Protein AF-0000000078793926 (afdb_homodimer)

Radius of gyration: 33.21 Å; Cα contacts (8 Å, |Δi|>4): 1991; chains: 2; bounding box: 60×100×94 Å

Structure (mmCIF, N/CA/C/O backbone):
data_AF-0000000078793926-model_v1
#
loop_
_entity.id
_entity.type
_entity.pdbx_description
1 polymer 'Inositol 2-dehydrogenase'
#
loop_
_atom_site.group_PDB
_atom_site.id
_atom_site.type_symbol
_atom_site.label_atom_id
_atom_site.label_alt_id
_atom_site.label_comp_id
_atom_site.label_asym_id
_atom_site.label_entity_id
_atom_site.label_seq_id
_atom_site.pdbx_PDB_ins_code
_atom_site.Cartn_x
_atom_site.Cartn_y
_atom_site.Cartn_z
_atom_site.occupancy
_atom_site.B_iso_or_equiv
_atom_site.auth_seq_id
_atom_site.auth_comp_id
_atom_site.auth_asym_id
_atom_site.auth_atom_id
_atom_site.pdbx_PDB_model_num
ATOM 1 N N . MET A 1 1 ? 26.891 -48.219 43.469 1 21.34 1 MET A N 1
ATOM 2 C CA . MET A 1 1 ? 27.688 -48.875 42.438 1 21.34 1 MET A CA 1
ATOM 3 C C . MET A 1 1 ? 26.844 -49.188 41.219 1 21.34 1 MET A C 1
ATOM 5 O O . MET A 1 1 ? 27.281 -49 40.094 1 21.34 1 MET A O 1
ATOM 9 N N . THR A 1 2 ? 25.797 -50.094 41.406 1 19.88 2 THR A N 1
ATOM 10 C CA . THR A 1 2 ? 25.297 -51 40.406 1 19.88 2 THR A CA 1
ATOM 11 C C . THR A 1 2 ? 24.516 -50.219 39.312 1 19.88 2 THR A C 1
ATOM 13 O O . THR A 1 2 ? 24.703 -50.469 38.125 1 19.88 2 THR A O 1
ATOM 16 N N . SER A 1 3 ? 23.266 -49.75 39.625 1 20.06 3 SER A N 1
ATOM 17 C CA . SER A 1 3 ? 22.062 -50.031 38.844 1 20.06 3 SER A CA 1
ATOM 18 C C . SER A 1 3 ? 21.922 -49.062 37.688 1 20.06 3 SER A C 1
ATOM 20 O O . SER A 1 3 ? 20.812 -48.812 37.219 1 20.06 3 SER A O 1
ATOM 22 N N . ARG A 1 4 ? 22.969 -48.188 37.438 1 22.84 4 ARG A N 1
ATOM 23 C CA . ARG A 1 4 ? 23.016 -47.062 36.531 1 22.84 4 ARG A CA 1
ATOM 24 C C . ARG A 1 4 ? 22.875 -47.531 35.062 1 22.84 4 ARG A C 1
ATOM 26 O O . ARG A 1 4 ? 22.969 -46.719 34.156 1 22.84 4 ARG A O 1
ATOM 33 N N . ARG A 1 5 ? 23.219 -48.906 34.906 1 23.23 5 ARG A N 1
ATOM 34 C CA . ARG A 1 5 ? 23.609 -49.344 33.594 1 23.23 5 ARG A CA 1
ATOM 35 C C . ARG A 1 5 ? 22.438 -49.281 32.594 1 23.23 5 ARG A C 1
ATOM 37 O O . ARG A 1 5 ? 22.625 -49.375 31.391 1 23.23 5 ARG A O 1
ATOM 44 N N . LYS A 1 6 ? 21.297 -49.75 33.219 1 25.23 6 LYS A N 1
ATOM 45 C CA . LYS A 1 6 ? 20.375 -50.344 32.25 1 25.23 6 LYS A CA 1
ATOM 46 C C . LYS A 1 6 ? 19.812 -49.281 31.297 1 25.23 6 LYS A C 1
ATOM 48 O O . LYS A 1 6 ? 18.938 -49.594 30.484 1 25.23 6 LYS A O 1
ATOM 53 N N . PHE A 1 7 ? 20.016 -48 31.672 1 24.91 7 PHE A N 1
ATOM 54 C CA . PHE A 1 7 ? 19.125 -47.062 31 1 24.91 7 PHE A CA 1
ATOM 55 C C . PHE A 1 7 ? 19.5 -46.906 29.531 1 24.91 7 PHE A C 1
ATOM 57 O O . PHE A 1 7 ? 18.891 -46.094 28.828 1 24.91 7 PHE A O 1
ATOM 64 N N . ILE A 1 8 ? 20.719 -47.531 29.109 1 28.19 8 ILE A N 1
ATOM 65 C CA . ILE A 1 8 ? 21.266 -47.094 27.844 1 28.19 8 ILE A CA 1
ATOM 66 C C . ILE A 1 8 ? 20.422 -47.594 26.688 1 28.19 8 ILE A C 1
ATOM 68 O O . ILE A 1 8 ? 20.531 -47.125 25.547 1 28.19 8 ILE A O 1
ATOM 72 N N . GLN A 1 9 ? 19.781 -48.781 26.969 1 26.42 9 GLN A N 1
ATOM 73 C CA . GLN A 1 9 ? 19.453 -49.531 25.75 1 26.42 9 GLN A CA 1
ATOM 74 C C . GLN A 1 9 ? 18.375 -48.812 24.938 1 26.42 9 GLN A C 1
ATOM 76 O O . GLN A 1 9 ? 18.156 -49.094 23.766 1 26.42 9 GLN A O 1
ATOM 81 N N . THR A 1 10 ? 17.453 -48.125 25.625 1 27.98 10 THR A N 1
ATOM 82 C CA . THR A 1 10 ? 16.219 -47.875 24.891 1 27.98 10 THR A CA 1
ATOM 83 C C . THR A 1 10 ? 16.469 -46.812 23.812 1 27.98 10 THR A C 1
ATOM 85 O O . THR A 1 10 ? 15.586 -46.562 22.984 1 27.98 10 THR A O 1
ATOM 88 N N . SER A 1 11 ? 17.578 -46.062 23.875 1 29.11 11 SER A N 1
ATOM 89 C CA . SER A 1 11 ? 17.641 -44.875 23.031 1 29.11 11 SER A CA 1
ATOM 90 C C . SER A 1 11 ? 17.797 -45.281 21.562 1 29.11 11 SER A C 1
ATOM 92 O O . SER A 1 11 ? 17.797 -44.406 20.688 1 29.11 11 SER A O 1
ATOM 94 N N . LEU A 1 12 ? 18.344 -46.5 21.312 1 28.34 12 LEU A N 1
ATOM 95 C CA . LEU A 1 12 ? 18.844 -46.688 19.969 1 28.34 12 LEU A CA 1
ATOM 96 C C . LEU A 1 12 ? 17.703 -46.781 18.969 1 28.34 12 LEU A C 1
ATOM 98 O O . LEU A 1 12 ? 17.922 -46.75 17.75 1 28.34 12 LEU A O 1
ATOM 102 N N . LEU A 1 13 ? 16.531 -47.156 19.469 1 28.64 13 LEU A N 1
ATOM 103 C CA . LEU A 1 13 ? 15.586 -47.562 18.438 1 28.64 13 LEU A CA 1
ATOM 104 C C . LEU A 1 13 ? 15.094 -46.344 17.641 1 28.64 13 LEU A C 1
ATOM 106 O O . LEU A 1 13 ? 14.352 -46.5 16.672 1 28.64 13 LEU A O 1
ATOM 110 N N . ALA A 1 14 ? 15.242 -45.156 18.047 1 32.34 14 ALA A N 1
ATOM 111 C CA . ALA A 1 14 ? 14.562 -44.062 17.375 1 32.34 14 ALA A CA 1
ATOM 112 C C . ALA A 1 14 ? 15.133 -43.844 15.977 1 32.34 14 ALA A C 1
ATOM 114 O O . ALA A 1 14 ? 14.531 -43.156 15.148 1 32.34 14 ALA A O 1
ATOM 115 N N . GLY A 1 15 ? 16.453 -44.125 15.758 1 29.61 15 GLY A N 1
ATOM 116 C CA . GLY A 1 15 ? 17.031 -43.625 14.523 1 29.61 15 GLY A CA 1
ATOM 117 C C . GLY A 1 15 ? 16.547 -44.375 13.289 1 29.61 15 GLY A C 1
ATOM 118 O O . GLY A 1 15 ? 16.984 -44.094 12.172 1 29.61 15 GLY A O 1
ATOM 119 N N . ALA A 1 16 ? 16.188 -45.656 13.383 1 31.84 16 ALA A N 1
ATOM 120 C CA . ALA A 1 16 ? 15.867 -46.406 12.156 1 31.84 16 ALA A CA 1
ATOM 121 C C . ALA A 1 16 ? 14.609 -45.844 11.492 1 31.84 16 ALA A C 1
ATOM 123 O O . ALA A 1 16 ? 13.555 -45.75 12.117 1 31.84 16 ALA A O 1
ATOM 124 N N . GLY A 1 17 ? 14.617 -44.875 10.609 1 30.45 17 GLY A N 1
ATOM 125 C CA . GLY A 1 17 ? 13.719 -44.281 9.625 1 30.45 17 GLY A CA 1
ATOM 126 C C . GLY A 1 17 ? 12.781 -45.312 9.008 1 30.45 17 GLY A C 1
ATOM 127 O O . GLY A 1 17 ? 12.82 -45.562 7.797 1 30.45 17 GLY A O 1
ATOM 128 N N . ILE A 1 18 ? 12.438 -46.344 9.633 1 32.5 18 ILE A N 1
ATOM 129 C CA . ILE A 1 18 ? 11.477 -47.281 9.055 1 32.5 18 ILE A CA 1
ATOM 130 C C . ILE A 1 18 ? 10.164 -46.531 8.758 1 32.5 18 ILE A C 1
ATOM 132 O O . ILE A 1 18 ? 9.492 -46.062 9.68 1 32.5 18 ILE A O 1
ATOM 136 N N . SER A 1 19 ? 9.984 -45.938 7.535 1 35.62 19 SER A N 1
ATOM 137 C CA . SER A 1 19 ? 8.805 -45.406 6.859 1 35.62 19 SER A CA 1
ATOM 138 C C . SER A 1 19 ? 7.668 -46.406 6.859 1 35.62 19 SER A C 1
ATOM 140 O O . SER A 1 19 ? 7.512 -47.188 5.906 1 35.62 19 SER A O 1
ATOM 142 N N . ILE A 1 20 ? 7.344 -47.062 7.723 1 39.41 20 ILE A N 1
ATOM 143 C CA . ILE A 1 20 ? 6.23 -48 7.836 1 39.41 20 ILE A CA 1
ATOM 144 C C . ILE A 1 20 ? 4.918 -47.281 7.535 1 39.41 20 ILE A C 1
ATOM 146 O O . ILE A 1 20 ? 4.059 -47.812 6.828 1 39.41 20 ILE A O 1
ATOM 150 N N . PRO A 1 21 ? 4.711 -46.094 8.086 1 44.41 21 PRO A N 1
ATOM 151 C CA . PRO A 1 21 ? 3.377 -45.5 7.891 1 44.41 21 PRO A CA 1
ATOM 152 C C . PRO A 1 21 ? 3.055 -45.25 6.418 1 44.41 21 PRO A C 1
ATOM 154 O O . PRO A 1 21 ? 1.906 -45.438 6 1 44.41 21 PRO A O 1
ATOM 157 N N . GLY A 1 22 ? 4.051 -44.938 5.574 1 47.41 22 GLY A N 1
ATOM 158 C CA . GLY A 1 22 ? 3.873 -44.719 4.145 1 47.41 22 GLY A CA 1
ATOM 159 C C . GLY A 1 22 ? 3.508 -46 3.412 1 47.41 22 GLY A C 1
ATOM 160 O O . GLY A 1 22 ? 2.676 -46 2.502 1 47.41 22 GLY A O 1
ATOM 1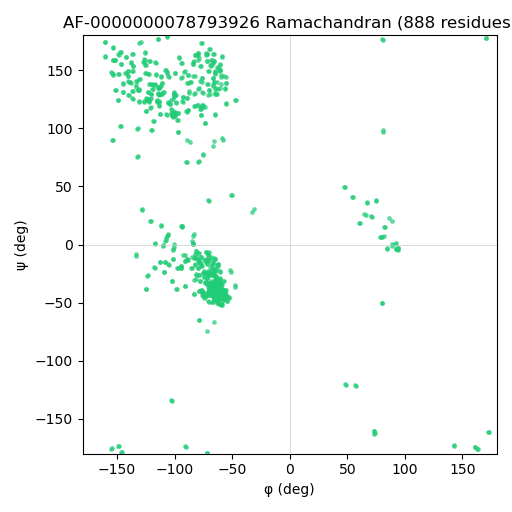61 N N . ILE A 1 23 ? 4.043 -47.188 3.895 1 47.53 23 ILE A N 1
ATOM 162 C CA . ILE A 1 23 ? 3.836 -48.469 3.219 1 47.53 23 ILE A CA 1
ATOM 163 C C . ILE A 1 23 ? 2.428 -49 3.508 1 47.53 23 ILE A C 1
ATOM 165 O O . ILE A 1 23 ? 1.755 -49.5 2.615 1 47.53 23 ILE A O 1
ATOM 169 N N . VAL A 1 24 ? 1.977 -48.812 4.746 1 51.75 24 VAL A N 1
ATOM 170 C CA . VAL A 1 24 ? 0.641 -49.281 5.105 1 51.75 24 VAL A CA 1
ATOM 171 C C . VAL A 1 24 ? -0.41 -48.438 4.352 1 51.75 24 VAL A C 1
ATOM 173 O O . VAL A 1 24 ? -1.389 -49 3.85 1 51.75 24 VAL A O 1
ATOM 176 N N . GLU A 1 25 ? -0.094 -47.188 4.309 1 60.56 25 GLU A N 1
ATOM 177 C CA . GLU A 1 25 ? -1.004 -46.344 3.541 1 60.56 25 GLU A CA 1
ATOM 178 C C . GLU A 1 25 ? -0.98 -46.688 2.059 1 60.56 25 GLU A C 1
ATOM 180 O O . GLU A 1 25 ? -2.029 -46.75 1.415 1 60.56 25 GLU A O 1
ATOM 185 N N . ALA A 1 26 ? 0.207 -47.219 1.651 1 70.25 26 ALA A N 1
ATOM 186 C CA . ALA A 1 26 ? 0.336 -47.594 0.249 1 70.25 26 ALA A CA 1
ATOM 187 C C . ALA A 1 26 ? -0.396 -48.906 -0.03 1 70.25 26 ALA A C 1
ATOM 189 O O . ALA A 1 26 ? -1.066 -49.031 -1.056 1 70.25 26 ALA A O 1
ATOM 190 N N . GLU A 1 27 ? -0.207 -49.844 0.875 1 67.44 27 GLU A N 1
ATOM 191 C CA . GLU A 1 27 ? -0.884 -51.125 0.708 1 67.44 27 GLU A CA 1
ATOM 192 C C . GLU A 1 27 ? -2.4 -50.969 0.761 1 67.44 27 GLU A C 1
ATOM 194 O O . GLU A 1 27 ? -3.127 -51.594 0.002 1 67.44 27 GLU A O 1
ATOM 199 N N . SER A 1 28 ? -2.768 -50.125 1.688 1 70.31 28 SER A N 1
ATOM 200 C CA . SER A 1 28 ? -4.195 -49.875 1.799 1 70.31 28 SER A CA 1
ATOM 201 C C . SER A 1 28 ? -4.73 -49.188 0.542 1 70.31 28 SER A C 1
ATOM 203 O O . SER A 1 28 ? -5.789 -49.562 0.031 1 70.31 28 SER A O 1
ATOM 205 N N . LEU A 1 29 ? -3.986 -48.312 0.041 1 71.5 29 LEU A N 1
ATOM 206 C CA . LEU A 1 29 ? -4.395 -47.625 -1.175 1 71.5 29 LEU A CA 1
ATOM 207 C C . LEU A 1 29 ? -4.438 -48.594 -2.361 1 71.5 29 LEU A C 1
ATOM 209 O O . LEU A 1 29 ? -5.367 -48.531 -3.17 1 71.5 29 LEU A O 1
ATOM 213 N N . ARG A 1 30 ? -3.451 -49.5 -2.453 1 72.12 30 ARG A N 1
ATOM 214 C CA . ARG A 1 30 ? -3.379 -50.469 -3.527 1 72.12 30 ARG A CA 1
ATOM 215 C C . ARG A 1 30 ? -4.574 -51.406 -3.482 1 72.12 30 ARG A C 1
ATOM 217 O O . ARG A 1 30 ? -5.16 -51.75 -4.52 1 72.12 30 ARG A O 1
ATOM 224 N N . ASN A 1 31 ? -4.855 -51.75 -2.256 1 70.56 31 ASN A N 1
ATOM 225 C CA . ASN A 1 31 ? -5.98 -52.688 -2.082 1 70.56 31 ASN A CA 1
ATOM 226 C C . ASN A 1 31 ? -7.305 -52.031 -2.467 1 70.56 31 ASN A C 1
ATOM 228 O O . ASN A 1 31 ? -8.172 -52.656 -3.062 1 70.56 31 ASN A O 1
ATOM 232 N N . LEU A 1 32 ? -7.469 -50.75 -2.164 1 72.12 32 LEU A N 1
ATOM 233 C CA . LEU A 1 32 ? -8.688 -50.031 -2.518 1 72.12 32 LEU A CA 1
ATOM 234 C C . LEU A 1 32 ? -8.773 -49.812 -4.027 1 72.12 32 LEU A C 1
ATOM 236 O O . LEU A 1 32 ? -9.844 -50 -4.621 1 72.12 32 LEU A O 1
ATOM 240 N N . ALA A 1 33 ? -7.734 -49.5 -4.637 1 69.38 33 ALA A N 1
ATOM 241 C CA . ALA A 1 33 ? -7.691 -49.281 -6.078 1 69.38 33 ALA A CA 1
ATOM 242 C C . ALA A 1 33 ? -8.055 -50.531 -6.848 1 69.38 33 ALA A C 1
ATOM 244 O O . ALA A 1 33 ? -8.734 -50.469 -7.875 1 69.38 33 ALA A O 1
ATOM 245 N N . ARG A 1 34 ? -7.668 -51.719 -6.418 1 67.25 34 ARG A N 1
ATOM 246 C CA . ARG A 1 34 ? -7.906 -53 -7.086 1 67.25 34 ARG A CA 1
ATOM 247 C C . ARG A 1 34 ? -9.391 -53.344 -7.078 1 67.25 34 ARG A C 1
ATOM 249 O O . ARG A 1 34 ? -9.852 -54.125 -7.93 1 67.25 34 ARG A O 1
ATOM 256 N N . LYS A 1 35 ? -10.086 -52.656 -6.211 1 71.44 35 LYS A N 1
ATOM 257 C CA . LYS A 1 35 ? -11.492 -53 -6.043 1 71.44 35 LYS A CA 1
ATOM 258 C C . LYS A 1 35 ? -12.375 -52.156 -6.953 1 71.44 35 LYS A C 1
ATOM 260 O O . LYS A 1 35 ? -13.57 -52.406 -7.098 1 71.44 35 LYS A O 1
ATOM 265 N N . VAL A 1 36 ? -11.797 -51.156 -7.59 1 76.5 36 VAL A N 1
ATOM 266 C CA . VAL A 1 36 ? -12.57 -50.281 -8.453 1 76.5 36 VAL A CA 1
ATOM 267 C C . VAL A 1 36 ? -12.648 -50.844 -9.859 1 76.5 36 VAL A C 1
ATOM 269 O O . VAL A 1 36 ? -11.641 -51.312 -10.414 1 76.5 36 VAL A O 1
ATOM 272 N N . ALA A 1 37 ? -13.906 -50.906 -10.43 1 73.69 37 ALA A N 1
ATOM 273 C CA . ALA A 1 37 ? -14.086 -51.406 -11.781 1 73.69 37 ALA A CA 1
ATOM 274 C C . ALA A 1 37 ? -13.312 -50.594 -12.797 1 73.69 37 ALA A C 1
ATOM 276 O O . ALA A 1 37 ? -13.172 -49.375 -12.633 1 73.69 37 ALA A O 1
ATOM 277 N N . PRO A 1 38 ? -12.695 -51.312 -13.75 1 73.75 38 PRO A N 1
ATOM 278 C CA . PRO A 1 38 ? -11.922 -50.594 -14.766 1 73.75 38 PRO A CA 1
ATOM 279 C C . PRO A 1 38 ? -12.688 -49.406 -15.375 1 73.75 38 PRO A C 1
ATOM 281 O O . PRO A 1 38 ? -12.094 -48.375 -15.664 1 73.75 38 PRO A O 1
ATOM 284 N N . SER A 1 39 ? -13.977 -49.5 -15.531 1 76.06 39 SER A N 1
ATOM 285 C CA . SER A 1 39 ? -14.789 -48.438 -16.109 1 76.06 39 SER A CA 1
ATOM 286 C C . SER A 1 39 ? -14.883 -47.25 -15.18 1 76.06 39 SER A C 1
ATOM 288 O O . SER A 1 39 ? -15.234 -46.156 -15.602 1 76.06 39 SER A O 1
ATOM 290 N N . ASP A 1 40 ? -14.438 -47.5 -14.031 1 85.5 40 ASP A N 1
ATOM 291 C CA . ASP A 1 40 ? -14.555 -46.438 -13.016 1 85.5 40 ASP A CA 1
ATOM 292 C C . ASP A 1 40 ? -13.18 -45.906 -12.648 1 85.5 40 ASP A C 1
ATOM 294 O O . ASP A 1 40 ? -13.031 -45.219 -11.625 1 85.5 40 ASP A O 1
ATOM 298 N N . GLN A 1 41 ? -12.227 -46.188 -13.477 1 93 41 GLN A N 1
ATOM 299 C CA . GLN A 1 41 ? -10.867 -45.719 -13.219 1 93 41 GLN A CA 1
ATOM 300 C C . GLN A 1 41 ? -10.492 -44.594 -14.156 1 93 41 GLN A C 1
ATOM 302 O O . GLN A 1 41 ? -11 -44.5 -15.273 1 93 41 GLN A O 1
ATOM 307 N N . LEU A 1 42 ? -9.688 -43.719 -13.672 1 97.38 42 LEU A N 1
ATOM 308 C CA . LEU A 1 42 ? -9.117 -42.625 -14.469 1 97.38 42 LEU A CA 1
ATOM 309 C C . LEU A 1 42 ? -7.602 -42.781 -14.578 1 97.38 42 LEU A C 1
ATOM 311 O O . LEU A 1 42 ? -6.91 -42.906 -13.57 1 97.38 42 LEU A O 1
ATOM 315 N N . ASN A 1 43 ? -7.109 -42.844 -15.773 1 98.38 43 ASN A N 1
ATOM 316 C CA . ASN A 1 43 ? -5.672 -42.875 -16.031 1 98.38 43 ASN A CA 1
ATOM 317 C C . ASN A 1 43 ? -5.082 -41.5 -16.188 1 98.38 43 ASN A C 1
ATOM 319 O O . ASN A 1 43 ? -5.379 -40.781 -17.156 1 98.38 43 ASN A O 1
ATOM 323 N N . PHE A 1 44 ? -4.223 -41.156 -15.227 1 98.81 44 PHE A N 1
ATOM 324 C CA . PHE A 1 44 ? -3.578 -39.844 -15.203 1 98.81 44 PHE A CA 1
ATOM 325 C C . PHE A 1 44 ? -2.166 -39.938 -15.766 1 98.81 44 PHE A C 1
ATOM 327 O O . PHE A 1 44 ? -1.493 -40.938 -15.625 1 98.81 44 PHE A O 1
ATOM 334 N N . ALA A 1 45 ? -1.748 -38.875 -16.391 1 98.94 45 ALA A N 1
ATOM 335 C CA . ALA A 1 45 ? -0.356 -38.625 -16.734 1 98.94 45 ALA A CA 1
ATOM 336 C C . ALA A 1 45 ? 0.095 -37.25 -16.203 1 98.94 45 ALA A C 1
ATOM 338 O O . ALA A 1 45 ? -0.734 -36.406 -15.883 1 98.94 45 ALA A O 1
ATOM 339 N N . VAL A 1 46 ? 1.435 -37.094 -16.078 1 98.94 46 VAL A N 1
ATOM 340 C CA . VAL A 1 46 ? 1.993 -35.844 -15.602 1 98.94 46 VAL A CA 1
ATOM 341 C C . VAL A 1 46 ? 3.008 -35.312 -16.609 1 98.94 46 VAL A C 1
ATOM 343 O O . VAL A 1 46 ? 3.883 -36.031 -17.062 1 98.94 46 VAL A O 1
ATOM 346 N N . ILE A 1 47 ? 2.809 -34.031 -17.047 1 98.94 47 ILE A N 1
ATOM 347 C CA . ILE A 1 47 ? 3.826 -33.312 -17.781 1 98.94 47 ILE A CA 1
ATOM 348 C C . ILE A 1 47 ? 4.504 -32.312 -16.859 1 98.94 47 ILE A C 1
ATOM 350 O O . ILE A 1 47 ? 3.885 -31.328 -16.422 1 98.94 47 ILE A O 1
ATOM 354 N N . GLY A 1 48 ? 5.812 -32.469 -16.594 1 98.81 48 GLY A N 1
ATOM 355 C CA . GLY A 1 48 ? 6.48 -31.766 -15.516 1 98.81 48 GLY A CA 1
ATOM 356 C C . GLY A 1 48 ? 6.262 -32.406 -14.156 1 98.81 48 GLY A C 1
ATOM 357 O O . GLY A 1 48 ? 5.273 -32.125 -13.484 1 98.81 48 GLY A O 1
ATOM 358 N N . CYS A 1 49 ? 7.238 -33.25 -13.711 1 98.69 49 CYS A N 1
ATOM 359 C CA . CYS A 1 49 ? 6.973 -34.156 -12.609 1 98.69 49 CYS A CA 1
ATOM 360 C C . CYS A 1 49 ? 7.664 -33.719 -11.328 1 98.69 49 CYS A C 1
ATOM 362 O O . CYS A 1 49 ? 7.66 -34.406 -10.328 1 98.69 49 CYS A O 1
ATOM 364 N N . LYS A 1 50 ? 8.281 -32.531 -11.305 1 97.44 50 LYS A N 1
ATOM 365 C CA . LYS A 1 50 ? 8.953 -32 -10.125 1 97.44 50 LYS A CA 1
ATOM 366 C C . LYS A 1 50 ? 8.039 -31.047 -9.359 1 97.44 50 LYS A C 1
ATOM 368 O O . LYS A 1 50 ? 7.055 -30.547 -9.914 1 97.44 50 LYS A O 1
ATOM 373 N N . GLY A 1 51 ? 8.344 -30.797 -8.109 1 96.69 51 GLY A N 1
ATOM 374 C CA . GLY A 1 51 ? 7.645 -29.781 -7.34 1 96.69 51 GLY A CA 1
ATOM 375 C C . GLY A 1 51 ? 6.145 -30 -7.285 1 96.69 51 GLY A C 1
ATOM 376 O O . GLY A 1 51 ? 5.688 -31.078 -6.891 1 96.69 51 GLY A O 1
ATOM 377 N N . MET A 1 52 ? 5.445 -29.016 -7.773 1 96.88 52 MET A N 1
ATOM 378 C CA . MET A 1 52 ? 3.99 -29.062 -7.664 1 96.88 52 MET A CA 1
ATOM 379 C C . MET A 1 52 ? 3.404 -30.078 -8.656 1 96.88 52 MET A C 1
ATOM 381 O O . MET A 1 52 ? 2.322 -30.609 -8.43 1 96.88 52 MET A O 1
ATOM 385 N N . GLY A 1 53 ? 4.078 -30.328 -9.805 1 98.31 53 GLY A N 1
ATOM 386 C CA . GLY A 1 53 ? 3.611 -31.391 -10.672 1 98.31 53 GLY A CA 1
ATOM 387 C C . GLY A 1 53 ? 3.43 -32.719 -9.938 1 98.31 53 GLY A C 1
ATOM 388 O O . GLY A 1 53 ? 2.381 -33.344 -10.047 1 98.31 53 GLY A O 1
ATOM 389 N N . TRP A 1 54 ? 4.406 -33.031 -9.141 1 98.25 54 TRP A N 1
ATOM 390 C CA . TRP A 1 54 ? 4.348 -34.281 -8.391 1 98.25 54 TRP A CA 1
ATOM 391 C C . TRP A 1 54 ? 3.379 -34.156 -7.215 1 98.25 54 TRP A C 1
ATOM 393 O O . TRP A 1 54 ? 2.619 -35.094 -6.934 1 98.25 54 TRP A O 1
ATOM 403 N N . SER A 1 55 ? 3.393 -33.031 -6.52 1 98.38 55 SER A N 1
ATOM 404 C CA . SER A 1 55 ? 2.492 -32.844 -5.387 1 98.38 55 SER A CA 1
ATOM 405 C C . SER A 1 55 ? 1.036 -33.031 -5.801 1 98.38 55 SER A C 1
ATOM 407 O O . SER A 1 55 ? 0.246 -33.625 -5.07 1 98.38 55 SER A O 1
ATOM 409 N N . ASN A 1 56 ? 0.708 -32.469 -6.945 1 98.69 56 ASN A N 1
ATOM 410 C CA . ASN A 1 56 ? -0.643 -32.656 -7.473 1 98.69 56 ASN A CA 1
ATOM 411 C C . ASN A 1 56 ? -0.949 -34.125 -7.777 1 98.69 56 ASN A C 1
ATOM 413 O O . ASN A 1 56 ? -2.012 -34.625 -7.41 1 98.69 56 ASN A O 1
ATOM 417 N N . MET A 1 57 ? -0.047 -34.812 -8.43 1 98.69 57 MET A N 1
ATOM 418 C CA . MET A 1 57 ? -0.256 -36.219 -8.734 1 98.69 57 MET A CA 1
ATOM 419 C C . MET A 1 57 ? -0.391 -37.031 -7.457 1 98.69 57 MET A C 1
ATOM 421 O O . MET A 1 57 ? -1.252 -37.906 -7.367 1 98.69 57 MET A O 1
ATOM 425 N N . ASN A 1 58 ? 0.472 -36.688 -6.5 1 98.19 58 ASN A N 1
ATOM 426 C CA . ASN A 1 58 ? 0.437 -37.406 -5.223 1 98.19 58 ASN A CA 1
ATOM 427 C C . ASN A 1 58 ? -0.917 -37.25 -4.535 1 98.19 58 ASN A C 1
ATOM 429 O O . ASN A 1 58 ? -1.438 -38.188 -3.961 1 98.19 58 ASN A O 1
ATOM 433 N N . ALA A 1 59 ? -1.458 -36.062 -4.566 1 98.31 59 ALA A N 1
ATOM 434 C CA . ALA A 1 59 ? -2.785 -35.812 -4.008 1 98.31 59 ALA A CA 1
ATOM 435 C C . ALA A 1 59 ? -3.842 -36.656 -4.738 1 98.31 59 ALA A C 1
ATOM 437 O O . ALA A 1 59 ? -4.734 -37.219 -4.109 1 98.31 59 ALA A O 1
ATOM 438 N N . HIS A 1 60 ? -3.75 -36.812 -6.043 1 98.31 60 HIS A N 1
ATOM 439 C CA . HIS A 1 60 ? -4.719 -37.562 -6.84 1 98.31 60 HIS A CA 1
ATOM 440 C C . HIS A 1 60 ? -4.574 -39.062 -6.605 1 98.31 60 HIS A C 1
ATOM 442 O O . HIS A 1 60 ? -5.566 -39.781 -6.617 1 98.31 60 HIS A O 1
ATOM 448 N N . LEU A 1 61 ? -3.357 -39.5 -6.344 1 97.31 61 LEU A N 1
ATOM 449 C CA . LEU A 1 61 ? -3.096 -40.938 -6.152 1 97.31 61 LEU A CA 1
ATOM 450 C C . LEU A 1 61 ? -3.709 -41.438 -4.848 1 97.31 61 LEU A C 1
ATOM 452 O O . LEU A 1 61 ? -3.816 -42.625 -4.625 1 97.31 61 LEU A O 1
ATOM 456 N N . LYS A 1 62 ? -4.105 -40.5 -3.994 1 95.5 62 LYS A N 1
ATOM 457 C CA . LYS A 1 62 ? -4.789 -40.875 -2.762 1 95.5 62 LYS A CA 1
ATOM 458 C C . LYS A 1 62 ? -6.25 -41.25 -3.031 1 95.5 62 LYS A C 1
ATOM 460 O O . LYS A 1 62 ? -6.934 -41.781 -2.158 1 95.5 62 LYS A O 1
ATOM 465 N N . ILE A 1 63 ? -6.699 -40.969 -4.211 1 95.75 63 ILE A N 1
ATOM 466 C CA . ILE A 1 63 ? -8.039 -41.344 -4.648 1 95.75 63 ILE A CA 1
ATOM 467 C C . ILE A 1 63 ? -8 -42.719 -5.277 1 95.75 63 ILE A C 1
ATOM 469 O O . ILE A 1 63 ? -7.285 -42.969 -6.258 1 95.75 63 ILE A O 1
ATOM 473 N N . PRO A 1 64 ? -8.789 -43.656 -4.848 1 92.88 64 PRO A N 1
ATOM 474 C CA . PRO A 1 64 ? -8.648 -45.062 -5.215 1 92.88 64 PRO A CA 1
ATOM 475 C C . PRO A 1 64 ? -8.812 -45.312 -6.711 1 92.88 64 PRO A C 1
ATOM 477 O O . PRO A 1 64 ? -8.172 -46.219 -7.27 1 92.88 64 PRO A O 1
ATOM 480 N N . ASN A 1 65 ? -9.586 -44.531 -7.34 1 93.44 65 ASN A N 1
ATOM 481 C CA . ASN A 1 65 ? -9.883 -44.844 -8.734 1 93.44 65 ASN A CA 1
ATOM 482 C C . ASN A 1 65 ? -8.938 -44.094 -9.68 1 93.44 65 ASN A C 1
ATOM 484 O O . ASN A 1 65 ? -9.188 -44.031 -10.883 1 93.44 65 ASN A O 1
ATOM 488 N N . VAL A 1 66 ? -7.828 -43.562 -9.172 1 97.31 66 VAL A N 1
ATOM 489 C CA . VAL A 1 66 ? -6.883 -42.812 -10 1 97.31 66 VAL A CA 1
ATOM 490 C C . VAL A 1 66 ? -5.602 -43.625 -10.172 1 97.31 66 VAL A C 1
ATOM 492 O O . VAL A 1 66 ? -5.062 -44.156 -9.195 1 97.31 66 VAL A O 1
ATOM 495 N N . ASN A 1 67 ? -5.141 -43.75 -11.391 1 97.06 67 ASN A N 1
ATOM 496 C CA . ASN A 1 67 ? -3.854 -44.375 -11.719 1 97.06 67 ASN A CA 1
ATOM 497 C C . ASN A 1 67 ? -2.9 -43.344 -12.352 1 97.06 67 ASN A C 1
ATOM 499 O O . ASN A 1 67 ? -3.336 -42.438 -13.031 1 97.06 67 ASN A O 1
ATOM 503 N N . CYS A 1 68 ? -1.655 -43.531 -12.055 1 98.38 68 CYS A N 1
ATOM 504 C CA . CYS A 1 68 ? -0.622 -42.812 -12.797 1 98.38 68 CYS A CA 1
ATOM 505 C C . CYS A 1 68 ? 0.017 -43.719 -13.844 1 98.38 68 CYS A C 1
ATOM 507 O O . CYS A 1 68 ? 0.803 -44.625 -13.508 1 98.38 68 CYS A O 1
ATOM 509 N N . VAL A 1 69 ? -0.193 -43.469 -15.125 1 98.31 69 VAL A N 1
ATOM 510 C CA . VAL A 1 69 ? 0.184 -44.438 -16.125 1 98.31 69 VAL A CA 1
ATOM 511 C C . VAL A 1 69 ? 1.337 -43.906 -16.969 1 98.31 69 VAL A C 1
ATOM 513 O O . VAL A 1 69 ? 1.978 -44.688 -17.703 1 98.31 69 VAL A O 1
ATOM 516 N N . ALA A 1 70 ? 1.588 -42.594 -16.875 1 98.88 70 ALA A N 1
ATOM 517 C CA . ALA A 1 70 ? 2.648 -42 -17.703 1 98.88 70 ALA A CA 1
ATOM 518 C C . ALA A 1 70 ? 3.225 -40.75 -17.047 1 98.88 70 ALA A C 1
ATOM 520 O O . ALA A 1 70 ? 2.506 -40 -16.391 1 98.88 70 ALA A O 1
ATOM 521 N N . LEU A 1 71 ? 4.52 -40.531 -17.234 1 98.88 71 LEU A N 1
ATOM 522 C CA . LEU A 1 71 ? 5.246 -39.344 -16.797 1 98.88 71 LEU A CA 1
ATOM 523 C C . LEU A 1 71 ? 6.078 -38.781 -17.938 1 98.88 71 LEU A C 1
ATOM 525 O O . LEU A 1 71 ? 6.75 -39.531 -18.656 1 98.88 71 LEU A O 1
ATOM 529 N N . ALA A 1 72 ? 5.988 -37.469 -18.125 1 98.94 72 ALA A N 1
ATOM 530 C CA . ALA A 1 72 ? 6.867 -36.781 -19.047 1 98.94 72 ALA A CA 1
ATOM 531 C C . ALA A 1 72 ? 7.68 -35.719 -18.344 1 98.94 72 ALA A C 1
ATOM 533 O O . ALA A 1 72 ? 7.121 -34.875 -17.641 1 98.94 72 ALA A O 1
ATOM 534 N N . ASP A 1 73 ? 8.93 -35.75 -18.469 1 98.81 73 ASP A N 1
ATOM 535 C CA . ASP A 1 73 ? 9.859 -34.75 -17.922 1 98.81 73 ASP A CA 1
ATOM 536 C C . ASP A 1 73 ? 11.156 -34.719 -18.734 1 98.81 73 ASP A C 1
ATOM 538 O O . ASP A 1 73 ? 11.609 -35.75 -19.219 1 98.81 73 ASP A O 1
ATOM 542 N N . ILE A 1 74 ? 11.727 -33.594 -18.828 1 98.56 74 ILE A N 1
ATOM 543 C CA . ILE A 1 74 ? 12.938 -33.438 -19.625 1 98.56 74 ILE A CA 1
ATOM 544 C C . ILE A 1 74 ? 14.156 -33.875 -18.812 1 98.56 74 ILE A C 1
ATOM 546 O O . ILE A 1 74 ? 15.258 -34 -19.359 1 98.56 74 ILE A O 1
ATOM 550 N N . ASP A 1 75 ? 14.062 -34.094 -17.547 1 98.69 75 ASP A N 1
ATOM 551 C CA . ASP A 1 75 ? 15.133 -34.469 -16.625 1 98.69 75 ASP A CA 1
ATOM 552 C C . ASP A 1 75 ? 15.016 -35.938 -16.219 1 98.69 75 ASP A C 1
ATOM 554 O O . ASP A 1 75 ? 14.141 -36.281 -15.422 1 98.69 75 ASP A O 1
ATOM 558 N N . GLN A 1 76 ? 15.93 -36.75 -16.641 1 98.5 76 GLN A N 1
ATOM 559 C CA . GLN A 1 76 ? 15.891 -38.188 -16.406 1 98.5 76 GLN A CA 1
ATOM 560 C C . GLN A 1 76 ? 15.891 -38.5 -14.914 1 98.5 76 GLN A C 1
ATOM 562 O O . GLN A 1 76 ? 15.25 -39.438 -14.469 1 98.5 76 GLN A O 1
ATOM 567 N N . SER A 1 77 ? 16.656 -37.719 -14.172 1 98.38 77 SER A N 1
ATOM 568 C CA . SER A 1 77 ? 16.703 -37.938 -12.727 1 98.38 77 SER A CA 1
ATOM 569 C C . SER A 1 77 ? 15.336 -37.781 -12.094 1 98.38 77 SER A C 1
ATOM 571 O O . SER A 1 77 ? 14.977 -38.531 -11.188 1 98.38 77 SER A O 1
ATOM 573 N N . VAL A 1 78 ? 14.562 -36.844 -12.539 1 98.56 78 VAL A N 1
ATOM 574 C CA . VAL A 1 78 ? 13.211 -36.594 -12.039 1 98.56 78 VAL A CA 1
ATOM 575 C C . VAL A 1 78 ? 12.305 -37.75 -12.445 1 98.56 78 VAL A C 1
ATOM 577 O O . VAL A 1 78 ? 11.531 -38.281 -11.633 1 98.56 78 VAL A O 1
ATOM 580 N N . LEU A 1 79 ? 12.398 -38.25 -13.672 1 98.62 79 LEU A N 1
ATOM 581 C CA . LEU A 1 79 ? 11.602 -39.375 -14.156 1 98.62 79 LEU A CA 1
ATOM 582 C C . LEU A 1 79 ? 11.867 -40.625 -13.328 1 98.62 79 LEU A C 1
ATOM 584 O O . LEU A 1 79 ? 10.93 -41.312 -12.93 1 98.62 79 LEU A O 1
ATOM 588 N N . ASP A 1 80 ? 13.148 -40.844 -13.086 1 98.44 80 ASP A N 1
ATOM 589 C CA . ASP A 1 80 ? 13.523 -42.031 -12.328 1 98.44 80 ASP A CA 1
ATOM 590 C C . ASP A 1 80 ? 12.953 -41.969 -10.906 1 98.44 80 ASP A C 1
ATOM 592 O O . ASP A 1 80 ? 12.383 -42.969 -10.43 1 98.44 80 ASP A O 1
ATOM 596 N N . GLN A 1 81 ? 13.086 -40.875 -10.312 1 98.5 81 GLN A N 1
ATOM 597 C CA . GLN A 1 81 ? 12.609 -40.719 -8.945 1 98.5 81 GLN A CA 1
ATOM 598 C C . GLN A 1 81 ? 11.094 -40.875 -8.867 1 98.5 81 GLN A C 1
ATOM 600 O O . GLN A 1 81 ? 10.586 -41.594 -8 1 98.5 81 GLN A O 1
ATOM 605 N N . ARG A 1 82 ? 10.367 -40.219 -9.797 1 98.69 82 ARG A N 1
ATOM 606 C CA . ARG A 1 82 ? 8.914 -40.25 -9.734 1 98.69 82 ARG A CA 1
ATOM 607 C C . ARG A 1 82 ? 8.352 -41.594 -10.164 1 98.69 82 ARG A C 1
ATOM 609 O O . ARG A 1 82 ? 7.324 -42.031 -9.648 1 98.69 82 ARG A O 1
ATOM 616 N N . SER A 1 83 ? 9.031 -42.25 -11.078 1 98.5 83 SER A N 1
ATOM 617 C CA . SER A 1 83 ? 8.664 -43.625 -11.43 1 98.5 83 SER A CA 1
ATOM 618 C C . SER A 1 83 ? 8.734 -44.531 -10.219 1 98.5 83 SER A C 1
ATOM 620 O O . SER A 1 83 ? 7.832 -45.344 -10 1 98.5 83 SER A O 1
ATOM 622 N N . ALA A 1 84 ? 9.766 -44.375 -9.484 1 98.31 84 ALA A N 1
ATOM 623 C CA . ALA A 1 84 ? 9.938 -45.156 -8.266 1 98.31 84 ALA A CA 1
ATOM 624 C C . ALA A 1 84 ? 8.852 -44.844 -7.246 1 98.31 84 ALA A C 1
ATOM 626 O O . ALA A 1 84 ? 8.336 -45.75 -6.574 1 98.31 84 ALA A O 1
ATOM 627 N N . ASP A 1 85 ? 8.531 -43.594 -7.152 1 97.62 85 ASP A N 1
ATOM 628 C CA . ASP A 1 85 ? 7.477 -43.188 -6.23 1 97.62 85 ASP A CA 1
ATOM 629 C C . ASP A 1 85 ? 6.145 -43.844 -6.59 1 97.62 85 ASP A C 1
ATOM 631 O O . ASP A 1 85 ? 5.438 -44.312 -5.711 1 97.62 85 ASP A O 1
ATOM 635 N N . VAL A 1 86 ? 5.789 -43.844 -7.879 1 97.75 86 VAL A N 1
ATOM 636 C CA . VAL A 1 86 ? 4.531 -44.438 -8.336 1 97.75 86 VAL A CA 1
ATOM 637 C C . VAL A 1 86 ? 4.531 -45.938 -8.055 1 97.75 86 VAL A C 1
ATOM 639 O O . VAL A 1 86 ? 3.531 -46.5 -7.586 1 97.75 86 VAL A O 1
ATOM 642 N N . ASP A 1 87 ? 5.672 -46.531 -8.328 1 96.38 87 ASP A N 1
ATOM 643 C CA . ASP A 1 87 ? 5.801 -47.969 -8.086 1 96.38 87 ASP A CA 1
ATOM 644 C C . ASP A 1 87 ? 5.59 -48.281 -6.605 1 96.38 87 ASP A C 1
ATOM 646 O O . ASP A 1 87 ? 4.895 -49.25 -6.273 1 96.38 87 ASP A O 1
ATOM 650 N N . GLN A 1 88 ? 6.141 -47.562 -5.809 1 95.06 88 GLN A N 1
ATOM 651 C CA . GLN A 1 88 ? 6.012 -47.75 -4.371 1 95.06 88 GLN A CA 1
ATOM 652 C C . GLN A 1 88 ? 4.566 -47.562 -3.916 1 95.06 88 GLN A C 1
ATOM 654 O O . GLN A 1 88 ? 4.078 -48.312 -3.068 1 95.06 88 GLN A O 1
ATOM 659 N N . LEU A 1 89 ? 3.887 -46.625 -4.5 1 92.94 89 LEU A N 1
ATOM 660 C CA . LEU A 1 89 ? 2.543 -46.25 -4.059 1 92.94 89 LEU A CA 1
ATOM 661 C C . LEU A 1 89 ? 1.507 -47.188 -4.664 1 92.94 89 LEU A C 1
ATOM 663 O O . LEU A 1 89 ? 0.494 -47.5 -4.031 1 92.94 89 LEU A O 1
ATOM 667 N N . ARG A 1 90 ? 1.785 -47.75 -5.922 1 92.25 90 ARG A N 1
ATOM 668 C CA . ARG A 1 90 ? 0.701 -48.406 -6.645 1 92.25 90 ARG A CA 1
ATOM 669 C C . ARG A 1 90 ? 1.149 -49.75 -7.188 1 92.25 90 ARG A C 1
ATOM 671 O O . ARG A 1 90 ? 0.331 -50.531 -7.68 1 92.25 90 ARG A O 1
ATOM 678 N N . GLY A 1 91 ? 2.379 -50.062 -7.148 1 91.38 91 GLY A N 1
ATOM 679 C CA . GLY A 1 91 ? 2.896 -51.375 -7.531 1 91.38 91 GLY A CA 1
ATOM 680 C C . GLY A 1 91 ? 3.084 -51.531 -9.031 1 91.38 91 GLY A C 1
ATOM 681 O O . GLY A 1 91 ? 3.299 -52.625 -9.523 1 91.38 91 GLY A O 1
ATOM 682 N N . LYS A 1 92 ? 2.906 -50.469 -9.766 1 93.25 92 LYS A N 1
ATOM 683 C CA . LYS A 1 92 ? 3.076 -50.5 -11.211 1 93.25 92 LYS A CA 1
ATOM 684 C C . LYS A 1 92 ? 3.756 -49.25 -11.711 1 93.25 92 LYS A C 1
ATOM 686 O O . LYS A 1 92 ? 3.287 -48.125 -11.445 1 93.25 92 LYS A O 1
ATOM 691 N N . LYS A 1 93 ? 4.797 -49.438 -12.477 1 96.88 93 LYS A N 1
ATOM 692 C CA . LYS A 1 93 ? 5.551 -48.281 -13.016 1 96.88 93 LYS A CA 1
ATOM 693 C C . LYS A 1 93 ? 4.816 -47.656 -14.188 1 96.88 93 LYS A C 1
ATOM 695 O O . LYS A 1 93 ? 4.23 -48.344 -15.016 1 96.88 93 LYS A O 1
ATOM 700 N N . PRO A 1 94 ? 4.844 -46.375 -14.25 1 98.44 94 PRO A N 1
ATOM 701 C CA . PRO A 1 94 ? 4.281 -45.656 -15.406 1 98.44 94 PRO A CA 1
ATOM 702 C C . PRO A 1 94 ? 5.219 -45.656 -16.609 1 98.44 94 PRO A C 1
ATOM 704 O O . PRO A 1 94 ? 6.414 -45.938 -16.469 1 98.44 94 PRO A O 1
ATOM 707 N N . LYS A 1 95 ? 4.672 -45.438 -17.781 1 98.62 95 LYS A N 1
ATOM 708 C CA . LYS A 1 95 ? 5.508 -45.156 -18.953 1 98.62 95 LYS A CA 1
ATOM 709 C C . LYS A 1 95 ? 6.23 -43.812 -18.797 1 98.62 95 LYS A C 1
ATOM 711 O O . LYS A 1 95 ? 5.684 -42.875 -18.234 1 98.62 95 LYS A O 1
ATOM 716 N N . LEU A 1 96 ? 7.473 -43.781 -19.297 1 98.69 96 LEU A N 1
ATOM 717 C CA . LEU A 1 96 ? 8.273 -42.594 -19.156 1 98.69 96 LEU A CA 1
ATOM 718 C C . LEU A 1 96 ? 8.539 -41.938 -20.516 1 98.69 96 LEU A C 1
ATOM 720 O O . LEU A 1 96 ? 8.844 -42.656 -21.484 1 98.69 96 LEU A O 1
ATOM 724 N N . TYR A 1 97 ? 8.391 -40.656 -20.594 1 98.56 97 TYR A N 1
ATOM 725 C CA . TYR A 1 97 ? 8.609 -39.906 -21.828 1 98.56 97 TYR A CA 1
ATOM 726 C C . TYR A 1 97 ? 9.516 -38.688 -21.578 1 98.56 97 TYR A C 1
ATOM 728 O O . TYR A 1 97 ? 9.406 -38.031 -20.547 1 98.56 97 TYR A O 1
ATOM 736 N N . LYS A 1 98 ? 10.375 -38.375 -22.5 1 97 98 LYS A N 1
ATOM 737 C CA . LYS A 1 98 ? 11.195 -37.188 -22.453 1 97 98 LYS A CA 1
ATOM 738 C C . LYS A 1 98 ? 10.547 -36.031 -23.234 1 97 98 LYS A C 1
ATOM 740 O O . LYS A 1 98 ? 10.891 -34.875 -23.047 1 97 98 LYS A O 1
ATOM 745 N N . ASP A 1 99 ? 9.688 -36.406 -24.062 1 98 99 ASP A N 1
ATOM 746 C CA . ASP A 1 99 ? 8.898 -35.5 -24.875 1 98 99 ASP A CA 1
ATOM 747 C C . ASP A 1 99 ? 7.402 -35.688 -24.625 1 98 99 ASP A C 1
ATOM 749 O O . ASP A 1 99 ? 6.84 -36.719 -24.953 1 98 99 ASP A O 1
ATOM 753 N N . TYR A 1 100 ? 6.719 -34.594 -24.109 1 98.69 100 TYR A N 1
ATOM 754 C CA . TYR A 1 100 ? 5.32 -34.75 -23.719 1 98.69 100 TYR A CA 1
ATOM 755 C C . TYR A 1 100 ? 4.438 -35.031 -24.922 1 98.69 100 TYR A C 1
ATOM 757 O O . TYR A 1 100 ? 3.352 -35.594 -24.781 1 98.69 100 TYR A O 1
ATOM 765 N N . ARG A 1 101 ? 4.832 -34.625 -26.156 1 98.19 101 ARG A N 1
ATOM 766 C CA . ARG A 1 101 ? 4.035 -34.844 -27.359 1 98.19 101 ARG A CA 1
ATOM 767 C C . ARG A 1 101 ? 3.852 -36.344 -27.625 1 98.19 101 ARG A C 1
ATOM 769 O O . ARG A 1 101 ? 2.797 -36.75 -28.094 1 98.19 101 ARG A O 1
ATOM 776 N N . LYS A 1 102 ? 4.898 -37.062 -27.281 1 98.62 102 LYS A N 1
ATOM 777 C CA . LYS A 1 102 ? 4.797 -38.531 -27.422 1 98.62 102 LYS A CA 1
ATOM 778 C C . LYS A 1 102 ? 3.838 -39.094 -26.391 1 98.62 102 LYS A C 1
ATOM 780 O O . LYS A 1 102 ? 3.115 -40.062 -26.672 1 98.62 102 LYS A O 1
ATOM 785 N N . LEU A 1 103 ? 3.877 -38.562 -25.203 1 98.69 103 LEU A N 1
ATOM 786 C CA . LEU A 1 103 ? 2.945 -38.969 -24.156 1 98.69 103 LEU A CA 1
ATOM 787 C C . LEU A 1 103 ? 1.502 -38.781 -24.609 1 98.69 103 LEU A C 1
ATOM 789 O O . LEU A 1 103 ? 0.648 -39.625 -24.359 1 98.69 103 LEU A O 1
ATOM 793 N N . LEU A 1 104 ? 1.197 -37.75 -25.297 1 98.62 104 LEU A N 1
ATOM 794 C CA . LEU A 1 104 ? -0.159 -37.344 -25.672 1 98.62 104 LEU A CA 1
ATOM 795 C C . LEU A 1 104 ? -0.715 -38.281 -26.75 1 98.62 104 LEU A C 1
ATOM 797 O O . LEU A 1 104 ? -1.923 -38.281 -27 1 98.62 104 LEU A O 1
ATOM 801 N N . GLU A 1 105 ? 0.14 -39.094 -27.359 1 98.38 105 GLU A N 1
ATOM 802 C CA . GLU A 1 105 ? -0.291 -40.062 -28.375 1 98.38 105 GLU A CA 1
ATOM 803 C C . GLU A 1 105 ? -0.947 -41.281 -27.719 1 98.38 105 GLU A C 1
ATOM 805 O O . GLU A 1 105 ? -1.626 -42.062 -28.391 1 98.38 105 GLU A O 1
ATOM 810 N N . ASP A 1 106 ? -0.718 -41.438 -26.453 1 98.19 106 ASP A N 1
ATOM 811 C CA . ASP A 1 106 ? -1.271 -42.594 -25.734 1 98.19 106 ASP A CA 1
ATOM 812 C C . ASP A 1 106 ? -2.773 -42.438 -25.516 1 98.19 106 ASP A C 1
ATOM 814 O O . ASP A 1 106 ? -3.201 -41.594 -24.734 1 98.19 106 ASP A O 1
ATOM 818 N N . LYS A 1 107 ? -3.551 -43.281 -26.031 1 97 107 LYS A N 1
ATOM 819 C CA . LYS A 1 107 ? -5.008 -43.188 -26.016 1 97 107 LYS A CA 1
ATOM 820 C C . LYS A 1 107 ? -5.57 -43.625 -24.672 1 97 107 LYS A C 1
ATOM 822 O O . LYS A 1 107 ? -6.73 -43.344 -24.344 1 97 107 LYS A O 1
ATOM 827 N N . ASP A 1 108 ? -4.77 -44.25 -23.922 1 96.25 108 ASP A N 1
ATOM 828 C CA . ASP A 1 108 ? -5.234 -44.781 -22.641 1 96.25 108 ASP A CA 1
ATOM 829 C C . ASP A 1 108 ? -5.238 -43.688 -21.562 1 96.25 108 ASP A C 1
ATOM 831 O O . ASP A 1 108 ? -5.82 -43.875 -20.484 1 96.25 108 ASP A O 1
ATOM 835 N N . ILE A 1 109 ? -4.645 -42.594 -21.828 1 98.5 109 ILE A N 1
ATOM 836 C CA . ILE A 1 109 ? -4.578 -41.5 -20.859 1 98.5 109 ILE A CA 1
ATOM 837 C C . ILE A 1 109 ? -5.867 -40.688 -20.922 1 98.5 109 ILE A C 1
ATOM 839 O O . ILE A 1 109 ? -6.281 -40.219 -21.984 1 98.5 109 ILE A O 1
ATOM 843 N N . ASP A 1 110 ? -6.473 -40.438 -19.719 1 98.5 110 ASP A N 1
ATOM 844 C CA . ASP A 1 110 ? -7.707 -39.656 -19.625 1 98.5 110 ASP A CA 1
ATOM 845 C C . ASP A 1 110 ? -7.422 -38.219 -19.234 1 98.5 110 ASP A C 1
ATOM 847 O O . ASP A 1 110 ? -8.133 -37.312 -19.656 1 98.5 110 ASP A O 1
ATOM 851 N N . VAL A 1 111 ? -6.469 -38.062 -18.344 1 98.88 111 VAL A N 1
ATOM 852 C CA . VAL A 1 111 ? -6.223 -36.781 -17.688 1 98.88 111 VAL A CA 1
ATOM 853 C C . VAL A 1 111 ? -4.73 -36.469 -17.719 1 98.88 111 VAL A C 1
ATOM 855 O O . VAL A 1 111 ? -3.895 -37.344 -17.531 1 98.88 111 VAL A O 1
ATOM 858 N N . VAL A 1 112 ? -4.422 -35.219 -17.938 1 98.94 112 VAL A N 1
ATOM 859 C CA . VAL A 1 112 ? -3.035 -34.781 -17.859 1 98.94 112 VAL A CA 1
ATOM 860 C C . VAL A 1 112 ? -2.906 -33.688 -16.781 1 98.94 112 VAL A C 1
ATOM 862 O O . VAL A 1 112 ? -3.67 -32.719 -16.781 1 98.94 112 VAL A O 1
ATOM 865 N N . ILE A 1 113 ? -1.964 -33.844 -15.867 1 98.94 113 ILE A N 1
ATOM 866 C CA . ILE A 1 113 ? -1.524 -32.781 -14.969 1 98.94 113 ILE A CA 1
ATOM 867 C C . ILE A 1 113 ? -0.335 -32.062 -15.578 1 98.94 113 ILE A C 1
ATOM 869 O O . ILE A 1 113 ? 0.672 -32.688 -15.93 1 98.94 113 ILE A O 1
ATOM 873 N N . VAL A 1 114 ? -0.52 -30.781 -15.727 1 98.94 114 VAL A N 1
ATOM 874 C CA . VAL A 1 114 ? 0.544 -29.922 -16.25 1 98.94 114 VAL A CA 1
ATOM 875 C C . VAL A 1 114 ? 1.21 -29.172 -15.109 1 98.94 114 VAL A C 1
ATOM 877 O O . VAL A 1 114 ? 0.607 -28.266 -14.516 1 98.94 114 VAL A O 1
ATOM 880 N N . GLY A 1 115 ? 2.469 -29.484 -14.773 1 98.62 115 GLY A N 1
ATOM 881 C CA . GLY A 1 115 ? 3.232 -28.859 -13.711 1 98.62 115 GLY A CA 1
ATOM 882 C C . GLY A 1 115 ? 4.594 -28.359 -14.164 1 98.62 115 GLY A C 1
ATOM 883 O O . GLY A 1 115 ? 5.566 -28.438 -13.414 1 98.62 115 GLY A O 1
ATOM 884 N N . THR A 1 116 ? 4.75 -27.953 -15.438 1 98.56 116 THR A N 1
ATOM 885 C CA . THR A 1 116 ? 5.965 -27.391 -16.016 1 98.56 116 THR A CA 1
ATOM 886 C C . THR A 1 116 ? 6.148 -25.938 -15.586 1 98.56 116 THR A C 1
ATOM 888 O O . THR A 1 116 ? 5.285 -25.375 -14.906 1 98.56 116 THR A O 1
ATOM 891 N N . PRO A 1 117 ? 7.297 -25.328 -15.93 1 98.19 117 PRO A N 1
ATOM 892 C CA . PRO A 1 117 ? 7.41 -23.875 -15.711 1 98.19 117 PRO A CA 1
ATOM 893 C C . PRO A 1 117 ? 6.34 -23.094 -16.453 1 98.19 117 PRO A C 1
ATOM 895 O O . PRO A 1 117 ? 5.758 -23.594 -17.422 1 98.19 117 PRO A O 1
ATOM 898 N N . ASP A 1 118 ? 6.121 -21.891 -16.062 1 98.06 118 ASP A N 1
ATOM 899 C CA . ASP A 1 118 ? 4.973 -21.094 -16.484 1 98.06 118 ASP A CA 1
ATOM 900 C C . ASP A 1 118 ? 4.945 -20.906 -18 1 98.06 118 ASP A C 1
ATOM 902 O O . ASP A 1 118 ? 3.877 -20.938 -18.609 1 98.06 118 ASP A O 1
ATOM 906 N N . HIS A 1 119 ? 6.094 -20.828 -18.641 1 98.25 119 HIS A N 1
ATOM 907 C CA . HIS A 1 119 ? 6.168 -20.5 -20.047 1 98.25 119 HIS A CA 1
ATOM 908 C C . HIS A 1 119 ? 5.703 -21.656 -20.922 1 98.25 119 HIS A C 1
ATOM 910 O O . HIS A 1 119 ? 5.516 -21.516 -22.125 1 98.25 119 HIS A O 1
ATOM 916 N N . TRP A 1 120 ? 5.43 -22.812 -20.266 1 98.5 120 TRP A N 1
ATOM 917 C CA . TRP A 1 120 ? 5.016 -24 -21 1 98.5 120 TRP A CA 1
ATOM 918 C C . TRP A 1 120 ? 3.521 -24.25 -20.828 1 98.5 120 TRP A C 1
ATOM 920 O O . TRP A 1 120 ? 2.926 -25.016 -21.578 1 98.5 120 TRP A O 1
ATOM 930 N N . HIS A 1 121 ? 2.885 -23.688 -19.859 1 98.81 121 HIS A N 1
ATOM 931 C CA . HIS A 1 121 ? 1.541 -24.078 -19.453 1 98.81 121 HIS A CA 1
ATOM 932 C C . HIS A 1 121 ? 0.57 -24.031 -20.641 1 98.81 121 HIS A C 1
ATOM 934 O O . HIS A 1 121 ? -0.2 -24.969 -20.859 1 98.81 121 HIS A O 1
ATOM 940 N N . CYS A 1 122 ? 0.643 -22.969 -21.375 1 98.75 122 CYS A N 1
ATOM 941 C CA . CYS A 1 122 ? -0.317 -22.766 -22.453 1 98.75 122 CYS A CA 1
ATOM 942 C C . CYS A 1 122 ? -0.21 -23.875 -23.5 1 98.75 122 CYS A C 1
ATOM 944 O O . CYS A 1 122 ? -1.203 -24.516 -23.812 1 98.75 122 CYS A O 1
ATOM 946 N N . LEU A 1 123 ? 0.992 -24.156 -24 1 98.62 123 LEU A N 1
ATOM 947 C CA . LEU A 1 123 ? 1.207 -25.188 -25.016 1 98.62 123 LEU A CA 1
ATOM 948 C C . LEU A 1 123 ? 0.808 -26.562 -24.484 1 98.62 123 LEU A C 1
ATOM 950 O O . LEU A 1 123 ? 0.084 -27.297 -25.156 1 98.62 123 LEU A O 1
ATOM 954 N N . ASN A 1 124 ? 1.249 -26.875 -23.297 1 98.81 124 ASN A N 1
ATOM 955 C CA . ASN A 1 124 ? 0.96 -28.188 -22.734 1 98.81 124 ASN A CA 1
ATOM 956 C C . ASN A 1 124 ? -0.54 -28.406 -22.547 1 98.81 124 ASN A C 1
ATOM 958 O O . ASN A 1 124 ? -1.059 -29.469 -22.875 1 98.81 124 ASN A O 1
ATOM 962 N N . MET A 1 125 ? -1.206 -27.406 -22.016 1 98.88 125 MET A N 1
ATOM 963 C CA . MET A 1 125 ? -2.641 -27.547 -21.781 1 98.88 125 MET A CA 1
ATOM 964 C C . MET A 1 125 ? -3.398 -27.672 -23.094 1 98.88 125 MET A C 1
ATOM 966 O O . MET A 1 125 ? -4.219 -28.578 -23.25 1 98.88 125 MET A O 1
ATOM 970 N N . VAL A 1 126 ? -3.127 -26.828 -24.062 1 98.75 126 VAL A N 1
ATOM 971 C CA . VAL A 1 126 ? -3.871 -26.797 -25.312 1 98.75 126 VAL A CA 1
ATOM 972 C C . VAL A 1 126 ? -3.619 -28.094 -26.094 1 98.75 126 VAL A C 1
ATOM 974 O O . VAL A 1 126 ? -4.551 -28.688 -26.625 1 98.75 126 VAL A O 1
ATOM 977 N N . ASP A 1 127 ? -2.377 -28.531 -26.141 1 98.69 127 ASP A N 1
ATOM 978 C CA . ASP A 1 127 ? -2.049 -29.781 -26.812 1 98.69 127 ASP A CA 1
ATOM 979 C C . ASP A 1 127 ? -2.777 -30.969 -26.156 1 98.69 127 ASP A C 1
ATOM 981 O O . ASP A 1 127 ? -3.264 -31.859 -26.844 1 98.69 127 ASP A O 1
ATOM 985 N N . SER A 1 128 ? -2.828 -30.922 -24.859 1 98.81 128 SER A N 1
ATOM 986 C CA . SER A 1 128 ? -3.506 -32 -24.125 1 98.81 128 SER A CA 1
ATOM 987 C C . SER A 1 128 ? -5 -32 -24.438 1 98.81 128 SER A C 1
ATOM 989 O O . SER A 1 128 ? -5.578 -33.062 -24.688 1 98.81 128 SER A O 1
ATOM 991 N N . LEU A 1 129 ? -5.598 -30.891 -24.422 1 98.75 129 LEU A N 1
ATOM 992 C CA . LEU A 1 129 ? -7.02 -30.797 -24.734 1 98.75 129 LEU A CA 1
ATOM 993 C C . LEU A 1 129 ? -7.289 -31.25 -26.156 1 98.75 129 LEU A C 1
ATOM 995 O O . LEU A 1 129 ? -8.258 -31.984 -26.406 1 98.75 129 LEU A O 1
ATOM 999 N N . SER A 1 130 ? -6.441 -30.797 -27.031 1 98.06 130 SER A N 1
ATOM 1000 C CA . SER A 1 130 ? -6.586 -31.188 -28.438 1 98.06 130 SER A CA 1
ATOM 1001 C C . SER A 1 130 ? -6.484 -32.688 -28.609 1 98.06 130 SER A C 1
ATOM 1003 O O . SER A 1 130 ? -7.098 -33.25 -29.516 1 98.06 130 SER A O 1
ATOM 1005 N N . ALA A 1 131 ? -5.754 -33.344 -27.734 1 98.44 131 ALA A N 1
ATOM 1006 C CA . ALA A 1 131 ? -5.582 -34.781 -27.766 1 98.44 131 ALA A CA 1
ATOM 1007 C C . ALA A 1 131 ? -6.727 -35.5 -27.047 1 98.44 131 ALA A C 1
ATOM 1009 O O . ALA A 1 131 ? -6.703 -36.719 -26.875 1 98.44 131 ALA A O 1
ATOM 1010 N N . GLY A 1 132 ? -7.695 -34.75 -26.578 1 98.19 132 GLY A N 1
ATOM 1011 C CA . GLY A 1 132 ? -8.906 -35.312 -26 1 98.19 132 GLY A CA 1
ATOM 1012 C C . GLY A 1 132 ? -8.773 -35.625 -24.531 1 98.19 132 GLY A C 1
ATOM 1013 O O . GLY A 1 132 ? -9.508 -36.438 -24 1 98.19 132 GLY A O 1
ATOM 1014 N N . LYS A 1 133 ? -7.879 -35 -23.875 1 98.75 133 LYS A N 1
ATOM 1015 C CA . LYS A 1 133 ? -7.637 -35.281 -22.469 1 98.75 133 LYS A CA 1
ATOM 1016 C C . LYS A 1 133 ? -8.188 -34.188 -21.578 1 98.75 133 LYS A C 1
ATOM 1018 O O . LYS A 1 133 ? -8.195 -33 -21.984 1 98.75 133 LYS A O 1
ATOM 1023 N N . HIS A 1 134 ? -8.727 -34.469 -20.344 1 98.81 134 HIS A N 1
ATOM 1024 C CA . HIS A 1 134 ? -8.945 -33.469 -19.297 1 98.81 134 HIS A CA 1
ATOM 1025 C C . HIS A 1 134 ? -7.617 -32.938 -18.766 1 98.81 134 HIS A C 1
ATOM 1027 O O . HIS A 1 134 ? -6.586 -33.625 -18.875 1 98.81 134 HIS A O 1
ATOM 1033 N N . VAL A 1 135 ? -7.676 -31.719 -18.219 1 98.94 135 VAL A N 1
ATOM 1034 C CA . VAL A 1 135 ? -6.387 -31.156 -17.828 1 98.94 135 VAL A CA 1
ATOM 1035 C C . VAL A 1 135 ? -6.492 -30.516 -16.453 1 98.94 135 VAL A C 1
ATOM 1037 O O . VAL A 1 135 ? -7.457 -29.812 -16.156 1 98.94 135 VAL A O 1
ATOM 1040 N N . TYR A 1 136 ? -5.57 -30.812 -15.57 1 98.88 136 TYR A N 1
ATOM 1041 C CA . TYR A 1 136 ? -5.199 -30.047 -14.391 1 98.88 136 TYR A CA 1
ATOM 1042 C C . TYR A 1 136 ? -3.939 -29.219 -14.641 1 98.88 136 TYR A C 1
ATOM 1044 O O . TYR A 1 136 ? -2.857 -29.781 -14.836 1 98.88 136 TYR A O 1
ATOM 1052 N N . VAL A 1 137 ? -4.039 -27.922 -14.664 1 98.88 137 VAL A N 1
ATOM 1053 C CA . VAL A 1 137 ? -2.885 -27.078 -14.961 1 98.88 137 VAL A CA 1
ATOM 1054 C C . VAL A 1 137 ? -2.51 -26.25 -13.734 1 98.88 137 VAL A C 1
ATOM 1056 O O . VAL A 1 137 ? -3.377 -25.656 -13.094 1 98.88 137 VAL A O 1
ATOM 1059 N N . GLU A 1 138 ? -1.265 -26.188 -13.43 1 98.38 138 GLU A N 1
ATOM 1060 C CA . GLU A 1 138 ? -0.775 -25.438 -12.281 1 98.38 138 GLU A CA 1
ATOM 1061 C C . GLU A 1 138 ? -0.949 -23.938 -12.477 1 98.38 138 GLU A C 1
ATOM 1063 O O . GLU A 1 138 ? -1.031 -23.469 -13.617 1 98.38 138 GLU A O 1
ATOM 1068 N N . LYS A 1 139 ? -1.048 -23.281 -11.359 1 98.31 139 LYS A N 1
ATOM 1069 C CA . LYS A 1 139 ? -1.046 -21.812 -11.352 1 98.31 139 LYS A CA 1
ATOM 1070 C C . LYS A 1 139 ? 0.378 -21.266 -11.375 1 98.31 139 LYS A C 1
ATOM 1072 O O . LYS A 1 139 ? 1.312 -21.922 -10.914 1 98.31 139 LYS A O 1
ATOM 1077 N N . PRO A 1 140 ? 0.688 -20.078 -11.836 1 97.62 140 PRO A N 1
ATOM 1078 C CA . PRO A 1 140 ? -0.247 -19.344 -12.695 1 97.62 140 PRO A CA 1
ATOM 1079 C C . PRO A 1 140 ? -0.467 -20.031 -14.047 1 97.62 140 PRO A C 1
ATOM 1081 O O . PRO A 1 140 ? 0.409 -20.75 -14.523 1 97.62 140 PRO A O 1
ATOM 1084 N N . ILE A 1 141 ? -1.555 -19.75 -14.688 1 97.69 141 ILE A N 1
ATOM 1085 C CA . ILE A 1 141 ? -1.922 -20.578 -15.836 1 97.69 141 ILE A CA 1
ATOM 1086 C C . ILE A 1 141 ? -1.043 -20.234 -17.031 1 97.69 141 ILE A C 1
ATOM 1088 O O . ILE A 1 141 ? -0.908 -21.031 -17.969 1 97.69 141 ILE A O 1
ATOM 1092 N N . ALA A 1 142 ? -0.499 -19.016 -17.078 1 97.56 142 ALA A N 1
ATOM 1093 C CA . ALA A 1 142 ? 0.352 -18.641 -18.203 1 97.56 142 ALA A CA 1
ATOM 1094 C C . ALA A 1 142 ? 1.239 -17.453 -17.859 1 97.56 142 ALA A C 1
ATOM 1096 O O . ALA A 1 142 ? 1.113 -16.875 -16.766 1 97.56 142 ALA A O 1
ATOM 1097 N N . ASN A 1 143 ? 2.109 -17.156 -18.797 1 97.12 143 ASN A N 1
ATOM 1098 C CA . ASN A 1 143 ? 3.074 -16.078 -18.547 1 97.12 143 ASN A CA 1
ATOM 1099 C C . ASN A 1 143 ? 2.672 -14.789 -19.234 1 97.12 143 ASN A C 1
ATOM 1101 O O . ASN A 1 143 ? 3.34 -13.766 -19.094 1 97.12 143 ASN A O 1
ATOM 1105 N N . THR A 1 144 ? 1.554 -14.812 -20.047 1 98.31 144 THR A N 1
ATOM 1106 C CA . THR A 1 144 ? 1.029 -13.602 -20.672 1 98.31 144 THR A CA 1
ATOM 1107 C C . THR A 1 144 ? -0.496 -13.617 -20.688 1 98.31 144 THR A C 1
ATOM 1109 O O . THR A 1 144 ? -1.112 -14.68 -20.562 1 98.31 144 THR A O 1
ATOM 1112 N N . ILE A 1 145 ? -1.031 -12.445 -20.859 1 98.56 145 ILE A N 1
ATOM 1113 C CA . ILE A 1 145 ? -2.482 -12.32 -20.922 1 98.56 145 ILE A CA 1
ATOM 1114 C C . ILE A 1 145 ? -2.996 -13.008 -22.188 1 98.56 145 ILE A C 1
ATOM 1116 O O . ILE A 1 145 ? -4.043 -13.664 -22.172 1 98.56 145 ILE A O 1
ATOM 1120 N N . GLU A 1 146 ? -2.301 -12.898 -23.297 1 98.62 146 GLU A N 1
ATOM 1121 C CA . GLU A 1 146 ? -2.691 -13.562 -24.547 1 98.62 146 GLU A CA 1
ATOM 1122 C C . GLU A 1 146 ? -2.795 -15.07 -24.359 1 98.62 146 GLU A C 1
ATOM 1124 O O . GLU A 1 146 ? -3.764 -15.688 -24.797 1 98.62 146 GLU A O 1
ATOM 1129 N N . GLU A 1 147 ? -1.813 -15.648 -23.75 1 98.69 147 GLU A N 1
ATOM 1130 C CA . GLU A 1 147 ? -1.846 -17.078 -23.5 1 98.69 147 GLU A CA 1
ATOM 1131 C C . GLU A 1 147 ? -3.047 -17.453 -22.641 1 98.69 147 GLU A C 1
ATOM 1133 O O . GLU A 1 147 ? -3.713 -18.469 -22.891 1 98.69 147 GLU A O 1
ATOM 1138 N N . CYS A 1 148 ? -3.281 -16.672 -21.594 1 98.56 148 CYS A N 1
ATOM 1139 C CA . CYS A 1 148 ? -4.43 -16.938 -20.734 1 98.56 148 CYS A CA 1
ATOM 1140 C C . CYS A 1 148 ? -5.719 -16.984 -21.547 1 98.56 148 CYS A C 1
ATOM 1142 O O . CYS A 1 148 ? -6.52 -17.906 -21.391 1 98.56 148 CYS A O 1
ATOM 1144 N N . ASN A 1 149 ? -5.887 -16.016 -22.359 1 98.12 149 ASN A N 1
ATOM 1145 C CA . ASN A 1 149 ? -7.09 -15.945 -23.188 1 98.12 149 ASN A CA 1
ATOM 1146 C C . ASN A 1 149 ? -7.199 -17.141 -24.109 1 98.12 149 ASN A C 1
ATOM 1148 O O . ASN A 1 149 ? -8.289 -17.688 -24.297 1 98.12 149 ASN A O 1
ATOM 1152 N N . LEU A 1 150 ? -6.102 -17.516 -24.688 1 98.31 150 LEU A N 1
ATOM 1153 C CA . LEU A 1 150 ? -6.074 -18.672 -25.578 1 98.31 150 LEU A CA 1
ATOM 1154 C C . LEU A 1 150 ? -6.461 -19.938 -24.844 1 98.31 150 LEU A C 1
ATOM 1156 O O . LEU A 1 150 ? -7.16 -20.797 -25.391 1 98.31 150 LEU A O 1
ATOM 1160 N N . MET A 1 151 ? -6 -20.094 -23.688 1 98.75 151 MET A N 1
ATOM 1161 C CA . MET A 1 151 ? -6.277 -21.266 -22.875 1 98.75 151 MET A CA 1
ATOM 1162 C C . MET A 1 151 ? -7.766 -21.375 -22.562 1 98.75 151 MET A C 1
ATOM 1164 O O . MET A 1 151 ? -8.344 -22.469 -22.609 1 98.75 151 MET A O 1
ATOM 1168 N N . VAL A 1 152 ? -8.383 -20.234 -22.219 1 98.44 152 VAL A N 1
ATOM 1169 C CA . VAL A 1 152 ? -9.82 -20.219 -21.969 1 98.44 152 VAL A CA 1
ATOM 1170 C C . VAL A 1 152 ? -10.57 -20.609 -23.234 1 98.44 152 VAL A C 1
ATOM 1172 O O . VAL A 1 152 ? -11.5 -21.422 -23.188 1 98.44 152 VAL A O 1
ATOM 1175 N N . LYS A 1 153 ? -10.156 -20.094 -24.375 1 98.31 153 LYS A N 1
ATOM 1176 C CA . LYS A 1 153 ? -10.773 -20.422 -25.656 1 98.31 153 LYS A CA 1
ATOM 1177 C C . LYS A 1 153 ? -10.625 -21.906 -25.953 1 98.31 153 LYS A C 1
ATOM 1179 O O . LYS A 1 153 ? -11.539 -22.516 -26.516 1 98.31 153 LYS A O 1
ATOM 1184 N N . ALA A 1 154 ? -9.469 -22.438 -25.625 1 98.56 154 ALA A N 1
ATOM 1185 C CA . ALA A 1 154 ? -9.219 -23.859 -25.891 1 98.56 154 ALA A CA 1
ATOM 1186 C C . ALA A 1 154 ? -10.203 -24.734 -25.109 1 98.56 154 ALA A C 1
ATOM 1188 O O . ALA A 1 154 ? -10.703 -25.734 -25.641 1 98.56 154 ALA A O 1
ATOM 1189 N N . LYS A 1 155 ? -10.383 -24.391 -23.875 1 98 155 LYS A N 1
ATOM 1190 C CA . LYS A 1 155 ? -11.367 -25.125 -23.094 1 98 155 LYS A CA 1
ATOM 1191 C C . LYS A 1 155 ? -12.734 -25.109 -23.75 1 98 155 LYS A C 1
ATOM 1193 O O . LYS A 1 155 ? -13.43 -26.125 -23.797 1 98 155 LYS A O 1
ATOM 1198 N N . GLN A 1 156 ? -13.148 -23.969 -24.25 1 96.94 156 GLN A N 1
ATOM 1199 C CA . GLN A 1 156 ? -14.445 -23.812 -24.922 1 96.94 156 GLN A CA 1
ATOM 1200 C C . GLN A 1 156 ? -14.508 -24.656 -26.188 1 96.94 156 GLN A C 1
ATOM 1202 O O . GLN A 1 156 ? -15.539 -25.281 -26.484 1 96.94 156 GLN A O 1
ATOM 1207 N N . ARG A 1 157 ? -13.492 -24.75 -26.859 1 97.62 157 ARG A N 1
ATOM 1208 C CA . ARG A 1 157 ? -13.453 -25.453 -28.141 1 97.62 157 ARG A CA 1
ATOM 1209 C C . ARG A 1 157 ? -13.5 -26.953 -27.953 1 97.62 157 ARG A C 1
ATOM 1211 O O . ARG A 1 157 ? -14.258 -27.656 -28.625 1 97.62 157 ARG A O 1
ATOM 1218 N N . TYR A 1 158 ? -12.734 -27.516 -27.016 1 97.25 158 TYR A N 1
ATOM 1219 C CA . TYR A 1 158 ? -12.508 -28.953 -26.953 1 97.25 158 TYR A CA 1
ATOM 1220 C C . TYR A 1 158 ? -13.445 -29.609 -25.938 1 97.25 158 TYR A C 1
ATOM 1222 O O . TYR A 1 158 ? -13.625 -30.828 -25.953 1 97.25 158 TYR A O 1
ATOM 1230 N N . GLY A 1 159 ? -13.992 -28.844 -25 1 95.38 159 GLY A N 1
ATOM 1231 C CA . GLY A 1 159 ? -15.102 -29.281 -24.172 1 95.38 159 GLY A CA 1
ATOM 1232 C C . GLY A 1 159 ? -14.68 -30.203 -23.047 1 95.38 159 GLY A C 1
ATOM 1233 O O . GLY A 1 159 ? -15.531 -30.781 -22.359 1 95.38 159 GLY A O 1
ATOM 1234 N N . LYS A 1 160 ? -13.414 -30.438 -22.812 1 97.56 160 LYS A N 1
ATOM 1235 C CA . LYS A 1 160 ? -12.914 -31.25 -21.719 1 97.56 160 LYS A CA 1
ATOM 1236 C C . LYS A 1 160 ? -12.883 -30.469 -20.406 1 97.56 160 LYS A C 1
ATOM 1238 O O . LYS A 1 160 ? -13.023 -29.234 -20.406 1 97.56 160 LYS A O 1
ATOM 1243 N N . MET A 1 161 ? -12.773 -31.156 -19.266 1 98.31 161 MET A N 1
ATOM 1244 C CA . MET A 1 161 ? -12.656 -30.5 -17.969 1 98.31 161 MET A CA 1
ATOM 1245 C C . MET A 1 161 ? -11.258 -29.938 -17.766 1 98.31 161 MET A C 1
ATOM 1247 O O . MET A 1 161 ? -10.266 -30.578 -18.109 1 98.31 161 MET A O 1
ATOM 1251 N N . VAL A 1 162 ? -11.234 -28.688 -17.359 1 98.81 162 VAL A N 1
ATOM 1252 C CA . VAL A 1 162 ? -9.961 -28.078 -17 1 98.81 162 VAL A CA 1
ATOM 1253 C C . VAL A 1 162 ? -10.047 -27.484 -15.594 1 98.81 162 VAL A C 1
ATOM 1255 O O . VAL A 1 162 ? -10.922 -26.656 -15.32 1 98.81 162 VAL A O 1
ATOM 1258 N N . GLN A 1 163 ? -9.172 -27.906 -14.711 1 98.75 163 GLN A N 1
ATOM 1259 C CA . GLN A 1 163 ? -9.055 -27.328 -13.375 1 98.75 163 GLN A CA 1
ATOM 1260 C C . GLN A 1 163 ? -7.684 -26.688 -13.164 1 98.75 163 GLN A C 1
ATOM 1262 O O . GLN A 1 163 ? -6.668 -27.25 -13.578 1 98.75 163 GLN A O 1
ATOM 1267 N N . VAL A 1 164 ? -7.664 -25.531 -12.547 1 98.81 164 VAL A N 1
ATOM 1268 C CA . VAL A 1 164 ? -6.438 -24.781 -12.266 1 98.81 164 VAL A CA 1
ATOM 1269 C C . VAL A 1 164 ? -5.941 -25.109 -10.859 1 98.81 164 VAL A C 1
ATOM 1271 O O . VAL A 1 164 ? -6.742 -25.297 -9.945 1 98.81 164 VAL A O 1
ATOM 1274 N N . GLY A 1 165 ? -4.648 -25.172 -10.695 1 98.5 165 GLY A N 1
ATOM 1275 C CA . GLY A 1 165 ? -4.023 -25.516 -9.43 1 98.5 165 GLY A CA 1
ATOM 1276 C C . GLY A 1 165 ? -4.172 -24.453 -8.375 1 98.5 165 GLY A C 1
ATOM 1277 O O . GLY A 1 165 ? -3.234 -24.172 -7.617 1 98.5 165 GLY A O 1
ATOM 1278 N N . GLN A 1 166 ? -5.258 -23.781 -8.273 1 97.94 166 GLN A N 1
ATOM 1279 C CA . GLN A 1 166 ? -5.609 -22.844 -7.207 1 97.94 166 GLN A CA 1
ATOM 1280 C C . GLN A 1 166 ? -6.32 -23.547 -6.062 1 97.94 166 GLN A C 1
ATOM 1282 O O . GLN A 1 166 ? -7.477 -23.25 -5.758 1 97.94 166 GLN A O 1
ATOM 1287 N N . TRP A 1 167 ? -5.547 -24.328 -5.355 1 98 167 TRP A N 1
ATOM 1288 C CA . TRP A 1 167 ? -6.133 -25.266 -4.398 1 98 167 TRP A CA 1
ATOM 1289 C C . TRP A 1 167 ? -6.633 -24.531 -3.16 1 98 167 TRP A C 1
ATOM 1291 O O . TRP A 1 167 ? -7.422 -25.078 -2.383 1 98 167 TRP A O 1
ATOM 1301 N N . GLN A 1 168 ? -6.23 -23.234 -2.984 1 98.06 168 GLN A N 1
ATOM 1302 C CA . GLN A 1 168 ? -6.773 -22.453 -1.879 1 98.06 168 GLN A CA 1
ATOM 1303 C C . GLN A 1 168 ? -8.289 -22.328 -1.985 1 98.06 168 GLN A C 1
ATOM 1305 O O . GLN A 1 168 ? -8.977 -22.156 -0.975 1 98.06 168 GLN A O 1
ATOM 1310 N N . ARG A 1 169 ? -8.828 -22.484 -3.207 1 98.06 169 ARG A N 1
ATOM 1311 C CA . ARG A 1 169 ? -10.266 -22.453 -3.434 1 98.06 169 ARG A CA 1
ATOM 1312 C C . ARG A 1 169 ? -10.961 -23.625 -2.736 1 98.06 169 ARG A C 1
ATOM 1314 O O . ARG A 1 169 ? -12.18 -23.609 -2.564 1 98.06 169 ARG A O 1
ATOM 1321 N N . SER A 1 170 ? -10.211 -24.547 -2.301 1 98.44 170 SER A N 1
ATOM 1322 C CA . SER A 1 170 ? -10.773 -25.734 -1.65 1 98.44 170 SER A CA 1
ATOM 1323 C C . SER A 1 170 ? -10.508 -25.719 -0.149 1 98.44 170 SER A C 1
ATOM 1325 O O . SER A 1 170 ? -10.805 -26.688 0.55 1 98.44 170 SER A O 1
ATOM 1327 N N . GLY A 1 171 ? -9.883 -24.656 0.376 1 98.56 171 GLY A N 1
ATOM 1328 C CA . GLY A 1 171 ? -9.68 -24.516 1.81 1 98.56 171 GLY A CA 1
ATOM 1329 C C . GLY A 1 171 ? -10.922 -24.047 2.547 1 98.56 171 GLY A C 1
ATOM 1330 O O . GLY A 1 171 ? -11.594 -23.109 2.105 1 98.56 171 GLY A O 1
ATOM 1331 N N . SER A 1 172 ? -11.227 -24.688 3.66 1 98.62 172 SER A N 1
ATOM 1332 C CA . SER A 1 172 ? -12.445 -24.375 4.398 1 98.62 172 SER A CA 1
ATOM 1333 C C . SER A 1 172 ? -12.422 -22.938 4.91 1 98.62 172 SER A C 1
ATOM 1335 O O . SER A 1 172 ? -13.453 -22.25 4.891 1 98.62 172 SER A O 1
ATOM 1337 N N . GLN A 1 173 ? -11.266 -22.516 5.371 1 98.62 173 GLN A N 1
ATOM 1338 C CA . GLN A 1 173 ? -11.164 -21.156 5.91 1 98.62 173 GLN A CA 1
ATOM 1339 C C . GLN A 1 173 ? -11.406 -20.109 4.824 1 98.62 173 GLN A C 1
ATOM 1341 O O . GLN A 1 173 ? -11.969 -19.047 5.094 1 98.62 173 GLN A O 1
ATOM 1346 N N . TYR A 1 174 ? -10.977 -20.375 3.635 1 98.81 174 TYR A N 1
ATOM 1347 C CA . TYR A 1 174 ? -11.203 -19.438 2.535 1 98.81 174 TYR A CA 1
ATOM 1348 C C . TYR A 1 174 ? -12.68 -19.406 2.145 1 98.81 174 TYR A C 1
ATOM 1350 O O . TYR A 1 174 ? -13.242 -18.344 1.896 1 98.81 174 TYR A O 1
ATOM 1358 N N . ALA A 1 175 ? -13.297 -20.594 2.068 1 98.5 175 ALA A N 1
ATOM 1359 C CA . ALA A 1 175 ? -14.727 -20.641 1.769 1 98.5 175 ALA A CA 1
ATOM 1360 C C . ALA A 1 175 ? -15.539 -19.859 2.805 1 98.5 175 ALA A C 1
ATOM 1362 O O . ALA A 1 175 ? -16.422 -19.094 2.451 1 98.5 175 ALA A O 1
ATOM 1363 N N . GLU A 1 176 ? -15.203 -20.062 4.051 1 98.81 176 GLU A N 1
ATOM 1364 C CA . GLU A 1 176 ? -15.891 -19.375 5.137 1 98.81 176 GLU A CA 1
ATOM 1365 C C . GLU A 1 176 ? -15.656 -17.875 5.078 1 98.81 176 GLU A C 1
ATOM 1367 O O . GLU A 1 176 ? -16.594 -17.078 5.277 1 98.81 176 GLU A O 1
ATOM 1372 N N . ALA A 1 177 ? -14.453 -17.5 4.871 1 98.88 177 ALA A N 1
ATOM 1373 C CA . ALA A 1 177 ? -14.117 -16.094 4.742 1 98.88 177 ALA A CA 1
ATOM 1374 C C . ALA A 1 177 ? -14.891 -15.438 3.598 1 98.88 177 ALA A C 1
ATOM 1376 O O . ALA A 1 177 ? -15.43 -14.344 3.75 1 98.88 177 ALA A O 1
ATOM 1377 N N . ILE A 1 178 ? -14.93 -16.109 2.445 1 98.81 178 ILE A N 1
ATOM 1378 C CA . ILE A 1 178 ? -15.625 -15.602 1.271 1 98.81 178 ILE A CA 1
ATOM 1379 C C . ILE A 1 178 ? -17.109 -15.422 1.591 1 98.81 178 ILE A C 1
ATOM 1381 O O . ILE A 1 178 ? -17.703 -14.391 1.26 1 98.81 178 ILE A O 1
ATOM 1385 N N . ASP A 1 179 ? -17.672 -16.406 2.242 1 98.81 179 ASP A N 1
ATOM 1386 C CA . ASP A 1 179 ? -19.062 -16.312 2.648 1 98.81 179 ASP A CA 1
ATOM 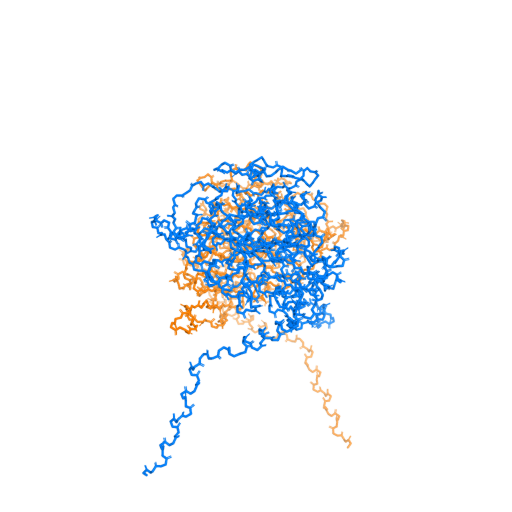1387 C C . ASP A 1 179 ? -19.281 -15.102 3.561 1 98.81 179 ASP A C 1
ATOM 1389 O O . ASP A 1 179 ? -20.281 -14.383 3.418 1 98.81 179 ASP A O 1
ATOM 1393 N N . TYR A 1 180 ? -18.391 -14.898 4.445 1 98.88 180 TYR A N 1
ATOM 1394 C CA . TYR A 1 180 ? -18.5 -13.773 5.371 1 98.88 180 TYR A CA 1
ATOM 1395 C C . TYR A 1 180 ? -18.406 -12.445 4.633 1 98.88 180 TYR A C 1
ATOM 1397 O O . TYR A 1 180 ? -19.203 -11.531 4.883 1 98.88 180 TYR A O 1
ATOM 1405 N N . VAL A 1 181 ? -17.484 -12.32 3.791 1 98.88 181 VAL A N 1
ATOM 1406 C CA . VAL A 1 181 ? -17.312 -11.125 2.977 1 98.88 181 VAL A CA 1
ATOM 1407 C C . VAL A 1 181 ? -18.609 -10.828 2.217 1 98.88 181 VAL A C 1
ATOM 1409 O O . VAL A 1 181 ? -19.078 -9.688 2.209 1 98.88 181 VAL A O 1
ATOM 1412 N N . ARG A 1 182 ? -19.219 -11.82 1.671 1 98.69 182 ARG A N 1
ATOM 1413 C CA . ARG A 1 182 ? -20.375 -11.664 0.811 1 98.69 182 ARG A CA 1
ATOM 1414 C C . ARG A 1 182 ? -21.641 -11.422 1.637 1 98.69 182 ARG A C 1
ATOM 1416 O O . ARG A 1 182 ? -22.672 -10.984 1.105 1 98.69 182 ARG A O 1
ATOM 1423 N N . SER A 1 183 ? -21.562 -11.703 2.922 1 98.56 183 SER A N 1
ATOM 1424 C CA . SER A 1 183 ? -22.719 -11.508 3.799 1 98.56 183 SER A CA 1
ATOM 1425 C C . SER A 1 183 ? -23.031 -10.031 3.977 1 98.56 183 SER A C 1
ATOM 1427 O O . SER A 1 183 ? -24.109 -9.672 4.434 1 98.56 183 SER A O 1
ATOM 1429 N N . GLY A 1 184 ? -22.031 -9.18 3.803 1 98.38 184 GLY A N 1
ATOM 1430 C CA . GLY A 1 184 ? -22.234 -7.746 3.963 1 98.38 184 GLY A CA 1
ATOM 1431 C C . GLY A 1 184 ? -21.953 -7.262 5.375 1 98.38 184 GLY A C 1
ATOM 1432 O O . GLY A 1 184 ? -22 -6.059 5.641 1 98.38 184 GLY A O 1
ATOM 1433 N N . LYS A 1 185 ? -21.562 -8.148 6.238 1 98.62 185 LYS A N 1
ATOM 1434 C CA . LYS A 1 185 ? -21.375 -7.809 7.648 1 98.62 185 LYS A CA 1
ATOM 1435 C C . LYS A 1 185 ? -20.234 -6.805 7.824 1 98.62 185 LYS A C 1
ATOM 1437 O O . LYS A 1 185 ? -20.266 -5.992 8.758 1 98.62 185 LYS A O 1
ATOM 1442 N N . LEU A 1 186 ? -19.328 -6.77 6.961 1 98.81 186 LEU A N 1
ATOM 1443 C CA . LEU A 1 186 ? -18.156 -5.895 7.07 1 98.81 186 LEU A CA 1
ATOM 1444 C C . LEU A 1 186 ? -18.516 -4.469 6.652 1 98.81 186 LEU A C 1
ATOM 1446 O O . LEU A 1 186 ? -17.703 -3.551 6.84 1 98.81 186 LEU A O 1
ATOM 1450 N N . GLY A 1 187 ? -19.719 -4.258 6.125 1 98.38 187 GLY A N 1
ATOM 1451 C CA . GLY A 1 187 ? -20.016 -2.975 5.516 1 98.38 187 GLY A CA 1
ATOM 1452 C C . GLY A 1 187 ? -19.344 -2.771 4.176 1 98.38 187 GLY A C 1
ATOM 1453 O O . GLY A 1 187 ? -18.953 -3.74 3.516 1 98.38 187 GLY A O 1
ATOM 1454 N N . GLN A 1 188 ? -19.266 -1.477 3.795 1 98.12 188 GLN A N 1
ATOM 1455 C CA . GLN A 1 188 ? -18.578 -1.171 2.543 1 98.12 188 GLN A CA 1
ATOM 1456 C C . GLN A 1 188 ? -17.094 -1.521 2.625 1 98.12 188 GLN A C 1
ATOM 1458 O O . GLN A 1 188 ? -16.359 -0.926 3.41 1 98.12 188 GLN A O 1
ATOM 1463 N N . ILE A 1 189 ? -16.719 -2.537 1.865 1 98.81 189 ILE A N 1
ATOM 1464 C CA . ILE A 1 189 ? -15.297 -2.873 1.769 1 98.81 189 ILE A CA 1
ATOM 1465 C C . ILE A 1 189 ? -14.594 -1.875 0.853 1 98.81 189 ILE A C 1
ATOM 1467 O O . ILE A 1 189 ? -14.891 -1.801 -0.341 1 98.81 189 ILE A O 1
ATOM 1471 N N . ARG A 1 190 ? -13.641 -1.156 1.386 1 98.62 190 ARG A N 1
ATOM 1472 C CA . ARG A 1 190 ? -13.047 -0.045 0.646 1 98.62 190 ARG A CA 1
ATOM 1473 C C . ARG A 1 190 ? -11.625 -0.375 0.205 1 98.62 190 ARG A C 1
ATOM 1475 O O . ARG A 1 190 ? -11.094 0.26 -0.704 1 98.62 190 ARG A O 1
ATOM 1482 N N . LEU A 1 191 ? -11.008 -1.279 0.887 1 98.88 191 LEU A N 1
ATOM 1483 C CA . LEU A 1 191 ? -9.641 -1.689 0.586 1 98.88 191 LEU A CA 1
ATOM 1484 C C . LEU A 1 191 ? -9.453 -3.182 0.841 1 98.88 191 LEU A C 1
ATOM 1486 O O . LEU A 1 191 ? -9.914 -3.703 1.859 1 98.88 191 LEU A O 1
ATOM 1490 N N . VAL A 1 192 ? -8.883 -3.85 -0.104 1 98.94 192 VAL A N 1
ATOM 1491 C CA . VAL A 1 192 ? -8.43 -5.227 0.062 1 98.94 192 VAL A CA 1
ATOM 1492 C C . VAL A 1 192 ? -6.91 -5.285 -0.014 1 98.94 192 VAL A C 1
ATOM 1494 O O . VAL A 1 192 ? -6.309 -4.789 -0.972 1 98.94 192 VAL A O 1
ATOM 1497 N N . LYS A 1 193 ? -6.285 -5.812 1.028 1 98.94 193 LYS A N 1
ATOM 1498 C CA . LYS A 1 193 ? -4.84 -6.023 1.004 1 98.94 193 LYS A CA 1
ATOM 1499 C C . LYS A 1 193 ? -4.504 -7.484 0.71 1 98.94 193 LYS A C 1
ATOM 1501 O O . LYS A 1 193 ? -5.09 -8.391 1.303 1 98.94 193 LYS A O 1
ATOM 1506 N N . THR A 1 194 ? -3.666 -7.684 -0.208 1 98.94 194 THR A N 1
ATOM 1507 C CA . THR A 1 194 ? -3.07 -8.977 -0.514 1 98.94 194 THR A CA 1
ATOM 1508 C C . THR A 1 194 ? -1.549 -8.914 -0.413 1 98.94 194 THR A C 1
ATOM 1510 O O . THR A 1 194 ? -0.939 -7.914 -0.797 1 98.94 194 THR A O 1
ATOM 1513 N N . TRP A 1 195 ? -0.939 -9.977 0.197 1 98.88 195 TRP A N 1
ATOM 1514 C CA . TRP A 1 195 ? 0.503 -9.852 0.381 1 98.88 195 TRP A CA 1
ATOM 1515 C C . TRP A 1 195 ? 1.165 -11.227 0.438 1 98.88 195 TRP A C 1
ATOM 1517 O O . TRP A 1 195 ? 0.497 -12.234 0.675 1 98.88 195 TRP A O 1
ATOM 1527 N N . ALA A 1 196 ? 2.441 -11.242 0.173 1 98.81 196 ALA A N 1
ATOM 1528 C CA . ALA A 1 196 ? 3.322 -12.391 0.384 1 98.81 196 ALA A CA 1
ATOM 1529 C C . ALA A 1 196 ? 4.73 -11.938 0.762 1 98.81 196 ALA A C 1
ATOM 1531 O O . ALA A 1 196 ? 5.48 -11.453 -0.087 1 98.81 196 ALA A O 1
ATOM 1532 N N . TYR A 1 197 ? 5.066 -12 1.987 1 98.5 197 TYR A N 1
ATOM 1533 C CA . TYR A 1 197 ? 6.414 -11.82 2.518 1 98.5 197 TYR A CA 1
ATOM 1534 C C . TYR A 1 197 ? 7.07 -13.164 2.809 1 98.5 197 TYR A C 1
ATOM 1536 O O . TYR A 1 197 ? 6.633 -13.898 3.701 1 98.5 197 TYR A O 1
ATOM 1544 N N . GLN A 1 198 ? 8.109 -13.438 2.047 1 97.31 198 GLN A N 1
ATOM 1545 C CA . GLN A 1 198 ? 8.633 -14.797 2.076 1 97.31 198 GLN A CA 1
ATOM 1546 C C . GLN A 1 198 ? 10.086 -14.812 2.537 1 97.31 198 GLN A C 1
ATOM 1548 O O . GLN A 1 198 ? 11.008 -14.734 1.716 1 97.31 198 GLN A O 1
ATOM 1553 N N . GLY A 1 199 ? 10.266 -15.117 3.828 1 95.25 199 GLY A N 1
ATOM 1554 C CA . GLY A 1 199 ? 11.586 -15.094 4.445 1 95.25 199 GLY A CA 1
ATOM 1555 C C . GLY A 1 199 ? 12.469 -16.234 4.008 1 95.25 199 GLY A C 1
ATOM 1556 O O . GLY A 1 199 ? 13.695 -16.125 4.012 1 95.25 199 GLY A O 1
ATOM 1557 N N . TRP A 1 200 ? 11.93 -17.312 3.6 1 92.62 200 TRP A N 1
ATOM 1558 C CA . TRP A 1 200 ? 12.703 -18.5 3.242 1 92.62 200 TRP A CA 1
ATOM 1559 C C . TRP A 1 200 ? 13.297 -18.375 1.845 1 92.62 200 TRP A C 1
ATOM 1561 O O . TRP A 1 200 ? 14.195 -19.125 1.472 1 92.62 200 TRP A O 1
ATOM 1571 N N . MET A 1 201 ? 12.727 -17.5 1.06 1 93.12 201 MET A N 1
ATOM 1572 C CA . MET A 1 201 ? 13.273 -17.266 -0.27 1 93.12 201 MET A CA 1
ATOM 1573 C C . MET A 1 201 ? 14.531 -16.406 -0.189 1 93.12 201 MET A C 1
ATOM 1575 O O . MET A 1 201 ? 14.453 -15.203 0.104 1 93.12 201 MET A O 1
ATOM 1579 N N . LYS A 1 202 ? 15.617 -16.969 -0.488 1 91.31 202 LYS A N 1
ATOM 1580 C CA . LYS A 1 202 ? 16.906 -16.312 -0.384 1 91.31 202 LYS A CA 1
ATOM 1581 C C . LYS A 1 202 ? 17.312 -15.688 -1.717 1 91.31 202 LYS A C 1
ATOM 1583 O O . LYS A 1 202 ? 16.812 -16.078 -2.771 1 91.31 202 LYS A O 1
ATOM 1588 N N . PRO A 1 203 ? 18.188 -14.672 -1.604 1 94.81 203 PRO A N 1
ATOM 1589 C CA . PRO A 1 203 ? 18.703 -14.133 -2.865 1 94.81 203 PRO A CA 1
ATOM 1590 C C . PRO A 1 203 ? 19.375 -15.203 -3.734 1 94.81 203 PRO A C 1
ATOM 1592 O O . PRO A 1 203 ? 20.031 -16.109 -3.215 1 94.81 203 PRO A O 1
ATOM 1595 N N . VAL A 1 204 ? 19.203 -15.031 -5.004 1 97.56 204 VAL A N 1
ATOM 1596 C CA . VAL A 1 204 ? 19.766 -15.969 -5.961 1 97.56 204 VAL A CA 1
ATOM 1597 C C . VAL A 1 204 ? 21.188 -15.547 -6.328 1 97.56 204 VAL A C 1
ATOM 1599 O O . VAL A 1 204 ? 21.391 -14.516 -6.973 1 97.56 204 VAL A O 1
ATOM 1602 N N . PRO A 1 205 ? 22.141 -16.328 -6.012 1 97.38 205 PRO A N 1
ATOM 1603 C CA . PRO A 1 205 ? 23.516 -15.93 -6.34 1 97.38 205 PRO A CA 1
ATOM 1604 C C . PRO A 1 205 ? 23.766 -15.852 -7.844 1 97.38 205 PRO A C 1
ATOM 1606 O O . PRO A 1 205 ? 23.219 -16.656 -8.609 1 97.38 205 PRO A O 1
ATOM 1609 N N . VAL A 1 206 ? 24.609 -14.953 -8.25 1 97.75 206 VAL A N 1
ATOM 1610 C CA . VAL A 1 206 ? 25.062 -14.891 -9.633 1 97.75 206 VAL A CA 1
ATOM 1611 C C . VAL A 1 206 ? 26.078 -16 -9.898 1 97.75 206 VAL A C 1
ATOM 1613 O O . VAL A 1 206 ? 27.094 -16.109 -9.203 1 97.75 206 VAL A O 1
ATOM 1616 N N . MET A 1 207 ? 25.75 -16.828 -10.812 1 97.25 207 MET A N 1
ATOM 1617 C CA . MET A 1 207 ? 26.641 -17.922 -11.211 1 97.25 207 MET A CA 1
ATOM 1618 C C . MET A 1 207 ? 26.953 -17.844 -12.703 1 97.25 207 MET A C 1
ATOM 1620 O O . MET A 1 207 ? 26.109 -17.438 -13.5 1 97.25 207 MET A O 1
ATOM 1624 N N . PRO A 1 208 ? 28.141 -18.25 -13.039 1 97.56 208 PRO A N 1
ATOM 1625 C CA . PRO A 1 208 ? 28.438 -18.312 -14.477 1 97.56 208 PRO A CA 1
ATOM 1626 C C . PRO A 1 208 ? 27.625 -19.406 -15.195 1 97.56 208 PRO A C 1
ATOM 1628 O O . PRO A 1 208 ? 27.188 -20.375 -14.57 1 97.56 208 PRO A O 1
ATOM 1631 N N . ASP A 1 209 ? 27.5 -19.234 -16.516 1 98.31 209 ASP A N 1
ATOM 1632 C CA . ASP A 1 209 ? 26.922 -20.297 -17.312 1 98.31 209 ASP A CA 1
ATOM 1633 C C . ASP A 1 209 ? 27.75 -21.578 -17.219 1 98.31 209 ASP A C 1
ATOM 1635 O O . ASP A 1 209 ? 28.953 -21.531 -16.969 1 98.31 209 ASP A O 1
ATOM 1639 N N . GLY A 1 210 ? 27.078 -22.672 -17.344 1 97.88 210 GLY A N 1
ATOM 1640 C CA . GLY A 1 210 ? 27.75 -23.953 -17.234 1 97.88 210 GLY A CA 1
ATOM 1641 C C . GLY A 1 210 ? 27.156 -25.031 -18.125 1 97.88 210 GLY A C 1
ATOM 1642 O O . GLY A 1 210 ? 26.25 -24.734 -18.922 1 97.88 210 GLY A O 1
ATOM 1643 N N . PRO A 1 211 ? 27.703 -26.188 -18.031 1 98 211 PRO A N 1
ATOM 1644 C CA . PRO A 1 211 ? 27.188 -27.266 -18.859 1 98 211 PRO A CA 1
ATOM 1645 C C . PRO A 1 211 ? 25.797 -27.75 -18.422 1 98 211 PRO A C 1
ATOM 1647 O O . PRO A 1 211 ? 25.469 -27.688 -17.234 1 98 211 PRO A O 1
ATOM 1650 N N . VAL A 1 212 ? 25.062 -28.188 -19.375 1 98.44 212 VAL A N 1
ATOM 1651 C CA . VAL A 1 212 ? 23.781 -28.797 -19.078 1 98.44 212 VAL A CA 1
ATOM 1652 C C . VAL A 1 212 ? 24 -30.094 -18.281 1 98.44 212 VAL A C 1
ATOM 1654 O O . VAL A 1 212 ? 24.844 -30.906 -18.625 1 98.44 212 VAL A O 1
ATOM 1657 N N . PRO A 1 213 ? 23.234 -30.266 -17.234 1 98.12 213 PRO A N 1
ATOM 1658 C CA . PRO A 1 213 ? 23.391 -31.516 -16.484 1 98.12 213 PRO A CA 1
ATOM 1659 C C . PRO A 1 213 ? 23.062 -32.75 -17.328 1 98.12 213 PRO A C 1
ATOM 1661 O O . PRO A 1 213 ? 22.188 -32.719 -18.188 1 98.12 213 PRO A O 1
ATOM 1664 N N . ASN A 1 214 ? 23.703 -33.875 -16.969 1 97.75 214 ASN A N 1
ATOM 1665 C CA . ASN A 1 214 ? 23.438 -35.125 -17.656 1 97.75 214 ASN A CA 1
ATOM 1666 C C . ASN A 1 214 ? 21.969 -35.531 -17.516 1 97.75 214 ASN A C 1
ATOM 1668 O O . ASN A 1 214 ? 21.391 -35.438 -16.422 1 97.75 214 ASN A O 1
ATOM 1672 N N . GLY A 1 215 ? 21.391 -35.938 -18.641 1 98.12 215 GLY A N 1
ATOM 1673 C CA . GLY A 1 215 ? 20.031 -36.438 -18.609 1 98.12 215 GLY A CA 1
ATOM 1674 C C . GLY A 1 215 ? 18.984 -35.375 -18.781 1 98.12 215 GLY A C 1
ATOM 1675 O O . GLY A 1 215 ? 17.781 -35.656 -18.844 1 98.12 215 GLY A O 1
ATOM 1676 N N . VAL A 1 216 ? 19.469 -34.094 -18.922 1 98.62 216 VAL A N 1
ATOM 1677 C CA . VAL A 1 216 ? 18.547 -33 -19.062 1 98.62 216 VAL A CA 1
ATOM 1678 C C . VAL A 1 216 ? 18.484 -32.562 -20.531 1 98.62 216 VAL A C 1
ATOM 1680 O O . VAL A 1 216 ? 19.5 -32.312 -21.156 1 98.62 216 VAL A O 1
ATOM 1683 N N . ASP A 1 217 ? 17.312 -32.562 -21.062 1 98.62 217 ASP A N 1
ATOM 1684 C CA . ASP A 1 217 ? 17.078 -31.969 -22.375 1 98.62 217 ASP A CA 1
ATOM 1685 C C . ASP A 1 217 ? 16.781 -30.469 -22.25 1 98.62 217 ASP A C 1
ATOM 1687 O O . ASP A 1 217 ? 15.609 -30.078 -22.25 1 98.62 217 ASP A O 1
ATOM 1691 N N . TYR A 1 218 ? 17.875 -29.719 -22.266 1 98.44 218 TYR A N 1
ATOM 1692 C CA . TYR A 1 218 ? 17.766 -28.297 -21.984 1 98.44 218 TYR A CA 1
ATOM 1693 C C . TYR A 1 218 ? 17.062 -27.547 -23.109 1 98.44 218 TYR A C 1
ATOM 1695 O O . TYR A 1 218 ? 16.312 -26.594 -22.875 1 98.44 218 TYR A O 1
ATOM 1703 N N . ALA A 1 219 ? 17.25 -27.984 -24.312 1 98.12 219 ALA A N 1
ATOM 1704 C CA . ALA A 1 219 ? 16.562 -27.359 -25.438 1 98.12 219 ALA A CA 1
ATOM 1705 C C . ALA A 1 219 ? 15.055 -27.484 -25.297 1 98.12 219 ALA A C 1
ATOM 1707 O O . ALA A 1 219 ? 14.312 -26.547 -25.562 1 98.12 219 ALA A O 1
ATOM 1708 N N . MET A 1 220 ? 14.625 -28.641 -24.891 1 98.25 220 MET A N 1
ATOM 1709 C CA . MET A 1 220 ? 13.203 -28.859 -24.641 1 98.25 220 MET A CA 1
ATOM 1710 C C . MET A 1 220 ? 12.742 -28.047 -23.422 1 98.25 220 MET A C 1
ATOM 1712 O O . MET A 1 220 ? 11.609 -27.547 -23.406 1 98.25 220 MET A O 1
ATOM 1716 N N . TRP A 1 221 ? 13.617 -27.938 -22.453 1 98.5 221 TRP A N 1
ATOM 1717 C CA . TRP A 1 221 ? 13.25 -27.141 -21.281 1 98.5 221 TRP A CA 1
ATOM 1718 C C . TRP A 1 221 ? 12.977 -25.688 -21.672 1 98.5 221 TRP A C 1
ATOM 1720 O O . TRP A 1 221 ? 12.008 -25.094 -21.203 1 98.5 221 TRP A O 1
ATOM 1730 N N . LEU A 1 222 ? 13.797 -25.125 -22.5 1 98.5 222 LEU A N 1
ATOM 1731 C CA . LEU A 1 222 ? 13.633 -23.766 -22.953 1 98.5 222 LEU A CA 1
ATOM 1732 C C . LEU A 1 222 ? 12.336 -23.609 -23.75 1 98.5 222 LEU A C 1
ATOM 1734 O O . LEU A 1 222 ? 11.594 -22.656 -23.562 1 98.5 222 LEU A O 1
ATOM 1738 N N . GLY A 1 223 ? 12.141 -24.625 -24.641 1 98.25 223 GLY A N 1
ATOM 1739 C CA . GLY A 1 223 ? 10.93 -24.594 -25.453 1 98.25 223 GLY A CA 1
ATOM 1740 C C . GLY A 1 223 ? 10.68 -23.25 -26.109 1 98.25 223 GLY A C 1
ATOM 1741 O O . GLY A 1 223 ? 11.562 -22.703 -26.781 1 98.25 223 GLY A O 1
ATOM 1742 N N . PRO A 1 224 ? 9.508 -22.656 -25.781 1 98.44 224 PRO A N 1
ATOM 1743 C CA . PRO A 1 224 ? 9.148 -21.406 -26.469 1 98.44 224 PRO A CA 1
ATOM 1744 C C . PRO A 1 224 ? 9.844 -20.188 -25.859 1 98.44 224 PRO A C 1
ATOM 1746 O O . PRO A 1 224 ? 9.703 -19.078 -26.375 1 98.44 224 PRO A O 1
ATOM 1749 N N . ALA A 1 225 ? 10.562 -20.312 -24.781 1 98.44 225 ALA A N 1
ATOM 1750 C CA . ALA A 1 225 ? 11.289 -19.203 -24.172 1 98.44 225 ALA A CA 1
ATOM 1751 C C . ALA A 1 225 ? 12.516 -18.812 -25 1 98.44 225 ALA A C 1
ATOM 1753 O O . ALA A 1 225 ? 12.938 -19.578 -25.875 1 98.44 225 ALA A O 1
ATOM 1754 N N . PRO A 1 226 ? 13.078 -17.625 -24.766 1 98.19 226 PRO A N 1
ATOM 1755 C CA . PRO A 1 226 ? 14.289 -17.25 -25.5 1 98.19 226 PRO A CA 1
ATOM 1756 C C . PRO A 1 226 ? 15.438 -18.234 -25.25 1 98.19 226 PRO A C 1
ATOM 1758 O O . PRO A 1 226 ? 15.602 -18.75 -24.141 1 98.19 226 PRO A O 1
ATOM 1761 N N . LYS A 1 227 ? 16.219 -18.422 -26.297 1 98.06 227 LYS A N 1
ATOM 1762 C CA . LYS A 1 227 ? 17.422 -19.25 -26.156 1 98.06 227 LYS A CA 1
ATOM 1763 C C . LYS A 1 227 ? 18.422 -18.594 -25.203 1 98.06 227 LYS A C 1
ATOM 1765 O O . LYS A 1 227 ? 18.672 -17.391 -25.297 1 98.06 227 LYS A O 1
ATOM 1770 N N . ARG A 1 228 ? 18.875 -19.375 -24.25 1 97.75 228 ARG A N 1
ATOM 1771 C CA . ARG A 1 228 ? 19.875 -18.969 -23.281 1 97.75 228 ARG A CA 1
ATOM 1772 C C . ARG A 1 228 ? 20.859 -20.094 -23 1 97.75 228 ARG A C 1
ATOM 1774 O O . ARG A 1 228 ? 20.516 -21.266 -23.062 1 97.75 228 ARG A O 1
ATOM 1781 N N . PRO A 1 229 ? 22.219 -19.625 -22.75 1 98.31 229 PRO A N 1
ATOM 1782 C CA . PRO A 1 229 ? 23.078 -20.656 -22.203 1 98.31 229 PRO A CA 1
ATOM 1783 C C . PRO A 1 229 ? 22.578 -21.203 -20.859 1 98.31 229 PRO A C 1
ATOM 1785 O O . PRO A 1 229 ? 21.875 -20.5 -20.125 1 98.31 229 PRO A O 1
ATOM 1788 N N . PHE A 1 230 ? 23 -22.438 -20.578 1 98.56 230 PHE A N 1
ATOM 1789 C CA . PHE A 1 230 ? 22.531 -23.047 -19.344 1 98.56 230 PHE A CA 1
ATOM 1790 C C . PHE A 1 230 ? 23.172 -22.375 -18.125 1 98.56 230 PHE A C 1
ATOM 1792 O O . PHE A 1 230 ? 24.391 -22.188 -18.094 1 98.56 230 PHE A O 1
ATOM 1799 N N . ASN A 1 231 ? 22.391 -22 -17.234 1 98.31 231 ASN A N 1
ATOM 1800 C CA . ASN A 1 231 ? 22.781 -21.5 -15.922 1 98.31 231 ASN A CA 1
ATOM 1801 C C . ASN A 1 231 ? 22 -22.188 -14.805 1 98.31 231 ASN A C 1
ATOM 1803 O O . ASN A 1 231 ? 20.766 -22.156 -14.805 1 98.31 231 ASN A O 1
ATOM 1807 N N . THR A 1 232 ? 22.688 -22.781 -13.906 1 97.12 232 THR A N 1
ATOM 1808 C CA . THR A 1 232 ? 22.062 -23.578 -12.867 1 97.12 232 THR A CA 1
ATOM 1809 C C . THR A 1 232 ? 21.047 -22.75 -12.078 1 97.12 232 THR A C 1
ATOM 1811 O O . THR A 1 232 ? 20.031 -23.266 -11.609 1 97.12 232 THR A O 1
ATOM 1814 N N . ASN A 1 233 ? 21.281 -21.469 -11.938 1 97.19 233 ASN A N 1
ATOM 1815 C CA . ASN A 1 233 ? 20.438 -20.609 -11.102 1 97.19 233 ASN A CA 1
ATOM 1816 C C . ASN A 1 233 ? 19.328 -19.938 -11.914 1 97.19 233 ASN A C 1
ATOM 1818 O O . ASN A 1 233 ? 18.656 -19.031 -11.43 1 97.19 233 ASN A O 1
ATOM 1822 N N . ARG A 1 234 ? 19.047 -20.406 -13.133 1 97.75 234 ARG A N 1
ATOM 1823 C CA . ARG A 1 234 ? 17.906 -20.016 -13.938 1 97.75 234 ARG A CA 1
ATOM 1824 C C . ARG A 1 234 ? 16.984 -21.203 -14.195 1 97.75 234 ARG A C 1
ATOM 1826 O O . ARG A 1 234 ? 15.961 -21.062 -14.875 1 97.75 234 ARG A O 1
ATOM 1833 N N . PHE A 1 235 ? 17.297 -22.328 -13.68 1 97.38 235 PHE A N 1
ATOM 1834 C CA . PHE A 1 235 ? 16.672 -23.609 -13.977 1 97.38 235 PHE A CA 1
ATOM 1835 C C . PHE A 1 235 ? 15.727 -24.031 -12.859 1 97.38 235 PHE A C 1
ATOM 1837 O O . PHE A 1 235 ? 14.875 -23.234 -12.445 1 97.38 235 PHE A O 1
ATOM 1844 N N . HIS A 1 236 ? 15.758 -25.328 -12.352 1 96.5 236 HIS A N 1
ATOM 1845 C CA . HIS A 1 236 ? 14.812 -25.859 -11.375 1 96.5 236 HIS A CA 1
ATOM 1846 C C . HIS A 1 236 ? 14.609 -24.906 -10.211 1 96.5 236 HIS A C 1
ATOM 1848 O O . HIS A 1 236 ? 15.578 -24.453 -9.594 1 96.5 236 HIS A O 1
ATOM 1854 N N . PHE A 1 237 ? 13.344 -24.547 -9.984 1 95.62 237 PHE A N 1
ATOM 1855 C CA . PHE A 1 237 ? 12.867 -23.703 -8.898 1 95.62 237 PHE A CA 1
ATOM 1856 C C . PHE A 1 237 ? 13.094 -22.234 -9.211 1 95.62 237 PHE A C 1
ATOM 1858 O O . PHE A 1 237 ? 12.156 -21.422 -9.156 1 95.62 237 PHE A O 1
ATOM 1865 N N . ASN A 1 238 ? 14.289 -21.812 -9.617 1 97.19 238 ASN A N 1
ATOM 1866 C CA . ASN A 1 238 ? 14.68 -20.422 -9.719 1 97.19 238 ASN A CA 1
ATOM 1867 C C . ASN A 1 238 ? 14.141 -19.781 -11 1 97.19 238 ASN A C 1
ATOM 1869 O O . ASN A 1 238 ? 14.172 -18.562 -11.148 1 97.19 238 ASN A O 1
ATOM 1873 N N . PHE A 1 239 ? 13.664 -20.594 -11.938 1 97.88 239 PHE A N 1
ATOM 1874 C CA . PHE A 1 239 ? 13.078 -20.047 -13.156 1 97.88 239 PHE A CA 1
ATOM 1875 C C . PHE A 1 239 ? 12.031 -18.984 -12.82 1 97.88 239 PHE A C 1
ATOM 1877 O O . PHE A 1 239 ? 11.789 -18.078 -13.609 1 97.88 239 PHE A O 1
ATOM 1884 N N . ARG A 1 240 ? 11.461 -19.031 -11.617 1 98 240 ARG A N 1
ATOM 1885 C CA . ARG A 1 240 ? 10.344 -18.203 -11.164 1 98 240 ARG A CA 1
ATOM 1886 C C . ARG A 1 240 ? 10.727 -16.734 -11.141 1 98 240 ARG A C 1
ATOM 1888 O O . ARG A 1 240 ? 9.852 -15.859 -11.188 1 98 240 ARG A O 1
ATOM 1895 N N . TRP A 1 241 ? 12.039 -16.453 -11.078 1 98.12 241 TRP A N 1
ATOM 1896 C CA . TRP A 1 241 ? 12.5 -15.102 -10.805 1 98.12 241 TRP A CA 1
ATOM 1897 C C . TRP A 1 241 ? 13.055 -14.453 -12.07 1 98.12 241 TRP A C 1
ATOM 1899 O O . TRP A 1 241 ? 13.719 -13.414 -12.008 1 98.12 241 TRP A O 1
ATOM 1909 N N . PHE A 1 242 ? 12.859 -15.109 -13.172 1 98.44 242 PHE A N 1
ATOM 1910 C CA . PHE A 1 242 ? 13.344 -14.617 -14.453 1 98.44 242 PHE A CA 1
ATOM 1911 C C . PHE A 1 242 ? 12.188 -14.391 -15.422 1 98.44 242 PHE A C 1
ATOM 1913 O O . PHE A 1 242 ? 11.375 -15.297 -15.648 1 98.44 242 PHE A O 1
ATOM 1920 N N . TRP A 1 243 ? 12.141 -13.281 -16.109 1 98.19 243 TRP A N 1
ATOM 1921 C CA . TRP A 1 243 ? 11.031 -12.852 -16.953 1 98.19 243 TRP A CA 1
ATOM 1922 C C . TRP A 1 243 ? 10.844 -13.789 -18.141 1 98.19 243 TRP A C 1
ATOM 1924 O O . TRP A 1 243 ? 9.742 -13.922 -18.672 1 98.19 243 TRP A O 1
ATOM 1934 N N . ASP A 1 244 ? 11.883 -14.508 -18.516 1 98 244 ASP A N 1
ATOM 1935 C CA . ASP A 1 244 ? 11.82 -15.422 -19.641 1 98 244 ASP A CA 1
ATOM 1936 C C . ASP A 1 244 ? 10.812 -16.547 -19.391 1 98 244 ASP A C 1
ATOM 1938 O O . ASP A 1 244 ? 10.219 -17.078 -20.328 1 98 244 ASP A O 1
ATOM 1942 N N . TYR A 1 245 ? 10.656 -16.859 -18.094 1 98.38 245 TYR A N 1
ATOM 1943 C CA . TYR A 1 245 ? 10.016 -18.125 -17.797 1 98.38 245 TYR A CA 1
ATOM 1944 C C . TYR A 1 245 ? 8.797 -17.922 -16.906 1 98.38 245 TYR A C 1
ATOM 1946 O O . TYR A 1 245 ? 7.906 -18.781 -16.844 1 98.38 245 TYR A O 1
ATOM 1954 N N . ALA A 1 246 ? 8.844 -16.844 -16.125 1 98.38 246 ALA A N 1
ATOM 1955 C CA . ALA A 1 246 ? 7.816 -16.625 -15.102 1 98.38 246 ALA A CA 1
ATOM 1956 C C . ALA A 1 246 ? 7.668 -15.141 -14.781 1 98.38 246 ALA A C 1
ATOM 1958 O O . ALA A 1 246 ? 8.148 -14.289 -15.523 1 98.38 246 ALA A O 1
ATOM 1959 N N . GLY A 1 247 ? 6.812 -14.852 -13.773 1 98.06 247 GLY A N 1
ATOM 1960 C CA . GLY A 1 247 ? 6.488 -13.461 -13.492 1 98.06 247 GLY A CA 1
ATOM 1961 C C . GLY A 1 247 ? 6.836 -13.031 -12.086 1 98.06 247 GLY A C 1
ATOM 1962 O O . GLY A 1 247 ? 6.266 -12.07 -11.562 1 98.06 247 GLY A O 1
ATOM 1963 N N . GLY A 1 248 ? 7.75 -13.781 -11.422 1 98.12 248 GLY A N 1
ATOM 1964 C CA . GLY A 1 248 ? 8.148 -13.422 -10.07 1 98.12 248 GLY A CA 1
ATOM 1965 C C . GLY A 1 248 ? 7.086 -13.727 -9.039 1 98.12 248 GLY A C 1
ATOM 1966 O O . GLY A 1 248 ? 6.168 -14.516 -9.289 1 98.12 248 GLY A O 1
ATOM 1967 N N . LEU A 1 249 ? 7.219 -13.125 -7.879 1 97.94 249 LEU A N 1
ATOM 1968 C CA . LEU A 1 249 ? 6.32 -13.383 -6.758 1 97.94 249 LEU A CA 1
ATOM 1969 C C . LEU A 1 249 ? 4.895 -12.969 -7.098 1 97.94 249 LEU A C 1
ATOM 1971 O O . LEU A 1 249 ? 3.934 -13.555 -6.598 1 97.94 249 LEU A O 1
ATOM 1975 N N . MET A 1 250 ? 4.719 -12 -7.922 1 98.38 250 MET A N 1
ATOM 1976 C CA . MET A 1 250 ? 3.4 -11.547 -8.352 1 98.38 250 MET A CA 1
ATOM 1977 C C . MET A 1 250 ? 2.594 -12.688 -8.953 1 98.38 250 MET A C 1
ATOM 1979 O O . MET A 1 250 ? 1.435 -12.898 -8.586 1 98.38 250 MET A O 1
ATOM 1983 N N . THR A 1 251 ? 3.219 -13.43 -9.797 1 97.94 251 THR A N 1
ATOM 1984 C CA . THR A 1 251 ? 2.461 -14.5 -10.445 1 97.94 251 THR A CA 1
ATOM 1985 C C . THR A 1 251 ? 2.627 -15.812 -9.695 1 97.94 251 THR A C 1
ATOM 1987 O O . THR A 1 251 ? 1.839 -16.75 -9.875 1 97.94 251 THR A O 1
ATOM 1990 N N . ASP A 1 252 ? 3.668 -15.906 -8.867 1 96.94 252 ASP A N 1
ATOM 1991 C CA . ASP A 1 252 ? 3.875 -17.125 -8.094 1 96.94 252 ASP A CA 1
ATOM 1992 C C . ASP A 1 252 ? 2.953 -17.172 -6.879 1 96.94 252 ASP A C 1
ATOM 1994 O O . ASP A 1 252 ? 2.004 -17.969 -6.844 1 96.94 252 ASP A O 1
ATOM 1998 N N . TRP A 1 253 ? 3.15 -16.25 -5.938 1 96.62 253 TRP A N 1
ATOM 1999 C CA . TRP A 1 253 ? 2.316 -16.172 -4.742 1 96.62 253 TRP A CA 1
ATOM 2000 C C . TRP A 1 253 ? 1.126 -15.242 -4.969 1 96.62 253 TRP A C 1
ATOM 2002 O O . TRP A 1 253 ? 0.041 -15.477 -4.43 1 96.62 253 TRP A O 1
ATOM 2012 N N . GLY A 1 254 ? 1.339 -14.211 -5.699 1 97.88 254 GLY A N 1
ATOM 2013 C CA . GLY A 1 254 ? 0.288 -13.227 -5.902 1 97.88 254 GLY A CA 1
ATOM 2014 C C . GLY A 1 254 ? -0.992 -13.828 -6.453 1 97.88 254 GLY A C 1
ATOM 2015 O O . GLY A 1 254 ? -2.09 -13.453 -6.031 1 97.88 254 GLY A O 1
ATOM 2016 N N . VAL A 1 255 ? -0.851 -14.734 -7.336 1 97.69 255 VAL A N 1
ATOM 2017 C CA . VAL A 1 255 ? -2.02 -15.312 -7.992 1 97.69 255 VAL A CA 1
ATOM 2018 C C . VAL A 1 255 ? -2.893 -16.031 -6.961 1 97.69 255 VAL A C 1
ATOM 2020 O O . VAL A 1 255 ? -4.121 -16.031 -7.074 1 97.69 255 VAL A O 1
ATOM 2023 N N . HIS A 1 256 ? -2.32 -16.656 -5.887 1 98.19 256 HIS A N 1
ATOM 2024 C CA . HIS A 1 256 ? -3.084 -17.297 -4.828 1 98.19 256 HIS A CA 1
ATOM 2025 C C . HIS A 1 256 ? -3.967 -16.297 -4.094 1 98.19 256 HIS A C 1
ATOM 2027 O O . HIS A 1 256 ? -5.164 -16.531 -3.912 1 98.19 256 HIS A O 1
ATOM 2033 N N . GLU A 1 257 ? -3.346 -15.227 -3.695 1 98.75 257 GLU A N 1
ATOM 2034 C CA . GLU A 1 257 ? -4.043 -14.25 -2.859 1 98.75 257 GLU A CA 1
ATOM 2035 C C . GLU A 1 257 ? -5.016 -13.414 -3.682 1 98.75 257 GLU A C 1
ATOM 2037 O O . GLU A 1 257 ? -6.145 -13.164 -3.254 1 98.75 257 GLU A O 1
ATOM 2042 N N . ILE A 1 258 ? -4.613 -13.008 -4.848 1 98.88 258 ILE A N 1
ATOM 2043 C CA . ILE A 1 258 ? -5.441 -12.203 -5.734 1 98.88 258 ILE A CA 1
ATOM 2044 C C . ILE A 1 258 ? -6.676 -12.992 -6.16 1 98.88 258 ILE A C 1
ATOM 2046 O O . ILE A 1 258 ? -7.77 -12.438 -6.289 1 98.88 258 ILE A O 1
ATOM 2050 N N . ASP A 1 259 ? -6.516 -14.305 -6.359 1 98.81 259 ASP A N 1
ATOM 2051 C CA . ASP A 1 259 ? -7.625 -15.172 -6.746 1 98.81 259 ASP A CA 1
ATOM 2052 C C . ASP A 1 259 ? -8.742 -15.125 -5.707 1 98.81 259 ASP A C 1
ATOM 2054 O O . ASP A 1 259 ? -9.898 -14.836 -6.035 1 98.81 259 ASP A O 1
ATOM 2058 N N . ILE A 1 260 ? -8.375 -15.344 -4.461 1 98.81 260 ILE A N 1
ATOM 2059 C CA . ILE A 1 260 ? -9.359 -15.359 -3.387 1 98.81 260 ILE A CA 1
ATOM 2060 C C . ILE A 1 260 ? -9.992 -13.977 -3.244 1 98.81 260 ILE A C 1
ATOM 2062 O O . ILE A 1 260 ? -11.203 -13.852 -3.08 1 98.81 260 ILE A O 1
ATOM 2066 N N . ALA A 1 261 ? -9.195 -12.953 -3.316 1 98.88 261 ALA A N 1
ATOM 2067 C CA . ALA A 1 261 ? -9.68 -11.586 -3.17 1 98.88 261 ALA A CA 1
ATOM 2068 C C . ALA A 1 261 ? -10.719 -11.25 -4.234 1 98.88 261 ALA A C 1
ATOM 2070 O O . ALA A 1 261 ? -11.812 -10.773 -3.916 1 98.88 261 ALA A O 1
ATOM 2071 N N . LEU A 1 262 ? -10.391 -11.5 -5.504 1 98.75 262 LEU A N 1
ATOM 2072 C CA . LEU A 1 262 ? -11.281 -11.148 -6.605 1 98.75 262 LEU A CA 1
ATOM 2073 C C . LEU A 1 262 ? -12.539 -12.008 -6.578 1 98.75 262 LEU A C 1
ATOM 2075 O O . LEU A 1 262 ? -13.633 -11.508 -6.852 1 98.75 262 LEU A O 1
ATOM 2079 N N . TYR A 1 263 ? -12.312 -13.289 -6.25 1 98.62 263 TYR A N 1
ATOM 2080 C CA . TYR A 1 263 ? -13.453 -14.195 -6.152 1 98.62 263 TYR A CA 1
ATOM 2081 C C . TYR A 1 263 ? -14.422 -13.727 -5.066 1 98.62 263 TYR A C 1
ATOM 2083 O O . TYR A 1 263 ? -15.633 -13.703 -5.277 1 98.62 263 TYR A O 1
ATOM 2091 N N . ALA A 1 264 ? -13.906 -13.336 -3.951 1 98.81 264 ALA A N 1
ATOM 2092 C CA . ALA A 1 264 ? -14.727 -12.867 -2.838 1 98.81 264 ALA A CA 1
ATOM 2093 C C . ALA A 1 264 ? -15.453 -11.578 -3.197 1 98.81 264 ALA A C 1
ATOM 2095 O O . ALA A 1 264 ? -16.625 -11.406 -2.871 1 98.81 264 ALA A O 1
ATOM 2096 N N . MET A 1 265 ? -14.797 -10.695 -3.852 1 98.75 265 MET A N 1
ATOM 2097 C CA . MET A 1 265 ? -15.336 -9.375 -4.148 1 98.75 265 MET A CA 1
ATOM 2098 C C . MET A 1 265 ? -16.25 -9.414 -5.375 1 98.75 265 MET A C 1
ATOM 2100 O O . MET A 1 265 ? -16.984 -8.469 -5.641 1 98.75 265 MET A O 1
ATOM 2104 N N . GLY A 1 266 ? -16.156 -10.477 -6.203 1 98.12 266 GLY A N 1
ATOM 2105 C CA . GLY A 1 266 ? -17.016 -10.648 -7.359 1 98.12 266 GLY A CA 1
ATOM 2106 C C . GLY A 1 266 ? -16.656 -9.75 -8.523 1 98.12 266 GLY A C 1
ATOM 2107 O O . GLY A 1 266 ? -17.531 -9.195 -9.188 1 98.12 266 GLY A O 1
ATOM 2108 N N . VAL A 1 267 ? -15.336 -9.555 -8.727 1 98.06 267 VAL A N 1
ATOM 2109 C CA . VAL A 1 267 ? -14.891 -8.703 -9.82 1 98.06 267 VAL A CA 1
ATOM 2110 C C . VAL A 1 267 ? -13.906 -9.469 -10.695 1 98.06 267 VAL A C 1
ATOM 2112 O O . VAL A 1 267 ? -13.375 -10.508 -10.289 1 98.06 267 VAL A O 1
ATOM 2115 N N . THR A 1 268 ? -13.641 -8.922 -11.922 1 97.62 268 THR A N 1
ATOM 2116 C CA . THR A 1 268 ? -12.828 -9.68 -12.867 1 97.62 268 THR A CA 1
ATOM 2117 C C . THR A 1 268 ? -11.633 -8.844 -13.328 1 97.62 268 THR A C 1
ATOM 2119 O O . THR A 1 268 ? -10.562 -9.391 -13.594 1 97.62 268 THR A O 1
ATOM 2122 N N . ALA A 1 269 ? -11.836 -7.566 -13.523 1 98.12 269 ALA A N 1
ATOM 2123 C CA . ALA A 1 269 ? -10.758 -6.699 -14 1 98.12 269 ALA A CA 1
ATOM 2124 C C . ALA A 1 269 ? -10.828 -5.324 -13.344 1 98.12 269 ALA A C 1
ATOM 2126 O O . ALA A 1 269 ? -11.914 -4.824 -13.047 1 98.12 269 ALA A O 1
ATOM 2127 N N . PRO A 1 270 ? -9.695 -4.727 -13.133 1 98.75 270 PRO A N 1
ATOM 2128 C CA . PRO A 1 270 ? -9.68 -3.379 -12.555 1 98.75 270 PRO A CA 1
ATOM 2129 C C . PRO A 1 270 ? -9.914 -2.287 -13.594 1 98.75 270 PRO A C 1
ATOM 2131 O O . PRO A 1 270 ? -9.812 -2.539 -14.797 1 98.75 270 PRO A O 1
ATOM 2134 N N . LYS A 1 271 ? -10.258 -1.139 -13.078 1 98.69 271 LYS A N 1
ATOM 2135 C CA . LYS A 1 271 ? -10.297 0.062 -13.906 1 98.69 271 LYS A CA 1
ATOM 2136 C C . LYS A 1 271 ? -8.891 0.507 -14.289 1 98.69 271 LYS A C 1
ATOM 2138 O O . LYS A 1 271 ? -8.648 0.92 -15.43 1 98.69 271 LYS A O 1
ATOM 2143 N N . SER A 1 272 ? -8.008 0.451 -13.375 1 98.88 272 SER A N 1
ATOM 2144 C CA . SER A 1 272 ? -6.617 0.829 -13.602 1 98.88 272 SER A CA 1
ATOM 2145 C C . SER A 1 272 ? -5.684 0.072 -12.664 1 98.88 272 SER A C 1
ATOM 2147 O O . SER A 1 272 ? -6.125 -0.497 -11.664 1 98.88 272 SER A O 1
ATOM 2149 N N . VAL A 1 273 ? -4.441 0.005 -13.047 1 98.88 273 VAL A N 1
ATOM 2150 C CA . VAL A 1 273 ? -3.404 -0.642 -12.25 1 98.88 273 VAL A CA 1
ATOM 2151 C C . VAL A 1 273 ? -2.115 0.175 -12.312 1 98.88 273 VAL A C 1
ATOM 2153 O O . VAL A 1 273 ? -1.77 0.717 -13.367 1 98.88 273 VAL A O 1
ATOM 2156 N N . MET A 1 274 ? -1.429 0.281 -11.18 1 98.88 274 MET A N 1
ATOM 2157 C CA . MET A 1 274 ? -0.124 0.923 -11.055 1 98.88 274 MET A CA 1
ATOM 2158 C C . MET A 1 274 ? 0.781 0.141 -10.109 1 98.88 274 MET A C 1
ATOM 2160 O O . MET A 1 274 ? 0.298 -0.535 -9.195 1 98.88 274 MET A O 1
ATOM 2164 N N . ALA A 1 275 ? 2.068 0.201 -10.383 1 98.88 275 ALA A N 1
ATOM 2165 C CA . ALA A 1 275 ? 2.998 -0.58 -9.57 1 98.88 275 ALA A CA 1
ATOM 2166 C C . ALA A 1 275 ? 4.348 0.122 -9.453 1 98.88 275 ALA A C 1
ATOM 2168 O O . ALA A 1 275 ? 4.758 0.847 -10.359 1 98.88 275 ALA A O 1
ATOM 2169 N N . SER A 1 276 ? 4.965 -0.058 -8.305 1 98.81 276 SER A N 1
ATOM 2170 C CA . SER A 1 276 ? 6.32 0.413 -8.047 1 98.81 276 SER A CA 1
ATOM 2171 C C . SER A 1 276 ? 7.078 -0.556 -7.148 1 98.81 276 SER A C 1
ATOM 2173 O O . SER A 1 276 ? 6.508 -1.117 -6.211 1 98.81 276 SER A O 1
ATOM 2175 N N . GLY A 1 277 ? 8.266 -0.796 -7.426 1 98.44 277 GLY A N 1
ATOM 2176 C CA . GLY A 1 277 ? 9.164 -1.682 -6.695 1 98.44 277 GLY A CA 1
ATOM 2177 C C . GLY A 1 277 ? 10.492 -1.888 -7.387 1 98.44 277 GLY A C 1
ATOM 2178 O O . GLY A 1 277 ? 10.953 -1.021 -8.133 1 98.44 277 GLY A O 1
ATOM 2179 N N . GLY A 1 278 ? 11.188 -2.891 -7.043 1 98.25 278 GLY A N 1
ATOM 2180 C CA . GLY A 1 278 ? 12.492 -3.186 -7.609 1 98.25 278 GLY A CA 1
ATOM 2181 C C . GLY A 1 278 ? 13.297 -4.168 -6.781 1 98.25 278 GLY A C 1
ATOM 2182 O O . GLY A 1 278 ? 12.758 -4.82 -5.887 1 98.25 278 GLY A O 1
ATOM 2183 N N . LYS A 1 279 ? 14.492 -4.375 -7.223 1 97.94 279 LYS A N 1
ATOM 2184 C CA . LYS A 1 279 ? 15.453 -5.148 -6.438 1 97.94 279 LYS A CA 1
ATOM 2185 C C . LYS A 1 279 ? 16.062 -4.293 -5.332 1 97.94 279 LYS A C 1
ATOM 2187 O O . LYS A 1 279 ? 17.266 -4.02 -5.355 1 97.94 279 LYS A O 1
ATOM 2192 N N . PHE A 1 280 ? 15.273 -3.994 -4.344 1 98.38 280 PHE A N 1
ATOM 2193 C CA . PHE A 1 280 ? 15.688 -3.096 -3.271 1 98.38 280 PHE A CA 1
ATOM 2194 C C . PHE A 1 280 ? 16.484 -3.848 -2.211 1 98.38 280 PHE A C 1
ATOM 2196 O O . PHE A 1 280 ? 17.5 -3.352 -1.723 1 98.38 280 PHE A O 1
ATOM 2203 N N . ALA A 1 281 ? 16.047 -5.012 -1.867 1 98.12 281 ALA A N 1
ATOM 2204 C CA . ALA A 1 281 ? 16.656 -5.785 -0.792 1 98.12 281 ALA A CA 1
ATOM 2205 C C . ALA A 1 281 ? 18 -6.363 -1.231 1 98.12 281 ALA A C 1
ATOM 2207 O O . ALA A 1 281 ? 18.969 -6.355 -0.465 1 98.12 281 ALA A O 1
ATOM 2208 N N . TYR A 1 282 ? 17.969 -6.887 -2.441 1 97.44 282 TYR A N 1
ATOM 2209 C CA . TYR A 1 282 ? 19.156 -7.566 -2.98 1 97.44 282 TYR A CA 1
ATOM 2210 C C . TYR A 1 282 ? 19.453 -7.082 -4.395 1 97.44 282 TYR A C 1
ATOM 2212 O O . TYR A 1 282 ? 19.312 -7.84 -5.359 1 97.44 282 TYR A O 1
ATOM 2220 N N . PRO A 1 283 ? 19.984 -5.949 -4.516 1 96.81 283 PRO A N 1
ATOM 2221 C CA . PRO A 1 283 ? 20.156 -5.348 -5.84 1 96.81 283 PRO A CA 1
ATOM 2222 C C . PRO A 1 283 ? 21.156 -6.105 -6.707 1 96.81 283 PRO A C 1
ATOM 2224 O O . PRO A 1 283 ? 21.125 -6 -7.938 1 96.81 283 PRO A O 1
ATOM 2227 N N . ASP A 1 284 ? 21.953 -6.953 -6.125 1 96.5 284 ASP A N 1
ATOM 2228 C CA . ASP A 1 284 ? 23.047 -7.551 -6.883 1 96.5 284 ASP A CA 1
ATOM 2229 C C . ASP A 1 284 ? 22.797 -9.031 -7.148 1 96.5 284 ASP A C 1
ATOM 2231 O O . ASP A 1 284 ? 23.625 -9.719 -7.73 1 96.5 284 ASP A O 1
ATOM 2235 N N . ASP A 1 285 ? 21.688 -9.562 -6.676 1 96.94 285 ASP A N 1
ATOM 2236 C CA . ASP A 1 285 ? 21.469 -10.984 -6.934 1 96.94 285 ASP A CA 1
ATOM 2237 C C . ASP A 1 285 ? 21.125 -11.227 -8.398 1 96.94 285 ASP A C 1
ATOM 2239 O O . ASP A 1 285 ? 21.062 -10.289 -9.195 1 96.94 285 ASP A O 1
ATOM 2243 N N . ALA A 1 286 ? 20.891 -12.461 -8.75 1 98 286 ALA A N 1
ATOM 2244 C CA . ALA A 1 286 ? 20.781 -12.836 -10.164 1 98 286 ALA A CA 1
ATOM 2245 C C . ALA A 1 286 ? 19.344 -12.625 -10.664 1 98 286 ALA A C 1
ATOM 2247 O O . ALA A 1 286 ? 19.109 -12.609 -11.875 1 98 286 ALA A O 1
ATOM 2248 N N . SER A 1 287 ? 18.359 -12.555 -9.812 1 97.81 287 SER A N 1
ATOM 2249 C CA . SER A 1 287 ? 16.953 -12.461 -10.195 1 97.81 287 SER A CA 1
ATOM 2250 C C . SER A 1 287 ? 16.688 -11.211 -11.023 1 97.81 287 SER A C 1
ATOM 2252 O O . SER A 1 287 ? 17.375 -10.203 -10.875 1 97.81 287 SER A O 1
ATOM 2254 N N . GLU A 1 288 ? 15.719 -11.32 -11.891 1 98.25 288 GLU A N 1
ATOM 2255 C CA . GLU A 1 288 ? 15.328 -10.172 -12.711 1 98.25 288 GLU A CA 1
ATOM 2256 C C . GLU A 1 288 ? 14.055 -9.531 -12.18 1 98.25 288 GLU A C 1
ATOM 2258 O O . GLU A 1 288 ? 13.844 -8.328 -12.344 1 98.25 288 GLU A O 1
ATOM 2263 N N . THR A 1 289 ? 13.172 -10.289 -11.586 1 98.38 289 THR A N 1
ATOM 2264 C CA . THR A 1 289 ? 11.898 -9.805 -11.07 1 98.38 289 THR A CA 1
ATOM 2265 C C . THR A 1 289 ? 12.094 -9.07 -9.742 1 98.38 289 THR A C 1
ATOM 2267 O O . THR A 1 289 ? 13.078 -9.305 -9.039 1 98.38 289 THR A O 1
ATOM 2270 N N . PRO A 1 290 ? 11.234 -8.164 -9.414 1 98.62 290 PRO A N 1
ATOM 2271 C CA . PRO A 1 290 ? 11.414 -7.379 -8.188 1 98.62 290 PRO A CA 1
ATOM 2272 C C . PRO A 1 290 ? 11.312 -8.227 -6.922 1 98.62 290 PRO A C 1
ATOM 2274 O O . PRO A 1 290 ? 10.461 -9.117 -6.832 1 98.62 290 PRO A O 1
ATOM 2277 N N . ASP A 1 291 ? 12.203 -7.934 -5.941 1 98.38 291 ASP A N 1
ATOM 2278 C CA . ASP A 1 291 ? 12.133 -8.578 -4.637 1 98.38 291 ASP A CA 1
ATOM 2279 C C . ASP A 1 291 ? 11.227 -7.797 -3.686 1 98.38 291 ASP A C 1
ATOM 2281 O O . ASP A 1 291 ? 10.93 -8.258 -2.584 1 98.38 291 ASP A O 1
ATOM 2285 N N . THR A 1 292 ? 10.891 -6.609 -4.066 1 98.69 292 THR A N 1
ATOM 2286 C CA . THR A 1 292 ? 9.969 -5.711 -3.379 1 98.69 292 THR A CA 1
ATOM 2287 C C . THR A 1 292 ? 9.031 -5.035 -4.371 1 98.69 292 THR A C 1
ATOM 2289 O O . THR A 1 292 ? 9.477 -4.426 -5.344 1 98.69 292 THR A O 1
ATOM 2292 N N . LEU A 1 293 ? 7.719 -5.16 -4.109 1 98.88 293 LEU A N 1
ATOM 2293 C CA . LEU A 1 293 ? 6.766 -4.602 -5.062 1 98.88 293 LEU A CA 1
ATOM 2294 C C . LEU A 1 293 ? 5.477 -4.191 -4.367 1 98.88 293 LEU A C 1
ATOM 2296 O O . LEU A 1 293 ? 4.969 -4.922 -3.512 1 98.88 293 LEU A O 1
ATOM 2300 N N . GLN A 1 294 ? 5 -2.998 -4.656 1 98.88 294 GLN A N 1
ATOM 2301 C CA . GLN A 1 294 ? 3.658 -2.531 -4.324 1 98.88 294 GLN A CA 1
ATOM 2302 C C . GLN A 1 294 ? 2.842 -2.262 -5.586 1 98.88 294 GLN A C 1
ATOM 2304 O O . GLN A 1 294 ? 3.27 -1.501 -6.457 1 98.88 294 GLN A O 1
ATOM 2309 N N . THR A 1 295 ? 1.728 -2.908 -5.664 1 98.94 295 THR A N 1
ATOM 2310 C CA . THR A 1 295 ? 0.806 -2.713 -6.777 1 98.94 295 THR A CA 1
ATOM 2311 C C . THR A 1 295 ? -0.573 -2.301 -6.273 1 98.94 295 THR A C 1
ATOM 2313 O O . THR A 1 295 ? -1.101 -2.898 -5.332 1 98.94 295 THR A O 1
ATOM 2316 N N . VAL A 1 296 ? -1.136 -1.273 -6.836 1 98.94 296 VAL A N 1
ATOM 2317 C CA . VAL A 1 296 ? -2.482 -0.826 -6.496 1 98.94 296 VAL A CA 1
ATOM 2318 C C . VAL A 1 296 ? -3.414 -1.029 -7.688 1 98.94 296 VAL A C 1
ATOM 2320 O O . VAL A 1 296 ? -3.156 -0.515 -8.781 1 98.94 296 VAL A O 1
ATOM 2323 N N . TYR A 1 297 ? -4.438 -1.831 -7.465 1 98.94 297 TYR A N 1
ATOM 2324 C CA . TYR A 1 297 ? -5.523 -2.025 -8.422 1 98.94 297 TYR A CA 1
ATOM 2325 C C . TYR A 1 297 ? -6.746 -1.201 -8.039 1 98.94 297 TYR A C 1
ATOM 2327 O O . TYR A 1 297 ? -7.215 -1.272 -6.898 1 98.94 297 TYR A O 1
ATOM 2335 N N . GLU A 1 298 ? -7.211 -0.45 -8.984 1 98.88 298 GLU A N 1
ATOM 2336 C CA . GLU A 1 298 ? -8.438 0.316 -8.781 1 98.88 298 GLU A CA 1
ATOM 2337 C C . GLU A 1 298 ? -9.648 -0.414 -9.352 1 98.88 298 GLU A C 1
ATOM 2339 O O . GLU A 1 298 ? -9.734 -0.637 -10.555 1 98.88 298 GLU A O 1
ATOM 2344 N N . TYR A 1 299 ? -10.5 -0.824 -8.484 1 98.69 299 TYR A N 1
ATOM 2345 C CA . TYR A 1 299 ? -11.789 -1.371 -8.898 1 98.69 299 TYR A CA 1
ATOM 2346 C C . TYR A 1 299 ? -12.914 -0.384 -8.609 1 98.69 299 TYR A C 1
ATOM 2348 O O . TYR A 1 299 ? -12.664 0.768 -8.25 1 98.69 299 TYR A O 1
ATOM 2356 N N . ASP A 1 300 ? -14.141 -0.805 -8.969 1 97.12 300 ASP A N 1
ATOM 2357 C CA . ASP A 1 300 ? -15.289 0.056 -8.688 1 97.12 300 ASP A CA 1
ATOM 2358 C C . ASP A 1 300 ? -15.633 0.046 -7.203 1 97.12 300 ASP A C 1
ATOM 2360 O O . ASP A 1 300 ? -16.125 -0.957 -6.68 1 97.12 300 ASP A O 1
ATOM 2364 N N . GLY A 1 301 ? -15.266 1.146 -6.562 1 97.69 301 GLY A N 1
ATOM 2365 C CA . GLY A 1 301 ? -15.695 1.314 -5.184 1 97.69 301 GLY A CA 1
ATOM 2366 C C . GLY A 1 301 ? -14.664 0.823 -4.18 1 97.69 301 GLY A C 1
ATOM 2367 O O . GLY A 1 301 ? -14.875 0.932 -2.967 1 97.69 301 GLY A O 1
ATOM 2368 N N . PHE A 1 302 ? -13.57 0.274 -4.598 1 98.69 302 PHE A N 1
ATOM 2369 C CA . PHE A 1 302 ? -12.516 -0.152 -3.682 1 98.69 302 PHE A CA 1
ATOM 2370 C C . PHE A 1 302 ? -11.195 -0.312 -4.414 1 98.69 302 PHE A C 1
ATOM 2372 O O . PHE A 1 302 ? -11.156 -0.351 -5.648 1 98.69 302 PHE A O 1
ATOM 2379 N N . ASN A 1 303 ? -10.078 -0.326 -3.664 1 98.88 303 ASN A N 1
ATOM 2380 C CA . ASN A 1 303 ? -8.75 -0.673 -4.168 1 98.88 303 ASN A CA 1
ATOM 2381 C C . ASN A 1 303 ? -8.297 -2.039 -3.66 1 98.88 303 ASN A C 1
ATOM 2383 O O . ASN A 1 303 ? -8.742 -2.492 -2.605 1 98.88 303 ASN A O 1
ATOM 2387 N N . MET A 1 304 ? -7.516 -2.67 -4.438 1 98.94 304 MET A N 1
ATOM 2388 C CA . MET A 1 304 ? -6.727 -3.797 -3.947 1 98.94 304 MET A CA 1
ATOM 2389 C C . MET A 1 304 ? -5.238 -3.469 -3.975 1 98.94 304 MET A C 1
ATOM 2391 O O . MET A 1 304 ? -4.727 -2.963 -4.977 1 98.94 304 MET A O 1
ATOM 2395 N N . LEU A 1 305 ? -4.621 -3.693 -2.859 1 98.88 305 LEU A N 1
ATOM 2396 C CA . LEU A 1 305 ? -3.178 -3.514 -2.736 1 98.88 305 LEU A CA 1
ATOM 2397 C C . LEU A 1 305 ? -2.463 -4.859 -2.695 1 98.88 305 LEU A C 1
ATOM 2399 O O . LEU A 1 305 ? -2.77 -5.707 -1.85 1 98.88 305 LEU A O 1
ATOM 2403 N N . TRP A 1 306 ? -1.544 -5.082 -3.625 1 98.88 306 TRP A N 1
ATOM 2404 C CA . TRP A 1 306 ? -0.613 -6.207 -3.564 1 98.88 306 TRP A CA 1
ATOM 2405 C C . TRP A 1 306 ? 0.753 -5.754 -3.062 1 98.88 306 TRP A C 1
ATOM 2407 O O . TRP A 1 306 ? 1.312 -4.773 -3.559 1 98.88 306 TRP A O 1
ATOM 2417 N N . GLU A 1 307 ? 1.271 -6.508 -2.076 1 98.81 307 GLU A N 1
ATOM 2418 C CA . GLU A 1 307 ? 2.621 -6.277 -1.569 1 98.81 307 GLU A CA 1
ATOM 2419 C C . GLU A 1 307 ? 3.408 -7.582 -1.484 1 98.81 307 GLU A C 1
ATOM 2421 O O . GLU A 1 307 ? 2.918 -8.578 -0.944 1 98.81 307 GLU A O 1
ATOM 2426 N N . HIS A 1 308 ? 4.656 -7.488 -2 1 98.75 308 HIS A N 1
ATOM 2427 C CA . HIS A 1 308 ? 5.469 -8.664 -1.709 1 98.75 308 HIS A CA 1
ATOM 2428 C C . HIS A 1 308 ? 6.891 -8.266 -1.32 1 98.75 308 HIS A C 1
ATOM 2430 O O . HIS A 1 308 ? 7.328 -7.156 -1.612 1 98.75 308 HIS A O 1
ATOM 2436 N N . ALA A 1 309 ? 7.523 -9.148 -0.61 1 98.5 309 ALA A N 1
ATOM 2437 C CA . ALA A 1 309 ? 8.906 -8.992 -0.166 1 98.5 309 ALA A CA 1
ATOM 2438 C C . ALA A 1 309 ? 9.602 -10.352 -0.058 1 98.5 309 ALA A C 1
ATOM 2440 O O . ALA A 1 309 ? 9.133 -11.242 0.649 1 98.5 309 ALA A O 1
ATOM 2441 N N . THR A 1 310 ? 10.695 -10.453 -0.749 1 97.44 310 THR A N 1
ATOM 2442 C CA . THR A 1 310 ? 11.523 -11.648 -0.634 1 97.44 310 THR A CA 1
ATOM 2443 C C . THR A 1 310 ? 12.5 -11.516 0.53 1 97.44 310 THR A C 1
ATOM 2445 O O . THR A 1 310 ? 13.062 -10.438 0.762 1 97.44 310 THR A O 1
ATOM 2448 N N . GLY A 1 311 ? 12.703 -12.555 1.261 1 96.75 311 GLY A N 1
ATOM 2449 C CA . GLY A 1 311 ? 13.781 -12.602 2.236 1 96.75 311 GLY A CA 1
ATOM 2450 C C . GLY A 1 311 ? 13.344 -12.195 3.631 1 96.75 311 GLY A C 1
ATOM 2451 O O . GLY A 1 311 ? 14.125 -12.266 4.578 1 96.75 311 GLY A O 1
ATOM 2452 N N . ILE A 1 312 ? 12.086 -11.773 3.729 1 97.81 312 ILE A N 1
ATOM 2453 C CA . ILE A 1 312 ? 11.578 -11.414 5.047 1 97.81 312 ILE A CA 1
ATOM 2454 C C . ILE A 1 312 ? 10.18 -11.992 5.234 1 97.81 312 ILE A C 1
ATOM 2456 O O . ILE A 1 312 ? 9.5 -12.32 4.258 1 97.81 312 ILE A O 1
ATOM 2460 N N . ASP A 1 313 ? 9.727 -12.023 6.516 1 97.62 313 ASP A N 1
ATOM 2461 C CA . ASP A 1 313 ? 8.484 -12.719 6.836 1 97.62 313 ASP A CA 1
ATOM 2462 C C . ASP A 1 313 ? 7.434 -11.758 7.383 1 97.62 313 ASP A C 1
ATOM 2464 O O . ASP A 1 313 ? 6.254 -12.102 7.465 1 97.62 313 ASP A O 1
ATOM 2468 N N . GLY A 1 314 ? 7.879 -10.617 7.875 1 96.5 314 GLY A N 1
ATOM 2469 C CA . GLY A 1 314 ? 6.984 -9.734 8.609 1 96.5 314 GLY A CA 1
ATOM 2470 C C . GLY A 1 314 ? 6.02 -8.984 7.707 1 96.5 314 GLY A C 1
ATOM 2471 O O . GLY A 1 314 ? 6.18 -7.789 7.477 1 96.5 314 GLY A O 1
ATOM 2472 N N . GLY A 1 315 ? 4.984 -9.648 7.262 1 96.69 315 GLY A N 1
ATOM 2473 C CA . GLY A 1 315 ? 3.969 -9.039 6.414 1 96.69 315 GLY A CA 1
ATOM 2474 C C . GLY A 1 315 ? 2.818 -8.438 7.199 1 96.69 315 GLY A C 1
ATOM 2475 O O . GLY A 1 315 ? 2.916 -8.266 8.414 1 96.69 315 GLY A O 1
ATOM 2476 N N . ASN A 1 316 ? 1.761 -7.965 6.5 1 97.5 316 ASN A N 1
ATOM 2477 C CA . ASN A 1 316 ? 0.584 -7.363 7.117 1 97.5 316 ASN A CA 1
ATOM 2478 C C . ASN A 1 316 ? -0.055 -8.305 8.141 1 97.5 316 ASN A C 1
ATOM 2480 O O . ASN A 1 316 ? -0.094 -9.516 7.934 1 97.5 316 ASN A O 1
ATOM 2484 N N . TYR A 1 317 ? -0.494 -7.723 9.305 1 97.44 317 TYR A N 1
ATOM 2485 C CA . TYR A 1 317 ? -1.195 -8.422 10.375 1 97.44 317 TYR A CA 1
ATOM 2486 C C . TYR A 1 317 ? -0.334 -9.539 10.953 1 97.44 317 TYR A C 1
ATOM 2488 O O . TYR A 1 317 ? -0.855 -10.531 11.461 1 97.44 317 TYR A O 1
ATOM 2496 N N . GLY A 1 318 ? 0.993 -9.461 10.703 1 96.19 318 GLY A N 1
ATOM 2497 C CA . GLY A 1 318 ? 1.957 -10.352 11.32 1 96.19 318 GLY A CA 1
ATOM 2498 C C . GLY A 1 318 ? 2.068 -11.695 10.617 1 96.19 318 GLY A C 1
ATOM 2499 O O . GLY A 1 318 ? 2.564 -12.664 11.195 1 96.19 318 GLY A O 1
ATOM 2500 N N . THR A 1 319 ? 1.573 -11.805 9.453 1 97.81 319 THR A N 1
ATOM 2501 C CA . THR A 1 319 ? 1.614 -13.07 8.734 1 97.81 319 THR A CA 1
ATOM 2502 C C . THR A 1 319 ? 2.449 -12.945 7.465 1 97.81 319 THR A C 1
ATOM 2504 O O . THR A 1 319 ? 2.58 -11.859 6.902 1 97.81 319 THR A O 1
ATOM 2507 N N . THR A 1 320 ? 2.955 -14.016 6.977 1 98 320 THR A N 1
ATOM 2508 C CA . THR A 1 320 ? 3.855 -14.016 5.828 1 98 320 THR A CA 1
ATOM 2509 C C . THR A 1 320 ? 3.076 -13.836 4.531 1 98 320 THR A C 1
ATOM 2511 O O . THR A 1 320 ? 3.607 -13.312 3.549 1 98 320 THR A O 1
ATOM 2514 N N . GLU A 1 321 ? 1.87 -14.336 4.555 1 98.56 321 GLU A N 1
ATOM 2515 C CA . GLU A 1 321 ? 0.978 -14.195 3.408 1 98.56 321 GLU A CA 1
ATOM 2516 C C . GLU A 1 321 ? -0.477 -14.07 3.852 1 98.56 321 GLU A C 1
ATOM 2518 O O . GLU A 1 321 ? -0.816 -14.406 4.988 1 98.56 321 GLU A O 1
ATOM 2523 N N . GLY A 1 322 ? -1.3 -13.43 2.961 1 98.81 322 GLY A N 1
ATOM 2524 C CA . GLY A 1 322 ? -2.711 -13.391 3.309 1 98.81 322 GLY A CA 1
ATOM 2525 C C . GLY A 1 322 ? -3.479 -12.312 2.564 1 98.81 322 GLY A C 1
ATOM 2526 O O . GLY A 1 322 ? -2.971 -11.734 1.6 1 98.81 322 GLY A O 1
ATOM 2527 N N . ILE A 1 323 ? -4.773 -12.203 2.992 1 98.94 323 ILE A N 1
ATOM 2528 C CA . ILE A 1 323 ? -5.723 -11.234 2.461 1 98.94 323 ILE A CA 1
ATOM 2529 C C . ILE A 1 323 ? -6.465 -10.555 3.609 1 98.94 323 ILE A C 1
ATOM 2531 O O . ILE A 1 323 ? -6.855 -11.211 4.578 1 98.94 323 ILE A O 1
ATOM 2535 N N . ALA A 1 324 ? -6.578 -9.289 3.473 1 98.94 324 ALA A N 1
ATOM 2536 C CA . ALA A 1 324 ? -7.418 -8.539 4.402 1 98.94 324 ALA A CA 1
ATOM 2537 C C . ALA A 1 324 ? -8.5 -7.766 3.66 1 98.94 324 ALA A C 1
ATOM 2539 O O . ALA A 1 324 ? -8.211 -7.031 2.713 1 98.94 324 ALA A O 1
ATOM 2540 N N . PHE A 1 325 ? -9.719 -7.996 4.031 1 98.94 325 PHE A N 1
ATOM 2541 C CA . PHE A 1 325 ? -10.859 -7.223 3.553 1 98.94 325 PHE A CA 1
ATOM 2542 C C . PHE A 1 325 ? -11.242 -6.145 4.562 1 98.94 325 PHE A C 1
ATOM 2544 O O . PHE A 1 325 ? -11.82 -6.445 5.609 1 98.94 325 PHE A O 1
ATOM 2551 N N . ILE A 1 326 ? -10.938 -4.898 4.227 1 98.94 326 ILE A N 1
ATOM 2552 C CA . ILE A 1 326 ? -11.117 -3.795 5.164 1 98.94 326 ILE A CA 1
ATOM 2553 C C . ILE A 1 326 ? -12.422 -3.062 4.852 1 98.94 326 ILE A C 1
ATOM 2555 O O . ILE A 1 326 ? -12.523 -2.363 3.842 1 98.94 326 ILE A O 1
ATOM 2559 N N . GLY A 1 327 ? -13.383 -3.203 5.766 1 98.75 327 GLY A N 1
ATOM 2560 C CA . GLY A 1 327 ? -14.688 -2.57 5.625 1 98.75 327 GLY A CA 1
ATOM 2561 C C . GLY A 1 327 ? -14.953 -1.518 6.684 1 98.75 327 GLY A C 1
ATOM 2562 O O . GLY A 1 327 ? -14.109 -1.276 7.555 1 98.75 327 GLY A O 1
ATOM 2563 N N . ASN A 1 328 ? -16.109 -0.879 6.531 1 98.12 328 ASN A N 1
ATOM 2564 C CA . ASN A 1 328 ? -16.484 0.187 7.453 1 98.12 328 ASN A CA 1
ATOM 2565 C C . ASN A 1 328 ? -16.75 -0.351 8.859 1 98.12 328 ASN A C 1
ATOM 2567 O O . ASN A 1 328 ? -16.656 0.39 9.836 1 98.12 328 ASN A O 1
ATOM 2571 N N . ASN A 1 329 ? -17.047 -1.661 8.961 1 98.62 329 ASN A N 1
ATOM 2572 C CA . ASN A 1 329 ? -17.469 -2.197 10.25 1 98.62 329 ASN A CA 1
ATOM 2573 C C . ASN A 1 329 ? -16.375 -3.072 10.875 1 98.62 329 ASN A C 1
ATOM 2575 O O . ASN A 1 329 ? -16.438 -3.387 12.062 1 98.62 329 ASN A O 1
ATOM 2579 N N . GLY A 1 330 ? -15.461 -3.426 10.102 1 98.69 330 GLY A N 1
ATOM 2580 C CA . GLY A 1 330 ? -14.398 -4.301 10.57 1 98.69 330 GLY A CA 1
ATOM 2581 C C . GLY A 1 330 ? -13.516 -4.816 9.453 1 98.69 330 GLY A C 1
ATOM 2582 O O . GLY A 1 330 ? -13.703 -4.461 8.289 1 98.69 330 GLY A O 1
ATOM 2583 N N . THR A 1 331 ? -12.492 -5.586 9.836 1 98.94 331 THR A N 1
ATOM 2584 C CA . THR A 1 331 ? -11.531 -6.168 8.906 1 98.94 331 THR A CA 1
ATOM 2585 C C . THR A 1 331 ? -11.508 -7.688 9.031 1 98.94 331 THR A C 1
ATOM 2587 O O . THR A 1 331 ? -11.367 -8.219 10.133 1 98.94 331 THR A O 1
ATOM 2590 N N . LEU A 1 332 ? -11.758 -8.359 7.938 1 98.94 332 LEU A N 1
ATOM 2591 C CA . LEU A 1 332 ? -11.531 -9.805 7.887 1 98.94 332 LEU A CA 1
ATOM 2592 C C . LEU A 1 332 ? -10.133 -10.117 7.371 1 98.94 332 LEU A C 1
ATOM 2594 O O . LEU A 1 332 ? -9.711 -9.586 6.336 1 98.94 332 LEU A O 1
ATOM 2598 N N . VAL A 1 333 ? -9.391 -10.922 8.133 1 98.94 333 VAL A N 1
ATOM 2599 C CA . VAL A 1 333 ? -8.062 -11.383 7.734 1 98.94 333 VAL A CA 1
ATOM 2600 C C . VAL A 1 333 ? -8.086 -12.891 7.527 1 98.94 333 VAL A C 1
ATOM 2602 O O . VAL A 1 333 ? -8.586 -13.633 8.375 1 98.94 333 VAL A O 1
ATOM 2605 N N . VAL A 1 334 ? -7.562 -13.352 6.363 1 98.94 334 VAL A N 1
ATOM 2606 C CA . VAL A 1 334 ? -7.527 -14.781 6.086 1 98.94 334 VAL A CA 1
ATOM 2607 C C . VAL A 1 334 ? -6.188 -15.148 5.449 1 98.94 334 VAL A C 1
ATOM 2609 O O . VAL A 1 334 ? -5.641 -14.383 4.652 1 98.94 334 VAL A O 1
ATOM 2612 N N . ASN A 1 335 ? -5.664 -16.219 5.832 1 98.69 335 ASN A N 1
ATOM 2613 C CA . ASN A 1 335 ? -4.477 -16.828 5.246 1 98.69 335 ASN A CA 1
ATOM 2614 C C . ASN A 1 335 ? -4.512 -18.344 5.359 1 98.69 335 ASN A C 1
ATOM 2616 O O . ASN A 1 335 ? -5.566 -18.922 5.617 1 98.69 335 ASN A O 1
ATOM 2620 N N . ARG A 1 336 ? -3.449 -19.047 4.988 1 98.5 336 ARG A N 1
ATOM 2621 C CA . ARG A 1 336 ? -3.436 -20.5 5 1 98.5 336 ARG A CA 1
ATOM 2622 C C . ARG A 1 336 ? -3.625 -21.047 6.414 1 98.5 336 ARG A C 1
ATOM 2624 O O . ARG A 1 336 ? -4.039 -22.188 6.598 1 98.5 336 ARG A O 1
ATOM 2631 N N . GLY A 1 337 ? -3.43 -20.203 7.449 1 98.38 337 GLY A N 1
ATOM 2632 C CA . GLY A 1 337 ? -3.543 -20.625 8.836 1 98.38 337 GLY A CA 1
ATOM 2633 C C . GLY A 1 337 ? -4.941 -20.453 9.398 1 98.38 337 GLY A C 1
ATOM 2634 O O . GLY A 1 337 ? -5.246 -20.969 10.477 1 98.38 337 GLY A O 1
ATOM 2635 N N . GLY A 1 338 ? -5.785 -19.703 8.695 1 98.81 338 GLY A N 1
ATOM 2636 C CA . GLY A 1 338 ? -7.141 -19.484 9.164 1 98.81 338 GLY A CA 1
ATOM 2637 C C . GLY A 1 338 ? -7.645 -18.078 8.875 1 98.81 338 GLY A C 1
ATOM 2638 O O . GLY A 1 338 ? -7.035 -17.344 8.094 1 98.81 338 GLY A O 1
ATOM 2639 N N . TRP A 1 339 ? -8.859 -17.766 9.43 1 98.88 339 TRP A N 1
ATOM 2640 C CA . TRP A 1 339 ? -9.422 -16.438 9.227 1 98.88 339 TRP A CA 1
ATOM 2641 C C . TRP A 1 339 ? -9.992 -15.883 10.523 1 98.88 339 TRP A C 1
ATOM 2643 O O . TRP A 1 339 ? -10.273 -16.641 11.461 1 98.88 339 TRP A O 1
ATOM 2653 N N . ARG A 1 340 ? -10.039 -14.648 10.656 1 98.88 340 ARG A N 1
ATOM 2654 C CA . ARG A 1 340 ? -10.578 -13.93 11.812 1 98.88 340 ARG A CA 1
ATOM 2655 C C . ARG A 1 340 ? -11.18 -12.594 11.391 1 98.88 340 ARG A C 1
ATOM 2657 O O . ARG A 1 340 ? -10.969 -12.133 10.266 1 98.88 340 ARG A O 1
ATOM 2664 N N . VAL A 1 341 ? -12.008 -12.023 12.305 1 98.88 341 VAL A N 1
ATOM 2665 C CA . VAL A 1 341 ? -12.578 -10.695 12.078 1 98.88 341 VAL A CA 1
ATOM 2666 C C . VAL A 1 341 ? -12.211 -9.773 13.242 1 98.88 341 VAL A C 1
ATOM 2668 O O . VAL A 1 341 ? -12.406 -10.125 14.406 1 98.88 341 VAL A O 1
ATOM 2671 N N . ILE A 1 342 ? -11.609 -8.641 12.938 1 98.75 342 ILE A N 1
ATOM 2672 C CA . ILE A 1 342 ? -11.266 -7.586 13.883 1 98.75 342 ILE A CA 1
ATOM 2673 C C . ILE A 1 342 ? -12.273 -6.445 13.773 1 98.75 342 ILE A C 1
ATOM 2675 O O . ILE A 1 342 ? -12.297 -5.723 12.773 1 98.75 342 ILE A O 1
ATOM 2679 N N . PRO A 1 343 ? -13.07 -6.18 14.742 1 98.56 343 PRO A N 1
ATOM 2680 C CA . PRO A 1 343 ? -14.141 -5.184 14.641 1 98.56 343 PRO A CA 1
ATOM 2681 C C . PRO A 1 343 ? -13.617 -3.75 14.727 1 98.56 343 PRO A C 1
ATOM 2683 O O . PRO A 1 343 ? -12.648 -3.484 15.445 1 98.56 343 PRO A O 1
ATOM 2686 N N . GLU A 1 344 ? -14.18 -2.855 14.008 1 98.19 344 GLU A N 1
ATOM 2687 C CA . GLU A 1 344 ? -14.156 -1.432 14.328 1 98.19 344 GLU A CA 1
ATOM 2688 C C . GLU A 1 344 ? -15.07 -1.115 15.508 1 98.19 344 GLU A C 1
ATOM 2690 O O . GLU A 1 344 ? -15.898 -1.938 15.891 1 98.19 344 GLU A O 1
ATOM 2695 N N . THR A 1 345 ? -14.844 0.083 16.047 1 96.44 345 THR A N 1
ATOM 2696 C CA . THR A 1 345 ? -15.656 0.441 17.203 1 96.44 345 THR A CA 1
ATOM 2697 C C . THR A 1 345 ? -16.422 1.732 16.953 1 96.44 345 THR A C 1
ATOM 2699 O O . THR A 1 345 ? -16.125 2.465 16.016 1 96.44 345 THR A O 1
ATOM 2702 N N . GLU A 1 346 ? -17.453 1.92 17.656 1 93 346 GLU A N 1
ATOM 2703 C CA . GLU A 1 346 ? -18.219 3.166 17.688 1 93 346 GLU A CA 1
ATOM 2704 C C . GLU A 1 346 ? -18.594 3.533 19.125 1 93 346 GLU A C 1
ATOM 2706 O O . GLU A 1 346 ? -18.609 2.678 20 1 93 346 GLU A O 1
ATOM 2711 N N . ASN A 1 347 ? -18.672 4.863 19.297 1 90.75 347 ASN A N 1
ATOM 2712 C CA . ASN A 1 347 ? -19.156 5.34 20.594 1 90.75 347 ASN A CA 1
ATOM 2713 C C . ASN A 1 347 ? -20.688 5.332 20.656 1 90.75 347 ASN A C 1
ATOM 2715 O O . ASN A 1 347 ? -21.344 5.992 19.844 1 90.75 347 ASN A O 1
ATOM 2719 N N . LYS A 1 348 ? -21.219 4.574 21.562 1 88.81 348 LYS A N 1
ATOM 2720 C CA . LYS A 1 348 ? -22.641 4.547 21.844 1 88.81 348 LYS A CA 1
ATOM 2721 C C . LYS A 1 348 ? -22.906 4.836 23.328 1 88.81 348 LYS A C 1
ATOM 2723 O O . LYS A 1 348 ? -22.562 4.035 24.188 1 88.81 348 LYS A O 1
ATOM 2728 N N . ASP A 1 349 ? -23.562 5.965 23.547 1 90.38 349 ASP A N 1
ATOM 2729 C CA . ASP A 1 349 ? -23.938 6.387 24.891 1 90.38 349 ASP A CA 1
ATOM 2730 C C . ASP A 1 349 ? -22.703 6.422 25.797 1 90.38 349 ASP A C 1
ATOM 2732 O O . ASP A 1 349 ? -22.734 5.895 26.922 1 90.38 349 ASP A O 1
ATOM 2736 N N . GLY A 1 350 ? -21.578 6.895 25.297 1 90.19 350 GLY A N 1
ATOM 2737 C CA . GLY A 1 350 ? -20.375 7.105 26.078 1 90.19 350 GLY A CA 1
ATOM 2738 C C . GLY A 1 350 ? -19.516 5.859 26.219 1 90.19 350 GLY A C 1
ATOM 2739 O O . GLY A 1 350 ? -18.469 5.879 26.875 1 90.19 350 GLY A O 1
ATOM 2740 N N . GLN A 1 351 ? -20.062 4.789 25.641 1 92 351 GLN A N 1
ATOM 2741 C CA . GLN A 1 351 ? -19.297 3.545 25.703 1 92 351 GLN A CA 1
ATOM 2742 C C . GLN A 1 351 ? -18.812 3.131 24.312 1 92 351 GLN A C 1
ATOM 2744 O O . GLN A 1 351 ? -19.562 3.221 23.344 1 92 351 GLN A O 1
ATOM 2749 N N . ARG A 1 352 ? -17.609 2.734 24.297 1 93 352 ARG A N 1
ATOM 2750 C CA . ARG A 1 352 ? -17.062 2.193 23.062 1 93 352 ARG A CA 1
ATOM 2751 C C . ARG A 1 352 ? -17.484 0.745 22.859 1 93 352 ARG A C 1
ATOM 2753 O O . ARG A 1 352 ? -17.219 -0.114 23.703 1 93 352 ARG A O 1
ATOM 2760 N N . ILE A 1 353 ? -18.188 0.471 21.734 1 95.94 353 ILE A N 1
ATOM 2761 C CA . ILE A 1 353 ? -18.672 -0.879 21.469 1 95.94 353 ILE A CA 1
ATOM 2762 C C . ILE A 1 353 ? -18.219 -1.309 20.062 1 95.94 353 ILE A C 1
ATOM 2764 O O . ILE A 1 353 ? -17.969 -0.466 19.203 1 95.94 353 ILE A O 1
ATOM 2768 N N . ASN A 1 354 ? -18.172 -2.615 19.875 1 97.62 354 ASN A N 1
ATOM 2769 C CA . ASN A 1 354 ? -17.828 -3.158 18.562 1 97.62 354 ASN A CA 1
ATOM 2770 C C . ASN A 1 354 ? -18.969 -2.951 17.562 1 97.62 354 ASN A C 1
ATOM 2772 O O . ASN A 1 354 ? -20.141 -3.117 17.891 1 97.62 354 ASN A O 1
ATOM 2776 N N . LYS A 1 355 ? -18.625 -2.574 16.328 1 97.25 355 LYS A N 1
ATOM 2777 C CA . LYS A 1 355 ? -19.625 -2.389 15.281 1 97.25 355 LYS A CA 1
ATOM 2778 C C . LYS A 1 355 ? -20.141 -3.732 14.773 1 97.25 355 LYS A C 1
ATOM 2780 O O . LYS A 1 355 ? -21.188 -3.797 14.141 1 97.25 355 LYS A O 1
ATOM 2785 N N . LEU A 1 356 ? -19.359 -4.781 14.938 1 97.94 356 LEU A N 1
ATOM 2786 C CA . LEU A 1 356 ? -19.734 -6.152 14.609 1 97.94 356 LEU A CA 1
ATOM 2787 C C . LEU A 1 356 ? -19.078 -7.137 15.57 1 97.94 356 LEU A C 1
ATOM 2789 O O . LEU A 1 356 ? -18.188 -6.766 16.344 1 97.94 356 LEU A O 1
ATOM 2793 N N . GLU A 1 357 ? -19.562 -8.359 15.57 1 97.69 357 GLU A N 1
ATOM 2794 C CA . GLU A 1 357 ? -19.031 -9.383 16.469 1 97.69 357 GLU A CA 1
ATOM 2795 C C . GLU A 1 357 ? -17.609 -9.789 16.047 1 97.69 357 GLU A C 1
ATOM 2797 O O . GLU A 1 357 ? -17.344 -9.984 14.859 1 97.69 357 GLU A O 1
ATOM 2802 N N . GLU A 1 358 ? -16.812 -9.812 17.062 1 98.19 358 GLU A N 1
ATOM 2803 C CA . GLU A 1 358 ? -15.461 -10.328 16.828 1 98.19 358 GLU A CA 1
ATOM 2804 C C . GLU A 1 358 ? -15.5 -11.82 16.5 1 98.19 358 GLU A C 1
ATOM 2806 O O . GLU A 1 358 ? -16.297 -12.57 17.078 1 98.19 358 GLU A O 1
ATOM 2811 N N . VAL A 1 359 ? -14.68 -12.211 15.469 1 98.69 359 VAL A N 1
ATOM 2812 C CA . VAL A 1 359 ? -14.477 -13.625 15.195 1 98.69 359 VAL A CA 1
ATOM 2813 C C . VAL A 1 359 ? -13.031 -14.008 15.5 1 98.69 359 VAL A C 1
ATOM 2815 O O . VAL A 1 359 ? -12.109 -13.562 14.812 1 98.69 359 VAL A O 1
ATOM 2818 N N . SER A 1 360 ? -12.859 -14.82 16.516 1 98.5 360 SER A N 1
ATOM 2819 C CA . SER A 1 360 ? -11.523 -15.328 16.797 1 98.5 360 SER A CA 1
ATOM 2820 C C . SER A 1 360 ? -11.039 -16.25 15.68 1 98.5 360 SER A C 1
ATOM 2822 O O . SER A 1 360 ? -11.836 -16.719 14.875 1 98.5 360 SER A O 1
ATOM 2824 N N . LEU A 1 361 ? -9.766 -16.453 15.719 1 98.69 361 LEU A N 1
ATOM 2825 C CA . LEU A 1 361 ? -9.148 -17.234 14.648 1 98.69 361 LEU A CA 1
ATOM 2826 C C . LEU A 1 361 ? -9.805 -18.594 14.508 1 98.69 361 LEU A C 1
ATOM 2828 O O . LEU A 1 361 ? -9.852 -19.375 15.469 1 98.69 361 LEU A O 1
ATOM 2832 N N . ILE A 1 362 ? -10.312 -18.844 13.359 1 98.75 362 ILE A N 1
ATOM 2833 C CA . ILE A 1 362 ? -10.82 -20.156 12.984 1 98.75 362 ILE A CA 1
ATOM 2834 C C . ILE A 1 362 ? -9.828 -20.859 12.062 1 98.75 362 ILE A C 1
ATOM 2836 O O . ILE A 1 362 ? -9.539 -20.375 10.969 1 98.75 362 ILE A O 1
ATOM 2840 N N . ARG A 1 363 ? -9.359 -21.953 12.414 1 98.5 363 ARG A N 1
ATOM 2841 C CA . ARG A 1 363 ? -8.352 -22.719 11.672 1 98.5 363 ARG A CA 1
ATOM 2842 C C . ARG A 1 363 ? -9.008 -23.562 10.586 1 98.5 363 ARG A C 1
ATOM 2844 O O . ARG A 1 363 ? -10.188 -23.906 10.68 1 98.5 363 ARG A O 1
ATOM 2851 N N . PRO A 1 364 ? -8.203 -23.906 9.578 1 98.44 364 PRO A N 1
ATOM 2852 C CA . PRO A 1 364 ? -8.766 -24.719 8.5 1 98.44 364 PRO A CA 1
ATOM 2853 C C . PRO A 1 364 ? -9.039 -26.156 8.922 1 98.44 364 PRO A C 1
ATOM 2855 O O . PRO A 1 364 ? -8.43 -26.656 9.875 1 98.44 364 PRO A O 1
ATOM 2858 N N . SER A 1 365 ? -9.93 -26.797 8.18 1 97.62 365 SER A N 1
ATOM 2859 C CA . SER A 1 365 ? -10.172 -28.234 8.305 1 97.62 365 SER A CA 1
ATOM 2860 C C . SER A 1 365 ? -9.867 -28.969 6.996 1 97.62 365 SER A C 1
ATOM 2862 O O . SER A 1 365 ? -10.141 -28.438 5.91 1 97.62 365 SER A O 1
ATOM 2864 N N . GLY A 1 366 ? -9.219 -30.109 7.125 1 96.06 366 GLY A N 1
ATOM 2865 C CA . GLY A 1 366 ? -8.922 -30.922 5.953 1 96.06 366 GLY A CA 1
ATOM 2866 C C . GLY A 1 366 ? -7.703 -30.438 5.195 1 96.06 366 GLY A C 1
ATOM 2867 O O . GLY A 1 366 ? -7.062 -29.453 5.594 1 96.06 366 GLY A O 1
ATOM 2868 N N . ASN A 1 367 ? -7.375 -31.234 4.16 1 97.5 367 ASN A N 1
ATOM 2869 C CA . ASN A 1 367 ? -6.273 -30.875 3.266 1 97.5 367 ASN A CA 1
ATOM 2870 C C . ASN A 1 367 ? -6.781 -30.281 1.96 1 97.5 367 ASN A C 1
ATOM 2872 O O . ASN A 1 367 ? -7.328 -30.984 1.113 1 97.5 367 ASN A O 1
ATOM 2876 N N . ALA A 1 368 ? -6.559 -29.016 1.818 1 98.25 368 ALA A N 1
ATOM 2877 C CA . ALA A 1 368 ? -7.145 -28.266 0.71 1 98.25 368 ALA A CA 1
ATOM 2878 C C . ALA A 1 368 ? -6.695 -28.828 -0.634 1 98.25 368 ALA A C 1
ATOM 2880 O O . ALA A 1 368 ? -7.473 -28.875 -1.589 1 98.25 368 ALA A O 1
ATOM 2881 N N . LEU A 1 369 ? -5.465 -29.281 -0.74 1 98.31 369 LEU A N 1
ATOM 2882 C CA . LEU A 1 369 ? -4.949 -29.828 -1.989 1 98.31 369 LEU A CA 1
ATOM 2883 C C . LEU A 1 369 ? -5.656 -31.141 -2.338 1 98.31 369 LEU A C 1
ATOM 2885 O O . LEU A 1 369 ? -6.031 -31.359 -3.492 1 98.31 369 LEU A O 1
ATOM 2889 N N . GLU A 1 370 ? -5.855 -32.031 -1.398 1 98.19 370 GLU A N 1
ATOM 2890 C CA . GLU A 1 370 ? -6.547 -33.281 -1.618 1 98.19 370 GLU A CA 1
ATOM 2891 C C . GLU A 1 370 ? -8.016 -33.062 -1.97 1 98.19 370 GLU A C 1
ATOM 2893 O O . GLU A 1 370 ? -8.562 -33.75 -2.842 1 98.19 370 GLU A O 1
ATOM 2898 N N . LEU A 1 371 ? -8.578 -32.062 -1.287 1 98.38 371 LEU A N 1
ATOM 2899 C CA . LEU A 1 371 ? -9.969 -31.719 -1.591 1 98.38 371 LEU A CA 1
ATOM 2900 C C . LEU A 1 371 ? -10.094 -31.156 -3 1 98.38 371 LEU A C 1
ATOM 2902 O O . LEU A 1 371 ? -11.086 -31.422 -3.689 1 98.38 371 LEU A O 1
ATOM 2906 N N . HIS A 1 372 ? -9.141 -30.391 -3.387 1 98.62 372 HIS A N 1
ATOM 2907 C CA . HIS A 1 372 ? -9.102 -29.828 -4.734 1 98.62 372 HIS A CA 1
ATOM 2908 C C . HIS A 1 372 ? -9 -30.938 -5.781 1 98.62 372 HIS A C 1
ATOM 2910 O O . HIS A 1 372 ? -9.672 -30.891 -6.809 1 98.62 372 HIS A O 1
ATOM 2916 N N . ALA A 1 373 ? -8.164 -31.969 -5.516 1 98.69 373 ALA A N 1
ATOM 2917 C CA . ALA A 1 373 ? -8.023 -33.125 -6.391 1 98.69 373 ALA A CA 1
ATOM 2918 C C . ALA A 1 373 ? -9.336 -33.906 -6.496 1 98.69 373 ALA A C 1
ATOM 2920 O O . ALA A 1 373 ? -9.758 -34.281 -7.59 1 98.69 373 ALA A O 1
ATOM 2921 N N . GLN A 1 374 ? -9.992 -34.062 -5.383 1 98.38 374 GLN A N 1
ATOM 2922 C CA . GLN A 1 374 ? -11.258 -34.781 -5.363 1 98.38 374 GLN A CA 1
ATOM 2923 C C . GLN A 1 374 ? -12.312 -34.062 -6.215 1 98.38 374 GLN A C 1
ATOM 2925 O O . GLN A 1 374 ? -13.062 -34.719 -6.945 1 98.38 374 GLN A O 1
ATOM 2930 N N . GLY A 1 375 ? -12.359 -32.75 -6.082 1 98.19 375 GLY A N 1
ATOM 2931 C CA . GLY A 1 375 ? -13.305 -32 -6.883 1 98.19 375 GLY A CA 1
ATOM 2932 C C . GLY A 1 375 ? -13.109 -32.188 -8.375 1 98.19 375 GLY A C 1
ATOM 2933 O O . GLY A 1 375 ? -14.086 -32.312 -9.125 1 98.19 375 GLY A O 1
ATOM 2934 N N . PHE A 1 376 ? -11.906 -32.25 -8.766 1 98.69 376 PHE A N 1
ATOM 2935 C CA . PHE A 1 376 ? -11.594 -32.438 -10.18 1 98.69 376 PHE A CA 1
ATOM 2936 C C . PHE A 1 376 ? -12.039 -33.812 -10.656 1 98.69 376 PHE A C 1
ATOM 2938 O O . PHE A 1 376 ? -12.688 -33.938 -11.703 1 98.69 376 PHE A O 1
ATOM 2945 N N . VAL A 1 377 ? -11.68 -34.875 -9.93 1 98.44 377 VAL A N 1
ATOM 2946 C CA . VAL A 1 377 ? -12.039 -36.25 -10.258 1 98.44 377 VAL A CA 1
ATOM 2947 C C . VAL A 1 377 ? -13.562 -36.375 -10.289 1 98.44 377 VAL A C 1
ATOM 2949 O O . VAL A 1 377 ? -14.117 -36.969 -11.219 1 98.44 377 VAL A O 1
ATOM 2952 N N . ASP A 1 378 ? -14.234 -35.75 -9.336 1 98 378 ASP A N 1
ATOM 2953 C CA . ASP A 1 378 ? -15.695 -35.781 -9.297 1 98 378 ASP A CA 1
ATOM 2954 C C . ASP A 1 378 ? -16.297 -35.125 -10.539 1 98 378 ASP A C 1
ATOM 2956 O O . ASP A 1 378 ? -17.281 -35.625 -11.094 1 98 378 ASP A O 1
ATOM 2960 N N . ALA A 1 379 ? -15.727 -34.031 -10.938 1 98.31 379 ALA A N 1
ATOM 2961 C CA . ALA A 1 379 ? -16.219 -33.344 -12.109 1 98.31 379 ALA A CA 1
ATOM 2962 C C . ALA A 1 379 ? -16.156 -34.219 -13.352 1 98.31 379 ALA A C 1
ATOM 2964 O O . ALA A 1 379 ? -17.094 -34.281 -14.141 1 98.31 379 ALA A O 1
ATOM 2965 N N . ILE A 1 380 ? -15.047 -34.906 -13.5 1 98.06 380 ILE A N 1
ATOM 2966 C CA . ILE A 1 380 ? -14.844 -35.75 -14.672 1 98.06 380 ILE A CA 1
ATOM 2967 C C . ILE A 1 380 ? -15.773 -36.969 -14.602 1 98.06 380 ILE A C 1
ATOM 2969 O O . ILE A 1 380 ? -16.5 -37.25 -15.562 1 98.06 380 ILE A O 1
ATOM 2973 N N . MET A 1 381 ? -15.805 -37.656 -13.484 1 96.94 381 MET A N 1
ATOM 2974 C CA . MET A 1 381 ? -16.562 -38.906 -13.328 1 96.94 381 MET A CA 1
ATOM 2975 C C . MET A 1 381 ? -18.047 -38.625 -13.469 1 96.94 381 MET A C 1
ATOM 2977 O O . MET A 1 381 ? -18.781 -39.469 -13.992 1 96.94 381 MET A O 1
ATOM 2981 N N . GLN A 1 382 ? -18.469 -37.438 -13.039 1 96.62 382 GLN A N 1
ATOM 2982 C CA . GLN A 1 382 ? -19.891 -37.125 -13.062 1 96.62 382 GLN A CA 1
ATOM 2983 C C . GLN A 1 382 ? -20.25 -36.25 -14.281 1 96.62 382 GLN A C 1
ATOM 2985 O O . GLN A 1 382 ? -21.422 -35.938 -14.5 1 96.62 382 GLN A O 1
ATOM 2990 N N . ASN A 1 383 ? -19.281 -35.969 -15.031 1 96.94 383 ASN A N 1
ATOM 2991 C CA . ASN A 1 383 ? -19.469 -35.062 -16.172 1 96.94 383 ASN A CA 1
ATOM 2992 C C . ASN A 1 383 ? -20.234 -33.812 -15.766 1 96.94 383 ASN A C 1
ATOM 2994 O O . ASN A 1 383 ? -21.234 -33.469 -16.375 1 96.94 383 ASN A O 1
ATOM 2998 N N . ASP A 1 384 ? -19.797 -33.156 -14.672 1 97.56 384 ASP A N 1
ATOM 2999 C CA . ASP A 1 384 ? -20.453 -32 -14.07 1 97.56 384 ASP A CA 1
ATOM 3000 C C . ASP A 1 384 ? -19.438 -30.891 -13.773 1 97.56 384 ASP A C 1
ATOM 3002 O O . ASP A 1 384 ? -18.766 -30.906 -12.742 1 97.56 384 ASP A O 1
ATOM 3006 N N . PRO A 1 385 ? -19.391 -29.922 -14.648 1 96.56 385 PRO A N 1
ATOM 3007 C CA . PRO A 1 385 ? -18.406 -28.844 -14.484 1 96.56 385 PRO A CA 1
ATOM 3008 C C . PRO A 1 385 ? -18.594 -28.047 -13.203 1 96.56 385 PRO A C 1
ATOM 3010 O O . PRO A 1 385 ? -17.688 -27.359 -12.758 1 96.56 385 PRO A O 1
ATOM 3013 N N . THR A 1 386 ? -19.797 -28.141 -12.586 1 96.38 386 THR A N 1
ATOM 3014 C CA . THR A 1 386 ? -20.078 -27.391 -11.375 1 96.38 386 THR A CA 1
ATOM 3015 C C . THR A 1 386 ? -19.297 -27.953 -10.195 1 96.38 386 THR A C 1
ATOM 3017 O O . THR A 1 386 ? -19.188 -27.312 -9.141 1 96.38 386 THR A O 1
ATOM 3020 N N . LYS A 1 387 ? -18.672 -29.078 -10.375 1 97.31 387 LYS A N 1
ATOM 3021 C CA . LYS A 1 387 ? -17.875 -29.719 -9.328 1 97.31 387 LYS A CA 1
ATOM 3022 C C . LYS A 1 387 ? -16.438 -29.234 -9.344 1 97.31 387 LYS A C 1
ATOM 3024 O O . LYS A 1 387 ? -15.695 -29.438 -8.383 1 97.31 387 LYS A O 1
ATOM 3029 N N . LEU A 1 388 ? -16.062 -28.547 -10.422 1 98.06 388 LEU A N 1
ATOM 3030 C CA . LEU A 1 388 ? -14.727 -27.953 -10.43 1 98.06 388 LEU A CA 1
ATOM 3031 C C . LEU A 1 388 ? -14.594 -26.891 -9.344 1 98.06 388 LEU A C 1
ATOM 3033 O O . LEU A 1 388 ? -15.43 -26 -9.234 1 98.06 388 LEU A O 1
ATOM 3037 N N . THR A 1 389 ? -13.539 -27.016 -8.578 1 97.38 389 THR A N 1
ATOM 3038 C CA . THR A 1 389 ? -13.32 -26.047 -7.5 1 97.38 389 THR A CA 1
ATOM 3039 C C . THR A 1 389 ? -12.688 -24.766 -8.031 1 97.38 389 THR A C 1
ATOM 3041 O O . THR A 1 389 ? -12.805 -23.719 -7.414 1 97.38 389 THR A O 1
ATOM 3044 N N . CYS A 1 390 ? -11.977 -24.859 -9.148 1 98.12 390 CYS A N 1
ATOM 3045 C CA . CYS A 1 390 ? -11.469 -23.703 -9.859 1 98.12 390 CYS A CA 1
ATOM 3046 C C . CYS A 1 390 ? -11.258 -24.016 -11.336 1 98.12 390 CYS A C 1
ATOM 3048 O O . CYS A 1 390 ? -10.18 -24.469 -11.734 1 98.12 390 CYS A O 1
ATOM 3050 N N . GLY A 1 391 ? -12.25 -23.797 -12.102 1 98.12 391 GLY A N 1
ATOM 3051 C CA . GLY A 1 391 ? -12.125 -23.984 -13.539 1 98.12 391 GLY A CA 1
ATOM 3052 C C . GLY A 1 391 ? -11.242 -22.953 -14.203 1 98.12 391 GLY A C 1
ATOM 3053 O O . GLY A 1 391 ? -10.891 -21.938 -13.586 1 98.12 391 GLY A O 1
ATOM 3054 N N . ILE A 1 392 ? -10.898 -23.188 -15.422 1 98.25 392 ILE A N 1
ATOM 3055 C CA . ILE A 1 392 ? -9.945 -22.344 -16.141 1 98.25 392 ILE A CA 1
ATOM 3056 C C . ILE A 1 392 ? -10.531 -20.953 -16.344 1 98.25 392 ILE A C 1
ATOM 3058 O O . ILE A 1 392 ? -9.805 -19.953 -16.359 1 98.25 392 ILE A O 1
ATOM 3062 N N . GLU A 1 393 ? -11.844 -20.797 -16.516 1 96.5 393 GLU A N 1
ATOM 3063 C CA . GLU A 1 393 ? -12.484 -19.5 -16.703 1 96.5 393 GLU A CA 1
ATOM 3064 C C . GLU A 1 393 ? -12.305 -18.594 -15.484 1 96.5 393 GLU A C 1
ATOM 3066 O O . GLU A 1 393 ? -11.938 -17.438 -15.609 1 96.5 393 GLU A O 1
ATOM 3071 N N . THR A 1 394 ? -12.492 -19.156 -14.352 1 94.81 394 THR A N 1
ATOM 3072 C CA . THR A 1 394 ? -12.352 -18.406 -13.109 1 94.81 394 THR A CA 1
ATOM 3073 C C . THR A 1 394 ? -10.875 -18.25 -12.742 1 94.81 394 THR A C 1
ATOM 3075 O O . THR A 1 394 ? -10.453 -17.188 -12.289 1 94.81 394 THR A O 1
ATOM 3078 N N . GLY A 1 395 ? -10.117 -19.297 -12.953 1 96.31 395 GLY A N 1
ATOM 3079 C CA . GLY A 1 395 ? -8.703 -19.281 -12.625 1 96.31 395 GLY A CA 1
ATOM 3080 C C . GLY A 1 395 ? -7.914 -18.281 -13.453 1 96.31 395 GLY A C 1
ATOM 3081 O O . GLY A 1 395 ? -6.926 -17.719 -12.984 1 96.31 395 GLY A O 1
ATOM 3082 N N . SER A 1 396 ? -8.383 -18.016 -14.672 1 98.25 396 SER A N 1
ATOM 3083 C CA . SER A 1 396 ? -7.676 -17.094 -15.562 1 98.25 396 SER A CA 1
ATOM 3084 C C . SER A 1 396 ? -7.766 -15.664 -15.055 1 98.25 396 SER A C 1
ATOM 3086 O O . SER A 1 396 ? -6.891 -14.844 -15.344 1 98.25 396 SER A O 1
ATOM 3088 N N . ILE A 1 397 ? -8.781 -15.344 -14.281 1 98.25 397 ILE A N 1
ATOM 3089 C CA . ILE A 1 397 ? -9.016 -13.984 -13.805 1 98.25 397 ILE A CA 1
ATOM 3090 C C . ILE A 1 397 ? -7.844 -13.531 -12.93 1 98.25 397 ILE A C 1
ATOM 3092 O O . ILE A 1 397 ? -7.27 -12.461 -13.148 1 98.25 397 ILE A O 1
ATOM 3096 N N . ALA A 1 398 ? -7.449 -14.352 -11.992 1 98.19 398 ALA A N 1
ATOM 3097 C CA . ALA A 1 398 ? -6.348 -14.008 -11.102 1 98.19 398 ALA A CA 1
ATOM 3098 C C . ALA A 1 398 ? -5.035 -13.898 -11.867 1 98.19 398 ALA A C 1
ATOM 3100 O O . ALA A 1 398 ? -4.223 -13.008 -11.602 1 98.19 398 ALA A O 1
ATOM 3101 N N . ALA A 1 399 ? -4.805 -14.836 -12.773 1 98.56 399 ALA A N 1
ATOM 3102 C CA . ALA A 1 399 ? -3.58 -14.82 -13.562 1 98.56 399 ALA A CA 1
ATOM 3103 C C . ALA A 1 399 ? -3.482 -13.547 -14.398 1 98.56 399 ALA A C 1
ATOM 3105 O O . ALA A 1 399 ? -2.426 -12.906 -14.453 1 98.56 399 ALA A O 1
ATOM 3106 N N . ILE A 1 400 ? -4.562 -13.188 -15.039 1 98.69 400 ILE A N 1
ATOM 3107 C CA . ILE A 1 400 ? -4.602 -12 -15.883 1 98.69 400 ILE A CA 1
ATOM 3108 C C . ILE A 1 400 ? -4.348 -10.758 -15.031 1 98.69 400 ILE A C 1
ATOM 3110 O O . ILE A 1 400 ? -3.545 -9.898 -15.406 1 98.69 400 ILE A O 1
ATOM 3114 N N . ASN A 1 401 ? -4.996 -10.641 -13.891 1 98.88 401 ASN A N 1
ATOM 3115 C CA . ASN A 1 401 ? -4.777 -9.492 -13.008 1 98.88 401 ASN A CA 1
ATOM 3116 C C . ASN A 1 401 ? -3.336 -9.438 -12.508 1 98.88 401 ASN A C 1
ATOM 3118 O O . ASN A 1 401 ? -2.752 -8.359 -12.406 1 98.88 401 ASN A O 1
ATOM 3122 N N . ALA A 1 402 ? -2.773 -10.578 -12.172 1 98.88 402 ALA A N 1
ATOM 3123 C CA . ALA A 1 402 ? -1.368 -10.609 -11.773 1 98.88 402 ALA A CA 1
ATOM 3124 C C . ALA A 1 402 ? -0.468 -10.109 -12.898 1 98.88 402 ALA A C 1
ATOM 3126 O O . ALA A 1 402 ? 0.453 -9.32 -12.664 1 98.88 402 ALA A O 1
ATOM 3127 N N . GLN A 1 403 ? -0.74 -10.547 -14.109 1 98.75 403 GLN A N 1
ATOM 3128 C CA . GLN A 1 403 ? 0.025 -10.078 -15.258 1 98.75 403 GLN A CA 1
ATOM 3129 C C . GLN A 1 403 ? -0.14 -8.57 -15.453 1 98.75 403 GLN A C 1
ATOM 3131 O O . GLN A 1 403 ? 0.805 -7.883 -15.836 1 98.75 403 GLN A O 1
ATOM 3136 N N . MET A 1 404 ? -1.376 -8.086 -15.227 1 98.94 404 MET A N 1
ATOM 3137 C CA . MET A 1 404 ? -1.604 -6.645 -15.312 1 98.94 404 MET A CA 1
ATOM 3138 C C . MET A 1 404 ? -0.692 -5.887 -14.352 1 98.94 404 MET A C 1
ATOM 3140 O O . MET A 1 404 ? -0.15 -4.836 -14.703 1 98.94 404 MET A O 1
ATOM 3144 N N . GLY A 1 405 ? -0.532 -6.379 -13.141 1 98.88 405 GLY A N 1
ATOM 3145 C CA . GLY A 1 405 ? 0.383 -5.773 -12.188 1 98.88 405 GLY A CA 1
ATOM 3146 C C . GLY A 1 405 ? 1.814 -5.715 -12.688 1 98.88 405 GLY A C 1
ATOM 3147 O O . GLY A 1 405 ? 2.479 -4.684 -12.562 1 98.88 405 GLY A O 1
ATOM 3148 N N . ASN A 1 406 ? 2.297 -6.816 -13.258 1 98.88 406 ASN A N 1
ATOM 3149 C CA . ASN A 1 406 ? 3.645 -6.848 -13.812 1 98.88 406 ASN A CA 1
ATOM 3150 C C . ASN A 1 406 ? 3.793 -5.875 -14.984 1 98.88 406 ASN A C 1
ATOM 3152 O O . ASN A 1 406 ? 4.836 -5.242 -15.141 1 98.88 406 ASN A O 1
ATOM 3156 N N . ILE A 1 407 ? 2.768 -5.82 -15.82 1 98.94 407 ILE A N 1
ATOM 3157 C CA . ILE A 1 407 ? 2.803 -4.91 -16.953 1 98.94 407 ILE A CA 1
ATOM 3158 C C . ILE A 1 407 ? 2.885 -3.467 -16.469 1 98.94 407 ILE A C 1
ATOM 3160 O O . ILE A 1 407 ? 3.637 -2.658 -17.016 1 98.94 407 ILE A O 1
ATOM 3164 N N . ALA A 1 408 ? 2.119 -3.139 -15.453 1 98.94 408 ALA A N 1
ATOM 3165 C CA . ALA A 1 408 ? 2.215 -1.812 -14.852 1 98.94 408 ALA A CA 1
ATOM 3166 C C . ALA A 1 408 ? 3.629 -1.535 -14.359 1 98.94 408 ALA A C 1
ATOM 3168 O O . ALA A 1 408 ? 4.176 -0.455 -14.594 1 98.94 408 ALA A O 1
ATOM 3169 N N . TYR A 1 409 ? 4.266 -2.482 -13.703 1 98.88 409 TYR A N 1
ATOM 3170 C CA . TYR A 1 409 ? 5.633 -2.357 -13.211 1 98.88 409 TYR A CA 1
ATOM 3171 C C . TYR A 1 409 ? 6.602 -2.098 -14.359 1 98.88 409 TYR A C 1
ATOM 3173 O O . TYR A 1 409 ? 7.426 -1.182 -14.281 1 98.88 409 TYR A O 1
ATOM 3181 N N . LYS A 1 410 ? 6.441 -2.865 -15.406 1 98.81 410 LYS A N 1
ATOM 3182 C CA . LYS A 1 410 ? 7.379 -2.807 -16.516 1 98.81 410 LYS A CA 1
ATOM 3183 C C . LYS A 1 410 ? 7.234 -1.496 -17.297 1 98.81 410 LYS A C 1
ATOM 3185 O O . LYS A 1 410 ? 8.227 -0.936 -17.766 1 98.81 410 LYS A O 1
ATOM 3190 N N . THR A 1 411 ? 5.992 -1.016 -17.422 1 98.69 411 THR A N 1
ATOM 3191 C CA . THR A 1 411 ? 5.77 0.208 -18.188 1 98.69 411 THR A CA 1
ATOM 3192 C C . THR A 1 411 ? 6.137 1.437 -17.359 1 98.69 411 THR A C 1
ATOM 3194 O O . THR A 1 411 ? 6.422 2.5 -17.922 1 98.69 411 THR A O 1
ATOM 3197 N N . GLY A 1 412 ? 6.047 1.265 -16.031 1 98.44 412 GLY A N 1
ATOM 3198 C CA . GLY A 1 412 ? 6.258 2.412 -15.156 1 98.44 412 GLY A CA 1
ATOM 3199 C C . GLY A 1 412 ? 5.129 3.424 -15.227 1 98.44 412 GLY A C 1
ATOM 3200 O O . GLY A 1 412 ? 5.34 4.613 -14.977 1 98.44 412 GLY A O 1
ATOM 3201 N N . LYS A 1 413 ? 3.963 2.975 -15.609 1 98.56 413 LYS A N 1
ATOM 3202 C CA . LYS A 1 413 ? 2.811 3.854 -15.781 1 98.56 413 LYS A CA 1
ATOM 3203 C C . LYS A 1 413 ? 1.618 3.361 -14.961 1 98.56 413 LYS A C 1
ATOM 3205 O O . LYS A 1 413 ? 1.59 2.205 -14.531 1 98.56 413 LYS A O 1
ATOM 3210 N N . LYS A 1 414 ? 0.739 4.301 -14.617 1 98.69 414 LYS A N 1
ATOM 3211 C CA . LYS A 1 414 ? -0.624 3.877 -14.312 1 98.69 414 LYS A CA 1
ATOM 3212 C C . LYS A 1 414 ? -1.408 3.582 -15.586 1 98.69 414 LYS A C 1
ATOM 3214 O O . LYS A 1 414 ? -1.639 4.477 -16.406 1 98.69 414 LYS A O 1
ATOM 3219 N N . ILE A 1 415 ? -1.813 2.361 -15.75 1 98.88 415 ILE A N 1
ATOM 3220 C CA . ILE A 1 415 ? -2.439 1.973 -17 1 98.88 415 ILE A CA 1
ATOM 3221 C C . ILE A 1 415 ? -3.914 1.657 -16.781 1 98.88 415 ILE A C 1
ATOM 3223 O O . ILE A 1 415 ? -4.285 1.136 -15.719 1 98.88 415 ILE A O 1
ATOM 3227 N N . TYR A 1 416 ? -4.738 1.979 -17.734 1 98.88 416 TYR A N 1
ATOM 3228 C CA . TYR A 1 416 ? -6.188 1.847 -17.641 1 98.88 416 TYR A CA 1
ATOM 3229 C C . TYR A 1 416 ? -6.695 0.74 -18.562 1 98.88 416 TYR A C 1
ATOM 3231 O O . TYR A 1 416 ? -6.215 0.589 -19.688 1 98.88 416 TYR A O 1
ATOM 3239 N N . TRP A 1 417 ? -7.633 -0.008 -18.062 1 98.75 417 TRP A N 1
ATOM 3240 C CA . TRP A 1 417 ? -8.172 -1.17 -18.766 1 98.75 417 TRP A CA 1
ATOM 3241 C C . TRP A 1 417 ? -9.484 -0.823 -19.453 1 98.75 417 TRP A C 1
ATOM 3243 O O . TRP A 1 417 ? -10.375 -0.223 -18.859 1 98.75 417 TRP A O 1
ATOM 3253 N N . ASP A 1 418 ? -9.586 -1.135 -20.734 1 98.38 418 ASP A N 1
ATOM 3254 C CA . ASP A 1 418 ? -10.836 -1.088 -21.484 1 98.38 418 ASP A CA 1
ATOM 3255 C C . ASP A 1 418 ? -11.492 -2.467 -21.562 1 98.38 418 ASP A C 1
ATOM 3257 O O . ASP A 1 418 ? -11.164 -3.27 -22.438 1 98.38 418 ASP A O 1
ATOM 3261 N N . ALA A 1 419 ? -12.367 -2.705 -20.734 1 95.25 419 ALA A N 1
ATOM 3262 C CA . ALA A 1 419 ? -13 -4.02 -20.625 1 95.25 419 ALA A CA 1
ATOM 3263 C C . ALA A 1 419 ? -13.719 -4.398 -21.906 1 95.25 419 ALA A C 1
ATOM 3265 O O . ALA A 1 419 ? -13.766 -5.574 -22.281 1 95.25 419 ALA A O 1
ATOM 3266 N N . GLY A 1 420 ? -14.344 -3.469 -22.562 1 96.31 420 GLY A N 1
ATOM 3267 C CA . GLY A 1 420 ? -15.047 -3.732 -23.797 1 96.31 420 GLY A CA 1
ATOM 3268 C C . GLY A 1 420 ? -14.141 -4.262 -24.891 1 96.31 420 GLY A C 1
ATOM 3269 O O . GLY A 1 420 ? -14.539 -5.145 -25.656 1 96.31 420 GLY A O 1
ATOM 3270 N N . LYS A 1 421 ? -12.883 -3.789 -24.875 1 97.12 421 LYS A N 1
ATOM 3271 C CA . LYS A 1 421 ? -11.953 -4.176 -25.938 1 97.12 421 LYS A CA 1
ATOM 3272 C C . LYS A 1 421 ? -11 -5.266 -25.453 1 97.12 421 LYS A C 1
ATOM 3274 O O . LYS A 1 421 ? -10.297 -5.879 -26.266 1 97.12 421 LYS A O 1
ATOM 3279 N N . GLY A 1 422 ? -10.992 -5.477 -24.188 1 97.31 422 GLY A N 1
ATOM 3280 C CA . GLY A 1 422 ? -10.086 -6.48 -23.641 1 97.31 422 GLY A CA 1
ATOM 3281 C C . GLY A 1 422 ? -8.625 -6.105 -23.781 1 97.31 422 GLY A C 1
ATOM 3282 O O . GLY A 1 422 ? -7.785 -6.957 -24.094 1 97.31 422 GLY A O 1
ATOM 3283 N N . GLN A 1 423 ? -8.32 -4.844 -23.641 1 98.38 423 GLN A N 1
ATOM 3284 C CA . GLN A 1 423 ? -6.949 -4.344 -23.719 1 98.38 423 GLN A CA 1
ATOM 3285 C C . GLN A 1 423 ? -6.785 -3.053 -22.922 1 98.38 423 GLN A C 1
ATOM 3287 O O . GLN A 1 423 ? -7.77 -2.488 -22.438 1 98.38 423 GLN A O 1
ATOM 3292 N N . PHE A 1 424 ? -5.562 -2.645 -22.766 1 98.81 424 PHE A N 1
ATOM 3293 C CA . PHE A 1 424 ? -5.297 -1.37 -22.109 1 98.81 424 PHE A CA 1
ATOM 3294 C C . PHE A 1 424 ? -5.512 -0.209 -23.078 1 98.81 424 PHE A C 1
ATOM 3296 O O . PHE A 1 424 ? -5.547 -0.403 -24.297 1 98.81 424 PHE A O 1
ATOM 3303 N N . THR A 1 425 ? -5.617 1.039 -22.516 1 98.5 425 THR A N 1
ATOM 3304 C CA . THR A 1 425 ? -5.656 2.252 -23.328 1 98.5 425 THR A CA 1
ATOM 3305 C C . THR A 1 425 ? -4.242 2.707 -23.688 1 98.5 425 THR A C 1
ATOM 3307 O O . THR A 1 425 ? -4.066 3.697 -24.406 1 98.5 425 THR A O 1
ATOM 3310 N N . ASP A 1 426 ? -3.254 2.008 -23.266 1 98.5 426 ASP A N 1
ATOM 3311 C CA . ASP A 1 426 ? -1.84 2.32 -23.453 1 98.5 426 ASP A CA 1
ATOM 3312 C C . ASP A 1 426 ? -1.181 1.317 -24.406 1 98.5 426 ASP A C 1
ATOM 3314 O O . ASP A 1 426 ? -1.193 0.112 -24.141 1 98.5 426 ASP A O 1
ATOM 3318 N N . ALA A 1 427 ? -0.475 1.795 -25.422 1 98.56 427 ALA A N 1
ATOM 3319 C CA . ALA A 1 427 ? 0.076 0.939 -26.469 1 98.56 427 ALA A CA 1
ATOM 3320 C C . ALA A 1 427 ? 1.229 0.094 -25.938 1 98.56 427 ALA A C 1
ATOM 3322 O O . ALA A 1 427 ? 1.39 -1.064 -26.328 1 98.56 427 ALA A O 1
ATOM 3323 N N . ASP A 1 428 ? 2.061 0.689 -25.141 1 98.69 428 ASP A N 1
ATOM 3324 C CA . ASP A 1 428 ? 3.176 -0.06 -24.562 1 98.69 428 ASP A CA 1
ATOM 3325 C C . ASP A 1 428 ? 2.678 -1.224 -23.719 1 98.69 428 ASP A C 1
ATOM 3327 O O . ASP A 1 428 ? 3.225 -2.326 -23.781 1 98.69 428 ASP A O 1
ATOM 3331 N N . ALA A 1 429 ? 1.644 -0.953 -22.953 1 98.88 429 ALA A N 1
ATOM 3332 C CA . ALA A 1 429 ? 1.039 -1.996 -22.125 1 98.88 429 ALA A CA 1
ATOM 3333 C C . ALA A 1 429 ? 0.448 -3.105 -22.984 1 98.88 429 ALA A C 1
ATOM 3335 O O . ALA A 1 429 ? 0.6 -4.289 -22.688 1 98.88 429 ALA A O 1
ATOM 3336 N N . ASN A 1 430 ? -0.19 -2.721 -24.031 1 98.81 430 ASN A N 1
ATOM 3337 C CA . ASN A 1 430 ? -0.785 -3.701 -24.938 1 98.81 430 ASN A CA 1
ATOM 3338 C C . ASN A 1 430 ? 0.276 -4.602 -25.562 1 98.81 430 ASN A C 1
ATOM 3340 O O . ASN A 1 430 ? 0.046 -5.793 -25.766 1 98.81 430 ASN A O 1
ATOM 3344 N N . ALA A 1 431 ? 1.386 -4.043 -25.891 1 98.75 431 ALA A N 1
ATOM 3345 C CA . ALA A 1 431 ? 2.475 -4.832 -26.469 1 98.75 431 ALA A CA 1
ATOM 3346 C C . ALA A 1 431 ? 2.953 -5.898 -25.484 1 98.75 431 ALA A C 1
ATOM 3348 O O . ALA A 1 431 ? 3.309 -7.008 -25.891 1 98.75 431 ALA A O 1
ATOM 3349 N N . LEU A 1 432 ? 2.883 -5.633 -24.219 1 98.69 432 LEU A N 1
ATOM 3350 C CA . LEU A 1 432 ? 3.387 -6.531 -23.188 1 98.69 432 LEU A CA 1
ATOM 3351 C C . LEU A 1 432 ? 2.373 -7.629 -22.875 1 98.69 432 LEU A C 1
ATOM 3353 O O . LEU A 1 432 ? 2.684 -8.578 -22.156 1 98.69 432 LEU A O 1
ATOM 3357 N N . MET A 1 433 ? 1.159 -7.543 -23.406 1 98.62 433 MET A N 1
ATOM 3358 C CA . MET A 1 433 ? 0.151 -8.586 -23.219 1 98.62 433 MET A CA 1
ATOM 3359 C C . MET A 1 433 ? 0.436 -9.789 -24.109 1 98.62 433 MET A C 1
ATOM 3361 O O . MET A 1 433 ? -0.121 -10.867 -23.891 1 98.62 433 MET A O 1
ATOM 3365 N N . LYS A 1 434 ? 1.235 -9.531 -25.078 1 98.31 434 LYS A N 1
ATOM 3366 C CA . LYS A 1 434 ? 1.42 -10.516 -26.141 1 98.31 434 LYS A CA 1
ATOM 3367 C C . LYS A 1 434 ? 2.535 -11.5 -25.797 1 98.31 434 LYS A C 1
ATOM 3369 O O . LYS A 1 434 ? 3.521 -11.125 -25.156 1 98.31 434 LYS A O 1
ATOM 3374 N N . ALA A 1 435 ? 2.33 -12.695 -26.234 1 97.69 435 ALA A N 1
ATOM 3375 C CA . ALA A 1 435 ? 3.35 -13.734 -26.094 1 97.69 435 ALA A CA 1
ATOM 3376 C C . ALA A 1 435 ? 4.305 -13.742 -27.281 1 97.69 435 ALA A C 1
ATOM 3378 O O . ALA A 1 435 ? 3.881 -13.547 -28.422 1 97.69 435 ALA A O 1
ATOM 3379 N N . GLU A 1 436 ? 5.586 -13.93 -27 1 96.62 436 GLU A N 1
ATOM 3380 C CA . GLU A 1 436 ? 6.602 -14.109 -28.031 1 96.62 436 GLU A CA 1
ATOM 3381 C C . GLU A 1 436 ? 7.273 -15.469 -27.906 1 96.62 436 GLU A C 1
ATOM 3383 O O . GLU A 1 436 ? 8.133 -15.672 -27.047 1 96.62 436 GLU A O 1
ATOM 3388 N N . TYR A 1 437 ? 6.918 -16.359 -28.828 1 98.12 437 TYR A N 1
ATOM 3389 C CA . TYR A 1 437 ? 7.465 -17.719 -28.797 1 98.12 437 TYR A CA 1
ATOM 3390 C C . TYR A 1 437 ? 8.727 -17.812 -29.641 1 98.12 437 TYR A C 1
ATOM 3392 O O . TYR A 1 437 ? 8.844 -17.156 -30.672 1 98.12 437 TYR A O 1
ATOM 3400 N N . HIS A 1 438 ? 9.625 -18.625 -29.297 1 98.19 438 HIS A N 1
ATOM 3401 C CA . HIS A 1 438 ? 10.938 -18.781 -29.922 1 98.19 438 HIS A CA 1
ATOM 3402 C C . HIS A 1 438 ? 11.219 -20.25 -30.25 1 98.19 438 HIS A C 1
ATOM 3404 O O . HIS A 1 438 ? 10.398 -21.125 -29.953 1 98.19 438 HIS A O 1
ATOM 3410 N N . ASN A 1 439 ? 12.367 -20.516 -30.953 1 98.06 439 ASN A N 1
ATOM 3411 C CA . ASN A 1 439 ? 12.984 -21.828 -31.141 1 98.06 439 ASN A CA 1
ATOM 3412 C C . ASN A 1 439 ? 12.078 -22.75 -31.953 1 98.06 439 ASN A C 1
ATOM 3414 O O . ASN A 1 439 ? 12.039 -23.953 -31.719 1 98.06 439 ASN A O 1
ATOM 3418 N N . GLY A 1 440 ? 11.25 -22.234 -32.75 1 97.75 440 GLY A N 1
ATOM 3419 C CA . GLY A 1 440 ? 10.422 -23.031 -33.625 1 97.75 440 GLY A CA 1
ATOM 3420 C C . GLY A 1 440 ? 9.07 -23.375 -33.031 1 97.75 440 GLY A C 1
ATOM 3421 O O . GLY A 1 440 ? 8.242 -24.031 -33.656 1 97.75 440 GLY A O 1
ATOM 3422 N N . TRP A 1 441 ? 8.836 -22.984 -31.797 1 98.12 441 TRP A N 1
ATOM 3423 C CA . TRP A 1 441 ? 7.523 -23.172 -31.188 1 98.12 441 TRP A CA 1
ATOM 3424 C C . TRP A 1 441 ? 6.582 -22.047 -31.562 1 98.12 441 TRP A C 1
ATOM 3426 O O . TRP A 1 441 ? 7.012 -20.891 -31.734 1 98.12 441 TRP A O 1
ATOM 3436 N N . ASN A 1 442 ? 5.309 -22.375 -31.719 1 97.62 442 ASN A N 1
ATOM 3437 C CA . ASN A 1 442 ? 4.309 -21.391 -32.094 1 97.62 442 ASN A CA 1
ATOM 3438 C C . ASN A 1 442 ? 3.141 -21.344 -31.125 1 97.62 442 ASN A C 1
ATOM 3440 O O . ASN A 1 442 ? 2.826 -22.359 -30.484 1 97.62 442 ASN A O 1
ATOM 3444 N N . LEU A 1 443 ? 2.609 -20.156 -31 1 96.94 443 LEU A N 1
ATOM 3445 C CA . LEU A 1 443 ? 1.368 -20.062 -30.234 1 96.94 443 LEU A CA 1
ATOM 3446 C C . LEU A 1 443 ? 0.303 -20.984 -30.828 1 96.94 443 LEU A C 1
ATOM 3448 O O . LEU A 1 443 ? 0.141 -21.047 -32.062 1 96.94 443 LEU A O 1
ATOM 3452 N N . PRO A 1 444 ? -0.355 -21.688 -29.969 1 96.31 444 PRO A N 1
ATOM 3453 C CA . PRO A 1 444 ? -1.385 -22.578 -30.516 1 96.31 444 PRO A CA 1
ATOM 3454 C C . PRO A 1 444 ? -2.525 -21.812 -31.188 1 96.31 444 PRO A C 1
ATOM 3456 O O . PRO A 1 444 ? -2.857 -20.703 -30.781 1 96.31 444 PRO A O 1
ATOM 3459 N N . LYS A 1 445 ? -3.07 -22.438 -32.188 1 92.25 445 LYS A N 1
ATOM 3460 C CA . LYS A 1 445 ? -4.25 -21.891 -32.844 1 92.25 445 LYS A CA 1
ATOM 3461 C C . LYS A 1 445 ? -5.523 -22.562 -32.344 1 92.25 445 LYS A C 1
ATOM 3463 O O . LYS A 1 445 ? -5.617 -23.797 -32.312 1 92.25 445 LYS A O 1
ATOM 3468 N N . VAL A 1 446 ? -6.418 -21.781 -31.844 1 93.38 446 VAL A N 1
ATOM 3469 C CA . VAL A 1 446 ? -7.672 -22.312 -31.312 1 93.38 446 VAL A CA 1
ATOM 3470 C C . VAL A 1 446 ? -8.852 -21.641 -32.031 1 93.38 446 VAL A C 1
ATOM 3472 O O . VAL A 1 446 ? -8.852 -20.422 -32.219 1 93.38 446 VAL A O 1
ATOM 3475 N N . MET B 1 1 ? -30.234 -3.723 60.812 1 22.78 1 MET B N 1
ATOM 3476 C CA . MET B 1 1 ? -31.047 -3.039 59.812 1 22.78 1 MET B CA 1
ATOM 3477 C C . MET B 1 1 ? -30.5 -1.65 59.5 1 22.78 1 MET B C 1
ATOM 3479 O O . MET B 1 1 ? -31.047 -0.915 58.688 1 22.78 1 MET B O 1
ATOM 3483 N N . THR B 1 2 ? -29.781 -1.084 60.5 1 20.67 2 THR B N 1
ATOM 3484 C CA . THR B 1 2 ? -29.516 0.325 60.75 1 20.67 2 THR B CA 1
ATOM 3485 C C . THR B 1 2 ? -28.656 0.93 59.625 1 20.67 2 THR B C 1
ATOM 3487 O O . THR B 1 2 ? -28.922 2.043 59.188 1 20.67 2 THR B O 1
ATOM 3490 N N . SER B 1 3 ? -27.391 0.49 59.5 1 20.42 3 SER B N 1
ATOM 3491 C CA . SER B 1 3 ? -26.25 1.391 59.375 1 20.42 3 SER B CA 1
ATOM 3492 C C . SER B 1 3 ? -26.062 1.842 57.938 1 20.42 3 SER B C 1
ATOM 3494 O O . SER B 1 3 ? -24.938 2.174 57.531 1 20.42 3 SER B O 1
ATOM 3496 N N . ARG B 1 4 ? -27.062 1.532 57 1 23.45 4 ARG B N 1
ATOM 3497 C CA . ARG B 1 4 ? -27.062 1.709 55.562 1 23.45 4 ARG B CA 1
ATOM 3498 C C . ARG B 1 4 ? -26.984 3.186 55.188 1 23.45 4 ARG B C 1
ATOM 3500 O O . ARG B 1 4 ? -26.969 3.533 54 1 23.45 4 ARG B O 1
ATOM 3507 N N . ARG B 1 5 ? -27.531 3.994 56.188 1 24.5 5 ARG B N 1
ATOM 3508 C CA . ARG B 1 5 ? -27.984 5.312 55.75 1 24.5 5 ARG B CA 1
ATOM 3509 C C . ARG B 1 5 ? -26.797 6.168 55.312 1 24.5 5 ARG B C 1
ATOM 3511 O O . ARG B 1 5 ? -26.984 7.223 54.688 1 24.5 5 ARG B O 1
ATOM 3518 N N . LYS B 1 6 ? -25.781 5.98 56.188 1 25.66 6 LYS B N 1
ATOM 3519 C CA . LYS B 1 6 ? -24.906 7.141 56.219 1 25.66 6 LYS B CA 1
ATOM 3520 C C . LYS B 1 6 ? -24.188 7.305 54.875 1 25.66 6 LYS B C 1
ATOM 3522 O O . LYS B 1 6 ? -23.312 8.172 54.719 1 25.66 6 LYS B O 1
ATOM 3527 N N . PHE B 1 7 ? -24.312 6.223 54.062 1 26.02 7 PHE B N 1
ATOM 3528 C CA . PHE B 1 7 ? -23.328 6.254 53 1 26.02 7 PHE B CA 1
ATOM 3529 C C . PHE B 1 7 ? -23.641 7.367 52 1 26.02 7 PHE B C 1
ATOM 3531 O O . PHE B 1 7 ? -22.953 7.512 50.969 1 26.02 7 PHE B O 1
ATOM 3538 N N . ILE B 1 8 ? -24.875 8.031 52.219 1 28.95 8 ILE B N 1
ATOM 3539 C CA . ILE B 1 8 ? -25.359 8.828 51.094 1 28.95 8 ILE B CA 1
ATOM 3540 C C . ILE B 1 8 ? -24.5 10.07 50.938 1 28.95 8 ILE B C 1
ATOM 3542 O O . ILE B 1 8 ? -24.438 10.664 49.844 1 28.95 8 ILE B O 1
ATOM 3546 N N . GLN B 1 9 ? -24.062 10.547 52.125 1 26.81 9 GLN B N 1
ATOM 3547 C CA . GLN B 1 9 ? -23.766 11.977 52.031 1 26.81 9 GLN B CA 1
ATOM 3548 C C . GLN B 1 9 ? -22.547 12.234 51.156 1 26.81 9 GLN B C 1
ATOM 3550 O O . GLN B 1 9 ? -22.344 13.359 50.688 1 26.81 9 GLN B O 1
ATOM 3555 N N . THR B 1 10 ? -21.625 11.305 51.219 1 28.22 10 THR B N 1
ATOM 3556 C CA . THR B 1 10 ? -20.328 11.789 50.781 1 28.22 10 THR B CA 1
ATOM 3557 C C . THR B 1 10 ? -20.312 12.055 49.281 1 28.22 10 THR B C 1
ATOM 3559 O O . THR B 1 10 ? -19.375 12.664 48.75 1 28.22 10 THR B O 1
ATOM 3562 N N . SER B 1 11 ? -21.281 11.445 48.562 1 29.06 11 SER B N 1
ATOM 3563 C CA . SER B 1 11 ? -21.031 11.414 47.125 1 29.06 11 SER B CA 1
ATOM 3564 C C . SER B 1 11 ? -21.203 12.797 46.5 1 29.06 11 SER B C 1
ATOM 3566 O O . SER B 1 11 ? -21.031 12.969 45.281 1 29.06 11 SER B O 1
ATOM 3568 N N . LEU B 1 12 ? -21.875 13.68 47.25 1 28.78 12 LEU B N 1
ATOM 3569 C CA . LEU B 1 12 ? -22.297 14.883 46.562 1 28.78 12 LEU B CA 1
ATOM 3570 C C . LEU B 1 12 ? -21.109 15.742 46.156 1 28.78 12 LEU B C 1
ATOM 3572 O O . LEU B 1 12 ? -21.25 16.672 45.375 1 28.78 12 LEU B O 1
ATOM 3576 N N . LEU B 1 13 ? -20.047 15.562 46.938 1 28.83 13 LEU B N 1
ATOM 3577 C CA . LEU B 1 13 ? -19.078 16.641 46.75 1 28.83 13 LEU B CA 1
ATOM 3578 C C . LEU B 1 13 ? -18.406 16.531 45.406 1 28.83 13 LEU B C 1
ATOM 3580 O O . LEU B 1 13 ? -17.562 17.375 45.031 1 28.83 13 LEU B O 1
ATOM 3584 N N . ALA B 1 14 ? -18.469 15.492 44.688 1 32.5 14 ALA B N 1
ATOM 3585 C CA . ALA B 1 14 ? -17.609 15.367 43.531 1 32.5 14 ALA B CA 1
ATOM 3586 C C . ALA B 1 14 ? -18.016 16.359 42.438 1 32.5 14 ALA B C 1
ATOM 3588 O O . ALA B 1 14 ? -17.297 16.531 41.469 1 32.5 14 ALA B O 1
ATOM 3589 N N . GLY B 1 15 ? -19.312 16.766 42.406 1 29.5 15 GLY B N 1
ATOM 3590 C CA . GLY B 1 15 ? -19.719 17.469 41.219 1 29.5 15 GLY B CA 1
ATOM 3591 C C . GLY B 1 15 ? -19.141 18.859 41.094 1 29.5 15 GLY B C 1
ATOM 3592 O O . GLY B 1 15 ? -19.422 19.578 40.156 1 29.5 15 GLY B O 1
ATOM 3593 N N . ALA B 1 16 ? -18.812 19.531 42.188 1 32.25 16 ALA B N 1
ATOM 3594 C CA . ALA B 1 16 ? -18.391 20.922 42.062 1 32.25 16 ALA B CA 1
ATOM 3595 C C . ALA B 1 16 ? -17.062 21.016 41.312 1 32.25 16 ALA B C 1
ATOM 3597 O O . ALA B 1 16 ? -16.062 20.453 41.75 1 32.25 16 ALA B O 1
ATOM 3598 N N . GLY B 1 17 ? -16.953 21.047 40 1 30.27 17 GLY B N 1
ATOM 3599 C CA . GLY B 1 17 ? -15.938 21.391 39 1 30.27 17 GLY B CA 1
ATOM 3600 C C . GLY B 1 17 ? -15 22.484 39.469 1 30.27 17 GLY B C 1
ATOM 3601 O O . GLY B 1 17 ? -15.016 23.594 38.906 1 30.27 17 GLY B O 1
ATOM 3602 N N . ILE B 1 18 ? -14.703 22.641 40.656 1 32.72 18 ILE B N 1
ATOM 3603 C CA . ILE B 1 18 ? -13.727 23.656 41.062 1 32.72 18 ILE B CA 1
ATOM 3604 C C . ILE B 1 18 ? -12.391 23.391 40.375 1 32.72 18 ILE B C 1
ATOM 3606 O O . ILE B 1 18 ? -11.766 22.344 40.594 1 32.72 18 ILE B O 1
ATOM 3610 N N . SER B 1 19 ? -12.102 23.984 39.156 1 35.97 19 SER B N 1
ATOM 3611 C CA . SER B 1 19 ? -10.891 24.141 38.344 1 35.97 19 SER B CA 1
ATOM 3612 C C . SER B 1 19 ? -9.742 24.688 39.188 1 35.97 19 SER B C 1
ATOM 3614 O O . SER B 1 19 ? -9.5 25.891 39.219 1 35.97 19 SER B O 1
ATOM 3616 N N . ILE B 1 20 ? -9.461 24.375 40.219 1 40.34 20 ILE B N 1
ATOM 3617 C CA . ILE B 1 20 ? -8.367 24.812 41.094 1 40.34 20 ILE B CA 1
ATOM 3618 C C . ILE B 1 20 ? -7.027 24.516 40.438 1 40.34 20 ILE B C 1
ATOM 3620 O O . ILE B 1 20 ? -6.125 25.344 40.438 1 40.34 20 ILE B O 1
ATOM 3624 N N . PRO B 1 21 ? -6.844 23.328 39.875 1 44.62 21 PRO B N 1
ATOM 3625 C CA . PRO B 1 21 ? -5.488 23.047 39.406 1 44.62 21 PRO B CA 1
ATOM 3626 C C . PRO B 1 21 ? -5.043 23.984 38.281 1 44.62 21 PRO B C 1
ATOM 3628 O O . PRO B 1 21 ? -3.869 24.375 38.219 1 44.62 21 PRO B O 1
ATOM 3631 N N . GLY B 1 22 ? -5.941 24.438 37.406 1 47.91 22 GLY B N 1
ATOM 3632 C CA . GLY B 1 22 ? -5.648 25.391 36.344 1 47.91 22 GLY B CA 1
ATOM 3633 C C . GLY B 1 22 ? -5.266 26.766 36.875 1 47.91 22 GLY B C 1
ATOM 3634 O O . GLY B 1 22 ? -4.363 27.406 36.344 1 47.91 22 GLY B O 1
ATOM 3635 N N . ILE B 1 23 ? -5.867 27.203 38.031 1 47.97 23 ILE B N 1
ATOM 3636 C CA . ILE B 1 23 ? -5.645 28.531 38.594 1 47.97 23 ILE B CA 1
ATOM 3637 C C . ILE B 1 23 ? -4.277 28.578 39.281 1 47.97 23 ILE B C 1
ATOM 3639 O O . ILE B 1 23 ? -3.553 29.578 39.156 1 47.97 23 ILE B O 1
ATOM 3643 N N . VAL B 1 24 ? -3.908 27.484 39.969 1 52.12 24 VAL B N 1
ATOM 3644 C CA . VAL B 1 24 ? -2.617 27.453 40.625 1 52.12 24 VAL B CA 1
ATOM 3645 C C . VAL B 1 24 ? -1.49 27.469 39.625 1 52.12 24 VAL B C 1
ATOM 3647 O O . VAL B 1 24 ? -0.492 28.172 39.781 1 52.12 24 VAL B O 1
ATOM 3650 N N . GLU B 1 25 ? -1.777 26.703 38.594 1 60.25 25 GLU B N 1
ATOM 3651 C CA . GLU B 1 25 ? -0.788 26.703 37.5 1 60.25 25 GLU B CA 1
ATOM 3652 C C . GLU B 1 25 ? -0.707 28.078 36.844 1 60.25 25 GLU B C 1
ATOM 3654 O O . GLU B 1 25 ? 0.386 28.578 36.562 1 60.25 25 GLU B O 1
ATOM 3659 N N . ALA B 1 26 ? -1.88 28.75 36.875 1 70.69 26 ALA B N 1
ATOM 3660 C CA . ALA B 1 26 ? -1.911 30.062 36.25 1 70.69 26 ALA B CA 1
ATOM 3661 C C . ALA B 1 26 ? -1.201 31.094 37.125 1 70.69 26 ALA B C 1
ATOM 3663 O O . ALA B 1 26 ? -0.457 31.938 36.625 1 70.69 26 ALA B O 1
ATOM 3664 N N . GLU B 1 27 ? -1.48 31.031 38.406 1 67.94 27 GLU B N 1
ATOM 3665 C CA . GLU B 1 27 ? -0.836 31.953 39.344 1 67.94 27 GLU B CA 1
ATOM 3666 C C . GLU B 1 27 ? 0.676 31.75 39.344 1 67.94 27 GLU B C 1
ATOM 3668 O O . GLU B 1 27 ? 1.438 32.719 39.406 1 67.94 27 GLU B O 1
ATOM 3673 N N . SER B 1 28 ? 0.997 30.5 39.344 1 71 28 SER B N 1
ATOM 3674 C CA . SER B 1 28 ? 2.422 30.188 39.312 1 71 28 SER B CA 1
ATOM 3675 C C . SER B 1 28 ? 3.074 30.688 38.031 1 71 28 SER B C 1
ATOM 3677 O O . SER B 1 28 ? 4.156 31.281 38.062 1 71 28 SER B O 1
ATOM 3679 N N . LEU B 1 29 ? 2.398 30.547 37 1 71.62 29 LEU B N 1
ATOM 3680 C CA . LEU B 1 29 ? 2.926 31.016 35.719 1 71.62 29 LEU B CA 1
ATOM 3681 C C . LEU B 1 29 ? 3.029 32.531 35.688 1 71.62 29 LEU B C 1
ATOM 3683 O O . LEU B 1 29 ? 4.023 33.094 35.219 1 71.62 29 LEU B O 1
ATOM 3687 N N . ARG B 1 30 ? 2.025 33.219 36.25 1 73 30 ARG B N 1
ATOM 3688 C CA . ARG B 1 30 ? 2.002 34.688 36.312 1 73 30 ARG B CA 1
ATOM 3689 C C . ARG B 1 30 ? 3.154 35.219 37.156 1 73 30 ARG B C 1
ATOM 3691 O O . ARG B 1 30 ? 3.809 36.188 36.812 1 73 30 ARG B O 1
ATOM 3698 N N . ASN B 1 31 ? 3.332 34.469 38.219 1 71.56 31 ASN B N 1
ATOM 3699 C CA . ASN B 1 31 ? 4.402 34.875 39.125 1 71.56 31 ASN B CA 1
ATOM 3700 C C . ASN B 1 31 ? 5.777 34.719 38.5 1 71.56 31 ASN B C 1
ATOM 3702 O O . ASN B 1 31 ? 6.664 35.562 38.688 1 71.56 31 ASN B O 1
ATOM 3706 N N . LEU B 1 32 ? 5.961 33.656 37.719 1 72.25 32 LEU B N 1
ATOM 3707 C CA . LEU B 1 32 ? 7.227 33.438 37.062 1 72.25 32 LEU B CA 1
ATOM 3708 C C . LEU B 1 32 ? 7.449 34.438 35.938 1 72.25 32 LEU B C 1
ATOM 3710 O O . LEU B 1 32 ? 8.555 34.969 35.781 1 72.25 32 LEU B O 1
ATOM 3714 N N . ALA B 1 33 ? 6.477 34.719 35.219 1 69.38 33 ALA B N 1
ATOM 3715 C CA . ALA B 1 33 ? 6.562 35.688 34.125 1 69.38 33 ALA B CA 1
ATOM 3716 C C . ALA B 1 33 ? 6.938 37.062 34.625 1 69.38 33 ALA B C 1
ATOM 3718 O O . ALA B 1 33 ? 7.699 37.781 33.969 1 69.38 33 ALA B O 1
ATOM 3719 N N . ARG B 1 34 ? 6.488 37.531 35.781 1 67.94 34 ARG B N 1
ATOM 3720 C CA . ARG B 1 34 ? 6.73 38.844 36.344 1 67.94 34 ARG B CA 1
ATOM 3721 C C . ARG B 1 34 ? 8.195 39 36.719 1 67.94 34 ARG B C 1
ATOM 3723 O O . ARG B 1 34 ? 8.703 40.125 36.812 1 67.94 34 ARG B O 1
ATOM 3730 N N . LYS B 1 35 ? 8.836 37.875 36.812 1 71.75 35 LYS B N 1
ATOM 3731 C CA . LYS B 1 35 ? 10.219 37.906 37.281 1 71.75 35 LYS B CA 1
ATOM 3732 C C . LYS B 1 35 ? 11.195 38.031 36.125 1 71.75 35 LYS B C 1
ATOM 3734 O O . LYS B 1 35 ? 12.383 38.281 36.312 1 71.75 35 LYS B O 1
ATOM 3739 N N . VAL B 1 36 ? 10.703 37.906 34.906 1 77.31 36 VAL B N 1
ATOM 3740 C CA . VAL B 1 36 ? 11.57 37.969 33.719 1 77.31 36 VAL B CA 1
ATOM 3741 C C . VAL B 1 36 ? 11.727 39.438 33.281 1 77.31 36 VAL B C 1
ATOM 3743 O O . VAL B 1 36 ? 10.75 40.156 33.188 1 77.31 36 VAL B O 1
ATOM 3746 N N . ALA B 1 37 ? 13.023 39.844 33.031 1 74.19 37 ALA B N 1
ATOM 3747 C CA . ALA B 1 37 ? 13.281 41.188 32.594 1 74.19 37 ALA B CA 1
ATOM 3748 C C . ALA B 1 37 ? 12.625 41.469 31.234 1 74.19 37 ALA B C 1
ATOM 3750 O O . ALA B 1 37 ? 12.516 40.562 30.391 1 74.19 37 ALA B O 1
ATOM 3751 N N . PRO B 1 38 ? 12.062 42.688 31.125 1 73.75 38 PRO B N 1
ATOM 3752 C CA . PRO B 1 38 ? 11.398 43.031 29.875 1 73.75 38 PRO B CA 1
ATOM 3753 C C . PRO B 1 38 ? 12.25 42.688 28.641 1 73.75 38 PRO B C 1
ATOM 3755 O O . PRO B 1 38 ? 11.727 42.281 27.609 1 73.75 38 PRO B O 1
ATOM 3758 N N . SER B 1 39 ? 13.531 42.844 28.719 1 76.19 39 SER B N 1
ATOM 3759 C CA . SER B 1 39 ? 14.438 42.562 27.594 1 76.19 39 SER B CA 1
ATOM 3760 C C . SER B 1 39 ? 14.508 41.094 27.297 1 76.19 39 SER B C 1
ATOM 3762 O O . SER B 1 39 ? 14.938 40.688 26.203 1 76.19 39 SER B O 1
ATOM 3764 N N . ASP B 1 40 ? 13.977 40.375 28.172 1 86.06 40 ASP B N 1
ATOM 3765 C CA . ASP B 1 40 ? 14.062 38.938 28.031 1 86.06 40 ASP B CA 1
ATOM 3766 C C . ASP B 1 40 ? 12.688 38.312 27.734 1 86.06 40 ASP B C 1
ATOM 3768 O O . ASP B 1 40 ? 12.492 37.125 27.875 1 86.06 40 ASP B O 1
ATOM 3772 N N . GLN B 1 41 ? 11.797 39.188 27.344 1 93.12 41 GLN B N 1
ATOM 3773 C CA . GLN B 1 41 ? 10.438 38.719 27.047 1 93.12 41 GLN B CA 1
ATOM 3774 C C . GLN B 1 41 ? 10.172 38.719 25.547 1 93.12 41 GLN B C 1
ATOM 3776 O O . GLN B 1 41 ? 10.766 39.5 24.812 1 93.12 41 GLN B O 1
ATOM 3781 N N . LEU B 1 42 ? 9.359 37.812 25.141 1 97.44 42 LEU B N 1
ATOM 3782 C CA . LEU B 1 42 ? 8.891 37.75 23.75 1 97.44 42 LEU B CA 1
ATOM 3783 C C . LEU B 1 42 ? 7.391 38 23.688 1 97.44 42 LEU B C 1
ATOM 3785 O O . LEU B 1 42 ? 6.617 37.312 24.375 1 97.44 42 LEU B O 1
ATOM 3789 N N . ASN B 1 43 ? 6.988 38.969 22.922 1 98.38 43 ASN B N 1
ATOM 3790 C CA . ASN B 1 43 ? 5.574 39.25 22.688 1 98.38 43 ASN B CA 1
ATOM 3791 C C . ASN B 1 43 ? 5.051 38.469 21.469 1 98.38 43 ASN B C 1
ATOM 3793 O O . ASN B 1 43 ? 5.449 38.75 20.344 1 98.38 43 ASN B O 1
ATOM 3797 N N . PHE B 1 44 ? 4.125 37.562 21.766 1 98.81 44 PHE B N 1
ATOM 3798 C CA . PHE B 1 44 ? 3.529 36.719 20.734 1 98.81 44 PHE B CA 1
ATOM 3799 C C . PHE B 1 44 ? 2.164 37.25 20.312 1 98.81 44 PHE B C 1
ATOM 3801 O O . PHE B 1 44 ? 1.447 37.844 21.125 1 98.81 44 PHE B O 1
ATOM 3808 N N . ALA B 1 45 ? 1.84 37.062 19.078 1 98.94 45 ALA B N 1
ATOM 3809 C CA . ALA B 1 45 ? 0.49 37.219 18.547 1 98.94 45 ALA B CA 1
ATOM 3810 C C . ALA B 1 45 ? 0.048 35.938 17.812 1 98.94 45 ALA B C 1
ATOM 3812 O O . ALA B 1 45 ? 0.882 35.125 17.422 1 98.94 45 ALA B O 1
ATOM 3813 N N . VAL B 1 46 ? -1.295 35.781 17.672 1 98.94 46 VAL B N 1
ATOM 3814 C CA . VAL B 1 46 ? -1.843 34.625 16.969 1 98.94 46 VAL B CA 1
ATOM 3815 C C . VAL B 1 46 ? -2.754 35.094 15.836 1 98.94 46 VAL B C 1
ATOM 3817 O O . VAL B 1 46 ? -3.617 35.969 16.047 1 98.94 46 VAL B O 1
ATOM 3820 N N . ILE B 1 47 ? -2.477 34.625 14.625 1 98.94 47 ILE B N 1
ATOM 3821 C CA . ILE B 1 47 ? -3.402 34.75 13.5 1 98.94 47 ILE B CA 1
ATOM 3822 C C . ILE B 1 47 ? -4.117 33.406 13.281 1 98.94 47 ILE B C 1
ATOM 3824 O O . ILE B 1 47 ? -3.502 32.438 12.852 1 98.94 47 ILE B O 1
ATOM 3828 N N . GLY B 1 48 ? -5.438 33.375 13.477 1 98.81 48 GLY B N 1
ATOM 3829 C CA . GLY B 1 48 ? -6.168 32.125 13.578 1 98.81 48 GLY B CA 1
ATOM 3830 C C . GLY B 1 48 ? -6.074 31.5 14.953 1 98.81 48 GLY B C 1
ATOM 3831 O O . GLY B 1 48 ? -5.133 30.766 15.242 1 98.81 48 GLY B O 1
ATOM 3832 N N . CYS B 1 49 ? -7.121 31.719 15.789 1 98.69 49 CYS B N 1
ATOM 3833 C CA . CYS B 1 49 ? -6.977 31.469 17.219 1 98.69 49 CYS B CA 1
ATOM 3834 C C . CYS B 1 49 ? -7.746 30.219 17.641 1 98.69 49 CYS B C 1
ATOM 3836 O O . CYS B 1 49 ? -7.84 29.906 18.828 1 98.69 49 CYS B O 1
ATOM 3838 N N . LYS B 1 50 ? -8.32 29.469 16.719 1 97.44 50 LYS B N 1
ATOM 3839 C CA . LYS B 1 50 ? -9.062 28.25 17.016 1 97.44 50 LYS B CA 1
ATOM 3840 C C . LYS B 1 50 ? -8.172 27.016 16.844 1 97.44 50 LYS B C 1
ATOM 3842 O O . LYS B 1 50 ? -7.133 27.078 16.188 1 97.44 50 LYS B O 1
ATOM 3847 N N . GLY B 1 51 ? -8.57 25.922 17.438 1 96.62 51 GLY B N 1
ATOM 3848 C CA . GLY B 1 51 ? -7.898 24.656 17.203 1 96.62 51 GLY B CA 1
ATOM 3849 C C . GLY B 1 51 ? -6.418 24.688 17.531 1 96.62 51 GLY B C 1
ATOM 3850 O O . GLY B 1 51 ? -6.027 25.078 18.641 1 96.62 51 GLY B O 1
ATOM 3851 N N . MET B 1 52 ? -5.645 24.391 16.531 1 96.88 52 MET B N 1
ATOM 3852 C CA . MET B 1 52 ? -4.203 24.281 16.75 1 96.88 52 MET B CA 1
ATOM 3853 C C . MET B 1 52 ? -3.578 25.672 16.922 1 96.88 52 MET B C 1
ATOM 3855 O O . MET B 1 52 ? -2.537 25.797 17.562 1 96.88 52 MET B O 1
ATOM 3859 N N . GLY B 1 53 ? -4.176 26.734 16.328 1 98.25 53 GLY B N 1
ATOM 3860 C CA . GLY B 1 53 ? -3.682 28.078 16.625 1 98.25 53 GLY B CA 1
ATOM 3861 C C . GLY B 1 53 ? -3.605 28.359 18.109 1 98.25 53 GLY B C 1
ATOM 3862 O O . GLY B 1 53 ? -2.576 28.828 18.609 1 98.25 53 GLY B O 1
ATOM 3863 N N . TRP B 1 54 ? -4.648 28 18.781 1 98.25 54 TRP B N 1
ATOM 3864 C CA . TRP B 1 54 ? -4.695 28.219 20.219 1 98.25 54 TRP B CA 1
ATOM 3865 C C . TRP B 1 54 ? -3.82 27.219 20.969 1 98.25 54 TRP B C 1
ATOM 3867 O O . TRP B 1 54 ? -3.125 27.578 21.922 1 98.25 54 TRP B O 1
ATOM 3877 N N . SER B 1 55 ? -3.846 25.953 20.531 1 98.38 55 SER B N 1
ATOM 3878 C CA . SER B 1 55 ? -3.031 24.938 21.188 1 98.38 55 SER B CA 1
ATOM 3879 C C . SER B 1 55 ? -1.554 25.312 21.172 1 98.38 55 SER B C 1
ATOM 3881 O O . SER B 1 55 ? -0.844 25.109 22.156 1 98.38 55 SER B O 1
ATOM 3883 N N . ASN B 1 56 ? -1.118 25.828 20.062 1 98.69 56 ASN B N 1
ATOM 3884 C CA . ASN B 1 56 ? 0.262 26.297 19.953 1 98.69 56 ASN B CA 1
ATOM 3885 C C . ASN B 1 56 ? 0.537 27.453 20.906 1 98.69 56 ASN B C 1
ATOM 3887 O O . ASN B 1 56 ? 1.549 27.469 21.609 1 98.69 56 ASN B O 1
ATOM 3891 N N . MET B 1 57 ? -0.331 28.438 20.953 1 98.69 57 MET B N 1
ATOM 3892 C CA . MET B 1 57 ? -0.151 29.578 21.844 1 98.69 57 MET B CA 1
ATOM 3893 C C . MET B 1 57 ? -0.147 29.125 23.297 1 98.69 57 MET B C 1
ATOM 3895 O O . MET B 1 57 ? 0.668 29.594 24.094 1 98.69 57 MET B O 1
ATOM 3899 N N . ASN B 1 58 ? -1.074 28.203 23.578 1 98.19 58 ASN B N 1
ATOM 3900 C CA . ASN B 1 58 ? -1.166 27.672 24.938 1 98.19 58 ASN B CA 1
ATOM 3901 C C . ASN B 1 58 ? 0.135 27 25.375 1 98.19 58 ASN B C 1
ATOM 3903 O O . ASN B 1 58 ? 0.571 27.156 26.516 1 98.19 58 ASN B O 1
ATOM 3907 N N . ALA B 1 59 ? 0.709 26.25 24.484 1 98.31 59 ALA B N 1
ATOM 3908 C CA . ALA B 1 59 ? 1.996 25.609 24.766 1 98.31 59 ALA B CA 1
ATOM 3909 C C . ALA B 1 59 ? 3.078 26.656 25.016 1 98.31 59 ALA B C 1
ATOM 3911 O O . ALA B 1 59 ? 3.898 26.516 25.922 1 98.31 59 ALA B O 1
ATOM 3912 N N . HIS B 1 60 ? 3.09 27.766 24.281 1 98.31 60 HIS B N 1
ATOM 3913 C CA . HIS B 1 60 ? 4.09 28.828 24.422 1 98.31 60 HIS B CA 1
ATOM 3914 C C . HIS B 1 60 ? 3.877 29.609 25.703 1 98.31 60 HIS B C 1
ATOM 3916 O O . HIS B 1 60 ? 4.844 30.062 26.328 1 98.31 60 HIS B O 1
ATOM 3922 N N . LEU B 1 61 ? 2.629 29.75 26.141 1 97.25 61 LEU B N 1
ATOM 3923 C CA . LEU B 1 61 ? 2.303 30.547 27.312 1 97.25 61 LEU B CA 1
ATOM 3924 C C . LEU B 1 61 ? 2.789 29.844 28.578 1 97.25 61 LEU B C 1
ATOM 3926 O O . LEU B 1 61 ? 2.832 30.453 29.656 1 97.25 61 LEU B O 1
ATOM 3930 N N . LYS B 1 62 ? 3.148 28.578 28.469 1 95.44 62 LYS B N 1
ATOM 3931 C CA . LYS B 1 62 ? 3.719 27.859 29.594 1 95.44 62 LYS B CA 1
ATOM 3932 C C . LYS B 1 62 ? 5.18 28.25 29.812 1 95.44 62 LYS B C 1
ATOM 3934 O O . LYS B 1 62 ? 5.77 27.906 30.844 1 95.44 62 LYS B O 1
ATOM 3939 N N . ILE B 1 63 ? 5.734 28.953 28.875 1 95.75 63 ILE B N 1
ATOM 3940 C CA . ILE B 1 63 ? 7.09 29.469 28.984 1 95.75 63 ILE B CA 1
ATOM 3941 C C . ILE B 1 63 ? 7.051 30.859 29.641 1 95.75 63 ILE B C 1
ATOM 3943 O O . ILE B 1 63 ? 6.4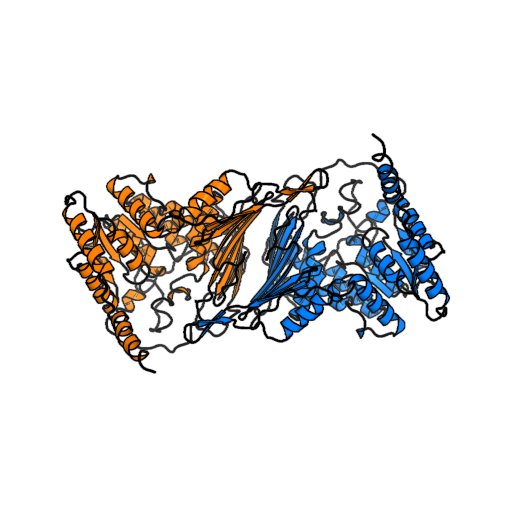1 31.766 29.125 1 95.75 63 ILE B O 1
ATOM 3947 N N . PRO B 1 64 ? 7.77 31.094 30.688 1 92.88 64 PRO B N 1
ATOM 3948 C CA . PRO B 1 64 ? 7.609 32.281 31.516 1 92.88 64 PRO B CA 1
ATOM 3949 C C . PRO B 1 64 ? 7.883 33.594 30.75 1 92.88 64 PRO B C 1
ATOM 3951 O O . PRO B 1 64 ? 7.266 34.625 31.031 1 92.88 64 PRO B O 1
ATOM 3954 N N . ASN B 1 65 ? 8.734 33.531 29.812 1 93.62 65 ASN B N 1
ATOM 3955 C CA . ASN B 1 65 ? 9.125 34.781 29.172 1 93.62 65 ASN B CA 1
ATOM 3956 C C . ASN B 1 65 ? 8.289 35.062 27.938 1 93.62 65 ASN B C 1
ATOM 3958 O O . ASN B 1 65 ? 8.633 35.906 27.125 1 93.62 65 ASN B O 1
ATOM 3962 N N . VAL B 1 66 ? 7.156 34.375 27.766 1 97.31 66 VAL B N 1
ATOM 3963 C CA . VAL B 1 66 ? 6.305 34.562 26.594 1 97.31 66 VAL B CA 1
ATOM 3964 C C . VAL B 1 66 ? 5.012 35.25 27 1 97.31 66 VAL B C 1
ATOM 3966 O O . VAL B 1 66 ? 4.375 34.875 27.984 1 97.31 66 VAL B O 1
ATOM 3969 N N . ASN B 1 67 ? 4.652 36.281 26.281 1 97.06 67 ASN B N 1
ATOM 3970 C CA . ASN B 1 67 ? 3.373 36.969 26.438 1 97.06 67 ASN B CA 1
ATOM 3971 C C . ASN B 1 67 ? 2.51 36.844 25.188 1 97.06 67 ASN B C 1
ATOM 3973 O O . ASN B 1 67 ? 3.033 36.719 24.062 1 97.06 67 ASN B O 1
ATOM 3977 N N . CYS B 1 68 ? 1.232 36.781 25.406 1 98.38 68 CYS B N 1
ATOM 3978 C CA . CYS B 1 68 ? 0.288 36.938 24.312 1 98.38 68 CYS B CA 1
ATOM 3979 C C . CYS B 1 68 ? -0.298 38.344 24.281 1 98.38 68 CYS B C 1
ATOM 3981 O O . CYS B 1 68 ? -1.143 38.688 25.109 1 98.38 68 CYS B O 1
ATOM 3983 N N . VAL B 1 69 ? 0.035 39.125 23.266 1 98.31 69 VAL B N 1
ATOM 3984 C CA . VAL B 1 69 ? -0.299 40.531 23.344 1 98.31 69 VAL B CA 1
ATOM 3985 C C . VAL B 1 69 ? -1.362 40.875 22.312 1 98.31 69 VAL B C 1
ATOM 3987 O O . VAL B 1 69 ? -1.973 41.969 22.359 1 98.31 69 VAL B O 1
ATOM 3990 N N . ALA B 1 70 ? -1.575 39.969 21.344 1 98.81 70 ALA B N 1
ATOM 3991 C CA . ALA B 1 70 ? -2.547 40.25 20.297 1 98.81 70 ALA B CA 1
ATOM 3992 C C . ALA B 1 70 ? -3.125 38.969 19.703 1 98.81 70 ALA B C 1
ATOM 3994 O O . ALA B 1 70 ? -2.434 37.969 19.625 1 98.81 70 ALA B O 1
ATOM 3995 N N . LEU B 1 71 ? -4.395 39.031 19.312 1 98.88 71 LEU B N 1
ATOM 3996 C CA . LEU B 1 71 ? -5.105 37.969 18.641 1 98.88 71 LEU B CA 1
ATOM 3997 C C . LEU B 1 71 ? -5.824 38.5 17.391 1 98.88 71 LEU B C 1
ATOM 3999 O O . LEU B 1 71 ? -6.453 39.531 17.438 1 98.88 71 LEU B O 1
ATOM 4003 N N . ALA B 1 72 ? -5.676 37.781 16.312 1 98.94 72 ALA B N 1
ATOM 4004 C CA . ALA B 1 72 ? -6.453 38.062 15.109 1 98.94 72 ALA B CA 1
ATOM 4005 C C . ALA B 1 72 ? -7.277 36.875 14.68 1 98.94 72 ALA B C 1
ATOM 4007 O O . ALA B 1 72 ? -6.746 35.75 14.539 1 98.94 72 ALA B O 1
ATOM 4008 N N . ASP B 1 73 ? -8.516 37.031 14.523 1 98.81 73 ASP B N 1
ATOM 4009 C CA . ASP B 1 73 ? -9.445 36 14.039 1 98.81 73 ASP B CA 1
ATOM 4010 C C . ASP B 1 73 ? -10.672 36.656 13.398 1 98.81 73 ASP B C 1
ATOM 4012 O O . ASP B 1 73 ? -11.125 37.719 13.836 1 98.81 73 ASP B O 1
ATOM 4016 N N . ILE B 1 74 ? -11.195 36 12.445 1 98.56 74 ILE B N 1
ATOM 4017 C CA . ILE B 1 74 ? -12.328 36.562 11.695 1 98.56 74 ILE B CA 1
ATOM 4018 C C . ILE B 1 74 ? -13.625 36.25 12.445 1 98.56 74 ILE B C 1
ATOM 4020 O O . ILE B 1 74 ? -14.68 36.812 12.109 1 98.56 74 ILE B O 1
ATOM 4024 N N . ASP B 1 75 ? -13.641 35.438 13.43 1 98.69 75 ASP B N 1
ATOM 4025 C CA . ASP B 1 75 ? -14.789 35.031 14.219 1 98.69 75 ASP B CA 1
ATOM 4026 C C . ASP B 1 75 ? -14.758 35.656 15.617 1 98.69 75 ASP B C 1
ATOM 4028 O O . ASP B 1 75 ? -13.961 35.25 16.469 1 98.69 75 ASP B O 1
ATOM 4032 N N . GLN B 1 76 ? -15.664 36.531 15.891 1 98.5 76 GLN B N 1
ATOM 4033 C CA . GLN B 1 76 ? -15.695 37.281 17.141 1 98.5 76 GLN B CA 1
ATOM 4034 C C . GLN B 1 76 ? -15.828 36.344 18.344 1 98.5 76 GLN B C 1
ATOM 4036 O O . GLN B 1 76 ? -15.266 36.594 19.406 1 98.5 76 GLN B O 1
ATOM 4041 N N . SER B 1 77 ? -16.609 35.312 18.172 1 98.38 77 SER B N 1
ATOM 4042 C CA . SER B 1 77 ? -16.797 34.344 19.266 1 98.38 77 SER B CA 1
ATOM 4043 C C . SER B 1 77 ? -15.469 33.719 19.672 1 98.38 77 SER B C 1
ATOM 4045 O O . SER B 1 77 ? -15.203 33.5 20.859 1 98.38 77 SER B O 1
ATOM 4047 N N . VAL B 1 78 ? -14.633 33.406 18.703 1 98.56 78 VAL B N 1
ATOM 4048 C CA . VAL B 1 78 ? -13.32 32.844 18.969 1 98.56 78 VAL B CA 1
ATOM 4049 C C . VAL B 1 78 ? -12.422 33.875 19.656 1 98.56 78 VAL B C 1
ATOM 4051 O O . VAL B 1 78 ? -11.734 33.531 20.625 1 98.56 78 VAL B O 1
ATOM 4054 N N . LEU B 1 79 ? -12.438 35.094 19.234 1 98.62 79 LEU B N 1
ATOM 4055 C CA . LEU B 1 79 ? -11.648 36.188 19.844 1 98.62 79 LEU B CA 1
ATOM 4056 C C . LEU B 1 79 ? -12.031 36.375 21.297 1 98.62 79 LEU B C 1
ATOM 4058 O O . LEU B 1 79 ? -11.156 36.469 22.172 1 98.62 79 LEU B O 1
ATOM 4062 N N . ASP B 1 80 ? -13.32 36.344 21.531 1 98.44 80 ASP B N 1
ATOM 4063 C CA . ASP B 1 80 ? -13.805 36.562 22.891 1 98.44 80 ASP B CA 1
ATOM 4064 C C . ASP B 1 80 ? -13.344 35.438 23.812 1 98.44 80 ASP B C 1
ATOM 4066 O O . ASP B 1 80 ? -12.852 35.688 24.906 1 98.44 80 ASP B O 1
ATOM 4070 N N . GLN B 1 81 ? -13.484 34.281 23.344 1 98.5 81 GLN B N 1
ATOM 4071 C CA . GLN B 1 81 ? -13.109 33.125 24.141 1 98.5 81 GLN B CA 1
ATOM 4072 C C . GLN B 1 81 ? -11.609 33.094 24.438 1 98.5 81 GLN B C 1
ATOM 4074 O O . GLN B 1 81 ? -11.195 32.875 25.578 1 98.5 81 GLN B O 1
ATOM 4079 N N . ARG B 1 82 ? -10.805 33.375 23.391 1 98.69 82 ARG B N 1
ATOM 4080 C CA . ARG B 1 82 ? -9.352 33.281 23.547 1 98.69 82 ARG B CA 1
ATOM 4081 C C . ARG B 1 82 ? -8.812 34.438 24.359 1 98.69 82 ARG B C 1
ATOM 4083 O O . ARG B 1 82 ? -7.848 34.312 25.109 1 98.69 82 ARG B O 1
ATOM 4090 N N . SER B 1 83 ? -9.438 35.594 24.219 1 98.44 83 SER B N 1
ATOM 4091 C CA . SER B 1 83 ? -9.094 36.75 25.062 1 98.44 83 SER B CA 1
ATOM 4092 C C . SER B 1 83 ? -9.297 36.406 26.531 1 98.44 83 SER B C 1
ATOM 4094 O O . SER B 1 83 ? -8.445 36.719 27.375 1 98.44 83 SER B O 1
ATOM 4096 N N . ALA B 1 84 ? -10.375 35.781 26.797 1 98.25 84 ALA B N 1
ATOM 4097 C CA . ALA B 1 84 ? -10.664 35.375 28.172 1 98.25 84 ALA B CA 1
ATOM 4098 C C . ALA B 1 84 ? -9.648 34.344 28.672 1 98.25 84 ALA B C 1
ATOM 4100 O O . ALA B 1 84 ? -9.227 34.406 29.828 1 98.25 84 ALA B O 1
ATOM 4101 N N . ASP B 1 85 ? -9.297 33.438 27.781 1 97.62 85 ASP B N 1
ATOM 4102 C CA . ASP B 1 85 ? -8.305 32.438 28.141 1 97.62 85 ASP B CA 1
ATOM 4103 C C . ASP B 1 85 ? -6.973 33.094 28.516 1 97.62 85 ASP B C 1
ATOM 4105 O O . ASP B 1 85 ? -6.352 32.719 29.516 1 97.62 85 ASP B O 1
ATOM 4109 N N . VAL B 1 86 ? -6.527 34.094 27.734 1 97.75 86 VAL B N 1
ATOM 4110 C CA . VAL B 1 86 ? -5.258 34.75 27.984 1 97.75 86 VAL B CA 1
ATOM 4111 C C . VAL B 1 86 ? -5.332 35.531 29.312 1 97.75 86 VAL B C 1
ATOM 4113 O O . VAL B 1 86 ? -4.395 35.469 30.109 1 97.75 86 VAL B O 1
ATOM 4116 N N . ASP B 1 87 ? -6.465 36.156 29.5 1 96.31 87 ASP B N 1
ATOM 4117 C CA . ASP B 1 87 ? -6.664 36.875 30.75 1 96.31 87 ASP B CA 1
ATOM 4118 C C . ASP B 1 87 ? -6.578 35.969 31.953 1 96.31 87 ASP B C 1
ATOM 4120 O O . ASP B 1 87 ? -5.953 36.312 32.969 1 96.31 87 ASP B O 1
ATOM 4124 N N . GLN B 1 88 ? -7.172 34.906 31.859 1 94.88 88 GLN B N 1
ATOM 4125 C CA . GLN B 1 88 ? -7.164 33.938 32.938 1 94.88 88 GLN B CA 1
ATOM 4126 C C . GLN B 1 88 ? -5.754 33.438 33.219 1 94.88 88 GLN B C 1
ATOM 4128 O O . GLN B 1 88 ? -5.359 33.25 34.375 1 94.88 88 GLN B O 1
ATOM 4133 N N . LEU B 1 89 ? -4.996 33.219 32.156 1 92.88 89 LEU B N 1
ATOM 4134 C CA . LEU B 1 89 ? -3.68 32.594 32.281 1 92.88 89 LEU B CA 1
ATOM 4135 C C . LEU B 1 89 ? -2.635 33.625 32.688 1 92.88 89 LEU B C 1
ATOM 4137 O O . LEU B 1 89 ? -1.686 33.312 33.406 1 92.88 89 LEU B O 1
ATOM 4141 N N . ARG B 1 90 ? -2.832 34.938 32.281 1 92.12 90 ARG B N 1
ATOM 4142 C CA . ARG B 1 90 ? -1.72 35.875 32.406 1 92.12 90 ARG B CA 1
ATOM 4143 C C . ARG B 1 90 ? -2.172 37.188 33.031 1 92.12 90 ARG B C 1
ATOM 4145 O O . ARG B 1 90 ? -1.346 38.031 33.375 1 92.12 90 ARG B O 1
ATOM 4152 N N . GLY B 1 91 ? -3.412 37.406 33.219 1 91.12 91 GLY B N 1
ATOM 4153 C CA . GLY B 1 91 ? -3.943 38.562 33.906 1 91.12 91 GLY B CA 1
ATOM 4154 C C . GLY B 1 91 ? -4.016 39.812 33.062 1 91.12 91 GLY B C 1
ATOM 4155 O O . GLY B 1 91 ? -4.219 40.906 33.562 1 91.12 91 GLY B O 1
ATOM 4156 N N . LYS B 1 92 ? -3.734 39.688 31.812 1 93.12 92 LYS B N 1
ATOM 4157 C CA . LYS B 1 92 ? -3.789 40.812 30.891 1 93.12 92 LYS B CA 1
ATOM 4158 C C . LYS B 1 92 ? -4.383 40.406 29.547 1 93.12 92 LYS B C 1
ATOM 4160 O O . LYS B 1 92 ? -3.895 39.469 28.906 1 93.12 92 LYS B O 1
ATOM 4165 N N . LYS B 1 93 ? -5.359 41.156 29.125 1 96.81 93 LYS B N 1
ATOM 4166 C CA . LYS B 1 93 ? -6.031 40.875 27.859 1 96.81 93 LYS B CA 1
ATOM 4167 C C . LYS B 1 93 ? -5.184 41.312 26.672 1 96.81 93 LYS B C 1
ATOM 4169 O O . LYS B 1 93 ? -4.551 42.375 26.719 1 96.81 93 LYS B O 1
ATOM 4174 N N . PRO B 1 94 ? -5.16 40.531 25.641 1 98.44 94 PRO B N 1
ATOM 4175 C CA . PRO B 1 94 ? -4.488 40.938 24.406 1 98.44 94 PRO B CA 1
ATOM 4176 C C . PRO B 1 94 ? -5.328 41.906 23.562 1 98.44 94 PRO B C 1
ATOM 4178 O O . PRO B 1 94 ? -6.539 42 23.781 1 98.44 94 PRO B O 1
ATOM 4181 N N . LYS B 1 95 ? -4.672 42.625 22.672 1 98.62 95 LYS B N 1
ATOM 4182 C CA . LYS B 1 95 ? -5.402 43.344 21.641 1 98.62 95 LYS B CA 1
ATOM 4183 C C . LYS B 1 95 ? -6.09 42.406 20.672 1 98.62 95 LYS B C 1
ATOM 4185 O O . LYS B 1 95 ? -5.559 41.344 20.359 1 98.62 95 LYS B O 1
ATOM 4190 N N . LEU B 1 96 ? -7.285 42.812 20.234 1 98.62 96 LEU B N 1
ATOM 4191 C CA . LEU B 1 96 ? -8.055 41.938 19.344 1 98.62 96 LEU B CA 1
ATOM 4192 C C . LEU B 1 96 ? -8.188 42.562 17.953 1 98.62 96 LEU B C 1
ATOM 4194 O O . LEU B 1 96 ? -8.438 43.781 17.844 1 98.62 96 LEU B O 1
ATOM 4198 N N . TYR B 1 97 ? -7.98 41.781 16.938 1 98.56 97 TYR B N 1
ATOM 4199 C CA . TYR B 1 97 ? -8.07 42.25 15.555 1 98.56 97 TYR B CA 1
ATOM 4200 C C . TYR B 1 97 ? -8.953 41.312 14.727 1 98.56 97 TYR B C 1
ATOM 4202 O O . TYR B 1 97 ? -8.906 40.094 14.891 1 98.56 97 TYR B O 1
ATOM 4210 N N . LYS B 1 98 ? -9.727 41.844 13.828 1 97.06 98 LYS B N 1
ATOM 4211 C CA . LYS B 1 98 ? -10.5 41.062 12.875 1 97.06 98 LYS B CA 1
ATOM 4212 C C . LYS B 1 98 ? -9.742 40.906 11.562 1 97.06 98 LYS B C 1
ATOM 4214 O O . LYS B 1 98 ? -10.055 40 10.766 1 97.06 98 LYS B O 1
ATOM 4219 N N . ASP B 1 99 ? -8.844 41.75 11.383 1 98 99 ASP B N 1
ATOM 4220 C CA . ASP B 1 99 ? -7.957 41.75 10.227 1 98 99 ASP B CA 1
ATOM 4221 C C . ASP B 1 99 ? -6.496 41.625 10.648 1 98 99 ASP B C 1
ATOM 4223 O O . ASP B 1 99 ? -5.945 42.531 11.266 1 98 99 ASP B O 1
ATOM 4227 N N . TYR B 1 100 ? -5.816 40.5 10.195 1 98.69 100 TYR B N 1
ATOM 4228 C CA . TYR B 1 100 ? -4.461 40.25 10.664 1 98.69 100 TYR B CA 1
ATOM 4229 C C . TYR B 1 100 ? -3.5 41.312 10.188 1 98.69 100 TYR B C 1
ATOM 4231 O O . TYR B 1 100 ? -2.451 41.531 10.797 1 98.69 100 TYR B O 1
ATOM 4239 N N . ARG B 1 101 ? -3.775 42.031 9.062 1 98.19 101 ARG B N 1
ATOM 4240 C CA . ARG B 1 101 ? -2.898 43.062 8.516 1 98.19 101 ARG B CA 1
ATOM 4241 C C . ARG B 1 101 ? -2.746 44.219 9.5 1 98.19 101 ARG B C 1
ATOM 4243 O O . ARG B 1 101 ? -1.677 44.812 9.594 1 98.19 101 ARG B O 1
ATOM 4250 N N . LYS B 1 102 ? -3.846 44.469 10.188 1 98.62 102 LYS B N 1
ATOM 4251 C CA . LYS B 1 102 ? -3.785 45.5 11.211 1 98.62 102 LYS B CA 1
ATOM 4252 C C . LYS B 1 102 ? -2.934 45.062 12.398 1 98.62 102 LYS B C 1
ATOM 4254 O O . LYS B 1 102 ? -2.223 45.875 13 1 98.62 102 LYS B O 1
ATOM 4259 N N . LEU B 1 103 ? -3.051 43.812 12.75 1 98.69 103 LEU B N 1
ATOM 4260 C CA . LEU B 1 103 ? -2.219 43.219 13.805 1 98.69 103 LEU B CA 1
ATOM 4261 C C . LEU B 1 103 ? -0.739 43.406 13.477 1 98.69 103 LEU B C 1
ATOM 4263 O O . LEU B 1 103 ? 0.061 43.719 14.352 1 98.69 103 LEU B O 1
ATOM 4267 N N . LEU B 1 104 ? -0.341 43.25 12.258 1 98.62 104 LEU B N 1
ATOM 4268 C CA . LEU B 1 104 ? 1.054 43.219 11.836 1 98.62 104 LEU B CA 1
ATOM 4269 C C . LEU B 1 104 ? 1.658 44.625 11.898 1 98.62 104 LEU B C 1
ATOM 4271 O O . LEU B 1 104 ? 2.881 44.781 11.844 1 98.62 104 LEU B O 1
ATOM 4275 N N . GLU B 1 105 ? 0.827 45.656 12.062 1 98.38 105 GLU B N 1
ATOM 4276 C CA . GLU B 1 105 ? 1.297 47.031 12.188 1 98.38 105 GLU B CA 1
ATOM 4277 C C . GLU B 1 105 ? 1.852 47.312 13.586 1 98.38 105 GLU B C 1
ATOM 4279 O O . GLU B 1 105 ? 2.551 48.281 13.805 1 98.38 105 GLU B O 1
ATOM 4284 N N . ASP B 1 106 ? 1.519 46.438 14.508 1 98.19 106 ASP B N 1
ATOM 4285 C CA . ASP B 1 106 ? 1.969 46.625 15.883 1 98.19 106 ASP B CA 1
ATOM 4286 C C . ASP B 1 106 ? 3.453 46.281 16.016 1 98.19 106 ASP B C 1
ATOM 4288 O O . ASP B 1 106 ? 3.85 45.125 15.922 1 98.19 106 ASP B O 1
ATOM 4292 N N . LYS B 1 107 ? 4.238 47.219 16.391 1 97 107 LYS B N 1
ATOM 4293 C CA . LYS B 1 107 ? 5.691 47.062 16.438 1 97 107 LYS B CA 1
ATOM 4294 C C . LYS B 1 107 ? 6.129 46.312 17.703 1 97 107 LYS B C 1
ATOM 4296 O O . LYS B 1 107 ? 7.266 45.844 17.781 1 97 107 LYS B O 1
ATOM 4301 N N . ASP B 1 108 ? 5.25 46.156 18.594 1 96.25 108 ASP B N 1
ATOM 4302 C CA . ASP B 1 108 ? 5.59 45.531 19.844 1 96.25 108 ASP B CA 1
ATOM 4303 C C . ASP B 1 108 ? 5.551 44 19.703 1 96.25 108 ASP B C 1
ATOM 4305 O O . ASP B 1 108 ? 6.043 43.281 20.578 1 96.25 108 ASP B O 1
ATOM 4309 N N . ILE B 1 109 ? 5.031 43.5 18.641 1 98.5 109 ILE B N 1
ATOM 4310 C CA . ILE B 1 109 ? 4.926 42.062 18.422 1 98.5 109 ILE B CA 1
ATOM 4311 C C . ILE B 1 109 ? 6.246 41.531 17.859 1 98.5 109 ILE B C 1
ATOM 4313 O O . ILE B 1 109 ? 6.758 42.031 16.859 1 98.5 109 ILE B O 1
ATOM 4317 N N . ASP B 1 110 ? 6.766 40.438 18.516 1 98.56 110 ASP B N 1
ATOM 4318 C CA . ASP B 1 110 ? 8.016 39.812 18.078 1 98.56 110 ASP B CA 1
ATOM 4319 C C . ASP B 1 110 ? 7.75 38.594 17.203 1 98.56 110 ASP B C 1
ATOM 4321 O O . ASP B 1 110 ? 8.523 38.312 16.297 1 98.56 110 ASP B O 1
ATOM 4325 N N . VAL B 1 111 ? 6.734 37.875 17.594 1 98.88 111 VAL B N 1
ATOM 4326 C CA . VAL B 1 111 ? 6.484 36.562 17.016 1 98.88 111 VAL B CA 1
ATOM 4327 C C . VAL B 1 111 ? 5.012 36.406 16.641 1 98.88 111 VAL B C 1
ATOM 4329 O O . VAL B 1 111 ? 4.133 36.875 17.359 1 98.88 111 VAL B O 1
ATOM 4332 N N . VAL B 1 112 ? 4.766 35.781 15.523 1 98.94 112 VAL B N 1
ATOM 4333 C CA . VAL B 1 112 ? 3.396 35.5 15.125 1 98.94 112 VAL B CA 1
ATOM 4334 C C . VAL B 1 112 ? 3.225 33.969 14.977 1 98.94 112 VAL B C 1
ATOM 4336 O O . VAL B 1 112 ? 4.02 33.312 14.305 1 98.94 112 VAL B O 1
ATOM 4339 N N . ILE B 1 113 ? 2.205 33.438 15.609 1 98.94 113 ILE B N 1
ATOM 4340 C CA . ILE B 1 113 ? 1.734 32.062 15.344 1 98.94 113 ILE B CA 1
ATOM 4341 C C . ILE B 1 113 ? 0.625 32.125 14.297 1 98.94 113 ILE B C 1
ATOM 4343 O O . ILE B 1 113 ? -0.372 32.812 14.461 1 98.94 113 ILE B O 1
ATOM 4347 N N . VAL B 1 114 ? 0.865 31.391 13.234 1 98.94 114 VAL B N 1
ATOM 4348 C CA . VAL B 1 114 ? -0.122 31.281 12.164 1 98.94 114 VAL B CA 1
ATOM 4349 C C . VAL B 1 114 ? -0.849 29.938 12.273 1 98.94 114 VAL B C 1
ATOM 4351 O O . VAL B 1 114 ? -0.264 28.891 12.008 1 98.94 114 VAL B O 1
ATOM 4354 N N . GLY B 1 115 ? -2.137 29.938 12.625 1 98.62 115 GLY B N 1
ATOM 4355 C CA . GLY B 1 115 ? -2.961 28.75 12.773 1 98.62 115 GLY B CA 1
ATOM 4356 C C . GLY B 1 115 ? -4.262 28.828 11.992 1 98.62 115 GLY B C 1
ATOM 4357 O O . GLY B 1 115 ? -5.293 28.328 12.453 1 98.62 115 GLY B O 1
ATOM 4358 N N . THR B 1 116 ? -4.301 29.547 10.859 1 98.56 116 THR B N 1
ATOM 4359 C CA . THR B 1 116 ? -5.441 29.672 9.961 1 98.56 116 THR B CA 1
ATOM 4360 C C . THR B 1 116 ? -5.605 28.406 9.117 1 98.56 116 THR B C 1
ATOM 4362 O O . THR B 1 116 ? -4.785 27.484 9.195 1 98.56 116 THR B O 1
ATOM 4365 N N . PRO B 1 117 ? -6.699 28.312 8.328 1 98.19 117 PRO B N 1
ATOM 4366 C CA . PRO B 1 117 ? -6.777 27.219 7.359 1 98.19 117 PRO B CA 1
ATOM 4367 C C . PRO B 1 117 ? -5.621 27.234 6.363 1 98.19 117 PRO B C 1
ATOM 4369 O O . PRO B 1 117 ? -4.977 28.281 6.176 1 98.19 117 PRO B O 1
ATOM 4372 N N . ASP B 1 118 ? -5.391 26.156 5.719 1 98 118 ASP B N 1
ATOM 4373 C CA . ASP B 1 118 ? -4.188 25.906 4.93 1 98 118 ASP B CA 1
ATOM 4374 C C . ASP B 1 118 ? -4.031 26.953 3.822 1 98 118 ASP B C 1
ATOM 4376 O O . ASP B 1 118 ? -2.918 27.391 3.525 1 98 118 ASP B O 1
ATOM 4380 N N . HIS B 1 119 ? -5.121 27.422 3.25 1 98.25 119 HIS B N 1
ATOM 4381 C CA . HIS B 1 119 ? -5.07 28.297 2.082 1 98.25 119 HIS B CA 1
ATOM 4382 C C . HIS B 1 119 ? -4.582 29.688 2.457 1 98.25 119 HIS B C 1
ATOM 4384 O O . HIS B 1 119 ? -4.289 30.516 1.579 1 98.25 119 HIS B O 1
ATOM 4390 N N . TRP B 1 120 ? -4.406 29.922 3.773 1 98.5 120 TRP B N 1
ATOM 4391 C CA . TRP B 1 120 ? -3.98 31.234 4.242 1 98.5 120 TRP B CA 1
ATOM 4392 C C . TRP B 1 120 ? -2.516 31.219 4.672 1 98.5 120 TRP B C 1
ATOM 4394 O O . TRP B 1 120 ? -1.892 32.281 4.824 1 98.5 120 TRP B O 1
ATOM 4404 N N . HIS B 1 121 ? -1.932 30.094 4.902 1 98.81 121 HIS B N 1
ATOM 4405 C CA . HIS B 1 121 ? -0.639 29.984 5.57 1 98.81 121 HIS B CA 1
ATOM 4406 C C . HIS B 1 121 ? 0.423 30.812 4.848 1 98.81 121 HIS B C 1
ATOM 4408 O O . HIS B 1 121 ? 1.175 31.562 5.484 1 98.81 121 HIS B O 1
ATOM 4414 N N . CYS B 1 122 ? 0.439 30.703 3.574 1 98.75 122 CYS B N 1
ATOM 4415 C CA . CYS B 1 122 ? 1.49 31.344 2.799 1 98.75 122 CYS B CA 1
ATOM 4416 C C . CYS B 1 122 ? 1.428 32.875 2.959 1 98.75 122 CYS B C 1
ATOM 4418 O O . CYS B 1 122 ? 2.42 33.5 3.332 1 98.75 122 CYS B O 1
ATOM 4420 N N . LEU B 1 123 ? 0.266 33.469 2.766 1 98.62 123 LEU B N 1
ATOM 4421 C CA . LEU B 1 123 ? 0.096 34.906 2.879 1 98.62 123 LEU B CA 1
ATOM 4422 C C . LEU B 1 123 ? 0.399 35.375 4.297 1 98.62 123 LEU B C 1
ATOM 4424 O O . LEU B 1 123 ? 1.143 36.344 4.484 1 98.62 123 LEU B O 1
ATOM 4428 N N . ASN B 1 124 ? -0.149 34.688 5.258 1 98.81 124 ASN B N 1
ATOM 4429 C CA . ASN B 1 124 ? 0.043 35.094 6.648 1 98.81 124 ASN B CA 1
ATOM 4430 C C . ASN B 1 124 ? 1.516 35.062 7.047 1 98.81 124 ASN B C 1
ATOM 4432 O O . ASN B 1 124 ? 2.016 35.969 7.707 1 98.81 124 ASN B O 1
ATOM 4436 N N . MET B 1 125 ? 2.174 33.969 6.688 1 98.88 125 MET B N 1
ATOM 4437 C CA . MET B 1 125 ? 3.58 33.844 7.059 1 98.88 125 MET B CA 1
ATOM 4438 C C . MET B 1 125 ? 4.434 34.906 6.371 1 98.88 125 MET B C 1
ATOM 4440 O O . MET B 1 125 ? 5.234 35.562 7.023 1 98.88 125 MET B O 1
ATOM 4444 N N . VAL B 1 126 ? 4.266 35.094 5.082 1 98.75 126 VAL B N 1
ATOM 4445 C CA . VAL B 1 126 ? 5.109 36 4.316 1 98.75 126 VAL B CA 1
ATOM 4446 C C . VAL B 1 126 ? 4.871 37.438 4.785 1 98.75 126 VAL B C 1
ATOM 4448 O O . VAL B 1 126 ? 5.824 38.219 4.973 1 98.75 126 VAL B O 1
ATOM 4451 N N . ASP B 1 127 ? 3.627 37.812 4.984 1 98.69 127 ASP B N 1
ATOM 4452 C CA . ASP B 1 127 ? 3.307 39.125 5.488 1 98.69 127 ASP B CA 1
ATOM 4453 C C . ASP B 1 127 ? 3.938 39.375 6.859 1 98.69 127 ASP B C 1
ATOM 4455 O O . ASP B 1 127 ? 4.441 40.469 7.141 1 98.69 127 ASP B O 1
ATOM 4459 N N . SER B 1 128 ? 3.885 38.344 7.672 1 98.81 128 SER B N 1
ATOM 4460 C CA . SER B 1 128 ? 4.465 38.469 9.008 1 98.81 128 SER B CA 1
ATOM 4461 C C . SER B 1 128 ? 5.977 38.656 8.938 1 98.81 128 SER B C 1
ATOM 4463 O O . SER B 1 128 ? 6.531 39.5 9.633 1 98.81 128 SER B O 1
ATOM 4465 N N . LEU B 1 129 ? 6.613 37.906 8.141 1 98.75 129 LEU B N 1
ATOM 4466 C CA . LEU B 1 129 ? 8.055 38.031 7.977 1 98.75 129 LEU B CA 1
ATOM 4467 C C . LEU B 1 129 ? 8.422 39.406 7.434 1 98.75 129 LEU B C 1
ATOM 4469 O O . LEU B 1 129 ? 9.383 40.031 7.902 1 98.75 129 LEU B O 1
ATOM 4473 N N . SER B 1 130 ? 7.664 39.812 6.469 1 98.06 130 SER B N 1
ATOM 4474 C CA . SER B 1 130 ? 7.902 41.125 5.871 1 98.06 130 SER B CA 1
ATOM 4475 C C . SER B 1 130 ? 7.762 42.219 6.902 1 98.06 130 SER B C 1
ATOM 4477 O O . SER B 1 130 ? 8.422 43.25 6.805 1 98.06 130 SER B O 1
ATOM 4479 N N . ALA B 1 131 ? 6.934 42 7.887 1 98.44 131 ALA B N 1
ATOM 4480 C CA . ALA B 1 131 ? 6.711 42.969 8.961 1 98.44 131 ALA B CA 1
ATOM 4481 C C . ALA B 1 131 ? 7.77 42.844 10.047 1 98.44 131 ALA B C 1
ATOM 4483 O O . ALA B 1 131 ? 7.691 43.5 11.086 1 98.44 131 ALA B O 1
ATOM 4484 N N . GLY B 1 132 ? 8.727 41.938 9.859 1 98.19 132 GLY B N 1
ATOM 4485 C CA . GLY B 1 132 ? 9.867 41.844 10.758 1 98.19 132 GLY B CA 1
ATOM 4486 C C . GLY B 1 132 ? 9.602 40.906 11.93 1 98.19 132 GLY B C 1
ATOM 4487 O O . GLY B 1 132 ? 10.258 41.031 12.977 1 98.19 132 GLY B O 1
ATOM 4488 N N . LYS B 1 133 ? 8.688 40.062 11.82 1 98.75 133 LYS B N 1
ATOM 4489 C CA . LYS B 1 133 ? 8.32 39.156 12.922 1 98.75 133 LYS B CA 1
ATOM 4490 C C . LYS B 1 133 ? 8.836 37.75 12.68 1 98.75 133 LYS B C 1
ATOM 4492 O O . LYS B 1 133 ? 8.922 37.312 11.539 1 98.75 133 LYS B O 1
ATOM 4497 N N . HIS B 1 134 ? 9.273 36.969 13.742 1 98.81 134 HIS B N 1
ATOM 4498 C CA . HIS B 1 134 ? 9.445 35.531 13.672 1 98.81 134 HIS B CA 1
ATOM 4499 C C . HIS B 1 134 ? 8.102 34.844 13.5 1 98.81 134 HIS B C 1
ATOM 4501 O O . HIS B 1 134 ? 7.059 35.375 13.859 1 98.81 134 HIS B O 1
ATOM 4507 N N . VAL B 1 135 ? 8.156 33.625 12.93 1 98.94 135 VAL B N 1
ATOM 4508 C CA . VAL B 1 135 ? 6.863 33.031 12.641 1 98.94 135 VAL B CA 1
ATOM 4509 C C . VAL B 1 135 ? 6.883 31.547 13.047 1 98.94 135 VAL B C 1
ATOM 4511 O O . VAL B 1 135 ? 7.848 30.828 12.773 1 98.94 135 VAL B O 1
ATOM 4514 N N . TYR B 1 136 ? 5.883 31.094 13.766 1 98.88 136 TYR B N 1
ATOM 4515 C CA . TYR B 1 136 ? 5.449 29.719 13.914 1 98.88 136 TYR B CA 1
ATOM 4516 C C . TYR B 1 136 ? 4.242 29.422 13.023 1 98.88 136 TYR B C 1
ATOM 4518 O O . TYR B 1 136 ? 3.16 29.969 13.242 1 98.88 136 TYR B O 1
ATOM 4526 N N . VAL B 1 137 ? 4.398 28.594 12.023 1 98.88 137 VAL B N 1
ATOM 4527 C CA . VAL B 1 137 ? 3.303 28.328 11.094 1 98.88 137 VAL B CA 1
ATOM 4528 C C . VAL B 1 137 ? 2.863 26.875 11.227 1 98.88 137 VAL B C 1
ATOM 4530 O O . VAL B 1 137 ? 3.699 25.969 11.25 1 98.88 137 VAL B O 1
ATOM 4533 N N . GLU B 1 138 ? 1.591 26.656 11.266 1 98.38 138 GLU B N 1
ATOM 4534 C CA . GLU B 1 138 ? 1.04 25.297 11.391 1 98.38 138 GLU B CA 1
ATOM 4535 C C . GLU B 1 138 ? 1.283 24.484 10.133 1 98.38 138 GLU B C 1
ATOM 4537 O O . GLU B 1 138 ? 1.483 25.047 9.047 1 98.38 138 GLU B O 1
ATOM 4542 N N . LYS B 1 139 ? 1.312 23.188 10.359 1 98.31 139 LYS B N 1
ATOM 4543 C CA . LYS B 1 139 ? 1.362 22.25 9.25 1 98.31 139 LYS B CA 1
ATOM 4544 C C . LYS B 1 139 ? -0.034 21.969 8.703 1 98.31 139 LYS B C 1
ATOM 4546 O O . LYS B 1 139 ? -1.024 22.078 9.422 1 98.31 139 LYS B O 1
ATOM 4551 N N . PRO B 1 140 ? -0.257 21.562 7.465 1 97.62 140 PRO B N 1
ATOM 4552 C CA . PRO B 1 140 ? 0.771 21.703 6.434 1 97.62 140 PRO B CA 1
ATOM 4553 C C . PRO B 1 140 ? 1.076 23.172 6.105 1 97.62 140 PRO B C 1
ATOM 4555 O O . PRO B 1 140 ? 0.217 24.031 6.277 1 97.62 140 PRO B O 1
ATOM 4558 N N . ILE B 1 141 ? 2.221 23.438 5.574 1 97.62 141 ILE B N 1
ATOM 4559 C CA . ILE B 1 141 ? 2.646 24.844 5.5 1 97.62 141 ILE B CA 1
ATOM 4560 C C . ILE B 1 141 ? 1.878 25.547 4.391 1 97.62 141 ILE B C 1
ATOM 4562 O O . ILE B 1 141 ? 1.788 26.781 4.383 1 97.62 141 ILE B O 1
ATOM 4566 N N . ALA B 1 142 ? 1.384 24.828 3.393 1 97.5 142 ALA B N 1
ATOM 4567 C CA . ALA B 1 142 ? 0.638 25.484 2.316 1 97.5 142 ALA B CA 1
ATOM 4568 C C . ALA B 1 142 ? -0.231 24.469 1.567 1 97.5 142 ALA B C 1
ATOM 4570 O O . ALA B 1 142 ? -0.164 23.266 1.831 1 97.5 142 ALA B O 1
ATOM 4571 N N . ASN B 1 143 ? -1.024 25.016 0.669 1 97.12 143 ASN B N 1
ATOM 4572 C CA . ASN B 1 143 ? -1.962 24.172 -0.059 1 97.12 143 ASN B CA 1
ATOM 4573 C C . ASN B 1 143 ? -1.454 23.859 -1.462 1 97.12 143 ASN B C 1
ATOM 4575 O O . ASN B 1 143 ? -2.09 23.094 -2.199 1 97.12 143 ASN B O 1
ATOM 4579 N N . THR B 1 144 ? -0.272 24.453 -1.871 1 98.38 144 THR B N 1
ATOM 4580 C CA . THR B 1 144 ? 0.345 24.125 -3.152 1 98.38 144 THR B CA 1
ATOM 4581 C C . THR B 1 144 ? 1.865 24.094 -3.027 1 98.38 144 THR B C 1
ATOM 4583 O O . THR B 1 144 ? 2.428 24.656 -2.086 1 98.38 144 THR B O 1
ATOM 4586 N N . ILE B 1 145 ? 2.465 23.453 -3.998 1 98.56 145 ILE B N 1
ATOM 4587 C CA . ILE B 1 145 ? 3.922 23.375 -4.023 1 98.56 145 ILE B CA 1
ATOM 4588 C C . ILE B 1 145 ? 4.504 24.766 -4.27 1 98.56 145 ILE B C 1
ATOM 4590 O O . ILE B 1 145 ? 5.523 25.125 -3.678 1 98.56 145 ILE B O 1
ATOM 4594 N N . GLU B 1 146 ? 3.9 25.562 -5.121 1 98.62 146 GLU B N 1
ATOM 4595 C CA . GLU B 1 146 ? 4.359 26.922 -5.387 1 98.62 146 GLU B CA 1
ATOM 4596 C C . GLU B 1 146 ? 4.391 27.75 -4.109 1 98.62 146 GLU B C 1
ATOM 4598 O O . GLU B 1 146 ? 5.371 28.453 -3.844 1 98.62 146 GLU B O 1
ATOM 4603 N N . GLU B 1 147 ? 3.35 27.703 -3.361 1 98.69 147 GLU B N 1
ATOM 4604 C CA . GLU B 1 147 ? 3.309 28.422 -2.094 1 98.69 147 GLU B CA 1
ATOM 4605 C C . GLU B 1 147 ? 4.426 27.969 -1.16 1 98.69 147 GLU B C 1
ATOM 4607 O O . GLU B 1 147 ? 5.07 28.781 -0.506 1 98.69 147 GLU B O 1
ATOM 4612 N N . CYS B 1 148 ? 4.605 26.656 -1.064 1 98.56 148 CYS B N 1
ATOM 4613 C CA . CYS B 1 148 ? 5.672 26.125 -0.225 1 98.56 148 CYS B CA 1
ATOM 4614 C C . CYS B 1 148 ? 7.016 26.734 -0.604 1 98.56 148 CYS B C 1
ATOM 4616 O O . CYS B 1 148 ? 7.77 27.172 0.265 1 98.56 148 CYS B O 1
ATOM 4618 N N . ASN B 1 149 ? 7.285 26.719 -1.859 1 98.12 149 ASN B N 1
ATOM 4619 C CA . ASN B 1 149 ? 8.547 27.25 -2.348 1 98.12 149 ASN B CA 1
ATOM 4620 C C . ASN B 1 149 ? 8.695 28.734 -2.023 1 98.12 149 ASN B C 1
ATOM 4622 O O . ASN B 1 149 ? 9.773 29.188 -1.637 1 98.12 149 ASN B O 1
ATOM 4626 N N . LEU B 1 150 ? 7.629 29.453 -2.182 1 98.31 150 LEU B N 1
ATOM 4627 C CA . LEU B 1 150 ? 7.629 30.875 -1.882 1 98.31 150 LEU B CA 1
ATOM 4628 C C . LEU B 1 150 ? 7.91 31.125 -0.403 1 98.31 150 LEU B C 1
ATOM 4630 O O . LEU B 1 150 ? 8.617 32.062 -0.049 1 98.31 150 LEU B O 1
ATOM 4634 N N . MET B 1 151 ? 7.355 30.359 0.401 1 98.75 151 MET B N 1
ATOM 4635 C CA . MET B 1 151 ? 7.523 30.5 1.845 1 98.75 151 MET B CA 1
ATOM 4636 C C . MET B 1 151 ? 8.977 30.266 2.246 1 98.75 151 MET B C 1
ATOM 4638 O O . MET B 1 151 ? 9.508 30.969 3.098 1 98.75 151 MET B O 1
ATOM 4642 N N . VAL B 1 152 ? 9.602 29.25 1.65 1 98.44 152 VAL B N 1
ATOM 4643 C CA . VAL B 1 152 ? 11.016 29 1.908 1 98.44 152 VAL B CA 1
ATOM 4644 C C . VAL B 1 152 ? 11.852 30.188 1.455 1 98.44 152 VAL B C 1
ATOM 4646 O O . VAL B 1 152 ? 12.75 30.641 2.17 1 98.44 152 VAL B O 1
ATOM 4649 N N . LYS B 1 153 ? 11.547 30.719 0.292 1 98.25 153 LYS B N 1
ATOM 4650 C CA . LYS B 1 153 ? 12.242 31.891 -0.228 1 98.25 153 LYS B CA 1
ATOM 4651 C C . LYS B 1 153 ? 12.07 33.094 0.7 1 98.25 153 LYS B C 1
ATOM 4653 O O . LYS B 1 153 ? 13 33.875 0.878 1 98.25 153 LYS B O 1
ATOM 4658 N N . ALA B 1 154 ? 10.875 33.219 1.234 1 98.56 154 ALA B N 1
ATOM 4659 C CA . ALA B 1 154 ? 10.594 34.344 2.133 1 98.56 154 ALA B CA 1
ATOM 4660 C C . ALA B 1 154 ? 11.477 34.281 3.373 1 98.56 154 ALA B C 1
ATOM 4662 O O . ALA B 1 154 ? 11.977 35.312 3.834 1 98.56 154 ALA B O 1
ATOM 4663 N N . LYS B 1 155 ? 11.578 33.094 3.922 1 97.94 155 LYS B N 1
ATOM 4664 C CA . LYS B 1 155 ? 12.469 32.938 5.066 1 97.94 155 LYS B CA 1
ATOM 4665 C C . LYS B 1 155 ? 13.891 33.406 4.723 1 97.94 155 LYS B C 1
ATOM 4667 O O . LYS B 1 155 ? 14.555 34.062 5.523 1 97.94 155 LYS B O 1
ATOM 4672 N N . GLN B 1 156 ? 14.391 33.031 3.562 1 96.94 156 GLN B N 1
ATOM 4673 C CA . GLN B 1 156 ? 15.734 33.375 3.125 1 96.94 156 GLN B CA 1
ATOM 4674 C C . GLN B 1 156 ? 15.875 34.906 2.957 1 96.94 156 GLN B C 1
ATOM 4676 O O . GLN B 1 156 ? 16.906 35.469 3.322 1 96.94 156 GLN B O 1
ATOM 4681 N N . ARG B 1 157 ? 14.906 35.5 2.52 1 97.62 157 ARG B N 1
ATOM 4682 C CA . ARG B 1 157 ? 14.945 36.938 2.227 1 97.62 157 ARG B CA 1
ATOM 4683 C C . ARG B 1 157 ? 14.922 37.75 3.512 1 97.62 157 ARG B C 1
ATOM 4685 O O . ARG B 1 157 ? 15.703 38.688 3.668 1 97.62 157 ARG B O 1
ATOM 4692 N N . TYR B 1 158 ? 14.055 37.438 4.465 1 97.19 158 TYR B N 1
ATOM 4693 C CA . TYR B 1 158 ? 13.773 38.344 5.59 1 97.19 158 TYR B CA 1
ATOM 4694 C C . TYR B 1 158 ? 14.609 37.938 6.809 1 97.19 158 TYR B C 1
ATOM 4696 O O . TYR B 1 158 ? 14.75 38.719 7.75 1 97.19 158 TYR B O 1
ATOM 4704 N N . GLY B 1 159 ? 15.094 36.719 6.879 1 95.31 159 GLY B N 1
ATOM 4705 C CA . GLY B 1 159 ? 16.125 36.312 7.824 1 95.31 159 GLY B CA 1
ATOM 4706 C C . GLY B 1 159 ? 15.578 36.062 9.219 1 95.31 159 GLY B C 1
ATOM 4707 O O . GLY B 1 159 ? 16.344 35.906 10.172 1 95.31 159 GLY B O 1
ATOM 4708 N N . LYS B 1 160 ? 14.297 36.094 9.461 1 97.56 160 LYS B N 1
ATOM 4709 C CA . LYS B 1 160 ? 13.672 35.812 10.75 1 97.56 160 LYS B CA 1
ATOM 4710 C C . LYS B 1 160 ? 13.562 34.312 10.984 1 97.56 160 LYS B C 1
ATOM 4712 O O . LYS B 1 160 ? 13.758 33.5 10.055 1 97.56 160 LYS B O 1
ATOM 4717 N N . MET B 1 161 ? 13.336 33.875 12.219 1 98.31 161 MET B N 1
ATOM 4718 C CA . MET B 1 161 ? 13.141 32.469 12.547 1 98.31 161 MET B CA 1
ATOM 4719 C C . MET B 1 161 ? 11.75 32 12.133 1 98.31 161 MET B C 1
ATOM 4721 O O . MET B 1 161 ? 10.766 32.719 12.328 1 98.31 161 MET B O 1
ATOM 4725 N N . VAL B 1 162 ? 11.742 30.891 11.445 1 98.81 162 VAL B N 1
ATOM 4726 C CA . VAL B 1 162 ? 10.469 30.266 11.102 1 98.81 162 VAL B CA 1
ATOM 4727 C C . VAL B 1 162 ? 10.469 28.797 11.562 1 98.81 162 VAL B C 1
ATOM 4729 O O . VAL B 1 162 ? 11.344 28.031 11.18 1 98.81 162 VAL B O 1
ATOM 4732 N N . GLN B 1 163 ? 9.508 28.438 12.383 1 98.75 163 GLN B N 1
ATOM 4733 C CA . GLN B 1 163 ? 9.312 27.062 12.797 1 98.75 163 GLN B CA 1
ATOM 4734 C C . GLN B 1 163 ? 7.949 26.531 12.336 1 98.75 163 GLN B C 1
ATOM 4736 O O . GLN B 1 163 ? 6.949 27.25 12.414 1 98.75 163 GLN B O 1
ATOM 4741 N N . VAL B 1 164 ? 7.926 25.312 11.844 1 98.81 164 VAL B N 1
ATOM 4742 C CA . VAL B 1 164 ? 6.711 24.656 11.359 1 98.81 164 VAL B CA 1
ATOM 4743 C C . VAL B 1 164 ? 6.094 23.828 12.469 1 98.81 164 VAL B C 1
ATOM 4745 O O . VAL B 1 164 ? 6.812 23.219 13.266 1 98.81 164 VAL B O 1
ATOM 4748 N N . GLY B 1 165 ? 4.793 23.781 12.516 1 98.5 165 GLY B N 1
ATOM 4749 C CA . GLY B 1 165 ? 4.055 23.062 13.547 1 98.5 165 GLY B CA 1
ATOM 4750 C C . GLY B 1 165 ? 4.16 21.562 13.414 1 98.5 165 GLY B C 1
ATOM 4751 O O . GLY B 1 165 ? 3.176 20.844 13.617 1 98.5 165 GLY B O 1
ATOM 4752 N N . GLN B 1 166 ? 5.254 21.016 13.062 1 97.94 166 GLN B N 1
ATOM 4753 C CA . GLN B 1 166 ? 5.551 19.578 13.055 1 97.94 166 GLN B CA 1
ATOM 4754 C C . GLN B 1 166 ? 6.141 19.141 14.391 1 97.94 166 GLN B C 1
ATOM 4756 O O . GLN B 1 166 ? 7.281 18.672 14.445 1 97.94 166 GLN B O 1
ATOM 4761 N N . TRP B 1 167 ? 5.289 19.141 15.375 1 98 167 TRP B N 1
ATOM 4762 C CA . TRP B 1 167 ? 5.758 18.984 16.75 1 98 167 TRP B CA 1
ATOM 4763 C C . TRP B 1 167 ? 6.188 17.547 17.031 1 98 167 TRP B C 1
ATOM 4765 O O . TRP B 1 167 ? 6.891 17.281 18 1 98 167 TRP B O 1
ATOM 4775 N N . GLN B 1 168 ? 5.828 16.578 16.109 1 98.06 168 GLN B N 1
ATOM 4776 C CA . GLN B 1 168 ? 6.309 15.211 16.266 1 98.06 168 GLN B CA 1
ATOM 4777 C C . GLN B 1 168 ? 7.832 15.156 16.234 1 98.06 168 GLN B C 1
ATOM 4779 O O . GLN B 1 168 ? 8.438 14.25 16.812 1 98.06 168 GLN B O 1
ATOM 4784 N N . ARG B 1 169 ? 8.461 16.172 15.609 1 98.06 169 ARG B N 1
ATOM 4785 C CA . ARG B 1 169 ? 9.914 16.266 15.555 1 98.06 169 ARG B CA 1
ATOM 4786 C C . ARG B 1 169 ? 10.508 16.469 16.953 1 98.06 169 ARG B C 1
ATOM 4788 O O . ARG B 1 169 ? 11.711 16.281 17.156 1 98.06 169 ARG B O 1
ATOM 4795 N N . SER B 1 170 ? 9.688 16.766 17.875 1 98.44 170 SER B N 1
ATOM 4796 C CA . SER B 1 170 ? 10.148 17.016 19.234 1 98.44 170 SER B CA 1
ATOM 4797 C C . SER B 1 170 ? 9.766 15.875 20.172 1 98.44 170 SER B C 1
ATOM 4799 O O . SER B 1 170 ? 9.969 15.953 21.375 1 98.44 170 SER B O 1
ATOM 4801 N N . GLY B 1 171 ? 9.156 14.805 19.641 1 98.56 171 GLY B N 1
ATOM 4802 C CA . GLY B 1 171 ? 8.836 13.633 20.438 1 98.56 171 GLY B CA 1
ATOM 4803 C C . GLY B 1 171 ? 10.023 12.719 20.656 1 98.56 171 GLY B C 1
ATOM 4804 O O . GLY B 1 171 ? 10.766 12.422 19.719 1 98.56 171 GLY B O 1
ATOM 4805 N N . SER B 1 172 ? 10.219 12.273 21.891 1 98.62 172 SER B N 1
ATOM 4806 C CA . SER B 1 172 ? 11.383 11.453 22.219 1 98.62 172 SER B CA 1
ATOM 4807 C C . SER B 1 172 ? 11.375 10.141 21.453 1 98.62 172 SER B C 1
ATOM 4809 O O . SER B 1 172 ? 12.422 9.672 20.984 1 98.62 172 SER B O 1
ATOM 4811 N N . GLN B 1 173 ? 10.195 9.555 21.312 1 98.62 173 GLN B N 1
ATOM 4812 C CA . GLN B 1 173 ? 10.094 8.281 20.625 1 98.62 173 GLN B CA 1
ATOM 4813 C C . GLN B 1 173 ? 10.469 8.422 19.156 1 98.62 173 GLN B C 1
ATOM 4815 O O . GLN B 1 173 ? 11.047 7.512 18.562 1 98.62 173 GLN B O 1
ATOM 4820 N N . TYR B 1 174 ? 10.117 9.508 18.547 1 98.81 174 TYR B N 1
ATOM 4821 C CA . TYR B 1 174 ? 10.469 9.734 17.156 1 98.81 174 TYR B CA 1
ATOM 4822 C C . TYR B 1 174 ? 11.969 9.969 17 1 98.81 174 TYR B C 1
ATOM 4824 O O . TYR B 1 174 ? 12.594 9.445 16.062 1 98.81 174 TYR B O 1
ATOM 4832 N N . ALA B 1 175 ? 12.562 10.766 17.891 1 98.5 175 ALA B N 1
ATOM 4833 C CA . ALA B 1 175 ? 14.008 10.977 17.859 1 98.5 175 ALA B CA 1
ATOM 4834 C C . ALA B 1 175 ? 14.758 9.656 18 1 98.5 175 ALA B C 1
ATOM 4836 O O . ALA B 1 175 ? 15.703 9.398 17.25 1 98.5 175 ALA B O 1
ATOM 4837 N N . GLU B 1 176 ? 14.32 8.844 18.922 1 98.81 176 GLU B N 1
ATOM 4838 C CA . GLU B 1 176 ? 14.945 7.543 19.141 1 98.81 176 GLU B CA 1
ATOM 4839 C C . GLU B 1 176 ? 14.773 6.625 17.938 1 98.81 176 GLU B C 1
ATOM 4841 O O . GLU B 1 176 ? 15.711 5.93 17.547 1 98.81 176 GLU B O 1
ATOM 4846 N N . ALA B 1 177 ? 13.594 6.586 17.422 1 98.88 177 ALA B N 1
ATOM 4847 C CA . ALA B 1 177 ? 13.32 5.781 16.234 1 98.88 177 ALA B CA 1
ATOM 4848 C C . ALA B 1 177 ? 14.203 6.211 15.07 1 98.88 177 ALA B C 1
ATOM 4850 O O . ALA B 1 177 ? 14.773 5.367 14.375 1 98.88 177 ALA B O 1
ATOM 4851 N N . ILE B 1 178 ? 14.32 7.531 14.852 1 98.81 178 ILE B N 1
ATOM 4852 C CA . ILE B 1 178 ? 15.133 8.07 13.758 1 98.81 178 ILE B CA 1
ATOM 4853 C C . ILE B 1 178 ? 16.594 7.656 13.953 1 98.81 178 ILE B C 1
ATOM 4855 O O . ILE B 1 178 ? 17.25 7.219 13 1 98.81 178 ILE B O 1
ATOM 4859 N N . ASP B 1 179 ? 17.047 7.773 15.164 1 98.81 179 ASP B N 1
ATOM 4860 C CA . ASP B 1 179 ? 18.422 7.344 15.461 1 98.81 179 ASP B CA 1
ATOM 4861 C C . ASP B 1 179 ? 18.609 5.863 15.148 1 98.81 179 ASP B C 1
ATOM 4863 O O . ASP B 1 179 ? 19.625 5.469 14.586 1 98.81 179 ASP B O 1
ATOM 4867 N N . TYR B 1 180 ? 17.641 5.086 15.484 1 98.88 180 TYR B N 1
ATOM 4868 C CA . TYR B 1 180 ? 17.719 3.652 15.242 1 98.88 180 TYR B CA 1
ATOM 4869 C C . TYR B 1 180 ? 17.734 3.357 13.742 1 98.88 180 TYR B C 1
ATOM 4871 O O . TYR B 1 180 ? 18.531 2.547 13.273 1 98.88 180 TYR B O 1
ATOM 4879 N N . VAL B 1 181 ? 16.891 3.953 13.031 1 98.88 181 VAL B N 1
ATOM 4880 C CA . VAL B 1 181 ? 16.828 3.805 11.578 1 98.88 181 VAL B CA 1
ATOM 4881 C C . VAL B 1 181 ? 18.188 4.145 10.977 1 98.88 181 VAL B C 1
ATOM 4883 O O . VAL B 1 181 ? 18.703 3.398 10.141 1 98.88 181 VAL B O 1
ATOM 4886 N N . ARG B 1 182 ? 18.812 5.18 11.43 1 98.69 182 ARG B N 1
ATOM 4887 C CA . ARG B 1 182 ? 20.047 5.688 10.844 1 98.69 182 ARG B CA 1
ATOM 4888 C C . ARG B 1 182 ? 21.25 4.855 11.297 1 98.69 182 ARG B C 1
ATOM 4890 O O . ARG B 1 182 ? 22.328 4.941 10.711 1 98.69 182 ARG B O 1
ATOM 4897 N N . SER B 1 183 ? 21.062 4.066 12.328 1 98.56 183 SER B N 1
ATOM 4898 C CA . SER B 1 183 ? 22.141 3.23 12.836 1 98.56 183 SER B CA 1
ATOM 4899 C C . SER B 1 183 ? 22.5 2.129 11.852 1 98.56 183 SER B C 1
ATOM 4901 O O . SER B 1 183 ? 23.562 1.514 11.953 1 98.56 183 SER B O 1
ATOM 4903 N N . GLY B 1 184 ? 21.547 1.744 11.008 1 98.38 184 GLY B N 1
ATOM 4904 C CA . GLY B 1 184 ? 21.797 0.691 10.031 1 98.38 184 GLY B CA 1
ATOM 4905 C C . GLY B 1 184 ? 21.422 -0.69 10.547 1 98.38 184 GLY B C 1
ATOM 4906 O O . GLY B 1 184 ? 21.5 -1.671 9.805 1 98.38 184 GLY B O 1
ATOM 4907 N N . LYS B 1 185 ? 20.922 -0.756 11.75 1 98.62 185 LYS B N 1
ATOM 4908 C CA . LYS B 1 185 ? 20.641 -2.045 12.375 1 98.62 185 LYS B CA 1
ATOM 4909 C C . LYS B 1 185 ? 19.531 -2.783 11.633 1 98.62 185 LYS B C 1
ATOM 4911 O O . LYS B 1 185 ? 19.5 -4.016 11.617 1 98.62 185 LYS B O 1
ATOM 4916 N N . LEU B 1 186 ? 18.688 -2.117 10.977 1 98.81 186 LEU B N 1
ATOM 4917 C CA . LEU B 1 186 ? 17.547 -2.723 10.289 1 98.81 186 LEU B CA 1
ATOM 4918 C C . LEU B 1 186 ? 17.984 -3.34 8.969 1 98.81 186 LEU B C 1
ATOM 4920 O O . LEU B 1 186 ? 17.203 -4.043 8.32 1 98.81 186 LEU B O 1
ATOM 4924 N N . GLY B 1 187 ? 19.234 -3.119 8.562 1 98.38 187 GLY B N 1
ATOM 4925 C CA . GLY B 1 187 ? 19.641 -3.496 7.219 1 98.38 187 GLY B CA 1
ATOM 4926 C C . GLY B 1 187 ? 19.078 -2.578 6.148 1 98.38 187 GLY B C 1
ATOM 4927 O O . GLY B 1 187 ? 18.703 -1.435 6.434 1 98.38 187 GLY B O 1
ATOM 4928 N N . GLN B 1 188 ? 19.078 -3.125 4.902 1 98.12 188 GLN B N 1
ATOM 4929 C CA . GLN B 1 188 ? 18.5 -2.338 3.811 1 98.12 188 GLN B CA 1
ATOM 4930 C C . GLN B 1 188 ? 17.016 -2.119 4.012 1 98.12 188 GLN B C 1
ATOM 4932 O O . GLN B 1 188 ? 16.234 -3.074 4.004 1 98.12 188 GLN B O 1
ATOM 4937 N N . ILE B 1 189 ? 16.641 -0.863 4.266 1 98.81 189 ILE B N 1
ATOM 4938 C CA . ILE B 1 189 ? 15.227 -0.518 4.348 1 98.81 189 ILE B CA 1
ATOM 4939 C C . ILE B 1 189 ? 14.633 -0.435 2.943 1 98.81 189 ILE B C 1
ATOM 4941 O O . ILE B 1 189 ? 15.031 0.416 2.145 1 98.81 189 ILE B O 1
ATOM 4945 N N . ARG B 1 190 ? 13.672 -1.268 2.668 1 98.62 190 ARG B N 1
ATOM 4946 C CA . ARG B 1 190 ? 13.18 -1.399 1.298 1 98.62 190 ARG B CA 1
ATOM 4947 C C . ARG B 1 190 ? 11.789 -0.798 1.152 1 98.62 190 ARG B C 1
ATOM 4949 O O . ARG B 1 190 ? 11.352 -0.499 0.04 1 98.62 190 ARG B O 1
ATOM 4956 N N . LEU B 1 191 ? 11.086 -0.714 2.223 1 98.88 191 LEU B N 1
ATOM 4957 C CA . LEU B 1 191 ? 9.734 -0.17 2.232 1 98.88 191 LEU B CA 1
ATOM 4958 C C . LEU B 1 191 ? 9.469 0.604 3.52 1 98.88 191 LEU B C 1
ATOM 4960 O O . LEU B 1 191 ? 9.828 0.149 4.609 1 98.88 191 LEU B O 1
ATOM 4964 N N . VAL B 1 192 ? 8.953 1.778 3.379 1 98.94 192 VAL B N 1
ATOM 4965 C CA . VAL B 1 192 ? 8.438 2.557 4.5 1 98.94 192 VAL B CA 1
ATOM 4966 C C . VAL B 1 192 ? 6.926 2.711 4.375 1 98.94 192 VAL B C 1
ATOM 4968 O O . VAL B 1 192 ? 6.422 3.145 3.334 1 98.94 192 VAL B O 1
ATOM 4971 N N . LYS B 1 193 ? 6.195 2.273 5.398 1 98.94 193 LYS B N 1
ATOM 4972 C CA . LYS B 1 193 ? 4.75 2.484 5.43 1 98.94 193 LYS B CA 1
ATOM 4973 C C . LYS B 1 193 ? 4.387 3.662 6.328 1 98.94 193 LYS B C 1
ATOM 4975 O O . LYS B 1 193 ? 4.891 3.773 7.449 1 98.94 193 LYS B O 1
ATOM 4980 N N . THR B 1 194 ? 3.623 4.527 5.824 1 98.94 194 THR B N 1
ATOM 4981 C CA . THR B 1 194 ? 3.006 5.621 6.57 1 98.94 194 THR B CA 1
ATOM 4982 C C . THR B 1 194 ? 1.485 5.559 6.465 1 98.94 194 THR B C 1
ATOM 4984 O O . THR B 1 194 ? 0.945 5.23 5.406 1 98.94 194 THR B O 1
ATOM 4987 N N . TRP B 1 195 ? 0.789 5.801 7.617 1 98.88 195 TRP B N 1
ATOM 4988 C CA . TRP B 1 195 ? -0.658 5.633 7.527 1 98.88 195 TRP B CA 1
ATOM 4989 C C . TRP B 1 195 ? -1.373 6.5 8.555 1 98.88 195 TRP B C 1
ATOM 4991 O O . TRP B 1 195 ? -0.763 6.945 9.531 1 98.88 195 TRP B O 1
ATOM 5001 N N . ALA B 1 196 ? -2.625 6.762 8.289 1 98.81 196 ALA B N 1
ATOM 5002 C CA . ALA B 1 196 ? -3.562 7.371 9.227 1 98.81 196 ALA B CA 1
ATOM 5003 C C . ALA B 1 196 ? -4.977 6.84 9.016 1 98.81 196 ALA B C 1
ATOM 5005 O O . ALA B 1 196 ? -5.641 7.199 8.039 1 98.81 196 ALA B O 1
ATOM 5006 N N . TYR B 1 197 ? -5.414 5.961 9.828 1 98.44 197 TYR B N 1
ATOM 5007 C CA . TYR B 1 197 ? -6.789 5.488 9.922 1 98.44 197 TYR B CA 1
ATOM 5008 C C . TYR B 1 197 ? -7.52 6.16 11.078 1 98.44 197 TYR B C 1
ATOM 5010 O O . TYR B 1 197 ? -7.18 5.941 12.242 1 98.44 197 TYR B O 1
ATOM 5018 N N . GLN B 1 198 ? -8.508 6.953 10.711 1 97.31 198 GLN B N 1
ATOM 5019 C CA . GLN B 1 198 ? -9.086 7.828 11.727 1 97.31 198 GLN B CA 1
ATOM 5020 C C . GLN B 1 198 ? -10.57 7.539 11.914 1 97.31 198 GLN B C 1
ATOM 5022 O O . GLN B 1 198 ? -11.414 8.148 11.25 1 97.31 198 GLN B O 1
ATOM 5027 N N . GLY B 1 199 ? -10.867 6.754 12.961 1 95.31 199 GLY B N 1
ATOM 5028 C CA . GLY B 1 199 ? -12.227 6.312 13.227 1 95.31 199 GLY B CA 1
ATOM 5029 C C . GLY B 1 199 ? -13.117 7.422 13.758 1 95.31 199 GLY B C 1
ATOM 5030 O O . GLY B 1 199 ? -14.336 7.391 13.562 1 95.31 199 GLY B O 1
ATOM 5031 N N . TRP B 1 200 ? -12.586 8.414 14.359 1 92.81 200 TRP B N 1
ATOM 5032 C CA . TRP B 1 200 ? -13.359 9.484 14.977 1 92.81 200 TRP B CA 1
ATOM 5033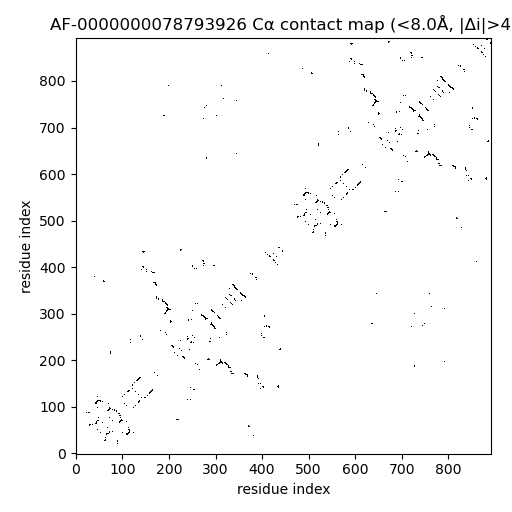 C C . TRP B 1 200 ? -13.836 10.492 13.93 1 92.81 200 TRP B C 1
ATOM 5035 O O . TRP B 1 200 ? -14.727 11.297 14.203 1 92.81 200 TRP B O 1
ATOM 5045 N N . MET B 1 201 ? -13.18 10.5 12.812 1 93.19 201 MET B N 1
ATOM 5046 C CA . MET B 1 201 ? -13.609 11.383 11.734 1 93.19 201 MET B CA 1
ATOM 5047 C C . MET B 1 201 ? -14.836 10.812 11.023 1 93.19 201 MET B C 1
ATOM 5049 O O . MET B 1 201 ? -14.734 9.82 10.297 1 93.19 201 MET B O 1
ATOM 5053 N N . LYS B 1 202 ? -15.914 11.445 11.188 1 91.25 202 LYS B N 1
ATOM 5054 C CA . LYS B 1 202 ? -17.188 10.984 10.641 1 91.25 202 LYS B CA 1
ATOM 5055 C C . LYS B 1 202 ? -17.469 11.617 9.281 1 91.25 202 LYS B C 1
ATOM 5057 O O . LYS B 1 202 ? -16.906 12.656 8.953 1 91.25 202 LYS B O 1
ATOM 5062 N N . PRO B 1 203 ? -18.312 10.906 8.508 1 94.81 203 PRO B N 1
ATOM 5063 C CA . PRO B 1 203 ? -18.719 11.547 7.246 1 94.81 203 PRO B CA 1
ATOM 5064 C C . PRO B 1 203 ? -19.344 12.922 7.449 1 94.81 203 PRO B C 1
ATOM 5066 O O . PRO B 1 203 ? -20.062 13.133 8.422 1 94.81 203 PRO B O 1
ATOM 5069 N N . VAL B 1 204 ? -19.062 13.773 6.52 1 97.56 204 VAL B N 1
ATOM 5070 C CA . VAL B 1 204 ? -19.578 15.133 6.578 1 97.56 204 VAL B CA 1
ATOM 5071 C C . VAL B 1 204 ? -20.953 15.195 5.906 1 97.56 204 VAL B C 1
ATOM 5073 O O . VAL B 1 204 ? -21.062 15.031 4.691 1 97.56 204 VAL B O 1
ATOM 5076 N N . PRO B 1 205 ? -21.953 15.492 6.617 1 97.31 205 PRO B N 1
ATOM 5077 C CA . PRO B 1 205 ? -23.281 15.539 6.004 1 97.31 205 PRO B CA 1
ATOM 5078 C C . PRO B 1 205 ? -23.406 16.641 4.953 1 97.31 205 PRO B C 1
ATOM 5080 O O . PRO B 1 205 ? -22.828 17.719 5.121 1 97.31 205 PRO B O 1
ATOM 5083 N N . VAL B 1 206 ? -24.188 16.406 3.949 1 97.75 206 VAL B N 1
ATOM 5084 C CA . VAL B 1 206 ? -24.516 17.438 2.973 1 97.75 206 VAL B CA 1
ATOM 5085 C C . VAL B 1 206 ? -25.547 18.406 3.572 1 97.75 206 VAL B C 1
ATOM 5087 O O . VAL B 1 206 ? -26.609 17.984 4.016 1 97.75 206 VAL B O 1
ATOM 5090 N N . MET B 1 207 ? -25.172 19.625 3.639 1 97.25 207 MET B N 1
ATOM 5091 C CA . MET B 1 207 ? -26.062 20.656 4.148 1 97.25 207 MET B CA 1
ATOM 5092 C C . MET B 1 207 ? -26.266 21.766 3.113 1 97.25 207 MET B C 1
ATOM 5094 O O . MET B 1 207 ? -25.344 22.062 2.346 1 97.25 207 MET B O 1
ATOM 5098 N N . PRO B 1 208 ? -27.422 22.328 3.115 1 97.56 208 PRO B N 1
ATOM 5099 C CA . PRO B 1 208 ? -27.609 23.469 2.221 1 97.56 208 PRO B CA 1
ATOM 5100 C C . PRO B 1 208 ? -26.797 24.688 2.646 1 97.56 208 PRO B C 1
ATOM 5102 O O . PRO B 1 208 ? -26.438 24.812 3.82 1 97.56 208 PRO B O 1
ATOM 5105 N N . ASP B 1 209 ? -26.562 25.578 1.681 1 98.25 209 ASP B N 1
ATOM 5106 C CA . ASP B 1 209 ? -25.953 26.859 2.023 1 98.25 209 ASP B CA 1
ATOM 5107 C C . ASP B 1 209 ? -26.844 27.656 2.99 1 98.25 209 ASP B C 1
ATOM 5109 O O . ASP B 1 209 ? -28.062 27.469 3.018 1 98.25 209 ASP B O 1
ATOM 5113 N N . GLY B 1 210 ? -26.203 28.422 3.805 1 97.88 210 GLY B N 1
ATOM 5114 C CA . GLY B 1 210 ? -26.922 29.188 4.805 1 97.88 210 GLY B CA 1
ATOM 5115 C C . GLY B 1 210 ? -26.297 30.531 5.098 1 97.88 210 GLY B C 1
ATOM 5116 O O . GLY B 1 210 ? -25.312 30.922 4.449 1 97.88 210 GLY B O 1
ATOM 5117 N N . PRO B 1 211 ? -26.891 31.234 6.004 1 98 211 PRO B N 1
ATOM 5118 C CA . PRO B 1 211 ? -26.344 32.531 6.344 1 98 211 PRO B CA 1
ATOM 5119 C C . PRO B 1 211 ? -25.016 32.469 7.094 1 98 211 PRO B C 1
ATOM 5121 O O . PRO B 1 211 ? -24.781 31.5 7.84 1 98 211 PRO B O 1
ATOM 5124 N N . VAL B 1 212 ? -24.234 33.438 6.883 1 98.44 212 VAL B N 1
ATOM 5125 C CA . VAL B 1 212 ? -23 33.562 7.652 1 98.44 212 VAL B CA 1
ATOM 5126 C C . VAL B 1 212 ? -23.328 33.781 9.125 1 98.44 212 VAL B C 1
ATOM 5128 O O . VAL B 1 212 ? -24.172 34.625 9.461 1 98.44 212 VAL B O 1
ATOM 5131 N N . PRO B 1 213 ? -22.656 33.094 9.992 1 98.12 213 PRO B N 1
ATOM 5132 C CA . PRO B 1 213 ? -22.922 33.312 11.414 1 98.12 213 PRO B 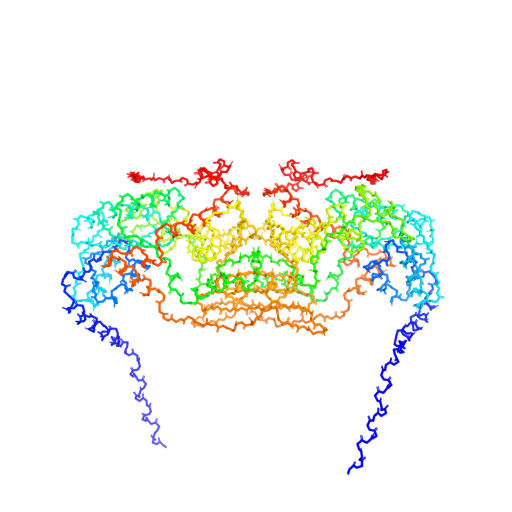CA 1
ATOM 5133 C C . PRO B 1 213 ? -22.578 34.75 11.852 1 98.12 213 PRO B C 1
ATOM 5135 O O . PRO B 1 213 ? -21.625 35.344 11.344 1 98.12 213 PRO B O 1
ATOM 5138 N N . ASN B 1 214 ? -23.281 35.188 12.891 1 97.69 214 ASN B N 1
ATOM 5139 C CA . ASN B 1 214 ? -23 36.531 13.422 1 97.69 214 ASN B CA 1
ATOM 5140 C C . ASN B 1 214 ? -21.562 36.625 13.945 1 97.69 214 ASN B C 1
ATOM 5142 O O . ASN B 1 214 ? -21.078 35.719 14.609 1 97.69 214 ASN B O 1
ATOM 5146 N N . GLY B 1 215 ? -20.906 37.719 13.562 1 98.12 215 GLY B N 1
ATOM 5147 C CA . GLY B 1 215 ? -19.578 38 14.086 1 98.12 215 GLY B CA 1
ATOM 5148 C C . GLY B 1 215 ? -18.484 37.375 13.234 1 98.12 215 GLY B C 1
ATOM 5149 O O . GLY B 1 215 ? -17.297 37.594 13.508 1 98.12 215 GLY B O 1
ATOM 5150 N N . VAL B 1 216 ? -18.922 36.688 12.148 1 98.62 216 VAL B N 1
ATOM 5151 C CA . VAL B 1 216 ? -17.938 36.062 11.273 1 98.62 216 VAL B CA 1
ATOM 5152 C C . VAL B 1 216 ? -17.734 36.906 10.023 1 98.62 216 VAL B C 1
ATOM 5154 O O . VAL B 1 216 ? -18.703 37.25 9.336 1 98.62 216 VAL B O 1
ATOM 5157 N N . ASP B 1 217 ? -16.531 37.25 9.766 1 98.62 217 ASP B N 1
ATOM 5158 C CA . ASP B 1 217 ? -16.188 37.875 8.484 1 98.62 217 ASP B CA 1
ATOM 5159 C C . ASP B 1 217 ? -15.828 36.781 7.449 1 98.62 217 ASP B C 1
ATOM 5161 O O . ASP B 1 217 ? -14.656 36.5 7.238 1 98.62 217 ASP B O 1
ATOM 5165 N N . TYR B 1 218 ? -16.891 36.375 6.777 1 98.44 218 TYR B N 1
ATOM 5166 C CA . TYR B 1 218 ? -16.75 35.219 5.883 1 98.44 218 TYR B CA 1
ATOM 5167 C C . TYR B 1 218 ? -15.938 35.594 4.648 1 98.44 218 TYR B C 1
ATOM 5169 O O . TYR B 1 218 ? -15.188 34.75 4.125 1 98.44 218 TYR B O 1
ATOM 5177 N N . ALA B 1 219 ? -16.062 36.781 4.184 1 98.12 219 ALA B N 1
ATOM 5178 C CA . ALA B 1 219 ? -15.266 37.219 3.045 1 98.12 219 ALA B CA 1
ATOM 5179 C C . ALA B 1 219 ? -13.773 37.125 3.355 1 98.12 219 ALA B C 1
ATOM 5181 O O . ALA B 1 219 ? -12.984 36.719 2.518 1 98.12 219 ALA B O 1
ATOM 5182 N N . MET B 1 220 ? -13.43 37.562 4.527 1 98.25 220 MET B N 1
ATOM 5183 C CA . MET B 1 220 ? -12.039 37.438 4.961 1 98.25 220 MET B CA 1
ATOM 5184 C C . MET B 1 220 ? -11.641 36 5.164 1 98.25 220 MET B C 1
ATOM 5186 O O . MET B 1 220 ? -10.5 35.625 4.891 1 98.25 220 MET B O 1
ATOM 5190 N N . TRP B 1 221 ? -12.578 35.188 5.625 1 98.5 221 TRP B N 1
ATOM 5191 C CA . TRP B 1 221 ? -12.273 33.781 5.801 1 98.5 221 TRP B CA 1
ATOM 5192 C C . TRP B 1 221 ? -11.914 33.125 4.465 1 98.5 221 TRP B C 1
ATOM 5194 O O . TRP B 1 221 ? -10.969 32.344 4.383 1 98.5 221 TRP B O 1
ATOM 5204 N N . LEU B 1 222 ? -12.656 33.438 3.457 1 98.5 222 LEU B N 1
ATOM 5205 C CA . LEU B 1 222 ? -12.398 32.906 2.125 1 98.5 222 LEU B CA 1
ATOM 5206 C C . LEU B 1 222 ? -11.047 33.375 1.604 1 98.5 222 LEU B C 1
ATOM 5208 O O . LEU B 1 222 ? -10.289 32.562 1.044 1 98.5 222 LEU B O 1
ATOM 5212 N N . GLY B 1 223 ? -10.805 34.688 1.824 1 98.25 223 GLY B N 1
ATOM 5213 C CA . GLY B 1 223 ? -9.531 35.25 1.384 1 98.25 223 GLY B CA 1
ATOM 5214 C C . GLY B 1 223 ? -9.188 34.875 -0.045 1 98.25 223 GLY B C 1
ATOM 5215 O O . GLY B 1 223 ? -9.984 35.062 -0.958 1 98.25 223 GLY B O 1
ATOM 5216 N N . PRO B 1 224 ? -8.023 34.188 -0.203 1 98.44 224 PRO B N 1
ATOM 5217 C CA . PRO B 1 224 ? -7.562 33.906 -1.562 1 98.44 224 PRO B CA 1
ATOM 5218 C C . PRO B 1 224 ? -8.258 32.688 -2.16 1 98.44 224 PRO B C 1
ATOM 5220 O O . PRO B 1 224 ? -8.039 32.344 -3.328 1 98.44 224 PRO B O 1
ATOM 5223 N N . ALA B 1 225 ? -9.07 31.953 -1.44 1 98.44 225 ALA B N 1
ATOM 5224 C CA . ALA B 1 225 ? -9.805 30.797 -1.951 1 98.44 225 ALA B CA 1
ATOM 5225 C C . ALA B 1 225 ? -10.938 31.234 -2.879 1 98.44 225 ALA B C 1
ATOM 5227 O O . ALA B 1 225 ? -11.32 32.406 -2.896 1 98.44 225 ALA B O 1
ATOM 5228 N N . PRO B 1 226 ? -11.469 30.297 -3.672 1 98.19 226 PRO B N 1
ATOM 5229 C CA . PRO B 1 226 ? -12.609 30.656 -4.52 1 98.19 226 PRO B CA 1
ATOM 5230 C C . PRO B 1 226 ? -13.812 31.141 -3.717 1 98.19 226 PRO B C 1
ATOM 5232 O O . PRO B 1 226 ? -14.078 30.625 -2.627 1 98.19 226 PRO B O 1
ATOM 5235 N N . LYS B 1 227 ? -14.5 32.094 -4.305 1 98.06 227 LYS B N 1
ATOM 5236 C CA . LYS B 1 227 ? -15.734 32.562 -3.674 1 98.06 227 LYS B CA 1
ATOM 5237 C C . LYS B 1 227 ? -16.781 31.453 -3.645 1 98.06 227 LYS B C 1
ATOM 5239 O O . LYS B 1 227 ? -17 30.781 -4.648 1 98.06 227 LYS B O 1
ATOM 5244 N N . ARG B 1 228 ? -17.344 31.25 -2.484 1 97.75 228 ARG B N 1
ATOM 5245 C CA . ARG B 1 228 ? -18.391 30.266 -2.254 1 97.75 228 ARG B CA 1
ATOM 5246 C C . ARG B 1 228 ? -19.453 30.812 -1.302 1 97.75 228 ARG B C 1
ATOM 5248 O O . ARG B 1 228 ? -19.141 31.625 -0.416 1 97.75 228 ARG B O 1
ATOM 5255 N N . PRO B 1 229 ? -20.797 30.375 -1.596 1 98.31 229 PRO B N 1
ATOM 5256 C CA . PRO B 1 229 ? -21.75 30.656 -0.518 1 98.31 229 PRO B CA 1
ATOM 5257 C C . PRO B 1 229 ? -21.375 29.969 0.792 1 98.31 229 PRO B C 1
ATOM 5259 O O . PRO B 1 229 ? -20.703 28.922 0.78 1 98.31 229 PRO B O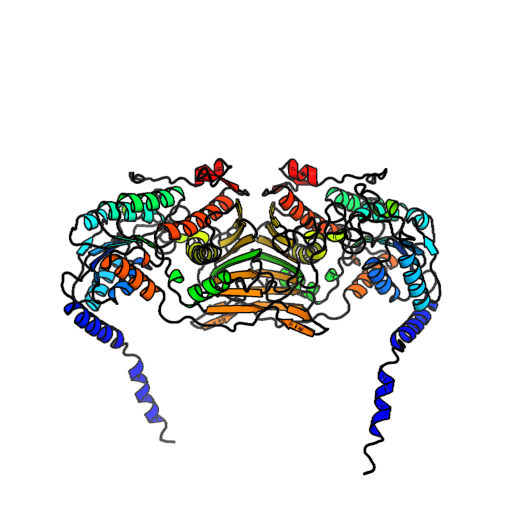 1
ATOM 5262 N N . PHE B 1 230 ? -21.844 30.578 1.883 1 98.56 230 PHE B N 1
ATOM 5263 C CA . PHE B 1 230 ? -21.516 30 3.178 1 98.56 230 PHE B CA 1
ATOM 5264 C C . PHE B 1 230 ? -22.234 28.672 3.385 1 98.56 230 PHE B C 1
ATOM 5266 O O . PHE B 1 230 ? -23.438 28.578 3.176 1 98.56 230 PHE B O 1
ATOM 5273 N N . ASN B 1 231 ? -21.516 27.719 3.742 1 98.31 231 ASN B N 1
ATOM 5274 C CA . ASN B 1 231 ? -21.984 26.406 4.176 1 98.31 231 ASN B CA 1
ATOM 5275 C C . ASN B 1 231 ? -21.328 25.969 5.477 1 98.31 231 ASN B C 1
ATOM 5277 O O . ASN B 1 231 ? -20.094 25.906 5.562 1 98.31 231 ASN B O 1
ATOM 5281 N N . THR B 1 232 ? -22.109 25.688 6.441 1 97.12 232 THR B N 1
ATOM 5282 C CA . THR B 1 232 ? -21.594 25.391 7.773 1 97.12 232 THR B CA 1
ATOM 5283 C C . THR B 1 232 ? -20.625 24.219 7.73 1 97.12 232 THR B C 1
ATOM 5285 O O . THR B 1 232 ? -19.672 24.156 8.508 1 97.12 232 THR B O 1
ATOM 5288 N N . ASN B 1 233 ? -20.812 23.281 6.82 1 97.19 233 ASN B N 1
ATOM 5289 C CA . ASN B 1 233 ? -20 22.078 6.781 1 97.19 233 ASN B CA 1
ATOM 5290 C C . ASN B 1 233 ? -18.812 22.219 5.832 1 97.19 233 ASN B C 1
ATOM 5292 O O . ASN B 1 233 ? -18.156 21.234 5.504 1 97.19 233 ASN B O 1
ATOM 5296 N N . ARG B 1 234 ? -18.453 23.422 5.43 1 97.69 234 ARG B N 1
ATOM 5297 C CA . ARG B 1 234 ? -17.234 23.75 4.703 1 97.69 234 ARG B CA 1
ATOM 5298 C C . ARG B 1 234 ? -16.344 24.672 5.516 1 97.69 234 ARG B C 1
ATOM 5300 O O . ARG B 1 234 ? -15.258 25.062 5.055 1 97.69 234 ARG B O 1
ATOM 5307 N N . PHE B 1 235 ? -16.75 25.016 6.688 1 97.38 235 PHE B N 1
ATOM 5308 C CA . PHE B 1 235 ? -16.156 26.047 7.531 1 97.38 235 PHE B CA 1
ATOM 5309 C C . PHE B 1 235 ? -15.305 25.422 8.641 1 97.38 235 PHE B C 1
ATOM 5311 O O . PHE B 1 235 ? -14.477 24.547 8.375 1 97.38 235 PHE B O 1
ATOM 5318 N N . HIS B 1 236 ? -15.414 25.875 9.953 1 96.56 236 HIS B N 1
ATOM 5319 C CA . HIS B 1 236 ? -14.57 25.453 11.062 1 96.56 236 HIS B CA 1
ATOM 5320 C C . HIS B 1 236 ? -14.422 23.938 11.086 1 96.56 236 HIS B C 1
ATOM 5322 O O . HIS B 1 236 ? -15.422 23.219 11.07 1 96.56 236 HIS B O 1
ATOM 5328 N N . PHE B 1 237 ? -13.164 23.484 11.055 1 95.56 237 PHE B N 1
ATOM 5329 C CA . PHE B 1 237 ? -12.742 22.094 11.141 1 95.56 237 PHE B CA 1
ATOM 5330 C C . PHE B 1 237 ? -12.891 21.391 9.797 1 95.56 237 PHE B C 1
ATOM 5332 O O . PHE B 1 237 ? -11.945 20.781 9.297 1 95.56 237 PHE B O 1
ATOM 5339 N N . ASN B 1 238 ? -14.039 21.469 9.133 1 97.12 238 ASN B N 1
ATOM 5340 C CA . ASN B 1 238 ? -14.375 20.672 7.961 1 97.12 238 ASN B CA 1
ATOM 5341 C C . ASN B 1 238 ? -13.719 21.219 6.699 1 97.12 238 ASN B C 1
ATOM 5343 O O . ASN B 1 238 ? -13.695 20.547 5.664 1 97.12 238 ASN B O 1
ATOM 5347 N N . PHE B 1 239 ? -13.195 22.438 6.762 1 97.81 239 PHE B N 1
ATOM 5348 C CA . PHE B 1 239 ? -12.5 23 5.609 1 97.81 239 PHE B CA 1
ATOM 5349 C C . PHE B 1 239 ? -11.438 22.031 5.102 1 97.81 239 PHE B C 1
ATOM 5351 O O . PHE B 1 239 ? -11.102 22.031 3.916 1 97.81 239 PHE B O 1
ATOM 5358 N N . ARG B 1 240 ? -10.969 21.109 5.949 1 98 240 ARG B N 1
ATOM 5359 C CA . ARG B 1 240 ? -9.859 20.203 5.699 1 98 240 ARG B CA 1
ATOM 5360 C C . ARG B 1 240 ? -10.188 19.234 4.559 1 98 240 ARG B C 1
ATOM 5362 O O . ARG B 1 240 ? -9.281 18.688 3.932 1 98 240 ARG B O 1
ATOM 5369 N N . TRP B 1 241 ? -11.484 19.062 4.281 1 98.12 241 TRP B N 1
ATOM 5370 C CA . TRP B 1 241 ? -11.922 18 3.385 1 98.12 241 TRP B CA 1
ATOM 5371 C C . TRP B 1 241 ? -12.344 18.562 2.033 1 98.12 241 TRP B C 1
ATOM 5373 O O . TRP B 1 241 ? -12.961 17.875 1.226 1 98.12 241 TRP B O 1
ATOM 5383 N N . PHE B 1 242 ? -12.094 19.812 1.839 1 98.44 242 PHE B N 1
ATOM 5384 C CA . PHE B 1 242 ? -12.453 20.5 0.601 1 98.44 242 PHE B CA 1
ATOM 5385 C C . PHE B 1 242 ? -11.211 21.047 -0.094 1 98.44 242 PHE B C 1
ATOM 5387 O O . PHE B 1 242 ? -10.422 21.781 0.515 1 98.44 242 PHE B O 1
ATOM 5394 N N . TRP B 1 243 ? -11.07 20.859 -1.38 1 98.19 243 TRP B N 1
ATOM 5395 C CA . TRP B 1 243 ? -9.875 21.172 -2.156 1 98.19 243 TRP B CA 1
ATOM 5396 C C . TRP B 1 243 ? -9.633 22.672 -2.186 1 98.19 243 TRP B C 1
ATOM 5398 O O . TRP B 1 243 ? -8.492 23.125 -2.328 1 98.19 243 TRP B O 1
ATOM 5408 N N . ASP B 1 244 ? -10.656 23.469 -1.952 1 98 244 ASP B N 1
ATOM 5409 C CA . ASP B 1 244 ? -10.539 24.922 -1.975 1 98 244 ASP B CA 1
ATOM 5410 C C . ASP B 1 244 ? -9.602 25.422 -0.872 1 98 244 ASP B C 1
ATOM 5412 O O . ASP B 1 244 ? -8.953 26.453 -1.02 1 98 244 ASP B O 1
ATOM 5416 N N . TYR B 1 245 ? -9.578 24.625 0.208 1 98.38 245 TYR B N 1
ATOM 5417 C CA . TYR B 1 245 ? -9 25.188 1.423 1 98.38 245 TYR B CA 1
ATOM 5418 C C . TYR B 1 245 ? -7.852 24.328 1.936 1 98.38 245 TYR B C 1
ATOM 5420 O O . TYR B 1 245 ? -7.004 24.812 2.693 1 98.38 245 TYR B O 1
ATOM 5428 N N . ALA B 1 246 ? -7.922 23.031 1.593 1 98.38 246 ALA B N 1
ATOM 5429 C CA . ALA B 1 246 ? -6.973 22.078 2.166 1 98.38 246 ALA B CA 1
ATOM 5430 C C . ALA B 1 246 ? -6.797 20.859 1.255 1 98.38 246 ALA B C 1
ATOM 5432 O O . ALA B 1 246 ? -7.215 20.891 0.096 1 98.38 246 ALA B O 1
ATOM 5433 N N . GLY B 1 247 ? -6 19.891 1.738 1 98.06 247 GLY B N 1
ATOM 5434 C CA . GLY B 1 247 ? -5.648 18.766 0.882 1 98.06 247 GLY B CA 1
ATOM 5435 C C . GLY B 1 247 ? -6.09 17.422 1.438 1 98.06 247 GLY B C 1
ATOM 5436 O O . GLY B 1 247 ? -5.531 16.391 1.09 1 98.06 247 GLY B O 1
ATOM 5437 N N . GLY B 1 248 ? -7.082 17.438 2.363 1 98.06 248 GLY B N 1
ATOM 5438 C CA . GLY B 1 248 ? -7.57 16.188 2.926 1 98.06 248 GLY B CA 1
ATOM 5439 C C . GLY B 1 248 ? -6.605 15.562 3.91 1 98.06 248 GLY B C 1
ATOM 5440 O O . GLY B 1 248 ? -5.707 16.234 4.422 1 98.06 248 GLY B O 1
ATOM 5441 N N . LEU B 1 249 ? -6.805 14.289 4.176 1 97.88 249 LEU B N 1
ATOM 5442 C CA . LEU B 1 249 ? -6.008 13.57 5.172 1 97.88 249 LEU B CA 1
ATOM 5443 C C . LEU B 1 249 ? -4.543 13.508 4.75 1 97.88 249 LEU B C 1
ATOM 5445 O O . LEU B 1 249 ? -3.652 13.477 5.602 1 97.88 249 LEU B O 1
ATOM 5449 N N . MET B 1 250 ? -4.262 13.516 3.502 1 98.38 250 MET B N 1
ATOM 5450 C CA . MET B 1 250 ? -2.898 13.5 2.98 1 98.38 250 MET B CA 1
ATOM 5451 C C . MET B 1 250 ? -2.092 14.664 3.535 1 98.38 250 MET B C 1
ATOM 5453 O O . MET B 1 250 ? -0.975 14.477 4.02 1 98.38 250 MET B O 1
ATOM 5457 N N . THR B 1 251 ? -2.68 15.812 3.508 1 97.94 251 THR B N 1
ATOM 5458 C CA . THR B 1 251 ? -1.914 16.969 3.965 1 97.94 251 THR B CA 1
ATOM 5459 C C . THR B 1 251 ? -2.191 17.25 5.438 1 97.94 251 THR B C 1
ATOM 5461 O O . THR B 1 251 ? -1.43 17.969 6.094 1 97.94 251 THR B O 1
ATOM 5464 N N . ASP B 1 252 ? -3.293 16.719 5.957 1 97 252 ASP B N 1
ATOM 5465 C CA . ASP B 1 252 ? -3.609 16.922 7.367 1 97 252 ASP B CA 1
ATOM 5466 C C . ASP B 1 252 ? -2.789 15.992 8.258 1 97 252 ASP B C 1
ATOM 5468 O O . ASP B 1 252 ? -1.881 16.438 8.961 1 97 252 ASP B O 1
ATOM 5472 N N . TRP B 1 253 ? -3.018 14.672 8.133 1 96.62 253 TRP B N 1
ATOM 5473 C CA . TRP B 1 253 ? -2.281 13.68 8.906 1 96.62 253 TRP B CA 1
ATOM 5474 C C . TRP B 1 253 ? -1.04 13.211 8.156 1 96.62 253 TRP B C 1
ATOM 5476 O O . TRP B 1 253 ? -0.011 12.914 8.766 1 96.62 253 TRP B O 1
ATOM 5486 N N . GLY B 1 254 ? -1.152 13.125 6.883 1 97.88 254 GLY B N 1
ATOM 5487 C CA . GLY B 1 254 ? -0.054 12.602 6.086 1 97.88 254 GLY B CA 1
ATOM 5488 C C . GLY B 1 254 ? 1.243 13.359 6.285 1 97.88 254 GLY B C 1
ATOM 5489 O O . GLY B 1 254 ? 2.316 12.766 6.355 1 97.88 254 GLY B O 1
ATOM 5490 N N . VAL B 1 255 ? 1.139 14.633 6.406 1 97.69 255 VAL B N 1
ATOM 5491 C CA . VAL B 1 255 ? 2.334 15.461 6.523 1 97.69 255 VAL B CA 1
ATOM 5492 C C . VAL B 1 255 ? 3.094 15.102 7.797 1 97.69 255 VAL B C 1
ATOM 5494 O O . VAL B 1 255 ? 4.328 15.141 7.824 1 97.69 255 VAL B O 1
ATOM 5497 N N . HIS B 1 256 ? 2.41 14.695 8.914 1 98.12 256 HIS B N 1
ATOM 5498 C CA . HIS B 1 256 ? 3.061 14.273 10.148 1 98.12 256 HIS B CA 1
ATOM 5499 C C . HIS B 1 256 ? 3.918 13.031 9.922 1 98.12 256 HIS B C 1
ATOM 5501 O O . HIS B 1 256 ? 5.09 13 10.305 1 98.12 256 HIS B O 1
ATOM 5507 N N . GLU B 1 257 ? 3.312 12.062 9.312 1 98.75 257 GLU B N 1
ATOM 5508 C CA . GLU B 1 257 ? 3.975 10.773 9.164 1 98.75 257 GLU B CA 1
ATOM 5509 C C . GLU B 1 257 ? 5.039 10.82 8.07 1 98.75 257 GLU B C 1
ATOM 5511 O O . GLU B 1 257 ? 6.137 10.281 8.242 1 98.75 257 GLU B O 1
ATOM 5516 N N . ILE B 1 258 ? 4.746 11.469 6.992 1 98.81 258 ILE B N 1
ATOM 5517 C CA . ILE B 1 258 ? 5.668 11.586 5.871 1 98.81 258 ILE B CA 1
ATOM 5518 C C . ILE B 1 258 ? 6.902 12.383 6.301 1 98.81 258 ILE B C 1
ATOM 5520 O O . ILE B 1 258 ? 8.023 12.086 5.875 1 98.81 258 ILE B O 1
ATOM 5524 N N . ASP B 1 259 ? 6.715 13.391 7.156 1 98.81 259 ASP B N 1
ATOM 5525 C CA . ASP B 1 259 ? 7.82 14.203 7.656 1 98.81 259 ASP B CA 1
ATOM 5526 C C . ASP B 1 259 ? 8.852 13.336 8.383 1 98.81 259 ASP B C 1
ATOM 5528 O O . ASP B 1 259 ? 10.031 13.359 8.047 1 98.81 259 ASP B O 1
ATOM 5532 N N . ILE B 1 260 ? 8.367 12.539 9.32 1 98.81 260 ILE B N 1
ATOM 5533 C CA . ILE B 1 260 ? 9.266 11.695 10.094 1 98.81 260 ILE B CA 1
ATOM 5534 C C . ILE B 1 260 ? 9.93 10.664 9.18 1 98.81 260 ILE B C 1
ATOM 5536 O O . ILE B 1 260 ? 11.133 10.414 9.297 1 98.81 260 ILE B O 1
ATOM 5540 N N . ALA B 1 261 ? 9.188 10.094 8.289 1 98.88 261 ALA B N 1
ATOM 5541 C CA . ALA B 1 261 ? 9.703 9.078 7.375 1 98.88 261 ALA B CA 1
ATOM 5542 C C . ALA B 1 261 ? 10.836 9.641 6.523 1 98.88 261 ALA B C 1
ATOM 5544 O O . ALA B 1 261 ? 11.922 9.047 6.453 1 98.88 261 ALA B O 1
ATOM 5545 N N . LEU B 1 262 ? 10.609 10.781 5.875 1 98.75 262 LEU B N 1
ATOM 5546 C CA . LEU B 1 262 ? 11.594 11.359 4.969 1 98.75 262 LEU B CA 1
ATOM 5547 C C . LEU B 1 262 ? 12.82 11.844 5.738 1 98.75 262 LEU B C 1
ATOM 5549 O O . LEU B 1 262 ? 13.945 11.695 5.273 1 98.75 262 LEU B O 1
ATOM 5553 N N . TYR B 1 263 ? 12.516 12.438 6.918 1 98.56 263 TYR B N 1
ATOM 5554 C CA . TYR B 1 263 ? 13.609 12.906 7.758 1 98.56 263 TYR B CA 1
ATOM 5555 C C . TYR B 1 263 ? 14.5 11.742 8.18 1 98.56 263 TYR B C 1
ATOM 5557 O O . TYR B 1 263 ? 15.734 11.844 8.125 1 98.56 263 TYR B O 1
ATOM 5565 N N . ALA B 1 264 ? 13.914 10.656 8.547 1 98.81 264 ALA B N 1
ATOM 5566 C CA . ALA B 1 264 ? 14.664 9.469 8.969 1 98.81 264 ALA B CA 1
ATOM 5567 C C . ALA B 1 264 ? 15.461 8.883 7.812 1 98.81 264 ALA B C 1
ATOM 5569 O O . ALA B 1 264 ? 16.625 8.484 7.984 1 98.81 264 ALA B O 1
ATOM 5570 N N . MET B 1 265 ? 14.891 8.836 6.676 1 98.75 265 MET B N 1
ATOM 5571 C CA . MET B 1 265 ? 15.5 8.188 5.52 1 98.75 265 MET B CA 1
ATOM 5572 C C . MET B 1 265 ? 16.5 9.117 4.832 1 98.75 265 MET B C 1
ATOM 5574 O O . MET B 1 265 ? 17.297 8.68 3.998 1 98.75 265 MET B O 1
ATOM 5578 N N . GLY B 1 266 ? 16.453 10.438 5.102 1 98.12 266 GLY B N 1
ATOM 5579 C CA . GLY B 1 266 ? 17.391 11.398 4.566 1 98.12 266 GLY B CA 1
ATOM 5580 C C . GLY B 1 266 ? 17.156 11.719 3.102 1 98.12 266 GLY B C 1
ATOM 5581 O O . GLY B 1 266 ? 18.109 11.836 2.322 1 98.12 266 GLY B O 1
ATOM 5582 N N . VAL B 1 267 ? 15.867 11.789 2.719 1 98.06 267 VAL B N 1
ATOM 5583 C CA . VAL B 1 267 ? 15.539 12.094 1.331 1 98.06 267 VAL B CA 1
ATOM 5584 C C . VAL B 1 267 ? 14.594 13.297 1.272 1 98.06 267 VAL B C 1
ATOM 5586 O O . VAL B 1 267 ? 14 13.672 2.283 1 98.06 267 VAL B O 1
ATOM 5589 N N . THR B 1 268 ? 14.453 13.891 0.054 1 97.62 268 THR B N 1
ATOM 5590 C CA . THR B 1 268 ? 13.688 15.125 -0.039 1 97.62 268 THR B CA 1
ATOM 5591 C C . THR B 1 268 ? 12.562 14.992 -1.066 1 97.62 268 THR B C 1
ATOM 5593 O O . THR B 1 268 ? 11.492 15.586 -0.907 1 97.62 268 THR B O 1
ATOM 5596 N N . ALA B 1 269 ? 12.828 14.312 -2.16 1 98.06 269 ALA B N 1
ATOM 5597 C CA . ALA B 1 269 ? 11.828 14.156 -3.213 1 98.06 269 ALA B CA 1
ATOM 5598 C C . ALA B 1 269 ? 11.891 12.766 -3.834 1 98.06 269 ALA B C 1
ATOM 5600 O O . ALA B 1 269 ? 12.969 12.18 -3.941 1 98.06 269 ALA B O 1
ATOM 5601 N N . PRO B 1 270 ? 10.773 12.258 -4.25 1 98.75 270 PRO B N 1
ATOM 5602 C CA . PRO B 1 270 ? 10.758 10.945 -4.906 1 98.75 270 PRO B CA 1
ATOM 5603 C C . PRO B 1 270 ? 11.117 11.023 -6.391 1 98.75 270 PRO B C 1
ATOM 5605 O O . PRO B 1 270 ? 11.094 12.109 -6.977 1 98.75 270 PRO B O 1
ATOM 5608 N N . LYS B 1 271 ? 11.453 9.883 -6.906 1 98.69 271 LYS B N 1
ATOM 5609 C CA . LYS B 1 271 ? 11.609 9.742 -8.352 1 98.69 271 LYS B CA 1
ATOM 5610 C C . LYS B 1 271 ? 10.25 9.789 -9.047 1 98.69 271 LYS B C 1
ATOM 5612 O O . LYS B 1 271 ? 10.117 10.391 -10.117 1 98.69 271 LYS B O 1
ATOM 5617 N N . SER B 1 272 ? 9.305 9.164 -8.492 1 98.88 272 SER B N 1
ATOM 5618 C CA . SER B 1 272 ? 7.953 9.141 -9.031 1 98.88 272 SER B CA 1
ATOM 5619 C C . SER B 1 272 ? 6.918 8.953 -7.93 1 98.88 272 SER B C 1
ATOM 5621 O O . SER B 1 272 ? 7.254 8.539 -6.82 1 98.88 272 SER B O 1
ATOM 5623 N N . VAL B 1 273 ? 5.707 9.336 -8.227 1 98.88 273 VAL B N 1
ATOM 5624 C CA . VAL B 1 273 ? 4.59 9.188 -7.301 1 98.88 273 VAL B CA 1
ATOM 5625 C C . VAL B 1 273 ? 3.34 8.758 -8.07 1 98.88 273 VAL B C 1
ATOM 5627 O O . VAL B 1 273 ? 3.098 9.219 -9.18 1 98.88 273 VAL B O 1
ATOM 5630 N N . MET B 1 274 ? 2.566 7.855 -7.473 1 98.88 274 MET B N 1
ATOM 5631 C CA . MET B 1 274 ? 1.278 7.398 -7.988 1 98.88 274 MET B CA 1
ATOM 5632 C C . MET B 1 274 ? 0.276 7.215 -6.855 1 98.88 274 MET B C 1
ATOM 5634 O O . MET B 1 274 ? 0.662 6.941 -5.715 1 98.88 274 MET B O 1
ATOM 5638 N N . ALA B 1 275 ? -0.977 7.422 -7.184 1 98.88 275 ALA B N 1
ATOM 5639 C CA . ALA B 1 275 ? -1.996 7.336 -6.141 1 98.88 275 ALA B CA 1
ATOM 5640 C C . ALA B 1 275 ? -3.324 6.844 -6.711 1 98.88 275 ALA B C 1
ATOM 5642 O O . ALA B 1 275 ? -3.633 7.09 -7.879 1 98.88 275 ALA B O 1
ATOM 5643 N N . SER B 1 276 ? -4.035 6.109 -5.879 1 98.81 276 SER B N 1
ATOM 5644 C CA . SER B 1 276 ? -5.387 5.656 -6.18 1 98.81 276 SER B CA 1
ATOM 5645 C C . SER B 1 276 ? -6.254 5.621 -4.926 1 98.81 276 SER B C 1
ATOM 5647 O O . SER B 1 276 ? -5.781 5.254 -3.85 1 98.81 276 SER B O 1
ATOM 5649 N N . GLY B 1 277 ? -7.434 6.02 -5.027 1 98.5 277 GLY B N 1
ATOM 5650 C CA . GLY B 1 277 ? -8.414 6.066 -3.955 1 98.5 277 GLY B CA 1
ATOM 5651 C C . GLY B 1 277 ? -9.695 6.781 -4.348 1 98.5 277 GLY B C 1
ATOM 5652 O O . GLY B 1 277 ? -10.055 6.82 -5.527 1 98.5 277 GLY B O 1
ATOM 5653 N N . GLY B 1 278 ? -10.445 7.195 -3.412 1 98.31 278 GLY B N 1
ATOM 5654 C CA . GLY B 1 278 ? -11.711 7.875 -3.654 1 98.31 278 GLY B CA 1
ATOM 5655 C C . GLY B 1 278 ? -12.617 7.906 -2.438 1 98.31 278 GLY B C 1
ATOM 5656 O O . GLY B 1 278 ? -12.172 7.617 -1.322 1 98.31 278 GLY B O 1
ATOM 5657 N N . LYS B 1 279 ? -13.773 8.43 -2.662 1 97.94 279 LYS B N 1
ATOM 5658 C CA . LYS B 1 279 ? -14.82 8.359 -1.644 1 97.94 279 LYS B CA 1
ATOM 5659 C C . LYS B 1 279 ? -15.492 6.992 -1.635 1 97.94 279 LYS B C 1
ATOM 5661 O O . LYS B 1 279 ? -16.672 6.879 -1.946 1 97.94 279 LYS B O 1
ATOM 5666 N N . PHE B 1 280 ? -14.766 6.012 -1.16 1 98.44 280 PHE B N 1
ATOM 5667 C CA . PHE B 1 280 ? -15.234 4.633 -1.191 1 98.44 280 PHE B CA 1
ATOM 5668 C C . PHE B 1 280 ? -16.141 4.34 0 1 98.44 280 PHE B C 1
ATOM 5670 O O . PHE B 1 280 ? -17.172 3.68 -0.144 1 98.44 280 PHE B O 1
ATOM 5677 N N . ALA B 1 281 ? -15.766 4.801 1.146 1 98.12 281 ALA B N 1
ATOM 5678 C CA . ALA B 1 281 ? -16.484 4.5 2.379 1 98.12 281 ALA B CA 1
ATOM 5679 C C . ALA B 1 281 ? -17.812 5.258 2.432 1 98.12 281 ALA B C 1
ATOM 5681 O O . ALA B 1 281 ? -18.844 4.703 2.842 1 98.12 281 ALA B O 1
ATOM 5682 N N . TYR B 1 282 ? -17.719 6.523 2.057 1 97.5 282 TYR B N 1
ATOM 5683 C CA . TYR B 1 282 ? -18.875 7.414 2.133 1 97.5 282 TYR B CA 1
ATOM 5684 C C . TYR B 1 282 ? -19.047 8.195 0.835 1 97.5 282 TYR B C 1
ATOM 5686 O O . TYR B 1 282 ? -18.844 9.414 0.805 1 97.5 282 TYR B O 1
ATOM 5694 N N . PRO B 1 283 ? -19.516 7.574 -0.151 1 96.81 283 PRO B N 1
ATOM 5695 C CA . PRO B 1 283 ? -19.562 8.203 -1.474 1 96.81 283 PRO B CA 1
ATOM 5696 C C . PRO B 1 283 ? -20.516 9.391 -1.534 1 96.81 283 PRO B C 1
ATOM 5698 O O . PRO B 1 283 ? -20.375 10.258 -2.4 1 96.81 283 PRO B O 1
ATOM 5701 N N . ASP B 1 284 ? -21.375 9.523 -0.578 1 96.56 284 ASP B N 1
ATOM 5702 C CA . ASP B 1 284 ? -22.438 10.523 -0.698 1 96.56 284 ASP B CA 1
ATOM 5703 C C . ASP B 1 284 ? -22.203 11.672 0.284 1 96.56 284 ASP B C 1
ATOM 5705 O O . ASP B 1 284 ? -23.031 12.594 0.364 1 96.56 284 ASP B O 1
ATOM 5709 N N . ASP B 1 285 ? -21.172 11.617 1.086 1 96.94 285 ASP B N 1
ATOM 5710 C CA . ASP B 1 285 ? -21 12.719 2.021 1 96.94 285 ASP B CA 1
ATOM 5711 C C . ASP B 1 285 ? -20.547 13.984 1.296 1 96.94 285 ASP B C 1
ATOM 5713 O O . ASP B 1 285 ? -20.375 13.977 0.075 1 96.94 285 ASP B O 1
ATOM 5717 N N . ALA B 1 286 ? -20.344 15.039 2.021 1 98 286 ALA B N 1
ATOM 5718 C CA . ALA B 1 286 ? -20.125 16.359 1.413 1 98 286 ALA B CA 1
ATOM 5719 C C . ALA B 1 286 ? -18.656 16.547 1.049 1 98 286 ALA B C 1
ATOM 5721 O O . ALA B 1 286 ? -18.312 17.453 0.28 1 98 286 ALA B O 1
ATOM 5722 N N . SER B 1 287 ? -17.719 15.812 1.621 1 97.81 287 SER B N 1
ATOM 5723 C CA . SER B 1 287 ? -16.297 1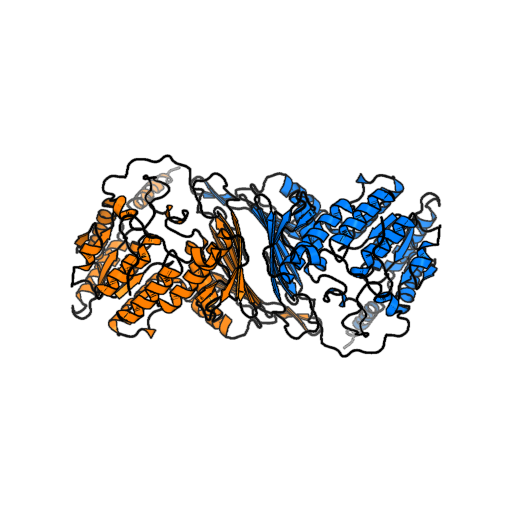5.992 1.414 1 97.81 287 SER B CA 1
ATOM 5724 C C . SER B 1 287 ? -15.914 15.805 -0.051 1 97.81 287 SER B C 1
ATOM 5726 O O . SER B 1 287 ? -16.578 15.062 -0.778 1 97.81 287 SER B O 1
ATOM 5728 N N . GLU B 1 288 ? -14.891 16.5 -0.445 1 98.19 288 GLU B N 1
ATOM 5729 C CA . GLU B 1 288 ? -14.398 16.375 -1.813 1 98.19 288 GLU B CA 1
ATOM 5730 C C . GLU B 1 288 ? -13.148 15.508 -1.865 1 98.19 288 GLU B C 1
ATOM 5732 O O . GLU B 1 288 ? -12.883 14.844 -2.873 1 98.19 288 GLU B O 1
ATOM 5737 N N . THR B 1 289 ? -12.352 15.508 -0.841 1 98.38 289 THR B N 1
ATOM 5738 C CA . THR B 1 289 ? -11.102 14.758 -0.777 1 98.38 289 THR B CA 1
ATOM 5739 C C . THR B 1 289 ? -11.375 13.281 -0.507 1 98.38 289 THR B C 1
ATOM 5741 O O . THR B 1 289 ? -12.414 12.922 0.049 1 98.38 289 THR B O 1
ATOM 5744 N N . PRO B 1 290 ? -10.508 12.414 -0.914 1 98.62 290 PRO B N 1
ATOM 5745 C CA . PRO B 1 290 ? -10.75 10.984 -0.743 1 98.62 290 PRO B CA 1
ATOM 5746 C C . PRO B 1 290 ? -10.781 10.562 0.725 1 98.62 290 PRO B C 1
ATOM 5748 O O . PRO B 1 290 ? -9.977 11.039 1.527 1 98.62 290 PRO B O 1
ATOM 5751 N N . ASP B 1 291 ? -11.734 9.656 1.061 1 98.38 291 ASP B N 1
ATOM 5752 C CA . ASP B 1 291 ? -11.789 9.078 2.398 1 98.38 291 ASP B CA 1
ATOM 5753 C C . ASP B 1 291 ? -10.945 7.805 2.482 1 98.38 291 ASP B C 1
ATOM 5755 O O . ASP B 1 291 ? -10.75 7.254 3.568 1 98.38 291 ASP B O 1
ATOM 5759 N N . THR B 1 292 ? -10.531 7.305 1.357 1 98.69 292 THR B N 1
ATOM 5760 C CA . THR B 1 292 ? -9.641 6.164 1.187 1 98.69 292 THR B CA 1
ATOM 5761 C C . THR B 1 292 ? -8.594 6.449 0.111 1 98.69 292 THR B C 1
ATOM 5763 O O . THR B 1 292 ? -8.945 6.809 -1.017 1 98.69 292 THR B O 1
ATOM 5766 N N . LEU B 1 293 ? -7.312 6.297 0.488 1 98.88 293 LEU B N 1
ATOM 5767 C CA . LEU B 1 293 ? -6.27 6.629 -0.475 1 98.88 293 LEU B CA 1
ATOM 5768 C C . LEU B 1 293 ? -5.023 5.781 -0.237 1 98.88 293 LEU B C 1
ATOM 5770 O O . LEU B 1 293 ? -4.613 5.586 0.909 1 98.88 293 LEU B O 1
ATOM 5774 N N . GLN B 1 294 ? -4.477 5.211 -1.299 1 98.88 294 GLN B N 1
ATOM 5775 C CA . GLN B 1 294 ? -3.146 4.609 -1.338 1 98.88 294 GLN B CA 1
ATOM 5776 C C . GLN B 1 294 ? -2.225 5.375 -2.285 1 98.88 294 GLN B C 1
ATOM 5778 O O . GLN B 1 294 ? -2.557 5.57 -3.457 1 98.88 294 GLN B O 1
ATOM 5783 N N . THR B 1 295 ? -1.133 5.812 -1.754 1 98.94 295 THR B N 1
ATOM 5784 C CA . THR B 1 295 ? -0.12 6.504 -2.545 1 98.94 295 THR B CA 1
ATOM 5785 C C . THR B 1 295 ? 1.229 5.797 -2.432 1 98.94 295 THR B C 1
ATOM 5787 O O . THR B 1 295 ? 1.654 5.434 -1.333 1 98.94 295 THR B O 1
ATOM 5790 N N . VAL B 1 296 ? 1.871 5.543 -3.531 1 98.94 296 VAL B N 1
ATOM 5791 C CA . VAL B 1 296 ? 3.199 4.941 -3.551 1 98.94 296 VAL B CA 1
ATOM 5792 C C . VAL B 1 296 ? 4.215 5.949 -4.086 1 98.94 296 VAL B C 1
ATOM 5794 O O . VAL B 1 296 ? 4.062 6.465 -5.195 1 98.94 296 VAL B O 1
ATOM 5797 N N . TYR B 1 297 ? 5.188 6.262 -3.244 1 98.94 297 TYR B N 1
ATOM 5798 C CA . TYR B 1 297 ? 6.332 7.078 -3.623 1 98.94 297 TYR B CA 1
ATOM 5799 C C . TYR B 1 297 ? 7.551 6.211 -3.908 1 98.94 297 TYR B C 1
ATOM 5801 O O . TYR B 1 297 ? 7.93 5.371 -3.086 1 98.94 297 TYR B O 1
ATOM 5809 N N . GLU B 1 298 ? 8.125 6.422 -5.055 1 98.88 298 GLU B N 1
ATOM 5810 C CA . GLU B 1 298 ? 9.359 5.723 -5.406 1 98.88 298 GLU B CA 1
ATOM 5811 C C . GLU B 1 298 ? 10.586 6.582 -5.117 1 98.88 298 GLU B C 1
ATOM 5813 O O . GLU B 1 298 ? 10.758 7.648 -5.715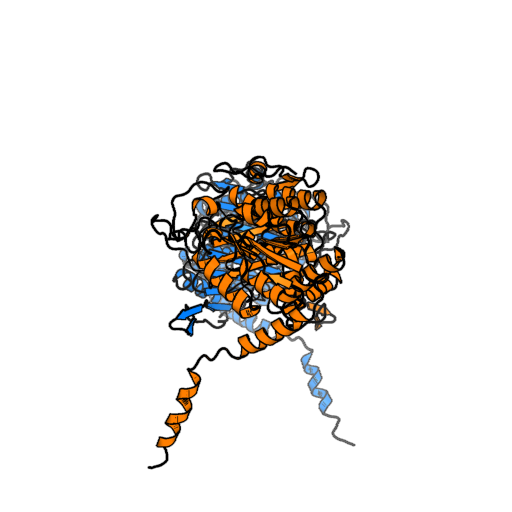 1 98.88 298 GLU B O 1
ATOM 5818 N N . TYR B 1 299 ? 11.352 6.164 -4.184 1 98.69 299 TYR B N 1
ATOM 5819 C CA . TYR B 1 299 ? 12.648 6.781 -3.924 1 98.69 299 TYR B CA 1
ATOM 5820 C C . TYR B 1 299 ? 13.781 5.883 -4.402 1 98.69 299 TYR B C 1
ATOM 5822 O O . TYR B 1 299 ? 13.547 4.867 -5.059 1 98.69 299 TYR B O 1
ATOM 5830 N N . ASP B 1 300 ? 15.008 6.395 -4.227 1 97.19 300 ASP B N 1
ATOM 5831 C CA . ASP B 1 300 ? 16.156 5.582 -4.609 1 97.19 300 ASP B CA 1
ATOM 5832 C C . ASP B 1 300 ? 16.391 4.441 -3.615 1 97.19 300 ASP B C 1
ATOM 5834 O O . ASP B 1 300 ? 16.781 4.68 -2.473 1 97.19 300 ASP B O 1
ATOM 5838 N N . GLY B 1 301 ? 16.016 3.258 -4.07 1 97.69 301 GLY B N 1
ATOM 5839 C CA . GLY B 1 301 ? 16.344 2.082 -3.275 1 97.69 301 GLY B CA 1
ATOM 5840 C C . GLY B 1 301 ? 15.219 1.669 -2.342 1 97.69 301 GLY B C 1
ATOM 5841 O O . GLY B 1 301 ? 15.336 0.669 -1.63 1 97.69 301 GLY B O 1
ATOM 5842 N N . PHE B 1 302 ? 14.133 2.375 -2.277 1 98.69 302 PHE B N 1
ATOM 5843 C CA . PHE B 1 302 ? 12.992 1.988 -1.452 1 98.69 302 PHE B CA 1
ATOM 5844 C C . PHE B 1 302 ? 11.727 2.699 -1.909 1 98.69 302 PHE B C 1
ATOM 5846 O O . PHE B 1 302 ? 11.789 3.666 -2.672 1 98.69 302 PHE B O 1
ATOM 5853 N N . ASN B 1 303 ? 10.555 2.178 -1.502 1 98.88 303 ASN B N 1
ATOM 5854 C CA . ASN B 1 303 ? 9.258 2.836 -1.667 1 98.88 303 ASN B CA 1
ATOM 5855 C C . ASN B 1 303 ? 8.711 3.344 -0.335 1 98.88 303 ASN B C 1
ATOM 5857 O O . ASN B 1 303 ? 9.055 2.811 0.723 1 98.88 303 ASN B O 1
ATOM 5861 N N . MET B 1 304 ? 7.984 4.375 -0.417 1 98.94 304 MET B N 1
ATOM 5862 C CA . MET B 1 304 ? 7.117 4.758 0.693 1 98.94 304 MET B CA 1
ATOM 5863 C C . MET B 1 304 ? 5.648 4.621 0.307 1 98.94 304 MET B C 1
ATOM 5865 O O . MET B 1 304 ? 5.238 5.078 -0.763 1 98.94 304 MET B O 1
ATOM 5869 N N . LEU B 1 305 ? 4.93 3.945 1.149 1 98.88 305 LEU B N 1
ATOM 5870 C CA . LEU B 1 305 ? 3.49 3.789 0.975 1 98.88 305 LEU B CA 1
ATOM 5871 C C . LEU B 1 305 ? 2.725 4.652 1.973 1 98.88 305 LEU B C 1
ATOM 5873 O O . LEU B 1 305 ? 2.934 4.539 3.184 1 98.88 305 LEU B O 1
ATOM 5877 N N . TRP B 1 306 ? 1.872 5.543 1.474 1 98.88 306 TRP B N 1
ATOM 5878 C CA . TRP B 1 306 ? 0.898 6.254 2.295 1 98.88 306 TRP B CA 1
ATOM 5879 C C . TRP B 1 306 ? -0.485 5.625 2.166 1 98.88 306 TRP B C 1
ATOM 5881 O O . TRP B 1 306 ? -0.964 5.387 1.054 1 98.88 306 TRP B O 1
ATOM 5891 N N . GLU B 1 307 ? -1.105 5.371 3.33 1 98.81 307 GLU B N 1
ATOM 5892 C CA . GLU B 1 307 ? -2.482 4.887 3.373 1 98.81 307 GLU B CA 1
ATOM 5893 C C . GLU B 1 307 ? -3.322 5.691 4.359 1 98.81 307 GLU B C 1
ATOM 5895 O O . GLU B 1 307 ? -2.914 5.902 5.504 1 98.81 307 GLU B O 1
ATOM 5900 N N . HIS B 1 308 ? -4.516 6.074 3.854 1 98.75 308 HIS B N 1
ATOM 5901 C CA . HIS B 1 308 ? -5.391 6.641 4.871 1 98.75 308 HIS B CA 1
ATOM 5902 C C . HIS B 1 308 ? -6.824 6.145 4.707 1 98.75 308 HIS B C 1
ATOM 5904 O O . HIS B 1 308 ? -7.199 5.668 3.633 1 98.75 308 HIS B O 1
ATOM 5910 N N . ALA B 1 309 ? -7.547 6.191 5.785 1 98.5 309 ALA B N 1
ATOM 5911 C CA . ALA B 1 309 ? -8.953 5.801 5.84 1 98.5 309 ALA B CA 1
ATOM 5912 C C . ALA B 1 309 ? -9.703 6.617 6.887 1 98.5 309 ALA B C 1
ATOM 5914 O O . ALA B 1 309 ? -9.32 6.637 8.062 1 98.5 309 ALA B O 1
ATOM 5915 N N . THR B 1 310 ? -10.734 7.254 6.441 1 97.44 310 THR B N 1
ATOM 5916 C CA . THR B 1 310 ? -11.617 7.965 7.359 1 97.44 310 THR B CA 1
ATOM 5917 C C . THR B 1 310 ? -12.68 7.027 7.922 1 97.44 310 THR B C 1
ATOM 5919 O O . THR B 1 310 ? -13.211 6.176 7.207 1 97.44 310 THR B O 1
ATOM 5922 N N . GLY B 1 311 ? -12.984 7.156 9.164 1 96.69 311 GLY B N 1
ATOM 5923 C CA . GLY B 1 311 ? -14.141 6.477 9.742 1 96.69 311 GLY B CA 1
ATOM 5924 C C . GLY B 1 311 ? -13.789 5.137 10.359 1 96.69 311 GLY B C 1
ATOM 5925 O O . GLY B 1 311 ? -14.648 4.488 10.961 1 96.69 311 GLY B O 1
ATOM 5926 N N . ILE B 1 312 ? -12.539 4.754 10.211 1 97.75 312 ILE B N 1
ATOM 5927 C CA . ILE B 1 312 ? -12.125 3.494 10.82 1 97.75 312 ILE B CA 1
ATOM 5928 C C . ILE B 1 312 ? -10.758 3.668 11.484 1 97.75 312 ILE B C 1
ATOM 5930 O O . ILE B 1 312 ? -10.023 4.602 11.164 1 97.75 312 ILE B O 1
ATOM 5934 N N . ASP B 1 313 ? -10.414 2.686 12.375 1 97.62 313 ASP B N 1
ATOM 5935 C CA . ASP B 1 313 ? -9.227 2.85 13.211 1 97.62 313 ASP B CA 1
ATOM 5936 C C . ASP B 1 313 ? -8.195 1.766 12.922 1 97.62 313 ASP B C 1
ATOM 5938 O O . ASP B 1 313 ? -7.039 1.877 13.328 1 97.62 313 ASP B O 1
ATOM 5942 N N . GLY B 1 314 ? -8.633 0.676 12.312 1 96.5 314 GLY B N 1
ATOM 5943 C CA . GLY B 1 314 ? -7.77 -0.489 12.18 1 96.5 314 GLY B CA 1
ATOM 5944 C C . GLY B 1 314 ? -6.703 -0.322 11.117 1 96.5 314 GLY B C 1
ATOM 5945 O O . GLY B 1 314 ? -6.789 -0.925 10.047 1 96.5 314 GLY B O 1
ATOM 5946 N N . GLY B 1 315 ? -5.668 0.414 11.414 1 96.81 315 GLY B N 1
ATOM 5947 C CA . GLY B 1 315 ? -4.562 0.635 10.492 1 96.81 315 GLY B CA 1
ATOM 5948 C C . GLY B 1 315 ? -3.457 -0.393 10.633 1 96.81 315 GLY B C 1
ATOM 5949 O O . GLY B 1 315 ? -3.645 -1.432 11.266 1 96.81 315 GLY B O 1
ATOM 5950 N N . ASN B 1 316 ? -2.328 -0.208 9.906 1 97.62 316 ASN B N 1
ATOM 5951 C CA . ASN B 1 316 ? -1.182 -1.11 9.938 1 97.62 316 ASN B CA 1
ATOM 5952 C C . ASN B 1 316 ? -0.662 -1.311 11.359 1 97.62 316 ASN B C 1
ATOM 5954 O O . ASN B 1 316 ? -0.654 -0.373 12.156 1 97.62 316 ASN B O 1
ATOM 5958 N N . TYR B 1 317 ? -0.29 -2.59 11.703 1 97.44 317 TYR B N 1
ATOM 5959 C CA . TYR B 1 317 ? 0.294 -2.986 12.977 1 97.44 317 TYR B CA 1
ATOM 5960 C C . TYR B 1 317 ? -0.652 -2.676 14.133 1 97.44 317 TYR B C 1
ATOM 5962 O O . TYR B 1 317 ? -0.212 -2.441 15.258 1 97.44 317 TYR B O 1
ATOM 5970 N N . GLY B 1 318 ? -1.955 -2.482 13.789 1 96.25 318 GLY B N 1
ATOM 5971 C CA . GLY B 1 318 ? -3 -2.342 14.789 1 96.25 318 GLY B CA 1
ATOM 5972 C C . GLY B 1 318 ? -3.104 -0.937 15.352 1 96.25 318 GLY B C 1
ATOM 5973 O O . GLY B 1 318 ? -3.682 -0.731 16.422 1 96.25 318 GLY B O 1
ATOM 5974 N N . THR B 1 319 ? -2.516 0.002 14.734 1 97.88 319 THR B N 1
ATOM 5975 C CA . THR B 1 319 ? -2.543 1.369 15.242 1 97.88 319 THR B CA 1
ATOM 5976 C C . THR B 1 319 ? -3.271 2.293 14.273 1 97.88 319 THR B C 1
ATOM 5978 O O . THR B 1 319 ? -3.318 2.023 13.07 1 97.88 319 THR B O 1
ATOM 5981 N N . THR B 1 320 ? -3.781 3.373 14.727 1 98.06 320 THR B N 1
ATOM 5982 C CA . THR B 1 320 ? -4.586 4.281 13.922 1 98.06 320 THR B CA 1
ATOM 5983 C C . THR B 1 320 ? -3.699 5.129 13.016 1 98.06 320 THR B C 1
ATOM 5985 O O . THR B 1 320 ? -4.129 5.559 11.938 1 98.06 320 THR B O 1
ATOM 5988 N N . GLU B 1 321 ? -2.523 5.395 13.508 1 98.56 321 GLU B N 1
ATOM 5989 C CA . GLU B 1 321 ? -1.537 6.148 12.742 1 98.56 321 GLU B CA 1
ATOM 5990 C C . GLU B 1 321 ? -0.119 5.676 13.047 1 98.56 321 GLU B C 1
ATOM 5992 O O . GLU B 1 321 ? 0.115 5.016 14.062 1 98.56 321 GLU B O 1
ATOM 5997 N N . GLY B 1 322 ? 0.802 5.91 12.047 1 98.81 322 GLY B N 1
ATOM 5998 C CA . GLY B 1 322 ? 2.182 5.562 12.352 1 98.81 322 GLY B CA 1
ATOM 5999 C C . GLY B 1 322 ? 3.045 5.41 11.117 1 98.81 322 GLY B C 1
ATOM 6000 O O . GLY B 1 322 ? 2.639 5.793 10.016 1 98.81 322 GLY B O 1
ATOM 6001 N N . ILE B 1 323 ? 4.293 4.973 11.414 1 98.94 323 ILE B N 1
ATOM 6002 C CA . ILE B 1 323 ? 5.316 4.715 10.406 1 98.94 323 ILE B CA 1
ATOM 6003 C C . ILE B 1 323 ? 5.988 3.371 10.688 1 98.94 323 ILE B C 1
ATOM 6005 O O . ILE B 1 323 ? 6.277 3.039 11.836 1 98.94 323 ILE B O 1
ATOM 6009 N N . ALA B 1 324 ? 6.18 2.648 9.641 1 98.94 324 ALA B N 1
ATOM 6010 C CA . ALA B 1 324 ? 6.969 1.423 9.734 1 98.94 324 ALA B CA 1
ATOM 6011 C C . ALA B 1 324 ? 8.141 1.45 8.75 1 98.94 324 ALA B C 1
ATOM 6013 O O . ALA B 1 324 ? 7.953 1.713 7.562 1 98.94 324 ALA B O 1
ATOM 6014 N N . PHE B 1 325 ? 9.305 1.272 9.258 1 98.94 325 PHE B N 1
ATOM 6015 C CA . PHE B 1 325 ? 10.508 1.093 8.461 1 98.94 325 PHE B CA 1
ATOM 6016 C C . PHE B 1 325 ? 10.844 -0.385 8.312 1 98.94 325 PHE B C 1
ATOM 6018 O O . PHE B 1 325 ? 11.32 -1.014 9.266 1 98.94 325 PHE B O 1
ATOM 6025 N N . ILE B 1 326 ? 10.625 -0.923 7.125 1 98.94 326 ILE B N 1
ATOM 6026 C CA . ILE B 1 326 ? 10.766 -2.355 6.898 1 98.94 326 ILE B CA 1
ATOM 6027 C C . ILE B 1 326 ? 12.117 -2.639 6.246 1 98.94 326 ILE B C 1
ATOM 6029 O O . ILE B 1 326 ? 12.328 -2.324 5.07 1 98.94 326 ILE B O 1
ATOM 6033 N N . GLY B 1 327 ? 13 -3.277 7.012 1 98.75 327 GLY B N 1
ATOM 6034 C CA . GLY B 1 327 ? 14.336 -3.627 6.543 1 98.75 327 GLY B CA 1
ATOM 6035 C C . GLY B 1 327 ? 14.555 -5.125 6.438 1 98.75 327 GLY B C 1
ATOM 6036 O O . GLY B 1 327 ? 13.656 -5.914 6.738 1 98.75 327 GLY B O 1
ATOM 6037 N N . ASN B 1 328 ? 15.734 -5.469 5.945 1 98.12 328 ASN B N 1
ATOM 6038 C CA . ASN B 1 328 ? 16.078 -6.875 5.75 1 98.12 328 ASN B CA 1
ATOM 6039 C C . ASN B 1 328 ? 16.219 -7.609 7.082 1 98.12 328 ASN B C 1
ATOM 6041 O O . ASN B 1 328 ? 16.078 -8.828 7.137 1 98.12 328 ASN B O 1
ATOM 6045 N N . ASN B 1 329 ? 16.453 -6.855 8.172 1 98.62 329 ASN B N 1
ATOM 6046 C CA . ASN B 1 329 ? 16.75 -7.508 9.445 1 98.62 329 ASN B CA 1
ATOM 6047 C C . ASN B 1 329 ? 15.578 -7.379 10.422 1 98.62 329 ASN B C 1
ATOM 6049 O O . ASN B 1 329 ? 15.531 -8.086 11.43 1 98.62 329 ASN B O 1
ATOM 6053 N N . GLY B 1 330 ? 14.711 -6.52 10.117 1 98.69 330 GLY B N 1
ATOM 6054 C CA . GLY B 1 330 ? 13.586 -6.277 11 1 98.69 330 GLY B CA 1
ATOM 6055 C C . GLY B 1 330 ? 12.773 -5.059 10.609 1 98.69 330 GLY B C 1
ATOM 6056 O O . GLY B 1 330 ? 13.062 -4.41 9.602 1 98.69 330 GLY B O 1
ATOM 6057 N N . THR B 1 331 ? 11.695 -4.816 11.367 1 98.94 331 THR B N 1
ATOM 6058 C CA . THR B 1 331 ? 10.789 -3.697 11.133 1 98.94 331 THR B CA 1
ATOM 6059 C C . THR B 1 331 ? 10.703 -2.812 12.375 1 98.94 331 THR B C 1
ATOM 6061 O O . THR B 1 331 ? 10.453 -3.305 13.477 1 98.94 331 THR B O 1
ATOM 6064 N N . LEU B 1 332 ? 11.008 -1.553 12.219 1 98.94 332 LEU B N 1
ATOM 6065 C CA . LEU B 1 332 ? 10.734 -0.575 13.266 1 98.94 332 LEU B CA 1
ATOM 6066 C C . LEU B 1 332 ? 9.367 0.07 13.055 1 98.94 332 LEU B C 1
ATOM 6068 O O . LEU B 1 332 ? 9.047 0.531 11.961 1 98.94 332 LEU B O 1
ATOM 6072 N N . VAL B 1 333 ? 8.531 0.032 14.094 1 98.94 333 VAL B N 1
ATOM 6073 C CA . VAL B 1 333 ? 7.223 0.687 14.086 1 98.94 333 VAL B CA 1
ATOM 6074 C C . VAL B 1 333 ? 7.207 1.82 15.109 1 98.94 333 VAL B C 1
ATOM 6076 O O . VAL B 1 333 ? 7.613 1.635 16.25 1 98.94 333 VAL B O 1
ATOM 6079 N N . VAL B 1 334 ? 6.766 3.027 14.672 1 98.94 334 VAL B N 1
ATOM 6080 C CA . VAL B 1 334 ? 6.699 4.164 15.578 1 98.94 334 VAL B CA 1
ATOM 6081 C C . VAL B 1 334 ? 5.402 4.938 15.352 1 98.94 334 VAL B C 1
ATOM 6083 O O . VAL B 1 334 ? 4.949 5.07 14.211 1 98.94 334 VAL B O 1
ATOM 6086 N N . ASN B 1 335 ? 4.805 5.344 16.359 1 98.69 335 ASN B N 1
ATOM 6087 C CA . ASN B 1 335 ? 3.648 6.234 16.359 1 98.69 335 ASN B CA 1
ATOM 6088 C C . ASN B 1 335 ? 3.623 7.125 17.594 1 98.69 335 ASN B C 1
ATOM 6090 O O . ASN B 1 335 ? 4.633 7.266 18.297 1 98.69 335 ASN B O 1
ATOM 6094 N N . ARG B 1 336 ? 2.574 7.902 17.812 1 98.5 336 ARG B N 1
ATOM 6095 C CA . ARG B 1 336 ? 2.506 8.836 18.922 1 98.5 336 ARG B CA 1
ATOM 6096 C C . ARG B 1 336 ? 2.564 8.094 20.266 1 98.5 336 ARG B C 1
ATOM 6098 O O . ARG B 1 336 ? 2.922 8.68 21.281 1 98.5 336 ARG B O 1
ATOM 6105 N N . GLY B 1 337 ? 2.328 6.777 20.266 1 98.38 337 GLY B N 1
ATOM 6106 C CA . GLY B 1 337 ? 2.316 5.98 21.484 1 98.38 337 GLY B CA 1
ATOM 6107 C C . GLY B 1 337 ? 3.672 5.391 21.828 1 98.38 337 GLY B C 1
ATOM 6108 O O . GLY B 1 337 ? 3.871 4.879 22.922 1 98.38 337 GLY B O 1
ATOM 6109 N N . GLY B 1 338 ? 4.59 5.414 20.875 1 98.81 338 GLY B N 1
ATOM 6110 C CA . GLY B 1 338 ? 5.91 4.852 21.109 1 98.81 338 GLY B CA 1
ATOM 6111 C C . GLY B 1 338 ? 6.484 4.152 19.891 1 98.81 338 GLY B C 1
ATOM 6112 O O . GLY B 1 338 ? 5.965 4.289 18.781 1 98.81 338 GLY B O 1
ATOM 6113 N N . TRP B 1 339 ? 7.652 3.486 20.109 1 98.88 339 TRP B N 1
ATOM 6114 C CA . TRP B 1 339 ? 8.281 2.764 19 1 98.88 339 TRP B CA 1
ATOM 6115 C C . TRP B 1 339 ? 8.766 1.392 19.469 1 98.88 339 TRP B C 1
ATOM 6117 O O . TRP B 1 339 ? 8.961 1.162 20.656 1 98.88 339 TRP B O 1
ATOM 6127 N N . ARG B 1 340 ? 8.852 0.489 18.609 1 98.88 340 ARG B N 1
ATOM 6128 C CA . ARG B 1 340 ? 9.328 -0.872 18.844 1 98.88 340 ARG B CA 1
ATOM 6129 C C . ARG B 1 340 ? 10.008 -1.438 17.609 1 98.88 340 ARG B C 1
ATOM 6131 O O . ARG B 1 340 ? 9.906 -0.865 16.516 1 98.88 340 ARG B O 1
ATOM 6138 N N . VAL B 1 341 ? 10.766 -2.533 17.828 1 98.88 341 VAL B N 1
ATOM 6139 C CA . VAL B 1 341 ? 11.406 -3.238 16.719 1 98.88 341 VAL B CA 1
ATOM 6140 C C . VAL B 1 341 ? 10.984 -4.707 16.719 1 98.88 341 VAL B C 1
ATOM 6142 O O . VAL B 1 341 ? 11.07 -5.375 17.75 1 98.88 341 VAL B O 1
ATOM 6145 N N . ILE B 1 342 ? 10.469 -5.18 15.617 1 98.75 342 ILE B N 1
ATOM 6146 C CA . ILE B 1 342 ? 10.086 -6.57 15.383 1 98.75 342 ILE B CA 1
ATOM 6147 C C . ILE B 1 342 ? 11.141 -7.262 14.523 1 98.75 342 ILE B C 1
ATOM 6149 O O . ILE B 1 342 ? 11.273 -6.965 13.336 1 98.75 342 ILE B O 1
ATOM 6153 N N . PRO B 1 343 ? 11.859 -8.211 15.023 1 98.56 343 PRO B N 1
ATOM 6154 C CA . PRO B 1 343 ? 12.969 -8.812 14.281 1 98.56 343 PRO B CA 1
ATOM 6155 C C . PRO B 1 343 ? 12.5 -9.781 13.203 1 98.56 343 PRO B C 1
ATOM 6157 O O . PRO B 1 343 ? 11.484 -10.469 13.375 1 98.56 343 PRO B O 1
ATOM 6160 N N . GLU B 1 344 ? 13.141 -9.828 12.094 1 98.19 344 GLU B N 1
ATOM 6161 C CA . GLU B 1 344 ? 13.148 -10.992 11.203 1 98.19 344 GLU B CA 1
ATOM 6162 C C . GLU B 1 344 ? 13.977 -12.133 11.789 1 98.19 344 GLU B C 1
ATOM 6164 O O . GLU B 1 344 ? 14.75 -11.922 12.734 1 98.19 344 GLU B O 1
ATOM 6169 N N . THR B 1 345 ? 13.758 -13.312 11.211 1 96.44 345 THR B N 1
ATOM 6170 C CA . THR B 1 345 ? 14.492 -14.453 11.742 1 96.44 345 THR B CA 1
ATOM 6171 C C . THR B 1 345 ? 15.336 -15.109 10.648 1 96.44 345 THR B C 1
ATOM 6173 O O . THR B 1 345 ? 15.133 -14.852 9.461 1 96.44 345 THR B O 1
ATOM 6176 N N . GLU B 1 346 ? 16.312 -15.805 11.039 1 93 346 GLU B N 1
ATOM 6177 C CA . GLU B 1 346 ? 17.109 -16.656 10.172 1 93 346 GLU B CA 1
ATOM 6178 C C . GLU B 1 346 ? 17.406 -18.016 10.828 1 93 346 GLU B C 1
ATOM 6180 O O . GLU B 1 346 ? 17.297 -18.141 12.055 1 93 346 GLU B O 1
ATOM 6185 N N . ASN B 1 347 ? 17.531 -19 9.938 1 90.81 347 ASN B N 1
ATOM 6186 C CA . ASN B 1 347 ? 17.922 -20.312 10.43 1 90.81 347 ASN B CA 1
ATOM 6187 C C . ASN B 1 347 ? 19.438 -20.406 10.602 1 90.81 347 ASN B C 1
ATOM 6189 O O . ASN B 1 347 ? 20.188 -20.234 9.641 1 90.81 347 ASN B O 1
ATOM 6193 N N . LYS B 1 348 ? 19.859 -20.641 11.805 1 88.81 348 LYS B N 1
ATOM 6194 C CA . LYS B 1 348 ? 21.266 -20.891 12.125 1 88.81 348 LYS B CA 1
ATOM 6195 C C . LYS B 1 348 ? 21.422 -22.219 12.859 1 88.81 348 LYS B C 1
ATOM 6197 O O . LYS B 1 348 ? 20.969 -22.359 14 1 88.81 348 LYS B O 1
ATOM 6202 N N . ASP B 1 349 ? 22.094 -23.141 12.203 1 90.44 349 ASP B N 1
ATOM 6203 C CA . ASP B 1 349 ? 22.359 -24.453 12.773 1 90.44 349 ASP B CA 1
ATOM 6204 C C . ASP B 1 349 ? 21.062 -25.125 13.234 1 90.44 349 ASP B C 1
ATOM 6206 O O . ASP B 1 349 ? 20.984 -25.641 14.352 1 90.44 349 ASP B O 1
ATOM 6210 N N . GLY B 1 350 ? 20 -25 12.445 1 90.25 350 GLY B N 1
ATOM 6211 C CA . GLY B 1 350 ? 18.75 -25.688 12.688 1 90.25 350 GLY B CA 1
ATOM 6212 C C . GLY B 1 350 ? 17.844 -24.953 13.656 1 90.25 350 GLY B C 1
ATOM 6213 O O . GLY B 1 350 ? 16.75 -25.438 13.984 1 90.25 350 GLY B O 1
ATOM 6214 N N . GLN B 1 351 ? 18.391 -23.859 14.164 1 92.06 351 GLN B N 1
ATOM 6215 C CA . GLN B 1 351 ? 17.578 -23.078 15.094 1 92.06 351 GLN B CA 1
ATOM 6216 C C . GLN B 1 351 ? 17.188 -21.734 14.484 1 92.06 351 GLN B C 1
ATOM 6218 O O . GLN B 1 351 ? 18.016 -21.078 13.852 1 92.06 351 GLN B O 1
ATOM 6223 N N . ARG B 1 352 ? 15.977 -21.422 14.688 1 93.19 352 ARG B N 1
ATOM 6224 C CA . ARG B 1 352 ? 15.5 -20.109 14.266 1 93.19 352 ARG B CA 1
ATOM 6225 C C . ARG B 1 352 ? 15.891 -19.031 15.273 1 93.19 352 ARG B C 1
ATOM 6227 O O . ARG B 1 352 ? 15.523 -19.109 16.453 1 93.19 352 ARG B O 1
ATOM 6234 N N . ILE B 1 353 ? 16.672 -18.031 14.828 1 96 353 ILE B N 1
ATOM 6235 C CA . ILE B 1 353 ? 17.109 -16.953 15.719 1 96 353 ILE B CA 1
ATOM 6236 C C . ILE B 1 353 ? 16.766 -15.602 15.125 1 96 353 ILE B C 1
ATOM 6238 O O . ILE B 1 353 ? 16.609 -15.477 13.906 1 96 353 ILE B O 1
ATOM 6242 N N . ASN B 1 354 ? 16.672 -14.602 15.977 1 97.62 354 ASN B N 1
ATOM 6243 C CA . ASN B 1 354 ? 16.422 -13.234 15.523 1 97.62 354 ASN B CA 1
ATOM 6244 C C . ASN B 1 354 ? 17.625 -12.648 14.82 1 97.62 354 ASN B C 1
ATOM 6246 O O . ASN B 1 354 ? 18.766 -12.844 15.258 1 97.62 354 ASN B O 1
ATOM 6250 N N . LYS B 1 355 ? 17.406 -11.945 13.719 1 97.25 355 LYS B N 1
ATOM 6251 C CA . LYS B 1 355 ? 18.5 -11.297 12.992 1 97.25 355 LYS B CA 1
ATOM 6252 C C . LYS B 1 355 ? 19 -10.062 13.727 1 97.25 355 LYS B C 1
ATOM 6254 O O . LYS B 1 355 ? 20.094 -9.57 13.461 1 97.25 355 LYS B O 1
ATOM 6259 N N . LEU B 1 356 ? 18.172 -9.477 14.57 1 97.94 356 LEU B N 1
ATOM 6260 C CA . LEU B 1 356 ? 18.516 -8.359 15.438 1 97.94 356 LEU B CA 1
ATOM 6261 C C . LEU B 1 356 ? 17.75 -8.438 16.75 1 97.94 356 LEU B C 1
ATOM 6263 O O . LEU B 1 356 ? 16.812 -9.227 16.891 1 97.94 356 LEU B O 1
ATOM 6267 N N . GLU B 1 357 ? 18.188 -7.668 17.719 1 97.69 357 GLU B N 1
ATOM 6268 C CA . GLU B 1 357 ? 17.531 -7.676 19.031 1 97.69 357 GLU B CA 1
ATOM 6269 C C . GLU B 1 357 ? 16.141 -7.043 18.969 1 97.69 357 GLU B C 1
ATOM 6271 O O . GLU B 1 357 ? 15.969 -6 18.328 1 97.69 357 GLU B O 1
ATOM 6276 N N . GLU B 1 358 ? 15.258 -7.766 19.562 1 98.19 358 GLU B N 1
ATOM 6277 C CA . GLU B 1 358 ? 13.922 -7.199 19.703 1 98.19 358 GLU B CA 1
ATOM 6278 C C . GLU B 1 358 ? 13.93 -5.996 20.641 1 98.19 358 GLU B C 1
ATOM 6280 O O . GLU B 1 358 ? 14.641 -5.988 21.641 1 98.19 358 GLU B O 1
ATOM 6285 N N . VAL B 1 359 ? 13.188 -4.922 20.203 1 98.69 359 VAL B N 1
ATOM 6286 C CA . VAL B 1 359 ? 12.953 -3.791 21.094 1 98.69 359 VAL B CA 1
ATOM 6287 C C . VAL B 1 359 ? 11.469 -3.719 21.469 1 98.69 359 VAL B C 1
ATOM 6289 O O . VAL B 1 359 ? 10.625 -3.451 20.609 1 98.69 359 VAL B O 1
ATOM 6292 N N . SER B 1 360 ? 11.188 -3.971 22.719 1 98.5 360 SER B N 1
ATOM 6293 C CA . SER B 1 360 ? 9.812 -3.803 23.188 1 98.5 360 SER B CA 1
ATOM 6294 C C . SER B 1 360 ? 9.391 -2.338 23.141 1 98.5 360 SER B C 1
ATOM 6296 O O . SER B 1 360 ? 10.234 -1.444 23.047 1 98.5 360 SER B O 1
ATOM 6298 N N . LEU B 1 361 ? 8.109 -2.188 23.219 1 98.69 361 LEU B N 1
ATOM 6299 C CA . LEU B 1 361 ? 7.547 -0.849 23.078 1 98.69 361 LEU B CA 1
ATOM 6300 C C . LEU B 1 361 ? 8.164 0.117 24.078 1 98.69 361 LEU B C 1
ATOM 6302 O O . LEU B 1 361 ? 8.102 -0.114 25.281 1 98.69 361 LEU B O 1
ATOM 6306 N N . ILE B 1 362 ? 8.766 1.144 23.562 1 98.75 362 ILE B N 1
ATOM 6307 C CA . ILE B 1 362 ? 9.258 2.256 24.375 1 98.75 362 ILE B CA 1
ATOM 6308 C C . ILE B 1 362 ? 8.312 3.447 24.234 1 98.75 362 ILE B C 1
ATOM 6310 O O . ILE B 1 362 ? 8.125 3.977 23.141 1 98.75 362 ILE B O 1
ATOM 6314 N N . ARG B 1 363 ? 7.758 3.895 25.266 1 98.5 363 ARG B N 1
ATOM 6315 C CA . ARG B 1 363 ? 6.793 4.984 25.281 1 98.5 363 ARG B CA 1
ATOM 6316 C C . ARG B 1 363 ? 7.496 6.34 25.281 1 98.5 363 ARG B C 1
ATOM 6318 O O . ARG B 1 363 ? 8.656 6.441 25.688 1 98.5 363 ARG B O 1
ATOM 6325 N N . PRO B 1 364 ? 6.766 7.355 24.844 1 98.38 364 PRO B N 1
ATOM 6326 C CA . PRO B 1 364 ? 7.375 8.688 24.812 1 98.38 364 PRO B CA 1
ATOM 6327 C C . PRO B 1 364 ? 7.559 9.281 26.203 1 98.38 364 PRO B C 1
ATOM 6329 O O . PRO B 1 364 ? 6.855 8.898 27.141 1 98.38 364 PRO B O 1
ATOM 6332 N N . SER B 1 365 ? 8.484 10.234 26.281 1 97.69 365 SER B N 1
ATOM 6333 C CA . SER B 1 365 ? 8.664 11.055 27.484 1 97.69 365 SER B CA 1
ATOM 6334 C C . SER B 1 365 ? 8.438 12.531 27.172 1 97.69 365 SER B C 1
ATOM 6336 O O . SER B 1 365 ? 8.812 13.016 26.094 1 97.69 365 SER B O 1
ATOM 6338 N N . GLY B 1 366 ? 7.738 13.195 28.094 1 96 366 GLY B N 1
ATOM 6339 C CA . GLY B 1 366 ? 7.5 14.625 27.922 1 96 366 GLY B CA 1
ATOM 6340 C C . GLY B 1 366 ? 6.359 14.938 26.969 1 96 366 GLY B C 1
ATOM 6341 O O . GLY B 1 366 ? 5.719 14.023 26.453 1 96 366 GLY B O 1
ATOM 6342 N N . ASN B 1 367 ? 6.098 16.25 26.875 1 97.44 367 ASN B N 1
ATOM 6343 C CA . ASN B 1 367 ? 5.086 16.734 25.953 1 97.44 367 ASN B CA 1
ATOM 6344 C C . ASN B 1 367 ? 5.719 17.328 24.688 1 97.44 367 ASN B C 1
ATOM 6346 O O . ASN B 1 367 ? 6.297 18.406 24.734 1 97.44 367 ASN B O 1
ATOM 6350 N N . ALA B 1 368 ? 5.539 16.641 23.625 1 98.25 368 ALA B N 1
ATOM 6351 C CA . ALA B 1 368 ? 6.238 16.984 22.391 1 98.25 368 ALA B CA 1
ATOM 6352 C C . ALA B 1 368 ? 5.879 18.391 21.922 1 98.25 368 ALA B C 1
ATOM 6354 O O . ALA B 1 368 ? 6.727 19.109 21.406 1 98.25 368 ALA B O 1
ATOM 6355 N N . LEU B 1 369 ? 4.645 18.797 22.094 1 98.31 369 LEU B N 1
ATOM 6356 C CA . LEU B 1 369 ? 4.211 20.125 21.672 1 98.31 369 LEU B CA 1
ATOM 6357 C C . LEU B 1 369 ? 4.895 21.203 22.5 1 98.31 369 LEU B C 1
ATOM 6359 O O . LEU B 1 369 ? 5.352 22.219 21.969 1 98.31 369 LEU B O 1
ATOM 6363 N N . GLU B 1 370 ? 4.992 21.062 23.797 1 98.19 370 GLU B N 1
ATOM 6364 C CA . GLU B 1 370 ? 5.652 22.016 24.688 1 98.19 370 GLU B CA 1
ATOM 6365 C C . GLU B 1 370 ? 7.152 22.078 24.406 1 98.19 370 GLU B C 1
ATOM 6367 O O . GLU B 1 370 ? 7.738 23.172 24.406 1 98.19 370 GLU B O 1
ATOM 6372 N N . LEU B 1 371 ? 7.695 20.891 24.109 1 98.38 371 LEU B N 1
ATOM 6373 C CA . LEU B 1 371 ? 9.117 20.859 23.781 1 98.38 371 LEU B CA 1
ATOM 6374 C C . LEU B 1 371 ? 9.375 21.562 22.453 1 98.38 371 LEU B C 1
ATOM 6376 O O . LEU B 1 371 ? 10.406 22.219 22.281 1 98.38 371 LEU B O 1
ATOM 6380 N N . HIS B 1 372 ? 8.477 21.391 21.547 1 98.62 372 HIS B N 1
ATOM 6381 C CA . HIS B 1 372 ? 8.562 22.062 20.25 1 98.62 372 HIS B CA 1
ATOM 6382 C C . HIS B 1 372 ? 8.508 23.578 20.422 1 98.62 372 HIS B C 1
ATOM 6384 O O . HIS B 1 372 ? 9.258 24.312 19.766 1 98.62 372 HIS B O 1
ATOM 6390 N N . ALA B 1 373 ? 7.621 24.078 21.297 1 98.69 373 ALA B N 1
ATOM 6391 C CA . ALA B 1 373 ? 7.508 25.5 21.609 1 98.69 373 ALA B CA 1
ATOM 6392 C C . ALA B 1 373 ? 8.797 26.031 22.234 1 98.69 373 ALA B C 1
ATOM 6394 O O . ALA B 1 373 ? 9.281 27.094 21.859 1 98.69 373 ALA B O 1
ATOM 6395 N N . GLN B 1 374 ? 9.359 25.25 23.125 1 98.38 374 GLN B N 1
ATOM 6396 C CA . GLN B 1 374 ? 10.594 25.656 23.781 1 98.38 374 GLN B CA 1
ATOM 6397 C C . GLN B 1 374 ? 11.734 25.812 22.781 1 98.38 374 GLN B C 1
ATOM 6399 O O . GLN B 1 374 ? 12.523 26.766 22.875 1 98.38 374 GLN B O 1
ATOM 6404 N N . GLY B 1 375 ? 11.812 24.859 21.875 1 98.19 375 GLY B N 1
ATOM 6405 C CA . GLY B 1 375 ? 12.844 24.938 20.844 1 98.19 375 GLY B CA 1
ATOM 6406 C C . GLY B 1 375 ? 12.766 26.219 20.016 1 98.19 375 GLY B C 1
ATOM 6407 O O . GLY B 1 375 ? 13.789 26.812 19.703 1 98.19 375 GLY B O 1
ATOM 6408 N N . PHE B 1 376 ? 11.594 26.609 19.734 1 98.69 376 PHE B N 1
ATOM 6409 C CA . PHE B 1 376 ? 11.391 27.812 18.938 1 98.69 376 PHE B CA 1
ATOM 6410 C C . PHE B 1 376 ? 11.828 29.047 19.703 1 98.69 376 PHE B C 1
ATOM 6412 O O . PHE B 1 376 ? 12.555 29.891 19.188 1 98.69 376 PHE B O 1
ATOM 6419 N N . VAL B 1 377 ? 11.375 29.188 20.969 1 98.44 377 VAL B N 1
ATOM 6420 C CA . VAL B 1 377 ? 11.711 30.312 21.828 1 98.44 377 VAL B CA 1
ATOM 6421 C C . VAL B 1 377 ? 13.227 30.359 22.031 1 98.44 377 VAL B C 1
ATOM 6423 O O . VAL B 1 377 ? 13.828 31.438 21.938 1 98.44 377 VAL B O 1
ATOM 6426 N N . ASP B 1 378 ? 13.844 29.203 22.203 1 98 378 ASP B N 1
ATOM 6427 C CA . ASP B 1 378 ? 15.289 29.141 22.391 1 98 378 ASP B CA 1
ATOM 6428 C C . ASP B 1 378 ? 16.016 29.641 21.141 1 98 378 ASP B C 1
ATOM 6430 O O . ASP B 1 378 ? 17.016 30.359 21.25 1 98 378 ASP B O 1
ATOM 6434 N N . ALA B 1 379 ? 15.516 29.266 20 1 98.31 379 ALA B N 1
ATOM 6435 C CA . ALA B 1 379 ? 16.125 29.688 18.75 1 98.31 379 ALA B CA 1
ATOM 6436 C C . ALA B 1 379 ? 16.125 31.203 18.625 1 98.31 379 ALA B C 1
ATOM 6438 O O . ALA B 1 379 ? 17.125 31.812 18.234 1 98.31 379 ALA B O 1
ATOM 6439 N N . ILE B 1 380 ? 15.016 31.812 18.984 1 98.06 380 ILE B N 1
ATOM 6440 C CA . ILE B 1 380 ? 14.875 33.25 18.859 1 98.06 380 ILE B CA 1
ATOM 6441 C C . ILE B 1 380 ? 15.75 33.969 19.891 1 98.06 380 ILE B C 1
ATOM 6443 O O . ILE B 1 380 ? 16.531 34.844 19.562 1 98.06 380 ILE B O 1
ATOM 6447 N N . MET B 1 381 ? 15.664 33.531 21.141 1 96.94 381 MET B N 1
ATOM 6448 C CA . MET B 1 381 ? 16.359 34.188 22.25 1 96.94 381 MET B CA 1
ATOM 6449 C C . MET B 1 381 ? 17.875 34.062 22.078 1 96.94 381 MET B C 1
ATOM 6451 O O . MET B 1 381 ? 18.609 35 22.453 1 96.94 381 MET B O 1
ATOM 6455 N N . GLN B 1 382 ? 18.297 32.969 21.469 1 96.69 382 GLN B N 1
ATOM 6456 C CA . GLN B 1 382 ? 19.734 32.719 21.328 1 96.69 382 GLN B CA 1
ATOM 6457 C C . GLN B 1 382 ? 20.203 33.094 19.922 1 96.69 382 GLN B C 1
ATOM 6459 O O . GLN B 1 382 ? 21.406 33 19.625 1 96.69 382 GLN B O 1
ATOM 6464 N N . ASN B 1 383 ? 19.312 33.5 19.141 1 96.88 383 ASN B N 1
ATOM 6465 C CA . ASN B 1 383 ? 19.609 33.781 17.734 1 96.88 383 ASN B CA 1
ATOM 6466 C C . ASN B 1 383 ? 20.391 32.625 17.094 1 96.88 383 ASN B C 1
ATOM 6468 O O . ASN B 1 383 ? 21.453 32.844 16.516 1 96.88 383 ASN B O 1
ATOM 6472 N N . ASP B 1 384 ? 19.906 31.391 17.266 1 97.5 384 ASP B N 1
ATOM 6473 C CA . ASP B 1 384 ? 20.547 30.172 16.828 1 97.5 384 ASP B CA 1
ATOM 6474 C C . ASP B 1 384 ? 19.562 29.266 16.078 1 97.5 384 ASP B C 1
ATOM 6476 O O . ASP B 1 384 ? 18.812 28.516 16.703 1 97.5 384 ASP B O 1
ATOM 6480 N N . PRO B 1 385 ? 19.625 29.297 14.781 1 96.56 385 PRO B N 1
ATOM 6481 C CA . PRO B 1 385 ? 18.656 28.516 13.992 1 96.56 385 PRO B CA 1
ATOM 6482 C C . PRO B 1 385 ? 18.781 27.016 14.227 1 96.56 385 PRO B C 1
ATOM 6484 O O . PRO B 1 385 ? 17.859 26.266 13.914 1 96.56 385 PRO B O 1
ATOM 6487 N N . THR B 1 386 ? 19.922 26.578 14.781 1 96.31 386 THR B N 1
ATOM 6488 C CA . THR B 1 386 ? 20.125 25.141 15.008 1 96.31 386 THR B CA 1
ATOM 6489 C C . THR B 1 386 ? 19.234 24.641 16.141 1 96.31 386 THR B C 1
ATOM 6491 O O . THR B 1 386 ? 19.062 23.438 16.312 1 96.31 386 THR B O 1
ATOM 6494 N N . LYS B 1 387 ? 18.578 25.531 16.828 1 97.25 387 LYS B N 1
ATOM 6495 C CA . LYS B 1 387 ? 17.688 25.172 17.922 1 97.25 387 LYS B CA 1
ATOM 6496 C C . LYS B 1 387 ? 16.266 24.922 17.422 1 97.25 387 LYS B C 1
ATOM 6498 O O . LYS B 1 387 ? 15.445 24.359 18.125 1 97.25 387 LYS B O 1
ATOM 6503 N N . LEU B 1 388 ? 16.016 25.328 16.172 1 98 388 LEU B N 1
ATOM 6504 C CA . LEU B 1 388 ? 14.703 25 15.602 1 98 388 LEU B CA 1
ATOM 6505 C C . LEU B 1 388 ? 14.523 23.484 15.484 1 98 388 LEU B C 1
ATOM 6507 O O . LEU B 1 388 ? 15.383 22.797 14.938 1 98 388 LEU B O 1
ATOM 6511 N N . THR B 1 389 ? 13.414 23.016 15.984 1 97.31 389 THR B N 1
ATOM 6512 C CA . THR B 1 389 ? 13.148 21.594 15.922 1 97.31 389 THR B CA 1
ATOM 6513 C C . THR B 1 389 ? 12.609 21.203 14.555 1 97.31 389 THR B C 1
ATOM 6515 O O . THR B 1 389 ? 12.719 20.031 14.141 1 97.31 389 THR B O 1
ATOM 6518 N N . CYS B 1 390 ? 11.977 22.125 13.859 1 98.12 390 CYS B N 1
ATOM 6519 C CA . CYS B 1 390 ? 11.57 21.938 12.469 1 98.12 390 CYS B CA 1
ATOM 6520 C C . CYS B 1 390 ? 11.469 23.281 11.742 1 98.12 390 CYS B C 1
ATOM 6522 O O . CYS B 1 390 ? 10.414 23.906 11.75 1 98.12 390 CYS B O 1
ATOM 6524 N N . GLY B 1 391 ? 12.531 23.688 11.172 1 98.06 391 GLY B N 1
ATOM 6525 C CA . GLY B 1 391 ? 12.516 24.906 10.383 1 98.06 391 GLY B CA 1
ATOM 6526 C C . GLY B 1 391 ? 11.727 24.781 9.094 1 98.06 391 GLY B C 1
ATOM 6527 O O . GLY B 1 391 ? 11.367 23.672 8.688 1 98.06 391 GLY B O 1
ATOM 6528 N N . ILE B 1 392 ? 11.469 25.859 8.461 1 98.25 392 ILE B N 1
ATOM 6529 C CA . ILE B 1 392 ? 10.609 25.906 7.285 1 98.25 392 ILE B CA 1
ATOM 6530 C C . ILE B 1 392 ? 11.258 25.141 6.141 1 98.25 392 ILE B C 1
ATOM 6532 O O . ILE B 1 392 ? 10.57 24.531 5.32 1 98.25 392 ILE B O 1
ATOM 6536 N N . GLU B 1 393 ? 12.594 25.125 6.016 1 96.5 393 GLU B N 1
ATOM 6537 C CA . GLU B 1 393 ? 13.289 24.406 4.949 1 96.5 393 GLU B CA 1
ATOM 6538 C C . GLU B 1 393 ? 13.047 22.906 5.039 1 96.5 393 GLU B C 1
ATOM 6540 O O . GLU B 1 393 ? 12.734 22.25 4.039 1 96.5 393 GLU B O 1
ATOM 6545 N N . THR B 1 394 ? 13.117 22.391 6.203 1 94.69 394 THR B N 1
ATOM 6546 C CA . THR B 1 394 ? 12.898 20.969 6.418 1 94.69 394 THR B CA 1
ATOM 6547 C C . THR B 1 394 ? 11.414 20.641 6.414 1 94.69 394 THR B C 1
ATOM 6549 O O . THR B 1 394 ? 10.992 19.625 5.863 1 94.69 394 THR B O 1
ATOM 6552 N N . GLY B 1 395 ? 10.633 21.516 7.02 1 96.25 395 GLY B N 1
ATOM 6553 C CA . GLY B 1 395 ? 9.195 21.297 7.094 1 96.25 395 GLY B CA 1
ATOM 6554 C C . GLY B 1 395 ? 8.516 21.312 5.738 1 96.25 395 GLY B C 1
ATOM 6555 O O . GLY B 1 395 ? 7.516 20.625 5.527 1 96.25 395 GLY B O 1
ATOM 6556 N N . SER B 1 396 ? 9.094 22.047 4.793 1 98.25 396 SER B N 1
ATOM 6557 C CA . SER B 1 396 ? 8.492 22.156 3.467 1 98.25 396 SER B CA 1
ATOM 6558 C C . SER B 1 396 ? 8.602 20.844 2.701 1 98.25 396 SER B C 1
ATOM 6560 O O . SER B 1 396 ? 7.785 20.562 1.821 1 98.25 396 SER B O 1
ATOM 6562 N N . ILE B 1 397 ? 9.555 20.016 3.043 1 98.25 397 ILE B N 1
ATOM 6563 C CA . ILE B 1 397 ? 9.805 18.766 2.336 1 98.25 397 ILE B CA 1
ATOM 6564 C C . ILE B 1 397 ? 8.586 17.844 2.461 1 98.25 397 ILE B C 1
ATOM 6566 O O . ILE B 1 397 ? 8.07 17.344 1.458 1 98.25 397 ILE B O 1
ATOM 6570 N N . ALA B 1 398 ? 8.086 17.672 3.65 1 98.19 398 ALA B N 1
ATOM 6571 C CA . ALA B 1 398 ? 6.926 16.812 3.873 1 98.19 398 ALA B CA 1
ATOM 6572 C C . ALA B 1 398 ? 5.684 17.375 3.191 1 98.19 398 ALA B C 1
ATOM 6574 O O . ALA B 1 398 ? 4.887 16.625 2.619 1 98.19 398 ALA B O 1
ATOM 6575 N N . ALA B 1 399 ? 5.492 18.688 3.312 1 98.56 399 ALA B N 1
ATOM 6576 C CA . ALA B 1 399 ? 4.336 19.328 2.691 1 98.56 399 ALA B CA 1
ATOM 6577 C C . ALA B 1 399 ? 4.352 19.141 1.177 1 98.56 399 ALA B C 1
ATOM 6579 O O . ALA B 1 399 ? 3.324 18.812 0.575 1 98.56 399 ALA B O 1
ATOM 6580 N N . ILE B 1 400 ? 5.496 19.359 0.578 1 98.69 400 ILE B N 1
ATOM 6581 C CA . ILE B 1 400 ? 5.645 19.234 -0.868 1 98.69 400 ILE B CA 1
ATOM 6582 C C . ILE B 1 400 ? 5.371 17.797 -1.291 1 98.69 400 ILE B C 1
ATOM 6584 O O . ILE B 1 400 ? 4.633 17.547 -2.246 1 98.69 400 ILE B O 1
ATOM 6588 N N . ASN B 1 401 ? 5.934 16.812 -0.597 1 98.88 401 ASN B N 1
ATOM 6589 C CA . ASN B 1 401 ? 5.688 15.422 -0.921 1 98.88 401 ASN B CA 1
ATOM 6590 C C . ASN B 1 401 ? 4.215 15.055 -0.759 1 98.88 401 ASN B C 1
ATOM 6592 O O . ASN B 1 401 ? 3.662 14.305 -1.564 1 98.88 401 ASN B O 1
ATOM 6596 N N . ALA B 1 402 ? 3.58 15.547 0.28 1 98.88 402 ALA B N 1
ATOM 6597 C CA . ALA B 1 402 ? 2.148 15.312 0.446 1 98.88 402 ALA B CA 1
ATOM 6598 C C . ALA B 1 402 ? 1.359 15.883 -0.73 1 98.88 402 ALA B C 1
ATOM 6600 O O . ALA B 1 402 ? 0.453 15.227 -1.251 1 98.88 402 ALA B O 1
ATOM 6601 N N . GLN B 1 403 ? 1.713 17.094 -1.142 1 98.75 403 GLN B N 1
ATOM 6602 C CA . GLN B 1 403 ? 1.057 17.688 -2.299 1 98.75 403 GLN B CA 1
ATOM 6603 C C . GLN B 1 403 ? 1.292 16.859 -3.557 1 98.75 403 GLN B C 1
ATOM 6605 O O . GLN B 1 403 ? 0.406 16.734 -4.406 1 98.75 403 GLN B O 1
ATOM 6610 N N . MET B 1 404 ? 2.52 16.328 -3.689 1 98.94 404 MET B N 1
ATOM 6611 C CA . MET B 1 404 ? 2.803 15.453 -4.828 1 98.94 404 MET B CA 1
ATOM 6612 C C . MET B 1 404 ? 1.846 14.266 -4.855 1 98.94 404 MET B C 1
ATOM 6614 O O . MET B 1 404 ? 1.372 13.875 -5.926 1 98.94 404 MET B O 1
ATOM 6618 N N . GLY B 1 405 ? 1.578 13.664 -3.719 1 98.88 405 GLY B N 1
ATOM 6619 C CA . GLY B 1 405 ? 0.614 12.578 -3.641 1 98.88 405 GLY B CA 1
ATOM 6620 C C . GLY B 1 405 ? -0.77 12.977 -4.121 1 98.88 405 GLY B C 1
ATOM 6621 O O . GLY B 1 405 ? -1.401 12.234 -4.883 1 98.88 405 GLY B O 1
ATOM 6622 N N . ASN B 1 406 ? -1.252 14.141 -3.678 1 98.88 406 ASN B N 1
ATOM 6623 C CA . ASN B 1 406 ? -2.551 14.641 -4.117 1 98.88 406 ASN B CA 1
ATOM 6624 C C . ASN B 1 406 ? -2.568 14.906 -5.621 1 98.88 406 ASN B C 1
ATOM 6626 O O . ASN B 1 406 ? -3.572 14.648 -6.289 1 98.88 406 ASN B O 1
ATOM 6630 N N . ILE B 1 407 ? -1.477 15.469 -6.129 1 98.94 407 ILE B N 1
ATOM 6631 C CA . ILE B 1 407 ? -1.388 15.758 -7.555 1 98.94 407 ILE B CA 1
ATOM 6632 C C . ILE B 1 407 ? -1.456 14.453 -8.344 1 98.94 407 ILE B C 1
ATOM 6634 O O . ILE B 1 407 ? -2.131 14.375 -9.375 1 98.94 407 ILE B O 1
ATOM 6638 N N . ALA B 1 408 ? -0.763 13.445 -7.887 1 98.94 408 ALA B N 1
ATOM 6639 C CA . ALA B 1 408 ? -0.855 12.133 -8.523 1 98.94 408 ALA B CA 1
ATOM 6640 C C . ALA B 1 408 ? -2.295 11.625 -8.531 1 98.94 408 ALA B C 1
ATOM 6642 O O . ALA B 1 408 ? -2.781 11.125 -9.547 1 98.94 408 ALA B O 1
ATOM 6643 N N . TYR B 1 409 ? -3.01 11.758 -7.434 1 98.88 409 TYR B N 1
ATOM 6644 C CA . TYR B 1 409 ? -4.406 11.352 -7.32 1 98.88 409 TYR B CA 1
ATOM 6645 C C . TYR B 1 409 ? -5.273 12.094 -8.328 1 98.88 409 TYR B C 1
ATOM 6647 O O . TYR B 1 409 ? -6.062 11.484 -9.047 1 98.88 409 TYR B O 1
ATOM 6655 N N . LYS B 1 410 ? -5.059 13.391 -8.406 1 98.81 410 LYS B N 1
ATOM 6656 C CA . LYS B 1 410 ? -5.898 14.242 -9.242 1 98.81 410 LYS B CA 1
ATOM 6657 C C . LYS B 1 410 ? -5.648 13.977 -10.727 1 98.81 410 LYS B C 1
ATOM 6659 O O . LYS B 1 410 ? -6.574 14.016 -11.531 1 98.81 410 LYS B O 1
ATOM 6664 N N . THR B 1 411 ? -4.387 13.719 -11.086 1 98.69 411 THR B N 1
ATOM 6665 C CA . THR B 1 411 ? -4.062 13.508 -12.492 1 98.69 411 THR B CA 1
ATOM 6666 C C . THR B 1 411 ? -4.441 12.094 -12.922 1 98.69 411 THR B C 1
ATOM 6668 O O . THR B 1 411 ? -4.645 11.836 -14.109 1 98.69 411 THR B O 1
ATOM 6671 N N . GLY B 1 412 ? -4.461 11.18 -11.922 1 98.44 412 GLY B N 1
ATOM 6672 C CA . GLY B 1 412 ? -4.695 9.789 -12.258 1 98.44 412 GLY B CA 1
ATOM 6673 C C . GLY B 1 412 ? -3.529 9.141 -12.977 1 98.44 412 GLY B C 1
ATOM 6674 O O . GLY B 1 412 ? -3.713 8.188 -13.742 1 98.44 412 GLY B O 1
ATOM 6675 N N . LYS B 1 413 ? -2.354 9.688 -12.789 1 98.56 413 LYS B N 1
ATOM 6676 C CA . LYS B 1 413 ? -1.16 9.211 -13.477 1 98.56 413 LYS B CA 1
ATOM 6677 C C . LYS B 1 413 ? -0.055 8.859 -12.484 1 98.56 413 LYS B C 1
ATOM 6679 O O . LYS B 1 413 ? -0.103 9.273 -11.328 1 98.56 413 LYS B O 1
ATOM 6684 N N . LYS B 1 414 ? 0.835 7.949 -12.922 1 98.62 414 LYS B N 1
ATOM 6685 C CA . LYS B 1 414 ? 2.152 7.938 -12.289 1 98.62 414 LYS B CA 1
ATOM 6686 C C . LYS B 1 414 ? 3.023 9.078 -12.82 1 98.62 414 LYS B C 1
ATOM 6688 O O . LYS B 1 414 ? 3.35 9.117 -14.008 1 98.62 414 LYS B O 1
ATOM 6693 N N . ILE B 1 415 ? 3.385 9.984 -11.953 1 98.88 415 ILE B N 1
ATOM 6694 C CA . ILE B 1 415 ? 4.094 11.172 -12.414 1 98.88 415 ILE B CA 1
ATOM 6695 C C . ILE B 1 415 ? 5.535 11.141 -11.914 1 98.88 415 ILE B C 1
ATOM 6697 O O . ILE B 1 415 ? 5.805 10.656 -10.812 1 98.88 415 ILE B O 1
ATOM 6701 N N . TYR B 1 416 ? 6.441 11.633 -12.711 1 98.88 416 TYR B N 1
ATOM 6702 C CA . TYR B 1 416 ? 7.871 11.594 -12.438 1 98.88 416 TYR B CA 1
ATOM 6703 C C . TYR B 1 416 ? 8.414 12.984 -12.141 1 98.88 416 TYR B C 1
ATOM 6705 O O . TYR B 1 416 ? 8.016 13.961 -12.781 1 98.88 416 TYR B O 1
ATOM 6713 N N . TRP B 1 417 ? 9.281 13.055 -11.18 1 98.75 417 TRP B N 1
ATOM 6714 C CA . TRP B 1 417 ? 9.836 14.32 -10.695 1 98.75 417 TRP B CA 1
ATOM 6715 C C . TRP B 1 417 ? 11.211 14.578 -11.297 1 98.75 417 TRP B C 1
ATOM 6717 O O . TRP B 1 417 ? 12.07 13.695 -11.297 1 98.75 417 TRP B O 1
ATOM 6727 N N . ASP B 1 418 ? 11.398 15.75 -11.867 1 98.31 418 ASP B N 1
ATOM 6728 C CA . ASP B 1 418 ? 12.711 16.25 -12.281 1 98.31 418 ASP B CA 1
ATOM 6729 C C . ASP B 1 418 ? 13.312 17.172 -11.227 1 98.31 418 ASP B C 1
ATOM 6731 O O . ASP B 1 418 ? 13.023 18.359 -11.195 1 98.31 418 ASP B O 1
ATOM 6735 N N . ALA B 1 419 ? 14.117 16.656 -10.445 1 95.19 419 ALA B N 1
ATOM 6736 C CA . ALA B 1 419 ? 14.68 17.391 -9.312 1 95.19 419 ALA B CA 1
ATOM 6737 C C . ALA B 1 419 ? 15.484 18.594 -9.797 1 95.19 419 ALA B C 1
ATOM 6739 O O . ALA B 1 419 ? 15.523 19.641 -9.125 1 95.19 419 ALA B O 1
ATOM 6740 N N . GLY B 1 420 ? 16.188 18.469 -10.867 1 96.25 420 GLY B N 1
ATOM 6741 C CA . GLY B 1 420 ? 16.984 19.562 -11.414 1 96.25 420 GLY B CA 1
ATOM 6742 C C . GLY B 1 420 ? 16.141 20.781 -11.781 1 96.25 420 GLY B C 1
ATOM 6743 O O . GLY B 1 420 ? 16.562 21.922 -11.578 1 96.25 420 GLY B O 1
ATOM 6744 N N . LYS B 1 421 ? 14.898 20.5 -12.234 1 97.06 421 LYS B N 1
ATOM 6745 C CA . LYS B 1 421 ? 14.039 21.594 -12.695 1 97.06 421 LYS B CA 1
ATOM 6746 C C . LYS B 1 421 ? 13.008 21.969 -11.633 1 97.06 421 LYS B C 1
ATOM 6748 O O . LYS B 1 421 ? 12.359 23 -11.727 1 97.06 421 LYS B O 1
ATOM 6753 N N . GLY B 1 422 ? 12.898 21.141 -10.664 1 97.25 422 GLY B N 1
ATOM 6754 C CA . GLY B 1 422 ? 11.914 21.406 -9.625 1 97.25 422 GLY B CA 1
ATOM 6755 C C . GLY B 1 422 ? 10.484 21.312 -10.117 1 97.25 422 GLY B C 1
ATOM 6756 O O . GLY B 1 422 ? 9.641 22.125 -9.734 1 97.25 422 GLY B O 1
ATOM 6757 N N . GLN B 1 423 ? 10.219 20.406 -11.008 1 98.38 423 GLN B N 1
ATOM 6758 C CA . GLN B 1 423 ? 8.883 20.188 -11.562 1 98.38 423 GLN B CA 1
ATOM 6759 C C . GLN B 1 423 ? 8.703 18.75 -12.039 1 98.38 423 GLN B C 1
ATOM 6761 O O . GLN B 1 423 ? 9.664 17.984 -12.078 1 98.38 423 GLN B O 1
ATOM 6766 N N . PHE B 1 424 ? 7.484 18.422 -12.344 1 98.81 424 PHE B N 1
ATOM 6767 C CA . PHE B 1 424 ? 7.215 17.109 -12.914 1 98.81 424 PHE B CA 1
ATOM 6768 C C . PHE B 1 424 ? 7.543 17.078 -14.406 1 98.81 424 PHE B C 1
ATOM 6770 O O . PHE B 1 424 ? 7.668 18.141 -15.031 1 98.81 424 PHE B O 1
ATOM 6777 N N . THR B 1 425 ? 7.652 15.844 -14.992 1 98.5 425 THR B N 1
ATOM 6778 C CA . THR B 1 425 ? 7.801 15.688 -16.438 1 98.5 425 THR B CA 1
ATOM 6779 C C . THR B 1 425 ? 6.441 15.719 -17.125 1 98.5 425 THR B C 1
ATOM 6781 O O . THR B 1 425 ? 6.355 15.625 -18.359 1 98.5 425 THR B O 1
ATOM 6784 N N . ASP B 1 426 ? 5.395 15.883 -16.391 1 98.5 426 ASP B N 1
ATOM 6785 C CA . ASP B 1 426 ? 4.016 15.883 -16.875 1 98.5 426 ASP B CA 1
ATOM 6786 C C . ASP B 1 426 ? 3.395 17.266 -16.766 1 98.5 426 ASP B C 1
ATOM 6788 O O . ASP B 1 426 ? 3.336 17.844 -15.672 1 98.5 426 ASP B O 1
ATOM 6792 N N . ALA B 1 427 ? 2.793 17.766 -17.828 1 98.56 427 ALA B N 1
ATOM 6793 C CA . ALA B 1 427 ? 2.295 19.141 -17.891 1 98.56 427 ALA B CA 1
ATOM 6794 C C . ALA B 1 427 ? 1.069 19.328 -17 1 98.56 427 ALA B C 1
ATOM 6796 O O . ALA B 1 427 ? 0.894 20.375 -16.375 1 98.56 427 ALA B O 1
ATOM 6797 N N . ASP B 1 428 ? 0.198 18.359 -17.016 1 98.69 428 ASP B N 1
ATOM 6798 C CA . ASP B 1 428 ? -0.987 18.438 -16.156 1 98.69 428 ASP B CA 1
ATOM 6799 C C . ASP B 1 428 ? -0.601 18.531 -14.688 1 98.69 428 ASP B C 1
ATOM 6801 O O . ASP B 1 428 ? -1.187 19.297 -13.93 1 98.69 428 ASP B O 1
ATOM 6805 N N . ALA B 1 429 ? 0.38 17.734 -14.32 1 98.88 429 ALA B N 1
ATOM 6806 C CA . ALA B 1 429 ? 0.877 17.75 -12.953 1 98.88 429 ALA B CA 1
ATOM 6807 C C . ALA B 1 429 ? 1.492 19.109 -12.609 1 98.88 429 ALA B C 1
ATOM 6809 O O . ALA B 1 429 ? 1.274 19.641 -11.516 1 98.88 429 ALA B O 1
ATOM 6810 N N . ASN B 1 430 ? 2.223 19.641 -13.523 1 98.81 430 ASN B N 1
ATOM 6811 C CA . ASN B 1 430 ? 2.852 20.938 -13.305 1 98.81 430 ASN B CA 1
ATOM 6812 C C . ASN B 1 430 ? 1.812 22.031 -13.102 1 98.81 430 ASN B C 1
ATOM 6814 O O . ASN B 1 430 ? 2.014 22.953 -12.297 1 98.81 430 ASN B O 1
ATOM 6818 N N . ALA B 1 431 ? 0.75 21.969 -13.82 1 98.75 431 ALA B N 1
ATOM 6819 C CA . ALA B 1 431 ? -0.318 22.953 -13.672 1 98.75 431 ALA B CA 1
ATOM 6820 C C . ALA B 1 431 ? -0.912 22.906 -12.266 1 98.75 431 ALA B C 1
ATOM 6822 O O . ALA B 1 431 ? -1.276 23.953 -11.711 1 98.75 431 ALA B O 1
ATOM 6823 N N . LEU B 1 432 ? -0.932 21.781 -11.656 1 98.69 432 LEU B N 1
ATOM 6824 C CA . LEU B 1 432 ? -1.55 21.578 -10.344 1 98.69 432 LEU B CA 1
ATOM 6825 C C . LEU B 1 432 ? -0.604 22.016 -9.227 1 98.69 432 LEU B C 1
ATOM 6827 O O . LEU B 1 432 ? -1.007 22.094 -8.07 1 98.69 432 LEU B O 1
ATOM 6831 N N . MET B 1 433 ? 0.657 22.312 -9.539 1 98.62 433 MET B N 1
ATOM 6832 C CA . MET B 1 433 ? 1.607 22.797 -8.547 1 98.62 433 MET B CA 1
ATOM 6833 C C . MET B 1 433 ? 1.35 24.266 -8.219 1 98.62 433 MET B C 1
ATOM 6835 O O . MET B 1 433 ? 1.84 24.781 -7.211 1 98.62 433 MET B O 1
ATOM 6839 N N . LYS B 1 434 ? 0.641 24.875 -9.094 1 98.31 434 LYS B N 1
ATOM 6840 C CA . LYS B 1 434 ? 0.505 26.328 -9.039 1 98.31 434 LYS B CA 1
ATOM 6841 C C . LYS B 1 434 ? -0.672 26.734 -8.164 1 98.31 434 LYS B C 1
ATOM 6843 O O . LYS B 1 434 ? -1.691 26.047 -8.117 1 98.31 434 LYS B O 1
ATOM 6848 N N . ALA B 1 435 ? -0.474 27.844 -7.52 1 97.69 435 ALA B N 1
ATOM 6849 C CA . ALA B 1 435 ? -1.542 28.438 -6.719 1 97.69 435 ALA B CA 1
ATOM 6850 C C . ALA B 1 435 ? -2.398 29.375 -7.555 1 97.69 435 ALA B C 1
ATOM 6852 O O . ALA B 1 435 ? -1.879 30.109 -8.406 1 97.69 435 ALA B O 1
ATOM 6853 N N . GLU B 1 436 ? -3.707 29.328 -7.344 1 96.62 436 GLU B N 1
ATOM 6854 C CA . GLU B 1 436 ? -4.645 30.281 -7.953 1 96.62 436 GLU B CA 1
ATOM 6855 C C . GLU B 1 436 ? -5.379 31.094 -6.891 1 96.62 436 GLU B C 1
ATOM 6857 O O . GLU B 1 436 ? -6.32 30.594 -6.27 1 96.62 436 GLU B O 1
ATOM 6862 N N . TYR B 1 437 ? -4.988 32.344 -6.77 1 98.12 437 TYR B N 1
ATOM 6863 C CA . TYR B 1 437 ? -5.586 33.219 -5.758 1 98.12 437 TYR B CA 1
ATOM 6864 C C . TYR B 1 437 ? -6.777 33.969 -6.324 1 98.12 437 TYR B C 1
ATOM 6866 O O . TYR B 1 437 ? -6.785 34.344 -7.5 1 98.12 437 TYR B O 1
ATOM 6874 N N . HIS B 1 438 ? -7.715 34.281 -5.551 1 98.19 438 HIS B N 1
ATOM 6875 C CA . HIS B 1 438 ? -8.977 34.906 -5.934 1 98.19 438 HIS B CA 1
ATOM 6876 C C . HIS B 1 438 ? -9.281 36.094 -5.047 1 98.19 438 HIS B C 1
ATOM 6878 O O . HIS B 1 438 ? -8.516 36.406 -4.137 1 98.19 438 HIS B O 1
ATOM 6884 N N . ASN B 1 439 ? -10.375 36.875 -5.387 1 98.12 439 ASN B N 1
ATOM 6885 C CA . ASN B 1 439 ? -11.016 37.875 -4.559 1 98.12 439 ASN B CA 1
ATOM 6886 C C . ASN B 1 439 ? -10.078 39.062 -4.301 1 98.12 439 ASN B C 1
ATOM 6888 O O . ASN B 1 439 ? -10.109 39.656 -3.221 1 98.12 439 ASN B O 1
ATOM 6892 N N . GLY B 1 440 ? -9.18 39.281 -5.133 1 97.75 440 GLY B N 1
ATOM 6893 C CA . GLY B 1 440 ? -8.305 40.438 -5.02 1 97.75 440 GLY B CA 1
ATOM 6894 C C . GLY B 1 440 ? -7.027 40.156 -4.258 1 97.75 440 GLY B C 1
ATOM 6895 O O . GLY B 1 440 ? -6.172 41.031 -4.113 1 97.75 440 GLY B O 1
ATOM 6896 N N . TRP B 1 441 ? -6.887 38.969 -3.742 1 98.12 441 TRP B N 1
ATOM 6897 C CA . TRP B 1 441 ? -5.633 38.562 -3.105 1 98.12 441 TRP B CA 1
ATOM 6898 C C . TRP B 1 441 ? -4.621 38.094 -4.145 1 98.12 441 TRP B C 1
ATOM 6900 O O . TRP B 1 441 ? -4.996 37.5 -5.148 1 98.12 441 TRP B O 1
ATOM 6910 N N . ASN B 1 442 ? -3.365 38.375 -3.885 1 97.69 442 ASN B N 1
ATOM 6911 C CA . ASN B 1 442 ? -2.303 38 -4.812 1 97.69 442 ASN B CA 1
ATOM 6912 C C . ASN B 1 442 ? -1.217 37.188 -4.121 1 97.69 442 ASN B C 1
ATOM 6914 O O . ASN B 1 442 ? -0.987 37.344 -2.92 1 97.69 442 ASN B O 1
ATOM 6918 N N . LEU B 1 443 ? -0.65 36.281 -4.91 1 96.94 443 LEU B N 1
ATOM 6919 C CA . LEU B 1 443 ? 0.531 35.594 -4.395 1 96.94 443 LEU B CA 1
ATOM 6920 C C . LEU B 1 443 ? 1.607 36.594 -3.992 1 96.94 443 LEU B C 1
ATOM 6922 O O . LEU B 1 443 ? 1.867 37.562 -4.715 1 96.94 443 LEU B O 1
ATOM 6926 N N . PRO B 1 444 ? 2.154 36.375 -2.852 1 96.31 444 PRO B N 1
ATOM 6927 C CA . PRO B 1 444 ? 3.191 37.344 -2.441 1 96.31 444 PRO B CA 1
ATOM 6928 C C . PRO B 1 444 ? 4.414 37.312 -3.359 1 96.31 444 PRO B C 1
ATOM 6930 O O . PRO B 1 444 ? 4.75 36.25 -3.914 1 96.31 444 PRO B O 1
ATOM 6933 N N . LYS B 1 445 ? 5.023 38.438 -3.479 1 92.31 445 LYS B N 1
ATOM 6934 C CA . LYS B 1 445 ? 6.273 38.562 -4.223 1 92.31 445 LYS B CA 1
ATOM 6935 C C . LYS B 1 445 ? 7.477 38.562 -3.279 1 92.31 445 LYS B C 1
ATOM 6937 O O . LYS B 1 445 ? 7.512 39.312 -2.303 1 92.31 445 LYS B O 1
ATOM 6942 N N . VAL B 1 446 ? 8.352 37.625 -3.492 1 93.38 446 VAL B N 1
ATOM 6943 C CA . VAL B 1 446 ? 9.539 37.531 -2.65 1 93.38 446 VAL B CA 1
ATOM 6944 C C . VAL B 1 446 ? 10.797 37.594 -3.518 1 93.38 446 VAL B C 1
ATOM 6946 O O . VAL B 1 446 ? 10.859 36.969 -4.578 1 93.38 446 VAL B O 1
#

pLDDT: mean 93.38, std 15.76, range [19.88, 98.94]

Secondary structure (DSSP, 8-state):
--GGGGGGGGGGGGG----HHHHHHHHHHHHHHHTS-GGG-EEEEEES-STHHHHHHHHHHTSTTEEEEEEE-SBHHHHHHHHHHHHHHHSSPPEEESSHHHHTT-TT--EEEE-S-GGGHHHHHHHHHHTT-EEEEPSS--SSHHHHHHHHHHHHHH---EEES-GGGG-HHHHHHHHHHHHTTT-SEEEEEEEEEETT----------PPPTTB-HHHHHTTSPP----GGGSTTGGGGSTTT--HHHHHTHHHHHHHHHHHHT----SEEEEEEES-S-TTSS--S-SEEEEEEE-SS-EEEEEEEES----GGG-SEEEEEEESSEEEEEETTEEEEEE-EEEETTEEEESS--EEEEPP-S-HHHHHHHHHHHHHHHT-GGG-SSBHHHHHHHHHHHHHHHHHHHHTS-EEEETTTTEESSHHHHHHTS----TT--PPP-/--TTGGGGGGGGGGG----HHHHHHHHHHHHHHHTS-GGG-EEEEEES-STHHHHHHHHHHTSTTEEEEEEE-SBHHHHHHHHHHHHHHHSSPPEEESSHHHHTT-TT--EEEE-S-HHHHHHHHHHHHHTT-EEEEPSS--SSHHHHHHHHHHHHHH---EEES-GGGG-HHHHHHHHHHHHTTT-SEEEEEEEEEETT----------PPPTTB-HHHHHTTSPP----GGGSTTGGGGSTTT--HHHHHTHHHHHHHHHHHHT----SEEEEEEES-S-TTSS--S-SEEEEEEE-SS-EEEEEEEES----GGG-SEEEEEEESSEEEEEETTEEEEEE-EEEETTEEEESS--EEEEPP-S-HHHHHHHHHHHHHHHT-GGG-SSBHHHHHHHHHHHHHHHHHHHHTS-EEEETTTTEESSHHHHHHTS----TT--PPP-

Sequence (892 aa):
MTSRRKFIQTSLLAGAGISIPGIVEAESLRNLARKVAPSDQLNFAVIGCKGMGWSNMNAHLKIPNVNCVALADIDQSVLDQRSADVDQLRGKKPKLYKDYRKLLEDKDIDVVIVGTPDHWHCLNMVDSLSAGKHVYVEKPIANTIEECNLMVKAKQRYGKMVQVGQWQRSGSQYAEAIDYVRSGKLGQIRLVKTWAYQGWMKPVPVMPDGPVPNGVDYAMWLGPAPKRPFNTNRFHFNFRWFWDYAGGLMTDWGVHEIDIALYAMGVTAPKSVMASGGKFAYPDDASETPDTLQTVYEYDGFNMLWEHATGIDGGNYGTTEGIAFIGNNGTLVVNRGGWRVIPETENKDGQRINKLEEVSLIRPSGNALELHAQGFVDAIMQNDPTKLTCGIETGSIAAINAQMGNIAYKTGKKIYWDAGKGQFTDADANALMKAEYHNGWNLPKVMTSRRKFIQTSLLAGAGISIPGIVEAESLRNLARKVAPSDQLNFAVIGCKGMGWSNMNAHLKIPNVNCVALADIDQSVLDQRSADVDQLRGKKPKLYKDYRKLLEDKDIDVVIVGTPDHWHCLNMVDSLSAGKHVYVEKPIANTIEECNLMVKAKQRYGKMVQVGQWQRSGSQYAEAIDYVRSGKLGQIRLVKTWAYQGWMKPVPVMPDGPVPNGVDYAMWLGPAPKRPFNTNRFHFNFRWFWDYAGGLMTDWGVHEIDIALYAMGVTAPKSVMASGGKFAYPDDASETPDTLQTVYEYDGFNMLWEHATGIDGGNYGTTEGIAFIGNNGTLVVNRGGWRVIPETENKDGQRINKLEEVSLIRPSGNALELHAQGFVDAIMQNDPTKLTCGIETGSIAAINAQMGNIAYKTGKKIYWDAGKGQFTDADANALMKAEYHNGWNLPKV

Organism: Cecembia lonarensis (strain CCUG 58316 / KCTC 22772 / LW9) (NCBI:txid1225176)

Nearest PDB structures (foldseek):
  1evj-assembly1_A  TM=8.057E-01  e=6.816E-21  Zymomonas mobilis
  1evj-assembly2_D  TM=7.867E-01  e=9.592E-21  Zymomonas mobilis
  5a02-assembly1_B  TM=7.800E-01  e=1.513E-20  Caulobacter vibrioides CB15
  1evj-assembly2_B  TM=7.970E-01  e=7.036E-20  Zymomonas mobilis
  1h6d-assembly3_I  TM=7.835E-01  e=7.036E-20  Zymomonas mobilis

InterPro domains:
  IPR000683 Gfo/Idh/MocA-like oxidoreductase, N-terminal [PF01408] (42-165)
  IPR006311 Twin-arginine translocation pathway, signal sequence [PS51318] (1-26)
  IPR036291 NAD(P)-binding domain superfamily [SSF51735] (31-197)
  IPR043906 Gfo/Idh/MocA-like oxidoreductase, bacterial type, C-terminal [PF19051] (208-442)
  IPR050463 Gfo/Idh/MocA family oxidoreductases and glycosidases [PTHR43818] (2-426)

Foldseek 3Di:
DDDPPPPPPPPPPPPPPPPVVLQVLLVVLQVLLVPDDLVLAAEEEEEDCPDVSVVLVVLLSSPSRYAHAEYEDQFVVSLVVVQVVRCSRHVDGHHYHPDVLVVLPDPRHAEYEYDAFQQCLLVNQLSNLVSVHEYEYEFPNHLFLVSLVSNVVSCVVSVHFYFYQLLVLQWPQLVVLLVVLLVCLQPQFAEKEWEAEAQVFDFAADDDADDDDPSGPVLVSLAFFDDDGHDPCCDPPNVCQESRGHAHCLRVVVLNALLSVCVSVVHQAAQWKAKDFACPPHNPGDGDHGQWMWMWGHHVRHIYIYTYHYNGQQDPPRGRTWMWGHGPFWIWIQDQFHIWTGGDWDDDPNDIDHSGDTGPGDGIDDDSSSSQSVLSSCCNSVVNNVSHSGTSVSSSRSNNRSLSNSLNHVVVDIWGDDPVVGAIPDPSSRVRNDDRTDDPDDRDDD/DPDPPPVPPPPPPPPPPPPVVLQVLLVVLQVLLVPDDLVLAAEEEEEDCPDVSVVLVVLLSSPSRYAHAEYEDQFVVSLVVSQVVRCSRHVDGHHYHPDVLVVLPDPRHAEYEYDAFQQCLLVNQLSNLVSVHEYEYEFPNHLFLVSLVSNVVSCVVSVHFYFYQLLVLQWPQLVVLLVVLQVCLQPQFAEKEWEAEAQVFDFAADDDADDDDPSGPVLVSLAFFDDDGHDPCCDPPNVCQESRGHAHCLRVVVLNALLSVCVSVVHQAAQWKAKDFACPPHNPGDGDHGQWMWMWGHHVRHIYIYTYHYNGQQDPPRGRTWMWGHGPFWIWIQDQFHIWIGGDWDDDPNDIDHSGDTGPGDGIDDDSSSSQSVLSSCCNSVVNNVSHSGTSVSSSRSNNRSLSNSLNHVVVDIWGDDPVVGAIPDPSSRVRNDDRTDDPDDRDDD

Solvent-accessible surface area (backbone atoms only — not comparable to full-atom values): 46019 Å² total; per-residue (Å²): 140,73,86,79,64,72,74,64,68,72,67,64,67,74,72,69,79,76,66,51,73,63,50,52,53,17,52,51,43,38,56,50,28,72,69,46,53,76,90,63,47,44,31,28,29,31,37,22,59,54,72,66,25,34,54,51,50,54,37,36,57,72,38,47,40,41,42,64,51,33,41,16,33,43,37,47,68,58,49,54,52,50,36,50,51,41,25,67,44,60,72,45,68,39,48,79,31,65,46,56,73,64,54,58,68,46,81,76,50,44,31,37,35,39,24,53,61,30,59,43,36,40,62,55,51,46,54,38,33,73,60,69,19,27,36,40,35,38,64,36,55,36,68,27,46,46,42,37,53,50,47,42,51,35,42,67,72,62,67,49,60,45,35,35,55,54,31,63,61,41,24,49,28,50,53,51,48,33,51,48,60,65,66,46,71,33,46,54,54,32,39,32,41,29,42,41,18,36,42,85,47,66,83,42,68,72,69,72,71,48,80,74,59,88,58,46,43,60,70,67,68,42,40,33,28,70,91,68,81,44,32,77,72,55,38,86,82,42,28,39,30,30,73,70,34,21,64,18,56,45,32,61,54,36,25,62,38,44,34,54,52,31,63,43,70,70,58,69,73,49,50,31,30,31,29,53,69,33,47,38,74,55,69,78,37,54,57,70,40,53,39,28,41,43,28,46,33,35,44,93,56,28,37,37,37,41,37,38,32,57,42,32,37,85,29,78,89,75,29,34,48,29,36,33,47,35,25,62,24,18,32,39,40,38,37,95,73,17,25,32,33,51,49,27,70,42,78,55,96,90,37,80,40,63,63,40,82,69,36,71,78,40,62,55,61,82,56,24,56,43,48,33,38,48,25,45,53,49,14,61,79,64,72,34,76,85,42,39,63,32,31,44,72,65,45,39,35,21,35,38,50,29,46,48,43,51,42,13,44,73,68,59,33,47,43,40,48,37,76,93,76,71,43,50,81,40,70,72,55,44,59,64,30,52,74,79,60,24,88,86,43,71,80,81,87,121,138,70,86,74,63,71,71,62,66,71,67,64,66,73,72,68,79,76,69,51,72,63,50,53,53,18,52,51,45,37,57,50,29,71,69,46,54,75,91,62,47,45,30,28,28,32,36,22,59,53,72,66,23,34,51,52,50,55,36,38,56,72,37,47,43,41,44,64,52,32,40,16,34,42,35,48,70,58,48,54,52,49,36,50,51,40,25,67,45,61,72,46,67,39,48,79,30,66,46,54,72,64,55,58,68,45,82,74,49,43,32,36,36,40,25,55,62,29,60,42,36,40,61,55,50,47,53,37,34,74,61,70,18,27,38,38,34,37,65,36,56,36,69,27,46,48,42,40,52,50,47,43,51,35,42,69,70,61,66,49,59,46,35,34,55,53,32,65,62,43,23,48,30,51,53,50,49,34,52,47,61,65,67,48,70,33,48,54,53,33,38,32,41,29,40,41,18,36,42,83,47,66,82,43,68,72,69,71,70,48,81,74,58,89,60,46,41,58,70,65,68,42,41,34,28,70,91,69,82,44,32,78,73,54,36,88,81,40,28,41,28,30,73,69,35,21,65,19,56,44,32,62,54,36,25,60,38,45,33,53,53,31,62,44,70,70,59,69,73,48,51,30,30,30,31,52,68,34,47,39,73,56,69,77,38,56,57,69,42,53,40,28,39,42,29,46,34,34,42,93,55,29,38,38,38,42,38,39,31,58,43,32,36,86,28,76,91,74,30,33,48,29,35,33,46,36,25,62,22,17,33,39,41,38,39,94,72,18,27,32,34,51,49,26,69,43,79,54,94,90,36,82,41,64,65,39,81,69,36,70,78,40,62,56,63,84,56,25,58,44,48,32,37,48,23,45,53,48,14,63,78,63,71,33,77,85,42,38,65,31,32,45,74,64,44,39,36,21,35,39,51,29,47,48,40,52,42,13,43,74,69,59,34,47,44,40,49,37,75,93,76,71,42,49,82,40,69,72,54,44,60,64,31,52,74,77,60,25,87,85,43,69,81,83,86,121

=== Feature glossary ===
Key to the feature types in this record:

— What the protein is —

Primary structure: the covalent order of the twenty standard amino acids along the backbone. Two proteins with the same sequence will (almost always) fold to the same structure; two with 30% identity often share a fold but not the details.

Database cross-references. InterPro integrates a dozen domain/family signature databases into unified entries with residue-range hits. GO terms attach function/process/location labels with evidence codes. CATH codes position the fold in a four-level structural taxonomy. Organism is the NCBI-taxonomy species name.

— Where its atoms are —

The mmCIF block holds the 3D Cartesian coordinates of each backbone atom (N, Cα, C, O) in ångströms. mmCIF is the PDB's canonical archive format — a tagged-loop text representation of the atomic model.

Six rendered views show the 3D structure from the faces of a cube — i.e. along ±x, ±y, ±z. Rendering representation is drawn randomly per protein from cartoon (secondary-structure ribbons), sticks (backbone bonds), or molecular surface; coloring is either N→C rainbow (blue at the N-terminus through red at the C-terminus) or one color per chain.

— Local backbone conformation —

DSSP 8-state secondary structure assigns each residue one of H (α-helix), G (3₁₀-helix), I (π-helix), E (extended β-strand), B (isolated β-bridge), T (hydrogen-bonded turn), S (bend), or '-' (coil). The assignment is computed from backbone hydrogen-bond geometry via the Kabsch–Sander algorithm.

P-SEA three-state annotation labels each residue as helix, strand, or coil based purely on the geometry of the Cα trace. It serves as a fallback when the full backbone (and thus DSSP) is unavailable.

The φ/ψ torsion pair specifies the backbone conformation at each residue. φ rotates about the N–Cα bond, ψ about the Cα–C bond. Steric clashes forbid most of the (φ, ψ) plane — the allowed regions (α-helix basin, β-sheet basin, left-handed helix) are the Ramachandran-allowed regions.

— Global shape and packing —

The geometric summary reports three shape descriptors. Rg (radius of gyration) measures how spread out the Cα atoms are about their centre of mass; compact globular proteins have small Rg, elongated or unfolded ones large. Cα contacts (<8 Å, |i−j|>4) count long-range residue pairs in spatial proximity — high for tightly packed folds, near zero for rods or random coil. The bounding-box extents give the protein's footprint along x, y, z in Å.

Accessible surface area quantifies burial. A residue with SASA near zero is packed into the hydrophobic core; one with SASA >100 Å² sits on the surface. Computed here via the Shrake–Rupley numerical algorithm with a 1.4 Å probe.

Plot images: a contact map (which residues are close in 3D, as an N×N binary image), a Ramachandran scatter (backbone torsion angles, revealing secondary-structure composition at a glance), and — for AlphaFold structures — a PAE heatmap (pairwise prediction confidence).

— Structural neighborhood —

The Foldseek 3Di string encodes local tertiary geometry as a 20-letter alphabet — one character per residue — derived from the relative positions of nearby Cα atoms. Unlike the amino-acid sequence, 3Di is a direct function of the 3D structure, so two proteins with the same fold have similar 3Di strings even at low sequence identity.

Nearest PDB neighbors are the top structural matches found by Foldseek when searching this structure against the entire Protein Data Bank. Each hit reports a TM-score (0 to 1; >0.5 almost always implies the same fold) and an E-value. These are *structural* homologs — they may share no detectable sequence similarity.

— Confidence and disorder —

For AlphaFold models, the B-factor field carries pLDDT — the model's own estimate of local accuracy on a 0–100 scale. Regions with pLDDT<50 should be treated as essentially unmodeled; they often correspond to intrinsically disordered segments.

B-factor (Debye–Waller factor) reflects atomic displacement in the crystal lattice. It is an experimental observable (units Å²), not a prediction; low values mean the atom is pinned down, high values mean it moves or is heterogeneous across the crystal.

Predicted aligned error is AlphaFold's pairwise confidence. Unlike pLDDT (per-residue), PAE is per-residue-pair and captures whether two parts of the structure are correctly placed relative to each other. Units are ångströms of expected positional error.